Protein AF-0000000076343524 (afdb_homodimer)

InterPro domains:
  IPR003439 ABC transporter-like, ATP-binding domain [PF00005] (35-185)
  IPR003439 ABC transporter-like, ATP-binding domain [PS50893] (20-258)
  IPR003593 AAA+ ATPase domain [SM00382] (44-235)
  IPR013525 ABC-2 type transporter, transmembrane domain [PF01061] (328-534)
  IPR017871 ABC transporter-like, conserved site [PS00211] (157-171)
  IPR027417 P-loop containing nucleoside triphosphate hydrolase [G3DSA:3.40.50.300] (12-257)
  IPR027417 P-loop containing nucleoside triphosphate hydrolase [SSF52540] (27-249)
  IPR052215 Plant ABC transporter G [PTHR48042] (18-558)

Nearest PDB structures (foldseek):
  8wto-assembly1_B  TM=8.620E-01  e=3.057E-39  Arabidopsis thaliana
  8wtm-assembly1_A  TM=8.155E-01  e=1.289E-37  Arabidopsis thaliana
  7r8a-assembly1_A  TM=8.467E-01  e=9.120E-34  Homo sapiens
  9iul-assembly1_A  TM=8.133E-01  e=5.882E-27  Candida albicans SC5314
  9ium-assembly1_A  TM=8.158E-01  e=1.958E-26  Candida albicans SC5314

Radius of gyration: 35.49 Å; Cα contacts (8 Å, |Δi|>4): 2046; chains: 2; bounding box: 85×112×75 Å

Sequence (1210 aa):
MSDLASPRLGGGSVADFSHLSYDIKTKKDGSLRLLDNVSVRVRQGEMLAILGPSGAGKSTLLDVMSCRKKPLDGGEVRLNGRVLDAAGMADVASVVEQEDDHLGVLTVRETISYAARLSTSGFTGAQIANRVDEIITALGLQSCAGVKIGTPIQRGVSGGQKRRVTVGTGLVTYPRILFLDEPTSGLDSFSACEVMASIQRIARKEGIIVVATIHAPSIETLQLFDEMMVLAKGKVAFQGSLDAAAARCAEVGHPIPEYTNPSDHLLKLVSTDFGDDKSAVLDALYVEHARQGALAAQFEGKGAAEALEYEHHVADRKSFAHHIKVVGVLCERNTVNYSRNLLAYGVRMGMYLGMGFLLATIWIRLGQSDSKINDRLSVHFFSVAFLAFMSVAGMPAFLEERSVFLRERKNGLYGPLPFVVANTLVTIPFLFACALLFSVMVYWSIGLHPGAGKFFQFLAYLFLALLAAETQSALIAALVPIFIAALALAAFMNGFWMCVQGYFIRGRSLPRFWYYSFHFMDYQTYAFELLAKNDLKGLLFNCNSATLPTGECMCTYPASAATIAQHGQCVVSGQDVLDYLGFGGIPMGGYAGILIGIIVLYRVVMSDLASPRLGGGSVADFSHLSYDIKTKKDGSLRLLDNVSVRVRQGEMLAILGPSGAGKSTLLDVMSCRKKPLDGGEVRLNGRVLDAAGMADVASVVEQEDDHLGVLTVRETISYAARLSTSGFTGAQIANRVDEIITALGLQSCAGVKIGTPIQRGVSGGQKRRVTVGTGLVTYPRILFLDEPTSGLDSFSACEVMASIQRIARKEGIIVVATIHAPSIETLQLFDEMMVLAKGKVAFQGSLDAAAARCAEVGHPIPEYTNPSDHLLKLVSTDFGDDKSAVLDALYVEHARQGALAAQFEGKGAAEALEYEHHVADRKSFAHHIKVVGVLCERNTVNYSRNLLAYGVRMGMYLGMGFLLATIWIRLGQSDSKINDRLSVHFFSVAFLAFMSVAGMPAFLEERSVFLRERKNGLYGPLPFVVANTLVTIPFLFACALLFSVMVYWSIGLHPGAGKFFQFLAYLFLALLAAETQSALIAALVPIFIAALALAAFMNGFWMCVQGYFIRGRSLPRFWYYSFHFMDYQTYAFELLAKNDLKGLLFNCNSATLPTGECMCTYPASAATIAQHGQCVVSGQDVLDYLGFGGIPMGGYAGILIGIIVLYRVV

Organism: Vanrija humicola (NCBI:txid5417)

Solvent-accessible surface area (backbone atoms only — not comparable to full-atom values): 62856 Å² total; per-residue (Å²): 135,81,76,77,67,71,79,75,74,73,84,68,53,36,39,39,34,38,40,34,21,35,69,44,80,46,91,79,91,40,72,46,73,44,30,50,59,42,62,53,73,49,40,40,34,34,33,37,38,41,32,41,41,88,84,14,33,67,70,58,48,51,31,38,71,55,38,76,35,80,48,38,92,82,31,47,42,23,51,47,77,37,76,50,49,46,71,54,32,16,69,37,28,23,70,29,61,75,69,82,70,68,68,27,71,37,24,46,46,54,52,33,42,51,39,28,57,46,56,42,75,84,60,50,72,65,57,48,53,51,49,42,49,51,48,33,54,49,55,49,36,63,93,46,30,82,36,32,48,26,48,99,87,42,88,40,52,50,72,42,55,46,42,43,47,47,48,36,38,34,58,56,50,68,38,48,30,39,38,30,40,43,70,48,60,79,35,24,54,49,58,32,31,47,41,52,49,35,50,45,54,50,19,50,74,69,39,18,23,37,40,32,37,46,60,59,73,48,61,73,43,53,66,70,36,63,30,37,33,32,30,39,78,17,27,57,40,40,73,39,36,75,69,52,47,46,54,49,31,40,73,74,72,50,58,72,58,88,83,51,52,54,67,52,51,51,38,50,52,56,46,64,71,79,79,54,85,39,61,66,58,43,50,50,30,34,51,53,36,54,57,51,48,69,62,57,64,71,78,66,78,78,54,62,72,87,64,68,72,62,56,56,66,55,57,53,66,71,32,69,69,34,47,54,50,39,26,51,52,46,28,52,51,47,47,53,46,53,74,61,30,48,76,51,44,43,49,50,47,49,49,42,46,52,49,20,49,47,51,19,62,54,46,45,57,54,69,56,40,39,85,38,49,59,42,54,51,37,51,40,45,46,56,52,54,49,53,32,55,53,30,55,57,47,37,62,54,48,53,55,51,46,52,37,46,51,56,40,35,63,35,51,48,53,60,70,65,46,51,51,52,20,51,48,63,51,43,48,61,55,50,45,52,46,36,46,55,25,41,65,45,28,44,66,41,23,49,52,49,81,56,68,68,48,46,55,50,44,41,50,44,51,33,52,39,44,52,36,29,38,35,48,33,50,43,41,35,70,74,36,81,44,68,67,62,23,51,49,49,47,52,47,50,54,53,51,40,54,59,46,37,25,82,54,41,46,55,87,70,38,45,68,69,52,39,76,48,54,23,75,67,29,58,60,25,48,34,34,53,47,45,45,48,60,40,30,51,87,40,66,22,38,22,76,76,47,64,41,94,83,69,47,46,48,51,87,55,73,53,46,70,65,43,33,71,72,69,31,77,43,33,32,42,24,53,34,51,30,46,72,66,68,57,50,80,63,56,64,68,58,44,52,50,49,47,51,49,50,36,53,51,41,65,72,101,137,82,79,78,67,70,81,76,73,75,85,69,53,35,40,38,36,37,40,34,22,36,69,45,79,45,91,80,91,36,73,46,72,44,30,51,59,40,63,51,74,49,40,40,34,34,31,38,36,39,33,41,42,87,85,14,32,67,69,57,49,53,31,37,73,56,38,75,34,80,48,38,94,80,29,48,41,24,51,47,78,38,77,50,51,47,70,53,31,15,69,37,28,23,70,31,60,76,69,79,71,69,68,27,71,37,23,46,46,53,53,33,43,51,38,29,56,45,57,42,74,84,60,49,72,66,56,48,53,50,49,43,50,51,47,34,54,49,54,51,35,64,92,46,31,83,37,33,47,26,46,100,86,42,87,40,53,52,72,43,55,46,42,44,48,47,48,37,38,33,58,56,49,67,39,49,31,38,38,30,40,45,71,47,60,80,34,24,54,49,58,32,32,46,41,52,47,36,48,44,52,50,18,51,73,68,40,18,24,36,40,32,38,47,60,59,73,50,63,72,41,53,65,70,36,63,31,36,33,33,30,37,80,17,27,59,40,39,73,39,37,76,69,52,47,46,52,48,32,40,72,75,72,52,59,73,58,88,82,51,50,56,66,53,50,52,37,49,52,56,46,65,70,79,78,56,85,40,62,67,57,42,50,51,31,35,52,52,37,53,57,51,49,69,63,56,64,72,78,68,78,78,52,63,73,88,62,68,72,62,56,55,65,55,55,52,66,71,33,68,69,35,48,54,50,41,26,52,51,45,30,52,52,47,47,52,46,54,75,63,30,48,76,50,45,44,50,50,48,49,49,44,45,50,51,19,50,46,52,19,60,54,44,45,57,57,69,53,40,39,86,36,50,60,43,53,50,36,51,40,44,46,56,52,54,50,53,32,55,54,29,55,57,45,36,63,53,48,50,55,51,46,53,37,47,52,56,39,33,62,34,50,48,52,60,68,65,47,52,51,52,21,52,49,63,50,44,49,62,55,51,44,51,46,37,46,55,23,40,66,45,28,46,66,40,22,48,54,46,80,56,69,69,46,46,53,48,46,41,51,45,51,34,51,40,44,50,35,29,38,35,47,32,50,42,42,35,69,75,35,83,44,68,68,62,24,50,48,50,48,52,48,50,52,54,51,41,53,59,45,38,24,82,54,40,47,54,87,70,38,45,67,69,52,40,76,48,52,24,74,68,27,60,60,24,45,35,35,52,47,44,44,48,60,40,31,52,89,40,67,22,38,18,77,75,45,63,42,93,84,69,49,44,49,52,88,53,73,52,45,71,66,42,32,72,71,68,30,77,45,33,33,40,24,52,34,50,30,47,72,66,69,57,50,82,63,56,65,67,60,45,52,48,50,47,52,50,51,35,51,51,41,66,72,101

Foldseek 3Di:
DDPPPQPPVVQKKKKWKFQFWDWDDDPPRDIQTLAGTDIDMFIFLAEEEEEADPSLCQVVVLCCQLQVDPGDPPIFIDILRHTDHLLRSLLFEAEQDPDQQDLQLDFLLLRLLLLLLLQDPPDDPVRSSVLSVLLCVQLVNVVRRRWGNHDPVGDTDDPLSSLSSSQSSRVSNLHQEYEEEASCPPHDQVSLQSNLLSVSVSRNSSRHTYYYYHYDHDLSSLQSGQKYFYGASNATLDIGHQVVLQVLCVVLPHHDDPPDRSSVSVNVLRDDPPDDDSVSSSVSSRVVVVVVVVVPPVVDDDSNPDPPPSVPSSVVCPDPSSLVSSLVSLLVVVLSSQVRPCQQQVVLLVVLLVVLQVLLVPLFALDFALVCLLVLLVSLLCLLLVLLLSLLSNLVVLLSVVVVVVSSVSSVSDDVVSVLSSVLVNVLVSLLVSLVSSLVSNVPRNPFADDPVLSVLLSLLSSLSNLLSNLLLSLLCVVPVPSVVSSVVSVVVSVVLSVQLQSVHQLVRDDPVSNVPVNLLRLSNLSSLLNLCSGQAPDKHFQPDDCDPVRAGDRPFDADPVCCVVPNRGMHGSLRVSVVSPRSPPDNVVSSVVSVVSSVVSSVD/DDPPPQPPVVLKKKKWKFQFWDWDDDPPRDIQTQAGTDIDMFIFLAEEEEEADPSLCQVVVLCCQLQVDPGDPPIFIDILRHTDHLLRSLLFEAEQDPDQQDLQLDFLLLRLLLLLLLQDDPDDPVRSSVLSVLLCVQLVNVVRRRWGNHDPVGDTDDPLSSLSSSQSSRVSNLHQEYEEEASCPPHDQVSLQSNLLSVSVSRNSSRHTYYYYHYDHDLSSLQSGQKYFYGASNATLDIGHQVVLQVLCVVLPHHDDPPDRSSVVVNVLRDDPPDDDSVSSSVSSRVVVVVVVVVVPVVDDDSNPDPPPSVPSSVVCPDPSSLVSSLVSLLVVVLSSQVRPCQQQVVLLVVLLVVLQVLLVVLFALDFALVCLLVLLVSLLCLLLVLLLSLLSNLVVLLSVVVVVVSCVSSVSDDVVSVLSSVLVNVLVSLLVSLVSSLVSNVPRNPFADDPVLSVLLSLLSSLSNLLSNLLLSLLCVVPVPSVVSSVVSVVVSVVLSVQLQSVHQLVRDPPVSNVPVNLLRLSNLSSLLNLCSGQAPGKHFQPDDCDPVRAGDRPFDADPVCCVVPNRGMHGSLSVSVVSPRSPPDNVVSSVVSVVSSVVSSVD

Secondary structure (DSSP, 8-state):
----------S--EEEEEEEEEEEE-SSS-EEEEEEEEEEEEETT-EEEEE--TTSSHHHHHHHHTTSSPPPTT-EEEETTEEP-HHHHHHHEEEE-SS----TTSBHHHHHHHHHHHH-SS--HHHHHHHHHHHHHHTT-GGGTTSB---SSS--S-HHHHHHHHHHHHHTT--SEEEEESTTTT--HHHHHHHHHHHHHHHHHHT-EEEEE-SS--HHHHTT-SEEEEEETTEEEEEE-HHHHHHHHHHTT-PPPTT--HHHHHHHHH--SSS---HHHHHHHHHHHHHHHHHHTTS-SGGGS--HHHHHHHHHHTSHHHHHHHHHHHHHHHHHHHHH-IIIIIHHHHHHHHHHHHHHHHTTT-TTBGGGHHHHHHHHHHHHHHHHHHGGGGHHHHHHHHHHHHHHHHTTS--HHHHHHHHHHHHHHHHHHHHHHHHHHHHHHHT-S-SHHHHHHHHHHHHHHHHHHHHHHHHHHHH--SHHHHHHHHHHHHHHHHHHSSSSS-GGGS-HHHIIIIIHH-HHHHHHHHHHHHHHTT-EEE--SEE-TTS-EE-SSPPPHHHHHHH-TTEEEHHHHHHHHT-TT--HHHHHHHHHHHHHHHHH-/----------S--EEEEEEEEEEEE-SSS-EEEEEEEEEEEEETT-EEEEE--TTSSHHHHHHHHTTSSPPPTT-EEEETTEE--HHHHHHHEEEE-SS----TTSBHHHHHHHHHHHH-SS--HHHHHHHHHHHHHHTT-GGGTTSB---SSS--S-HHHHHHHHHHHHHTT--SEEEEESTTTT--HHHHHHHHHHHHHHHHHHT-EEEEE-SS--HHHHHT-SEEEEEETTEEEEEE-HHHHHHHHHHTT-PPPTT--HHHHHHHHH--SSS---HHHHHHHHHHHHHHHHHHTTS-S-TTS--HHHHHHHHHHTSHHHHHHHHHHHHHHHHHHHHH-IIIIIHHHHHHHHHHHHHHHHTTT-TTBGGGHHHHHHHHHHHHHHHHHHGGGGHHHHHHHHHHHHHHHHTTS--HHHHHHHHHHHHHHHHHHHHHHHHHHHHHHHT-S-SHHHHHHHHHHHHHHHHHHHHHHHHHHHH--SHHHHHHHHHHHHHHHHHHSSSSS-GGGS-HHHIIIIIHH-HHHHHHHHHHHHHHTT-EEE--SEE-TTS-EE-SSPPPHHHHHHH-TTEEEHHHHHHHHT-TT--HHHHHHHHHHHHHHHHH-

Structure (mmCIF, N/CA/C/O backbone):
data_AF-0000000076343524-model_v1
#
loop_
_entity.id
_entity.type
_entity.pdbx_description
1 polymer 'ABC transporter domain-containing protein'
#
loop_
_atom_site.group_PDB
_atom_site.id
_atom_site.type_symbol
_atom_site.label_atom_id
_atom_site.label_alt_id
_atom_site.label_comp_id
_atom_site.label_asym_id
_atom_site.label_entity_id
_atom_site.label_seq_id
_atom_site.pdbx_PDB_ins_code
_atom_site.Cartn_x
_atom_site.Cartn_y
_atom_site.Cartn_z
_atom_site.occupancy
_atom_site.B_iso_or_equiv
_atom_site.auth_seq_id
_atom_site.auth_comp_id
_atom_site.auth_asym_id
_atom_site.auth_atom_id
_atom_site.pdbx_PDB_model_num
ATOM 1 N N . MET A 1 1 ? -45.719 26.656 -11.016 1 21.78 1 MET A N 1
ATOM 2 C CA . MET A 1 1 ? -44.312 26.688 -10.727 1 21.78 1 MET A CA 1
ATOM 3 C C . MET A 1 1 ? -44.031 26.781 -9.227 1 21.78 1 MET A C 1
ATOM 5 O O . MET A 1 1 ? -44.125 27.859 -8.648 1 21.78 1 MET A O 1
ATOM 9 N N . SER A 1 2 ? -44.5 25.812 -8.391 1 23.7 2 SER A N 1
ATOM 10 C CA . SER A 1 2 ? -44.75 25.688 -6.957 1 23.7 2 SER A CA 1
ATOM 11 C C . SER A 1 2 ? -43.469 25.859 -6.16 1 23.7 2 SER A C 1
ATOM 13 O O . SER A 1 2 ? -42.438 25.281 -6.5 1 23.7 2 SER A O 1
ATOM 15 N N . ASP A 1 3 ? -43.188 27.078 -5.617 1 24.86 3 ASP A N 1
ATOM 16 C CA . ASP A 1 3 ? -42.156 27.578 -4.723 1 24.86 3 ASP A CA 1
ATOM 17 C C . ASP A 1 3 ? -41.844 26.562 -3.617 1 24.86 3 ASP A C 1
ATOM 19 O O . ASP A 1 3 ? -42.719 26.281 -2.775 1 24.86 3 ASP A O 1
ATOM 23 N N . LEU A 1 4 ? -41.344 25.438 -3.924 1 27.41 4 LEU A N 1
ATOM 24 C CA . LEU A 1 4 ? -40.969 24.469 -2.898 1 27.41 4 LEU A CA 1
ATOM 25 C C . LEU A 1 4 ? -40.25 25.141 -1.746 1 27.41 4 LEU A C 1
ATOM 27 O O . LEU A 1 4 ? -39.156 25.688 -1.932 1 27.41 4 LEU A O 1
ATOM 31 N N . ALA A 1 5 ? -41 25.875 -0.949 1 29.14 5 ALA A N 1
ATOM 32 C CA . ALA A 1 5 ? -40.656 26.438 0.355 1 29.14 5 ALA A CA 1
ATOM 33 C C . ALA A 1 5 ? -39.688 25.531 1.114 1 29.14 5 ALA A C 1
ATOM 35 O O . ALA A 1 5 ? -39.938 24.312 1.213 1 29.14 5 ALA A O 1
ATOM 36 N N . SER A 1 6 ? -38.5 25.859 1.066 1 32.62 6 SER A N 1
ATOM 37 C CA . SER A 1 6 ? -37.438 25.234 1.88 1 32.62 6 SER A CA 1
ATOM 38 C C . SER A 1 6 ? -37.969 24.891 3.273 1 32.62 6 SER A C 1
ATOM 40 O O . SER A 1 6 ? -38.594 25.734 3.922 1 32.62 6 SER A O 1
ATOM 42 N N . PRO A 1 7 ? -38.469 23.75 3.604 1 32.38 7 PRO A N 1
ATOM 43 C CA . PRO A 1 7 ? -39 23.438 4.926 1 32.38 7 PRO A CA 1
ATOM 44 C C . PRO A 1 7 ? -38.281 24.172 6.051 1 32.38 7 PRO A C 1
ATOM 46 O O . PRO A 1 7 ? -37.062 24.031 6.184 1 32.38 7 PRO A O 1
ATOM 49 N N . ARG A 1 8 ? -38.594 25.422 6.281 1 33.94 8 ARG A N 1
ATOM 50 C CA . ARG A 1 8 ? -38.188 26.141 7.492 1 33.94 8 ARG A CA 1
ATOM 51 C C . ARG A 1 8 ? -38.406 25.266 8.727 1 33.94 8 ARG A C 1
ATOM 53 O O . ARG A 1 8 ? -39.531 25 9.125 1 33.94 8 ARG A O 1
ATOM 60 N N . LEU A 1 9 ? -37.719 24.188 8.898 1 37 9 LEU A N 1
ATOM 61 C CA . LEU A 1 9 ? -37.75 23.406 10.133 1 37 9 LEU A CA 1
ATOM 62 C C . LEU A 1 9 ? -37.688 24.328 11.352 1 37 9 LEU A C 1
ATOM 64 O O . LEU A 1 9 ? -36.656 24.953 11.617 1 37 9 LEU A O 1
ATOM 68 N N . GLY A 1 10 ? -38.594 25.047 11.656 1 35.91 10 GLY A N 1
ATOM 69 C CA . GLY A 1 10 ? -38.75 25.859 12.852 1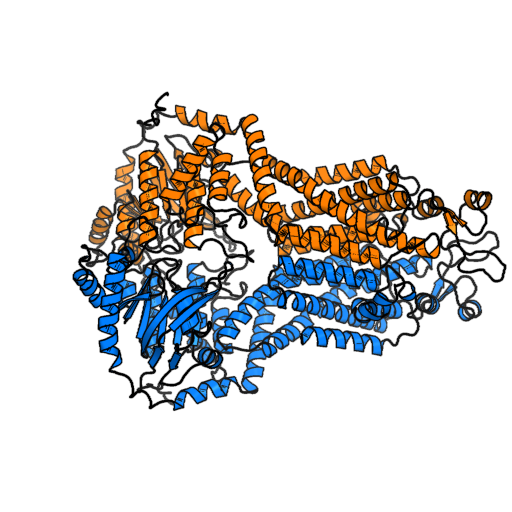 35.91 10 GLY A CA 1
ATOM 70 C C . GLY A 1 10 ? -38.25 25.172 14.109 1 35.91 10 GLY A C 1
ATOM 71 O O . GLY A 1 10 ? -37.844 25.844 15.062 1 35.91 10 GLY A O 1
ATOM 72 N N . GLY A 1 11 ? -38.781 23.953 14.648 1 46.09 11 GLY A N 1
ATOM 73 C CA . GLY A 1 11 ? -38.531 23.375 15.961 1 46.09 11 GLY A CA 1
ATOM 74 C C . GLY A 1 11 ? -37.156 22.734 16.062 1 46.09 11 GLY A C 1
ATOM 75 O O . GLY A 1 11 ? -36.812 21.844 15.281 1 46.09 11 GLY A O 1
ATOM 76 N N . GLY A 1 12 ? -35.906 23.359 16.359 1 65.31 12 GLY A N 1
ATOM 77 C CA . GLY A 1 12 ? -34.469 23.203 16.188 1 65.31 12 GLY A CA 1
ATOM 78 C C . GLY A 1 12 ? -33.969 21.891 16.781 1 65.31 12 GLY A C 1
ATOM 79 O O . GLY A 1 12 ? -34.281 21.547 17.922 1 65.31 12 GLY A O 1
ATOM 80 N N . SER A 1 13 ? -33.531 20.828 15.953 1 83.38 13 SER A N 1
ATOM 81 C CA . SER A 1 13 ? -32.969 19.547 16.375 1 83.38 13 SER A CA 1
ATOM 82 C C . SER A 1 13 ? -31.812 19.766 17.359 1 83.38 13 SER A C 1
ATOM 84 O O . SER A 1 13 ? -31.094 20.766 17.281 1 83.38 13 SER A O 1
ATOM 86 N N . VAL A 1 14 ? -31.891 18.891 18.422 1 90.69 14 VAL A N 1
ATOM 87 C CA . VAL A 1 14 ? -30.844 18.969 19.438 1 90.69 14 VAL A CA 1
ATOM 88 C C . VAL A 1 14 ? -30.172 17.594 19.594 1 90.69 14 VAL A C 1
ATOM 90 O O . VAL A 1 14 ? -30.859 16.578 19.734 1 90.69 14 VAL A O 1
ATOM 93 N N . ALA A 1 15 ? -28.938 17.578 19.484 1 93.88 15 ALA A N 1
ATOM 94 C CA . ALA A 1 15 ? -28.156 16.391 19.781 1 93.88 15 ALA A CA 1
ATOM 95 C C . ALA A 1 15 ? -27.578 16.438 21.188 1 93.88 15 ALA A C 1
ATOM 97 O O . ALA A 1 15 ? -26.906 17.391 21.547 1 93.88 15 ALA A O 1
ATOM 98 N N . ASP A 1 16 ? -27.922 15.406 21.922 1 93.38 16 ASP A N 1
ATOM 99 C CA . ASP A 1 16 ? -27.469 15.312 23.312 1 93.38 16 ASP A CA 1
ATOM 100 C C . ASP A 1 16 ? -26.484 14.156 23.484 1 93.38 16 ASP A C 1
ATOM 102 O O . ASP A 1 16 ? -26.812 13 23.219 1 93.38 16 ASP A O 1
ATOM 106 N N . PHE A 1 17 ? -25.312 14.484 23.891 1 94.94 17 PHE A N 1
ATOM 107 C CA . PHE A 1 17 ? -24.297 13.508 24.25 1 94.94 17 PHE A CA 1
ATOM 108 C C . PHE A 1 17 ? -24.062 13.5 25.75 1 94.94 17 PHE A C 1
ATOM 110 O O . PHE A 1 17 ? -23.516 14.461 26.312 1 94.94 17 PHE A O 1
ATOM 117 N N . SER A 1 18 ? -24.453 12.398 26.359 1 92.88 18 SER A N 1
ATOM 118 C CA . SER A 1 18 ? -24.484 12.414 27.828 1 92.88 18 SER A CA 1
ATOM 119 C C . SER A 1 18 ? -23.562 11.352 28.406 1 92.88 18 SER A C 1
ATOM 121 O O . SER A 1 18 ? -23.688 10.172 28.062 1 92.88 18 SER A O 1
ATOM 123 N N . HIS A 1 19 ? -22.625 11.797 29.25 1 92.94 19 HIS A N 1
ATOM 124 C CA . HIS A 1 19 ? -21.766 10.953 30.078 1 92.94 19 HIS A CA 1
ATOM 125 C C . HIS A 1 19 ? -21 9.938 29.234 1 92.94 19 HIS A C 1
ATOM 127 O O . HIS A 1 19 ? -21.047 8.734 29.516 1 92.94 19 HIS A O 1
ATOM 133 N N . LEU A 1 20 ? -20.422 10.43 28.234 1 94.25 20 LEU A N 1
ATOM 134 C CA . LEU A 1 20 ? -19.672 9.555 27.344 1 94.25 20 LEU A CA 1
ATOM 135 C C . LEU A 1 20 ? -18.328 9.172 27.953 1 94.25 20 LEU A C 1
ATOM 137 O O . LEU A 1 20 ? -17.516 10.047 28.25 1 94.25 20 LEU A O 1
ATOM 141 N N . SER A 1 21 ? -18.203 7.922 28.266 1 95 21 SER A N 1
ATOM 142 C CA . SER A 1 21 ? -16.938 7.359 28.734 1 95 21 SER A CA 1
ATOM 143 C C . SER A 1 21 ? -16.516 6.168 27.875 1 95 21 SER A C 1
ATOM 145 O O . SER A 1 21 ? -17.359 5.465 27.312 1 95 21 SER A O 1
ATOM 147 N N . TYR A 1 22 ? -15.234 6.016 27.672 1 93.94 22 TYR A N 1
ATOM 148 C CA . TYR A 1 22 ? -14.734 4.938 26.828 1 93.94 22 TYR A CA 1
ATOM 149 C C . TYR A 1 22 ? -13.391 4.434 27.344 1 93.94 22 TYR A C 1
ATOM 151 O O . TYR A 1 22 ? -12.5 5.227 27.656 1 93.94 22 TYR A O 1
ATOM 159 N N . ASP A 1 23 ? -13.297 3.125 27.438 1 91.12 23 ASP A N 1
ATOM 160 C CA . ASP A 1 23 ? -12.07 2.469 27.891 1 91.12 23 ASP A CA 1
ATOM 161 C C . ASP A 1 23 ? -11.508 1.55 26.812 1 91.12 23 ASP A C 1
ATOM 163 O O . ASP A 1 23 ? -12.25 1.02 25.984 1 91.12 23 ASP A O 1
ATOM 167 N N . ILE A 1 24 ? -10.211 1.511 26.703 1 82.5 24 ILE A N 1
ATOM 168 C CA . ILE A 1 24 ? -9.57 0.515 25.859 1 82.5 24 ILE A CA 1
ATOM 169 C C . ILE A 1 24 ? -8.859 -0.522 26.719 1 82.5 24 ILE A C 1
ATOM 171 O O . ILE A 1 24 ? -8.336 -0.194 27.781 1 82.5 24 ILE A O 1
ATOM 175 N N . LYS A 1 25 ? -8.898 -1.769 26.281 1 76.25 25 LYS A N 1
ATOM 176 C CA . LYS A 1 25 ? -8.211 -2.846 26.984 1 76.25 25 LYS A CA 1
ATOM 177 C C . LYS A 1 25 ? -6.73 -2.885 26.609 1 76.25 25 LYS A C 1
ATOM 179 O O . LYS A 1 25 ? -6.383 -2.783 25.438 1 76.25 25 LYS A O 1
ATOM 184 N N . THR A 1 26 ? -5.914 -2.588 27.391 1 70.81 26 THR A N 1
ATOM 185 C CA . THR A 1 26 ? -4.48 -2.699 27.141 1 70.81 26 THR A CA 1
ATOM 186 C C . THR A 1 26 ? -3.988 -4.113 27.438 1 70.81 26 THR A C 1
ATOM 188 O O . THR A 1 26 ? -4.664 -4.879 28.125 1 70.81 26 THR A O 1
ATOM 191 N N . LYS A 1 27 ? -2.988 -4.664 26.672 1 57.44 27 LYS A N 1
ATOM 192 C CA . LYS A 1 27 ? -2.42 -6 26.828 1 57.44 27 LYS A CA 1
ATOM 193 C C . LYS A 1 27 ? -2.117 -6.305 28.281 1 57.44 27 LYS A C 1
ATOM 195 O O . LYS A 1 27 ? -2.143 -7.465 28.703 1 57.44 27 LYS A O 1
ATOM 200 N N . LYS A 1 28 ? -1.466 -5.441 29.062 1 52.22 28 LYS A N 1
ATOM 201 C CA . LYS A 1 28 ? -1.088 -5.688 30.453 1 52.22 28 LYS A CA 1
ATOM 202 C C . LYS A 1 28 ? -2.273 -5.477 31.391 1 52.22 28 LYS A C 1
ATOM 204 O O . LYS A 1 28 ? -2.4 -4.418 32 1 52.22 28 LYS A O 1
ATOM 209 N N . ASP A 1 29 ? -3.191 -6.449 31.391 1 56.62 29 ASP A N 1
ATOM 210 C CA . ASP A 1 29 ? -4.316 -6.734 32.281 1 56.62 29 ASP A CA 1
ATOM 211 C C . ASP A 1 29 ? -5.012 -5.445 32.719 1 56.62 29 ASP A C 1
ATOM 213 O O . ASP A 1 29 ? -5.902 -5.469 33.562 1 56.62 29 ASP A O 1
ATOM 217 N N . GLY A 1 30 ? -4.734 -4.191 32.062 1 66.5 30 GLY A N 1
ATOM 218 C CA . GLY A 1 30 ? -5.434 -3.039 32.594 1 66.5 30 GLY A CA 1
ATOM 219 C C . GLY A 1 30 ? -6.227 -2.273 31.562 1 66.5 30 GLY A C 1
ATOM 220 O O . GLY A 1 30 ? -6.328 -2.703 30.406 1 66.5 30 GLY A O 1
ATOM 221 N N . SER A 1 31 ? -7.332 -1.658 31.938 1 78.56 31 SER A N 1
ATOM 222 C CA . SER A 1 31 ? -8.148 -0.787 31.094 1 78.56 31 SER A CA 1
ATOM 223 C C . SER A 1 31 ? -7.66 0.656 31.156 1 78.56 31 SER A C 1
ATOM 225 O O . SER A 1 31 ? -7.195 1.117 32.188 1 78.56 31 SER A O 1
ATOM 227 N N . LEU A 1 32 ? -7.336 1.228 30.031 1 82.06 32 LEU A N 1
ATOM 228 C CA . LEU A 1 32 ? -6.988 2.643 29.953 1 82.06 32 LEU A CA 1
ATOM 229 C C . LEU A 1 32 ? -8.203 3.479 29.562 1 82.06 32 LEU A C 1
ATOM 231 O O . LEU A 1 32 ? -8.859 3.205 28.562 1 82.06 32 LEU A O 1
ATOM 235 N N . ARG A 1 33 ? -8.555 4.316 30.547 1 84.94 33 ARG A N 1
ATOM 236 C CA . ARG A 1 33 ? -9.68 5.207 30.297 1 84.94 33 ARG A CA 1
ATOM 237 C C . ARG A 1 33 ? -9.297 6.301 29.297 1 84.94 33 ARG A C 1
ATOM 239 O O . ARG A 1 33 ? -8.453 7.152 29.594 1 84.94 33 ARG A O 1
ATOM 246 N N . LEU A 1 34 ? -9.93 6.422 28.047 1 87.88 34 LEU A N 1
ATOM 247 C CA . LEU A 1 34 ? -9.609 7.406 27.016 1 87.88 34 LEU A CA 1
ATOM 248 C C . LEU A 1 34 ? -10.547 8.602 27.109 1 87.88 34 LEU A C 1
ATOM 250 O O . LEU A 1 34 ? -10.188 9.711 26.719 1 87.88 34 LEU A O 1
ATOM 254 N N . LEU A 1 35 ? -11.758 8.344 27.469 1 93.06 35 LEU A N 1
ATOM 255 C CA . LEU A 1 35 ? -12.758 9.383 27.703 1 93.06 35 LEU A CA 1
ATOM 256 C C . LEU A 1 35 ? -13.414 9.211 29.062 1 93.06 35 LEU A C 1
ATOM 258 O O . LEU A 1 35 ? -13.711 8.094 29.484 1 93.06 35 LEU A O 1
ATOM 262 N N . ASP A 1 36 ? -13.57 10.352 29.703 1 92.94 36 ASP A N 1
ATOM 263 C CA . ASP A 1 36 ? -14.125 10.297 31.062 1 92.94 36 ASP A CA 1
ATOM 264 C C . ASP A 1 36 ? -15.289 11.273 31.219 1 92.94 36 ASP A C 1
ATOM 266 O O . ASP A 1 36 ? -15.078 12.445 31.516 1 92.94 36 ASP A O 1
ATOM 270 N N . ASN A 1 37 ? -16.453 10.766 31.094 1 91.94 37 ASN A N 1
ATOM 271 C CA . ASN A 1 37 ? -17.703 11.438 31.438 1 91.94 37 ASN A CA 1
ATOM 272 C C . ASN A 1 37 ? -17.859 12.758 30.688 1 91.94 37 ASN A C 1
ATOM 274 O O . ASN A 1 37 ? -18.047 13.805 31.297 1 91.94 37 ASN A O 1
ATOM 278 N N . VAL A 1 38 ? -17.812 12.703 29.375 1 92.62 38 VAL A N 1
ATOM 279 C CA . VAL A 1 38 ? -17.953 13.883 28.531 1 92.62 38 VAL A CA 1
ATOM 280 C C . VAL A 1 38 ? -19.422 14.078 28.156 1 92.62 38 VAL A C 1
ATOM 282 O O . VAL A 1 38 ? -20.078 13.141 27.734 1 92.62 38 VAL A O 1
ATOM 285 N N . SER A 1 39 ? -19.953 15.211 28.422 1 92.25 39 SER A N 1
ATOM 286 C CA . SER A 1 39 ? -21.312 15.555 28.047 1 92.25 39 SER A CA 1
ATOM 287 C C . SER A 1 39 ? -21.375 16.891 27.312 1 92.25 39 SER A C 1
ATOM 289 O O . SER A 1 39 ? -20.641 17.828 27.656 1 92.25 39 SER A O 1
ATOM 291 N N . VAL A 1 40 ? -22.156 16.922 26.266 1 91.56 40 VAL A N 1
ATOM 292 C CA . VAL A 1 40 ? -22.312 18.172 25.516 1 91.56 40 VAL A CA 1
ATOM 293 C C . VAL A 1 40 ? -23.609 18.125 24.719 1 91.56 40 VAL A C 1
ATOM 295 O O . VAL A 1 40 ? -24.078 17.047 24.312 1 91.56 40 VAL A O 1
ATOM 298 N N . ARG A 1 41 ? -24.188 19.25 24.609 1 91.69 41 ARG A N 1
ATOM 299 C CA . ARG A 1 41 ? -25.391 19.438 23.812 1 91.69 41 ARG A CA 1
ATOM 300 C C . ARG A 1 41 ? -25.141 20.406 22.672 1 91.69 41 ARG A C 1
ATOM 302 O O . ARG A 1 41 ? -24.5 21.438 22.859 1 91.69 41 ARG A O 1
ATOM 309 N N . VAL A 1 42 ? -25.578 20.062 21.484 1 93.75 42 VAL A N 1
ATOM 310 C CA . VAL A 1 42 ? -25.422 20.906 20.297 1 93.75 42 VAL A CA 1
ATOM 311 C C . VAL A 1 42 ? -26.766 21.047 19.594 1 93.75 42 VAL A C 1
ATOM 313 O O . VAL A 1 42 ? -27.484 20.062 19.391 1 93.75 42 VAL A O 1
ATOM 316 N N . ARG A 1 43 ? -27.078 22.25 19.188 1 92.19 43 ARG A N 1
ATOM 317 C CA . ARG A 1 43 ? -28.375 22.516 18.562 1 92.19 43 ARG A CA 1
ATOM 318 C C . ARG A 1 43 ? -28.234 22.656 17.062 1 92.19 43 ARG A C 1
ATOM 320 O O . ARG A 1 43 ? -27.125 22.766 16.531 1 92.19 43 ARG A O 1
ATOM 327 N N . GLN A 1 44 ? -29.391 22.578 16.5 1 92.69 44 GLN A N 1
ATOM 328 C CA . GLN A 1 44 ? -29.438 22.719 15.047 1 92.69 44 GLN A CA 1
ATOM 329 C C . GLN A 1 44 ? -28.828 24.031 14.594 1 92.69 44 GLN A C 1
ATOM 331 O O . GLN A 1 44 ? -29.078 25.078 15.188 1 92.69 44 GLN A O 1
ATOM 336 N N . GLY A 1 45 ? -27.938 23.906 13.562 1 93.06 45 GLY A N 1
ATOM 337 C CA . GLY A 1 45 ? -27.312 25.094 12.984 1 93.06 45 GLY A CA 1
ATOM 338 C C . GLY A 1 45 ? -26.078 25.547 13.742 1 93.06 45 GLY A C 1
ATOM 339 O O . GLY A 1 45 ? -25.391 26.484 13.32 1 93.06 45 GLY A O 1
ATOM 340 N N . GLU A 1 46 ? -25.797 24.828 14.852 1 94.44 46 GLU A N 1
ATOM 341 C CA . GLU A 1 46 ? -24.641 25.203 15.656 1 94.44 46 GLU A CA 1
ATOM 342 C C . GLU A 1 46 ? -23.422 24.375 15.266 1 94.44 46 GLU A C 1
ATOM 344 O O . GLU A 1 46 ? -23.547 23.266 14.734 1 94.44 46 GLU A O 1
ATOM 349 N N . MET A 1 47 ? -22.297 24.969 15.484 1 96.56 47 MET A N 1
ATOM 350 C CA . MET A 1 47 ? -21.016 24.297 15.25 1 96.56 47 MET A CA 1
ATOM 351 C C . MET A 1 47 ? -20.219 24.203 16.547 1 96.56 47 MET A C 1
ATOM 353 O O . MET A 1 47 ? -20.016 25.188 17.234 1 96.56 47 MET A O 1
ATOM 357 N N . LEU A 1 48 ? -19.844 23 16.859 1 96.31 48 LEU A N 1
ATOM 358 C CA . LEU A 1 48 ? -19.016 22.734 18.031 1 96.31 48 LEU A CA 1
ATOM 359 C C . LEU A 1 48 ? -17.578 22.391 17.609 1 96.31 48 LEU A C 1
ATOM 361 O O . LEU A 1 48 ? -17.375 21.5 16.781 1 96.31 48 LEU A O 1
ATOM 365 N N . ALA A 1 49 ? -16.594 23.094 18.125 1 95.56 49 ALA A N 1
ATOM 366 C CA . ALA A 1 49 ? -15.18 22.781 17.906 1 95.56 49 ALA A CA 1
ATOM 367 C C . ALA A 1 49 ? -14.594 22 19.062 1 95.56 49 ALA A C 1
ATOM 369 O O . ALA A 1 49 ? -14.688 22.422 20.219 1 95.56 49 ALA A O 1
ATOM 370 N N . ILE A 1 50 ? -14.078 20.875 18.797 1 94.88 50 ILE A N 1
ATOM 371 C CA . ILE A 1 50 ? -13.367 20.094 19.797 1 94.88 50 ILE A CA 1
ATOM 372 C C . ILE A 1 50 ? -11.859 20.281 19.641 1 94.88 50 ILE A C 1
ATOM 374 O O . ILE A 1 50 ? -11.289 19.938 18.594 1 94.88 50 ILE A O 1
ATOM 378 N N . LEU A 1 51 ? -11.242 20.828 20.656 1 91.44 51 LEU A N 1
ATOM 379 C CA . LEU A 1 51 ? -9.812 21.094 20.656 1 91.44 51 LEU A CA 1
ATOM 380 C C . LEU A 1 51 ? -9.102 20.297 21.75 1 91.44 51 LEU A C 1
ATOM 382 O O . LEU A 1 51 ? -9.758 19.75 22.641 1 91.44 51 LEU A O 1
ATOM 386 N N . GLY A 1 52 ? -7.832 20.203 21.656 1 88.38 52 GLY A N 1
ATOM 387 C CA . GLY A 1 52 ? -7.008 19.484 22.625 1 88.38 52 GLY A CA 1
ATOM 388 C C . GLY A 1 52 ? -5.656 19.078 22.062 1 88.38 52 GLY A C 1
ATOM 389 O O . GLY A 1 52 ? -5.469 19.031 20.844 1 88.38 52 GLY A O 1
ATOM 390 N N . PRO A 1 53 ? -4.793 18.812 22.984 1 82.75 53 PRO A N 1
ATOM 391 C CA . PRO A 1 53 ? -3.484 18.344 22.531 1 82.75 53 PRO A CA 1
ATOM 392 C C . PRO A 1 53 ? -3.551 16.953 21.875 1 82.75 53 PRO A C 1
ATOM 394 O O . PRO A 1 53 ? -4.605 16.312 21.875 1 82.75 53 PRO A O 1
ATOM 397 N N . SER A 1 54 ? -2.416 16.641 21.219 1 77 54 SER A N 1
ATOM 398 C CA . SER A 1 54 ? -2.357 15.312 20.594 1 77 54 SER A CA 1
ATOM 399 C C . SER A 1 54 ? -2.537 14.211 21.625 1 77 54 SER A C 1
ATOM 401 O O . SER A 1 54 ? -1.91 14.242 22.688 1 77 54 SER A O 1
ATOM 403 N N . GLY A 1 55 ? -3.418 13.305 21.438 1 77 55 GLY A N 1
ATOM 404 C CA . GLY A 1 55 ? -3.656 12.195 22.344 1 77 55 GLY A CA 1
ATOM 405 C C . GLY A 1 55 ? -4.695 12.5 23.406 1 77 55 GLY A C 1
ATOM 406 O O . GLY A 1 55 ? -4.934 11.688 24.297 1 77 55 GLY A O 1
ATOM 407 N N . ALA A 1 56 ? -5.352 13.633 23.266 1 84 56 ALA A N 1
ATOM 408 C CA . ALA A 1 56 ? -6.316 14.039 24.281 1 84 56 ALA A CA 1
ATOM 409 C C . ALA A 1 56 ? -7.602 13.219 24.188 1 84 56 ALA A C 1
ATOM 411 O O . ALA A 1 56 ? -8.414 13.211 25.109 1 84 56 ALA A O 1
ATOM 412 N N . GLY A 1 57 ? -7.836 12.531 23.062 1 87.5 57 GLY A N 1
ATOM 413 C CA . GLY A 1 57 ? -9.023 11.711 22.891 1 87.5 57 GLY A CA 1
ATOM 414 C C . GLY A 1 57 ? -10.031 12.32 21.938 1 87.5 57 GLY A C 1
ATOM 415 O O . GLY A 1 57 ? -11.195 11.914 21.922 1 87.5 57 GLY A O 1
ATOM 416 N N . LYS A 1 58 ? -9.648 13.281 21.141 1 90.56 58 LYS A N 1
ATOM 417 C CA . LYS A 1 58 ? -10.562 13.992 20.25 1 90.56 58 LYS A CA 1
ATOM 418 C C . LYS A 1 58 ? -11.227 13.031 19.266 1 90.56 58 L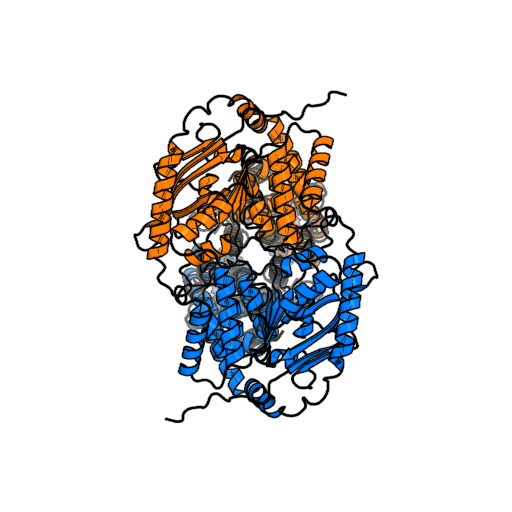YS A C 1
ATOM 420 O O . LYS A 1 58 ? -12.453 13.031 19.125 1 90.56 58 LYS A O 1
ATOM 425 N N . SER A 1 59 ? -10.438 12.219 18.578 1 88.44 59 SER A N 1
ATOM 426 C CA . SER A 1 59 ? -10.969 11.281 17.594 1 88.44 59 SER A CA 1
ATOM 427 C C . SER A 1 59 ? -11.82 10.203 18.266 1 88.44 59 SER A C 1
ATOM 429 O O . SER A 1 59 ? -12.828 9.766 17.688 1 88.44 59 SER A O 1
ATOM 431 N N . THR A 1 60 ? -11.422 9.758 19.469 1 90.5 60 THR A N 1
ATOM 432 C CA . THR A 1 60 ? -12.211 8.789 20.203 1 90.5 60 THR A CA 1
ATOM 433 C C . THR A 1 60 ? -13.57 9.367 20.578 1 90.5 60 THR A C 1
ATOM 435 O O . THR A 1 60 ? -14.586 8.672 20.5 1 90.5 60 THR A O 1
ATOM 438 N N . LEU A 1 61 ? -13.5 10.602 21 1 94.75 61 LEU A N 1
ATOM 439 C CA . LEU A 1 61 ? -14.766 11.25 21.344 1 94.75 61 LEU A CA 1
ATOM 440 C C . LEU A 1 61 ? -15.68 11.328 20.141 1 94.75 61 LEU A C 1
ATOM 442 O O . LEU A 1 61 ? -16.875 11.039 20.234 1 94.75 61 LEU A O 1
ATOM 446 N N . LEU A 1 62 ? -15.148 11.727 19 1 94.69 62 LEU A N 1
ATOM 447 C CA . LEU A 1 62 ? -15.938 11.805 17.781 1 94.69 62 LEU A CA 1
ATOM 448 C C . LEU A 1 62 ? -16.516 10.445 17.422 1 94.69 62 LEU A C 1
ATOM 450 O O . LEU A 1 62 ? -17.656 10.352 16.969 1 94.69 62 LEU A O 1
ATOM 454 N N . ASP A 1 63 ? -15.781 9.398 17.641 1 93.88 63 ASP A N 1
ATOM 455 C CA . ASP A 1 63 ? -16.234 8.047 17.344 1 93.88 63 ASP A CA 1
ATOM 456 C C . ASP A 1 63 ? -17.359 7.625 18.266 1 93.88 63 ASP A C 1
ATOM 458 O O . ASP A 1 63 ? -18.281 6.918 17.859 1 93.88 63 ASP A O 1
ATOM 462 N N . VAL A 1 64 ? -17.234 8.016 19.5 1 95.12 64 VAL A N 1
ATOM 463 C CA . VAL A 1 64 ? -18.266 7.68 20.469 1 95.12 64 VAL A CA 1
ATOM 464 C C . VAL A 1 64 ? -19.531 8.5 20.188 1 95.12 64 VAL A C 1
ATOM 466 O O . VAL A 1 64 ? -20.641 7.973 20.234 1 95.12 64 VAL A O 1
ATOM 469 N N . MET A 1 65 ? -19.297 9.75 19.859 1 96.06 65 MET A N 1
ATOM 470 C CA . MET A 1 65 ? -20.422 10.617 19.531 1 96.06 65 MET A CA 1
ATOM 471 C C . MET A 1 65 ? -21.156 10.125 18.297 1 96.06 65 MET A C 1
ATOM 473 O O . MET A 1 65 ? -22.391 10.234 18.203 1 96.06 65 MET A O 1
ATOM 477 N N . SER A 1 66 ? -20.469 9.578 17.344 1 95.81 66 SER A N 1
ATOM 478 C CA . SER A 1 66 ? -21.047 9.102 16.094 1 95.81 66 SER A CA 1
ATOM 479 C C . SER A 1 66 ? -21.484 7.641 16.203 1 95.81 66 SER A C 1
ATOM 481 O O . SER A 1 66 ? -21.844 7.016 15.211 1 95.81 66 SER A O 1
ATOM 483 N N . CYS A 1 67 ? -21.312 7.043 17.328 1 93.81 67 CYS A N 1
ATOM 484 C CA . CYS A 1 67 ? -21.75 5.688 17.641 1 93.81 67 CYS A CA 1
ATOM 485 C C . CYS A 1 67 ? -20.938 4.66 16.875 1 93.81 67 CYS A C 1
ATOM 487 O O . CYS A 1 67 ? -21.422 3.561 16.594 1 93.81 67 CYS A O 1
ATOM 489 N N . ARG A 1 68 ? -19.812 5.102 16.453 1 92.31 68 ARG A N 1
ATOM 490 C CA . ARG A 1 68 ? -18.891 4.137 15.859 1 92.31 68 ARG A CA 1
ATOM 491 C C . ARG A 1 68 ? -18.219 3.297 16.938 1 92.31 68 ARG A C 1
ATOM 493 O O . ARG A 1 68 ? -17.766 2.178 16.656 1 92.31 68 ARG A O 1
ATOM 500 N N . LYS A 1 69 ? -18.062 3.869 18.078 1 92.12 69 LYS A N 1
ATOM 501 C CA . LYS A 1 69 ? -17.641 3.188 19.297 1 92.12 69 LYS A CA 1
ATOM 502 C C . LYS A 1 69 ? -18.719 3.273 20.375 1 92.12 69 LYS A C 1
ATOM 504 O O . LYS A 1 69 ? -19.375 4.309 20.516 1 92.12 69 LYS A O 1
ATOM 509 N N . LYS A 1 70 ? -18.922 2.18 21.031 1 91.31 70 LYS A N 1
ATOM 510 C CA . LYS A 1 70 ? -19.938 2.16 22.062 1 91.31 70 LYS A CA 1
ATOM 511 C C . LYS A 1 70 ? -19.391 2.693 23.391 1 91.31 70 LYS A C 1
ATOM 513 O O . LYS A 1 70 ? -18.359 2.23 23.875 1 91.31 70 LYS A O 1
ATOM 518 N N . PRO A 1 71 ? -20.078 3.66 23.859 1 91.31 71 PRO A N 1
ATOM 519 C CA . PRO A 1 71 ? -19.656 4.156 25.172 1 91.31 71 PRO A CA 1
ATOM 520 C C . PRO A 1 71 ? -19.922 3.152 26.297 1 91.31 71 PRO A C 1
ATOM 522 O O . PRO A 1 71 ? -20.703 2.215 26.125 1 91.31 71 PRO A O 1
ATOM 525 N N . LEU A 1 72 ? -19.188 3.361 27.391 1 89.44 72 LEU A N 1
ATOM 526 C CA . LEU A 1 72 ? -19.422 2.549 28.578 1 89.44 72 LEU A CA 1
ATOM 527 C C . LEU A 1 72 ? -20.828 2.754 29.109 1 89.44 72 LEU A C 1
ATOM 529 O O . LEU A 1 72 ? -21.531 3.682 28.688 1 89.44 72 LEU A O 1
ATOM 533 N N . ASP A 1 73 ? -21.125 1.882 30.031 1 87.81 73 ASP A N 1
ATOM 534 C CA . ASP A 1 73 ? -22.469 1.93 30.594 1 87.81 73 ASP A CA 1
ATOM 535 C C . ASP A 1 73 ? -22.734 3.283 31.25 1 87.81 73 ASP A C 1
ATOM 537 O O . ASP A 1 73 ? -21.875 3.84 31.922 1 87.81 73 ASP A O 1
ATOM 541 N N . GLY A 1 74 ? -23.922 3.869 30.875 1 88.25 74 GLY A N 1
ATOM 542 C CA . GLY A 1 74 ? -24.297 5.176 31.391 1 88.25 74 GLY A CA 1
ATOM 543 C C . GLY A 1 74 ? -24.234 6.273 30.344 1 88.25 74 GLY A C 1
ATOM 544 O O . GLY A 1 74 ? -24.875 7.316 30.5 1 88.25 74 GLY A O 1
ATOM 545 N N . GLY A 1 75 ? -23.391 6.074 29.344 1 91 75 GLY A N 1
ATOM 546 C CA . GLY A 1 75 ? -23.312 7.031 28.25 1 91 75 GLY A CA 1
ATOM 547 C C . GLY A 1 75 ? -24.375 6.816 27.188 1 91 75 GLY A C 1
ATOM 548 O O . GLY A 1 75 ? -24.734 5.676 26.875 1 91 75 GLY A O 1
ATOM 549 N N . GLU A 1 76 ? -24.938 7.984 26.703 1 92.5 76 GLU A N 1
ATOM 550 C CA . GLU A 1 76 ? -25.969 7.867 25.672 1 92.5 76 GLU A CA 1
ATOM 551 C C . GLU A 1 76 ? -25.906 9.031 24.688 1 92.5 76 GLU A C 1
ATOM 553 O O . GLU A 1 76 ? -25.438 10.117 25.031 1 92.5 76 GLU A O 1
ATOM 558 N N . VAL A 1 77 ? -26.312 8.75 23.547 1 93.75 77 VAL A N 1
ATOM 559 C CA . VAL A 1 77 ? -26.453 9.734 22.469 1 93.75 77 VAL A CA 1
ATOM 560 C C . VAL A 1 77 ? -27.906 9.852 22.062 1 93.75 77 VAL A C 1
ATOM 562 O O . VAL A 1 77 ? -28.562 8.852 21.75 1 93.75 77 VAL A O 1
ATOM 565 N N . ARG A 1 78 ? -28.406 11.086 22.141 1 92.19 78 ARG A N 1
ATOM 566 C CA . ARG A 1 78 ? -29.797 11.312 21.797 1 92.19 78 ARG A CA 1
ATOM 567 C C . ARG A 1 78 ? -29.938 12.406 20.75 1 92.19 78 ARG A C 1
ATOM 569 O O . ARG A 1 78 ? -29.156 13.352 20.719 1 92.19 78 ARG A O 1
ATOM 576 N N . LEU A 1 79 ? -30.859 12.211 19.906 1 91.69 79 LEU A N 1
ATOM 577 C CA . LEU A 1 79 ? -31.297 13.258 18.984 1 91.69 79 LEU A CA 1
ATOM 578 C C . LEU A 1 79 ? -32.781 13.586 19.219 1 91.69 79 LEU A C 1
ATOM 580 O O . LEU A 1 79 ? -33.625 12.719 19.078 1 91.69 79 LEU A O 1
ATOM 584 N N . ASN A 1 80 ? -33 14.75 19.609 1 89.38 80 ASN A N 1
ATOM 585 C CA . ASN A 1 80 ? -34.344 15.164 19.953 1 89.38 80 ASN A CA 1
ATOM 586 C C . ASN A 1 80 ? -34.969 14.227 20.969 1 89.38 80 ASN A C 1
ATOM 588 O O . ASN A 1 80 ? -36.125 13.773 20.797 1 89.38 80 ASN A O 1
ATOM 592 N N . GLY A 1 81 ? -34.188 13.781 21.859 1 85.94 81 GLY A N 1
ATOM 593 C CA . GLY A 1 81 ? -34.688 12.977 22.969 1 85.94 81 GLY A CA 1
ATOM 594 C C . GLY A 1 81 ? -34.656 11.492 22.688 1 85.94 81 GLY A C 1
ATOM 595 O O . GLY A 1 81 ? -34.812 10.68 23.594 1 85.94 81 GLY A O 1
ATOM 596 N N . ARG A 1 82 ? -34.5 11.164 21.484 1 88.44 82 ARG A N 1
ATOM 597 C CA . ARG A 1 82 ? -34.469 9.75 21.125 1 88.44 82 ARG A CA 1
ATOM 598 C C . ARG A 1 82 ? -33.062 9.195 21.156 1 88.44 82 ARG A C 1
ATOM 600 O O . ARG A 1 82 ? -32.125 9.812 20.641 1 88.44 82 ARG A O 1
ATOM 607 N N . VAL A 1 83 ? -33.031 8.047 21.703 1 90.94 83 VAL A N 1
ATOM 608 C CA . VAL A 1 83 ? -31.719 7.391 21.781 1 90.94 83 VAL A CA 1
ATOM 609 C C . VAL A 1 83 ? -31.312 6.855 20.422 1 90.94 83 VAL A C 1
ATOM 611 O O . VAL A 1 83 ? -32.125 6.281 19.703 1 90.94 83 VAL A O 1
ATOM 614 N N . LEU A 1 84 ? -30.125 7.172 20.047 1 91.94 84 LEU A N 1
ATOM 615 C CA . LEU A 1 84 ? -29.609 6.707 18.766 1 91.94 84 LEU A CA 1
ATOM 616 C C . LEU A 1 84 ? -28.625 5.562 18.953 1 91.94 84 LEU A C 1
ATOM 618 O O . LEU A 1 84 ? -27.75 5.633 19.828 1 91.94 84 LEU A O 1
ATOM 622 N N . ASP A 1 85 ? -28.891 4.504 18.25 1 90.56 85 ASP A N 1
ATOM 623 C CA . ASP A 1 85 ? -27.891 3.453 18.141 1 90.56 85 ASP A CA 1
ATOM 624 C C . ASP A 1 85 ? -27.016 3.646 16.891 1 90.56 85 ASP A C 1
ATOM 626 O O . ASP A 1 85 ? -27.141 4.66 16.203 1 90.56 85 ASP A O 1
ATOM 630 N N . ALA A 1 86 ? -26.125 2.748 16.656 1 91 86 ALA A N 1
ATOM 631 C CA . ALA A 1 86 ? -25.203 2.861 15.531 1 91 86 ALA A CA 1
ATOM 632 C C . ALA A 1 86 ? -25.953 2.975 14.211 1 91 86 ALA A C 1
ATOM 634 O O . ALA A 1 86 ? -25.594 3.787 13.352 1 91 86 ALA A O 1
ATOM 635 N N . ALA A 1 87 ? -27 2.16 14.047 1 87.81 87 ALA A N 1
ATOM 636 C CA . ALA A 1 87 ? -27.781 2.174 12.812 1 87.81 87 ALA A CA 1
ATOM 637 C C . ALA A 1 87 ? -28.531 3.488 12.656 1 87.81 87 ALA A C 1
ATOM 639 O O . ALA A 1 87 ? -28.594 4.055 11.562 1 87.81 87 ALA A O 1
ATOM 640 N N . GLY A 1 88 ? -29.062 3.887 13.758 1 88.81 88 GLY A N 1
ATOM 641 C CA . GLY A 1 88 ? -29.781 5.152 13.734 1 88.81 88 GLY A CA 1
ATOM 642 C C . GLY A 1 88 ? -28.891 6.34 13.438 1 88.81 88 GLY A C 1
ATOM 643 O O . GLY A 1 88 ? -29.281 7.262 12.719 1 88.81 88 GLY A O 1
ATOM 644 N N . MET A 1 89 ? -27.766 6.305 14 1 92.5 89 MET A N 1
ATOM 645 C CA . MET A 1 89 ? -26.812 7.383 13.773 1 92.5 89 MET A CA 1
ATOM 646 C C . MET A 1 89 ? -26.359 7.414 12.312 1 92.5 89 MET A C 1
ATOM 648 O O . MET A 1 89 ? -26.25 8.484 11.719 1 92.5 89 MET A O 1
ATOM 652 N N . ALA A 1 90 ? -26.156 6.301 11.797 1 89.62 90 ALA A N 1
ATOM 653 C CA . ALA A 1 90 ? -25.703 6.211 10.414 1 89.62 90 ALA A CA 1
ATOM 654 C C . ALA A 1 90 ? -26.75 6.77 9.453 1 89.62 90 ALA A C 1
ATOM 656 O O . ALA A 1 90 ? -26.422 7.277 8.383 1 89.62 90 ALA A O 1
ATOM 657 N N . ASP A 1 91 ? -27.953 6.773 9.898 1 87.5 91 ASP A N 1
ATOM 658 C CA . ASP A 1 91 ? -29.047 7.23 9.055 1 87.5 91 ASP A CA 1
ATOM 659 C C . ASP A 1 91 ? -29.141 8.758 9.055 1 87.5 91 ASP A C 1
ATOM 661 O O . ASP A 1 91 ? -29.672 9.352 8.109 1 87.5 91 ASP A O 1
ATOM 665 N N . VAL A 1 92 ? -28.594 9.312 10.109 1 90.69 92 VAL A N 1
ATOM 666 C CA . VAL A 1 92 ? -28.875 10.742 10.242 1 90.69 92 VAL A CA 1
ATOM 667 C C . VAL A 1 92 ? -27.578 11.539 10.148 1 90.69 92 VAL A C 1
ATOM 669 O O . VAL A 1 92 ? -27.609 12.75 9.914 1 90.69 92 VAL A O 1
ATOM 672 N N . ALA A 1 93 ? -26.5 10.875 10.266 1 94.5 93 ALA A N 1
ATOM 673 C CA . ALA A 1 93 ? -25.25 11.617 10.375 1 94.5 93 ALA A CA 1
ATOM 674 C C . ALA A 1 93 ? -24.281 11.234 9.258 1 94.5 93 ALA A C 1
ATOM 676 O O . ALA A 1 93 ? -24.453 10.195 8.609 1 94.5 93 ALA A O 1
ATOM 677 N N . SER A 1 94 ? -23.422 12.117 8.914 1 95.25 94 SER A N 1
ATOM 678 C CA . SER A 1 94 ? -22.266 11.875 8.047 1 95.25 94 SER A CA 1
ATOM 679 C C . SER A 1 94 ? -20.953 12.148 8.789 1 95.25 94 SER A C 1
ATOM 681 O O . SER A 1 94 ? -20.828 13.18 9.453 1 95.25 94 SER A O 1
ATOM 683 N N . VAL A 1 95 ? -20.109 11.172 8.75 1 95.69 95 VAL A N 1
ATOM 684 C CA . VAL A 1 95 ? -18.828 11.305 9.43 1 95.69 95 VAL A CA 1
ATOM 685 C C . VAL A 1 95 ? -17.719 11.414 8.398 1 95.69 95 VAL A C 1
ATOM 687 O O . VAL A 1 95 ? -17.547 10.523 7.551 1 95.69 95 VAL A O 1
ATOM 690 N N . VAL A 1 96 ? -17.047 12.508 8.445 1 94.19 96 VAL A N 1
ATOM 691 C CA . VAL A 1 96 ? -15.852 12.695 7.629 1 94.19 96 VAL A CA 1
ATOM 692 C C . VAL A 1 96 ? -14.609 12.312 8.43 1 94.19 96 VAL A C 1
ATOM 694 O O . VAL A 1 96 ? -14.203 13.039 9.344 1 94.19 96 VAL A O 1
ATOM 697 N N . GLU A 1 97 ? -14.039 11.234 8.039 1 90.19 97 GLU A N 1
ATOM 698 C CA . GLU A 1 97 ? -12.883 10.711 8.766 1 90.19 97 GLU A CA 1
ATOM 699 C C . GLU A 1 97 ? -11.602 11.438 8.352 1 90.19 97 GLU A C 1
ATOM 701 O O . GLU A 1 97 ? -11.617 12.273 7.445 1 90.19 97 GLU A O 1
ATOM 706 N N . GLN A 1 98 ? -10.586 11.125 9.055 1 83.19 98 GLN A N 1
ATOM 707 C CA . GLN A 1 98 ? -9.312 11.797 8.844 1 83.19 98 GLN A CA 1
ATOM 708 C C . GLN A 1 98 ? -8.656 11.344 7.547 1 83.19 98 GLN A C 1
ATOM 710 O O . GLN A 1 98 ? -8 12.133 6.863 1 83.19 98 GLN A O 1
ATOM 715 N N . GLU A 1 99 ? -8.883 10.117 7.215 1 83.81 99 GLU A N 1
ATOM 716 C CA . GLU A 1 99 ? -8.297 9.594 5.988 1 83.81 99 GLU A CA 1
ATOM 717 C C . GLU A 1 99 ? -9.188 9.875 4.781 1 83.81 99 GLU A C 1
ATOM 719 O O . GLU A 1 99 ? -10.414 9.828 4.887 1 83.81 99 GLU A O 1
ATOM 724 N N . ASP A 1 100 ? -8.547 10.164 3.676 1 87.88 100 ASP A N 1
ATOM 725 C CA . ASP A 1 100 ? -9.266 10.469 2.443 1 87.88 100 ASP A CA 1
ATOM 726 C C . ASP A 1 100 ? -9.281 9.266 1.502 1 87.88 100 ASP A C 1
ATOM 728 O O . ASP A 1 100 ? -8.43 9.156 0.617 1 87.88 100 ASP A O 1
ATOM 732 N N . ASP A 1 101 ? -10.25 8.445 1.668 1 89.25 101 ASP A N 1
ATOM 733 C CA . ASP A 1 101 ? -10.375 7.262 0.822 1 89.25 101 ASP A CA 1
ATOM 734 C C . ASP A 1 101 ? -11.297 7.527 -0.362 1 89.25 101 ASP A C 1
ATOM 736 O O . ASP A 1 101 ? -12.523 7.566 -0.205 1 89.25 101 ASP A O 1
ATOM 740 N N . HIS A 1 102 ? -10.789 7.828 -1.506 1 94.44 102 HIS A N 1
ATOM 741 C CA . HIS A 1 102 ? -11.555 8.047 -2.73 1 94.44 102 HIS A CA 1
ATOM 742 C C . HIS A 1 102 ? -11.039 7.164 -3.863 1 94.44 102 HIS A C 1
ATOM 744 O O . HIS A 1 102 ? -9.922 6.637 -3.789 1 94.44 102 HIS A O 1
ATOM 750 N N . LEU A 1 103 ? -11.898 6.945 -4.797 1 94.69 103 LEU A N 1
ATOM 751 C CA . LEU A 1 103 ? -11.438 6.336 -6.035 1 94.69 103 LEU A CA 1
ATOM 752 C C . LEU A 1 103 ? -10.656 7.344 -6.879 1 94.69 103 LEU A C 1
ATOM 754 O O . LEU A 1 103 ? -11.234 8.281 -7.426 1 94.69 103 LEU A O 1
ATOM 758 N N . GLY A 1 104 ? -9.422 7.156 -7.051 1 93.44 104 GLY A N 1
ATOM 759 C CA . GLY A 1 104 ? -8.484 8.125 -7.598 1 93.44 104 GLY A CA 1
ATOM 760 C C . GLY A 1 104 ? -8.789 8.5 -9.039 1 93.44 104 GLY A C 1
ATOM 761 O O . GLY A 1 104 ? -8.438 9.594 -9.484 1 93.44 104 GLY A O 1
ATOM 762 N N . VAL A 1 105 ? -9.492 7.703 -9.758 1 94.5 105 VAL A N 1
ATOM 763 C CA . VAL A 1 105 ? -9.688 7.91 -11.188 1 94.5 105 VAL A CA 1
ATOM 764 C C . VAL A 1 105 ? -10.906 8.797 -11.422 1 94.5 105 VAL A C 1
ATOM 766 O O . VAL A 1 105 ? -11.117 9.305 -12.523 1 94.5 105 VAL A O 1
ATOM 769 N N . LEU A 1 106 ? -11.711 8.977 -10.398 1 96.62 106 LEU A N 1
ATOM 770 C CA . LEU A 1 106 ? -12.891 9.828 -10.523 1 96.62 106 LEU A CA 1
ATOM 771 C C . LEU A 1 106 ? -12.523 11.297 -10.383 1 96.62 106 LEU A C 1
ATOM 773 O O . LEU A 1 106 ? -11.539 11.633 -9.719 1 96.62 106 LEU A O 1
ATOM 777 N N . THR A 1 107 ? -13.273 12.078 -10.984 1 97.56 107 THR A N 1
ATOM 778 C CA . THR A 1 107 ? -13.102 13.516 -10.82 1 97.56 107 THR A CA 1
ATOM 779 C C . THR A 1 107 ? -13.734 13.992 -9.523 1 97.56 107 THR A C 1
ATOM 781 O O . THR A 1 107 ? -14.492 13.258 -8.891 1 97.56 107 THR A O 1
ATOM 784 N N . VAL A 1 108 ? -13.398 15.203 -9.164 1 97.75 108 VAL A N 1
ATOM 785 C CA . VAL A 1 108 ? -13.969 15.836 -7.984 1 97.75 108 VAL A CA 1
ATOM 786 C C . VAL A 1 108 ? -15.492 15.859 -8.102 1 97.75 108 VAL A C 1
ATOM 788 O O . VAL A 1 108 ? -16.203 15.438 -7.18 1 97.75 108 VAL A O 1
ATOM 791 N N . ARG A 1 109 ? -15.977 16.266 -9.227 1 98.06 109 ARG A N 1
ATOM 792 C CA . ARG A 1 109 ? -17.406 16.359 -9.453 1 98.06 109 ARG A CA 1
ATOM 793 C C . ARG A 1 109 ? -18.078 14.992 -9.398 1 98.06 109 ARG A C 1
ATOM 795 O O . ARG A 1 109 ? -19.125 14.828 -8.781 1 98.06 109 ARG A O 1
ATOM 802 N N . GLU A 1 110 ? -17.484 14.055 -10.047 1 97.69 110 GLU A N 1
ATOM 803 C CA . GLU A 1 110 ? -18.031 12.703 -10.047 1 97.69 110 GLU A CA 1
ATOM 804 C C . GLU A 1 110 ? -18.094 12.133 -8.633 1 97.69 110 GLU A C 1
ATOM 806 O O . GLU A 1 110 ? -19.078 11.5 -8.25 1 97.69 110 GLU A O 1
ATOM 811 N N . THR A 1 111 ? -17 12.305 -7.887 1 97.75 111 THR A N 1
ATOM 812 C CA . THR A 1 111 ? -16.922 11.773 -6.535 1 97.75 111 THR A CA 1
ATOM 813 C C . THR A 1 111 ? -18.047 12.32 -5.66 1 97.75 111 THR A C 1
ATOM 815 O O . THR A 1 111 ? -18.734 11.562 -4.977 1 97.75 111 THR A O 1
ATOM 818 N N . ILE A 1 112 ? -18.281 13.609 -5.715 1 97.62 112 ILE A N 1
ATOM 819 C CA . ILE A 1 112 ? -19.328 14.25 -4.914 1 97.62 112 ILE A CA 1
ATOM 820 C C . ILE A 1 112 ? -20.703 13.867 -5.457 1 97.62 112 ILE A C 1
ATOM 822 O O . ILE A 1 112 ? -21.641 13.633 -4.688 1 97.62 112 ILE A O 1
ATOM 826 N N . SER A 1 113 ? -20.828 13.766 -6.766 1 97.12 113 SER A N 1
ATOM 827 C CA . SER A 1 113 ? -22.078 13.406 -7.402 1 97.12 113 SER A CA 1
ATOM 828 C C . SER A 1 113 ? -22.516 12 -7.023 1 97.12 113 SER A C 1
ATOM 830 O O . SER A 1 113 ? -23.688 11.766 -6.727 1 97.12 113 SER A O 1
ATOM 832 N N . TYR A 1 114 ? -21.594 11.055 -7.07 1 96.56 114 TYR A N 1
ATOM 833 C CA . TYR A 1 114 ? -21.953 9.688 -6.699 1 96.56 114 TYR A CA 1
ATOM 834 C C . TYR A 1 114 ? -22.359 9.609 -5.238 1 96.56 114 TYR A C 1
ATOM 836 O O . TYR A 1 114 ? -23.281 8.852 -4.887 1 96.56 114 TYR A O 1
ATOM 844 N N . ALA A 1 115 ? -21.672 10.359 -4.395 1 95.19 115 ALA A N 1
ATOM 845 C CA . ALA A 1 115 ? -22.062 10.383 -2.988 1 95.19 115 ALA A CA 1
ATOM 846 C C . ALA A 1 115 ? -23.5 10.898 -2.83 1 95.19 115 ALA A C 1
ATOM 848 O O . ALA A 1 115 ? -24.281 10.344 -2.053 1 95.19 115 ALA A O 1
ATOM 849 N N . ALA A 1 116 ? -23.828 11.906 -3.574 1 94.69 116 ALA A N 1
ATOM 850 C CA . ALA A 1 116 ? -25.172 12.469 -3.537 1 94.69 116 ALA A CA 1
ATOM 851 C C . ALA A 1 116 ? -26.203 11.469 -4.039 1 94.69 116 ALA A C 1
ATOM 853 O O . ALA A 1 116 ? -27.266 11.305 -3.436 1 94.69 116 ALA A O 1
ATOM 854 N N . ARG A 1 117 ? -25.906 10.812 -5.098 1 93.62 117 ARG A N 1
ATOM 855 C CA . ARG A 1 117 ? -26.844 9.891 -5.734 1 93.62 117 ARG A CA 1
ATOM 856 C C . ARG A 1 117 ? -27.047 8.648 -4.879 1 93.62 117 ARG A C 1
ATOM 858 O O . ARG A 1 117 ? -28.109 8.023 -4.934 1 93.62 117 ARG A O 1
ATOM 865 N N . LEU A 1 118 ? -26.078 8.281 -4.105 1 93 118 LEU A N 1
ATOM 866 C CA . LEU A 1 118 ? -26.172 7.109 -3.246 1 93 118 LEU A CA 1
ATOM 867 C C . LEU A 1 118 ? -27.031 7.41 -2.016 1 93 118 LEU A C 1
ATOM 869 O O . LEU A 1 118 ? -27.562 6.496 -1.391 1 93 118 LEU A O 1
ATOM 873 N N . SER A 1 119 ? -27.141 8.672 -1.688 1 87.69 119 SER A N 1
ATOM 874 C CA . SER A 1 119 ? -27.844 9.039 -0.46 1 87.69 119 SER A CA 1
ATOM 875 C C . SER A 1 119 ? -29.281 9.43 -0.741 1 87.69 119 SER A C 1
ATOM 877 O O . SER A 1 119 ? -30.141 9.359 0.146 1 87.69 119 SER A O 1
ATOM 879 N N . THR A 1 120 ? -29.547 9.977 -1.93 1 78.19 120 THR A N 1
ATOM 880 C CA . THR A 1 120 ? -30.844 10.586 -2.17 1 78.19 120 THR A CA 1
ATOM 881 C C . THR A 1 120 ? -31.625 9.789 -3.217 1 78.19 120 THR A C 1
ATOM 883 O O . THR A 1 120 ? -31.156 9.594 -4.336 1 78.19 120 THR A O 1
ATOM 886 N N . SER A 1 121 ? -32.594 9.125 -2.844 1 68.31 121 SER A N 1
ATOM 887 C CA . SER A 1 121 ? -33.375 8.367 -3.824 1 68.31 121 SER A CA 1
ATOM 888 C C . SER A 1 121 ? -34.469 9.219 -4.414 1 68.31 121 SER A C 1
ATOM 890 O O . SER A 1 121 ? -34.906 8.992 -5.547 1 68.31 121 SER A O 1
ATOM 892 N N . GLY A 1 122 ? -34.844 10.227 -3.814 1 71.62 122 GLY A N 1
ATOM 893 C CA . GLY A 1 122 ? -36.031 10.93 -4.301 1 71.62 122 GLY A CA 1
ATOM 894 C C . GLY A 1 122 ? -35.688 12.172 -5.109 1 71.62 122 GLY A C 1
ATOM 895 O O . GLY A 1 122 ? -36.562 12.789 -5.707 1 71.62 122 GLY A O 1
ATOM 896 N N . PHE A 1 123 ? -34.438 12.375 -5.27 1 81.19 123 PHE A N 1
ATOM 897 C CA . PHE A 1 123 ? -34.062 13.594 -5.969 1 81.19 123 PHE A CA 1
ATOM 898 C C . PHE A 1 123 ? -33.906 13.336 -7.461 1 81.19 123 PHE A C 1
ATOM 900 O O . PHE A 1 123 ? -33.5 12.242 -7.875 1 81.19 123 PHE A O 1
ATOM 907 N N . THR A 1 124 ? -34.344 14.289 -8.234 1 86.75 124 THR A N 1
ATOM 908 C CA . THR A 1 124 ? -34.125 14.234 -9.68 1 86.75 124 THR A CA 1
ATOM 909 C C . THR A 1 124 ? -32.688 14.508 -10.031 1 86.75 124 THR A C 1
ATOM 911 O O . THR A 1 124 ? -31.906 15.008 -9.203 1 86.75 124 THR A O 1
ATOM 914 N N . GLY A 1 125 ? -32.375 14.188 -11.211 1 89.69 125 GLY A N 1
ATOM 915 C CA . GLY A 1 125 ? -31.031 14.438 -11.695 1 89.69 125 GLY A CA 1
ATOM 916 C C . GLY A 1 125 ? -30.641 15.898 -11.633 1 89.69 125 GLY A C 1
ATOM 917 O O . GLY A 1 125 ? -29.5 16.234 -11.281 1 89.69 125 GLY A O 1
ATOM 918 N N . ALA A 1 126 ? -31.562 16.688 -11.891 1 92.69 126 ALA A N 1
ATOM 919 C CA . ALA A 1 126 ? -31.312 18.125 -11.883 1 92.69 126 ALA A CA 1
ATOM 920 C C . ALA A 1 126 ? -31.078 18.641 -10.461 1 92.69 126 ALA A C 1
ATOM 922 O O . ALA A 1 126 ? -30.219 19.5 -10.227 1 92.69 126 ALA A O 1
ATOM 923 N N . GLN A 1 127 ? -31.844 18.141 -9.562 1 91.88 127 GLN A N 1
ATOM 924 C CA . GLN A 1 127 ? -31.703 18.531 -8.164 1 91.88 127 GLN A CA 1
ATOM 925 C C . GLN A 1 127 ? -30.328 18.109 -7.621 1 91.88 127 GLN A C 1
ATOM 927 O O . GLN A 1 127 ? -29.688 18.859 -6.891 1 91.88 127 GLN A O 1
ATOM 932 N N . ILE A 1 128 ? -29.969 16.969 -7.988 1 93.19 128 ILE A N 1
ATOM 933 C CA . ILE A 1 128 ? -28.672 16.469 -7.562 1 93.19 128 ILE A CA 1
ATOM 934 C C . ILE A 1 128 ? -27.562 17.328 -8.148 1 93.19 128 ILE A C 1
ATOM 936 O O . ILE A 1 128 ? -26.625 17.719 -7.449 1 93.19 128 ILE A O 1
ATOM 940 N N . ALA A 1 129 ? -27.672 17.656 -9.422 1 95.12 129 ALA A N 1
ATOM 941 C CA . ALA A 1 129 ? -26.672 18.469 -10.094 1 95.12 129 ALA A CA 1
ATOM 942 C C . ALA A 1 129 ? -26.547 19.828 -9.43 1 95.12 129 ALA A C 1
ATOM 944 O O . ALA A 1 129 ? -25.438 20.344 -9.266 1 95.12 129 ALA A O 1
ATOM 945 N N . ASN A 1 130 ? -27.609 20.344 -9.055 1 94.94 130 ASN A N 1
ATOM 946 C CA . ASN A 1 130 ? -27.594 21.641 -8.383 1 94.94 130 ASN A CA 1
ATOM 947 C C . ASN A 1 130 ? -26.938 21.562 -7.008 1 94.94 130 ASN A C 1
ATOM 949 O O . ASN A 1 130 ? -26.203 22.469 -6.617 1 94.94 130 ASN A O 1
ATOM 953 N N . ARG A 1 131 ? -27.25 20.547 -6.316 1 94.12 131 ARG A N 1
ATOM 954 C CA . ARG A 1 131 ? -26.672 20.344 -4.996 1 94.12 131 ARG A CA 1
ATOM 955 C C . ARG A 1 131 ? -25.156 20.156 -5.094 1 94.12 131 ARG A C 1
ATOM 957 O O . ARG A 1 131 ? -24.406 20.719 -4.289 1 94.12 131 ARG A O 1
ATOM 964 N N . VAL A 1 132 ? -24.781 19.438 -6.055 1 96.81 132 VAL A N 1
ATOM 965 C CA . VAL A 1 132 ? -23.359 19.188 -6.262 1 96.81 132 VAL A CA 1
ATOM 966 C C . VAL A 1 132 ? -22.641 20.5 -6.602 1 96.81 132 VAL A C 1
ATOM 968 O O . VAL A 1 132 ? -21.578 20.781 -6.066 1 96.81 132 VAL A O 1
ATOM 971 N N . ASP A 1 133 ? -23.266 21.297 -7.406 1 96.62 133 ASP A N 1
ATOM 972 C CA . ASP A 1 133 ? -22.688 22.578 -7.781 1 96.62 133 ASP A CA 1
ATOM 973 C C . ASP A 1 133 ? -22.594 23.516 -6.578 1 96.62 133 ASP A C 1
ATOM 975 O O . ASP A 1 133 ? -21.609 24.234 -6.43 1 96.62 133 ASP A O 1
ATOM 979 N N . GLU A 1 134 ? -23.562 23.453 -5.801 1 94.62 134 GLU A N 1
ATOM 980 C CA . GLU A 1 134 ? -23.578 24.281 -4.594 1 94.62 134 GLU A CA 1
ATOM 981 C C . GLU A 1 134 ? -22.422 23.906 -3.664 1 94.62 134 GLU A C 1
ATOM 983 O O . GLU A 1 134 ? -21.719 24.781 -3.152 1 94.62 134 GLU A O 1
ATOM 988 N N . ILE A 1 135 ? -22.234 22.625 -3.469 1 95.56 135 ILE A N 1
ATOM 989 C CA . ILE A 1 135 ? -21.203 22.156 -2.557 1 95.56 135 ILE A CA 1
ATOM 990 C C . ILE A 1 135 ? -19.812 22.453 -3.145 1 95.56 135 ILE A C 1
ATOM 992 O O . ILE A 1 135 ? -18.906 22.875 -2.43 1 95.56 135 ILE A O 1
ATOM 996 N N . ILE A 1 136 ? -19.656 22.219 -4.438 1 96.62 136 ILE A N 1
ATOM 997 C CA . ILE A 1 136 ? -18.391 22.469 -5.109 1 96.62 136 ILE A CA 1
ATOM 998 C C . ILE A 1 136 ? -18.016 23.953 -4.988 1 96.62 136 ILE A C 1
ATOM 1000 O O . ILE A 1 136 ? -16.859 24.297 -4.699 1 96.62 136 ILE A O 1
ATOM 1004 N N . THR A 1 137 ? -18.969 24.781 -5.117 1 93.25 137 THR A N 1
ATOM 1005 C CA . THR A 1 137 ? -18.75 26.219 -5.02 1 93.25 137 THR A CA 1
ATOM 1006 C C . THR A 1 137 ? -18.438 26.625 -3.58 1 93.25 137 THR A C 1
ATOM 1008 O O . THR A 1 137 ? -17.5 27.391 -3.33 1 93.25 137 THR A O 1
ATOM 1011 N N . ALA A 1 138 ? -19.188 26.078 -2.689 1 90.94 138 ALA A N 1
ATOM 1012 C CA . ALA A 1 138 ? -19.016 26.406 -1.277 1 90.94 138 ALA A CA 1
ATOM 1013 C C . ALA A 1 138 ? -17.625 26.031 -0.782 1 90.94 138 ALA A C 1
ATOM 1015 O O . ALA A 1 138 ? -17.031 26.734 0.041 1 90.94 138 ALA A O 1
ATOM 1016 N N . LEU A 1 139 ? -17.125 24.938 -1.315 1 92.81 139 LEU A N 1
ATOM 1017 C CA . LEU A 1 139 ? -15.852 24.438 -0.82 1 92.81 139 LEU A CA 1
ATOM 1018 C C . LEU A 1 139 ? -14.703 24.906 -1.704 1 92.81 139 LEU A C 1
ATOM 1020 O O . LEU A 1 139 ? -13.562 24.453 -1.544 1 92.81 139 LEU A O 1
ATOM 1024 N N . GLY A 1 140 ? -14.977 25.766 -2.674 1 88.62 140 GLY A N 1
ATOM 1025 C CA . GLY A 1 140 ? -13.938 26.344 -3.516 1 88.62 140 GLY A CA 1
ATOM 1026 C C . GLY A 1 140 ? -13.281 25.344 -4.441 1 88.62 140 GLY A C 1
ATOM 1027 O O . GLY A 1 140 ? -12.07 25.375 -4.645 1 88.62 140 GLY A O 1
ATOM 1028 N N . LEU A 1 141 ? -14.031 24.406 -4.93 1 92.38 141 LEU A N 1
ATOM 1029 C CA . LEU A 1 141 ? -13.492 23.328 -5.754 1 92.38 141 LEU A CA 1
ATOM 1030 C C . LEU A 1 141 ? -13.844 23.531 -7.223 1 92.38 141 LEU A C 1
ATOM 1032 O O . LEU A 1 141 ? -13.664 22.625 -8.039 1 92.38 141 LEU A O 1
ATOM 1036 N N . GLN A 1 142 ? -14.32 24.688 -7.594 1 92.25 142 GLN A N 1
ATOM 1037 C CA . GLN A 1 142 ? -14.789 24.938 -8.953 1 92.25 142 GLN A CA 1
ATOM 1038 C C . GLN A 1 142 ? -13.664 24.797 -9.969 1 92.25 142 GLN A C 1
ATOM 1040 O O . GLN A 1 142 ? -13.852 24.203 -11.031 1 92.25 142 GLN A O 1
ATOM 1045 N N . SER A 1 143 ? -12.508 25.25 -9.68 1 85.88 143 SER A N 1
ATOM 1046 C CA . SER A 1 143 ? -11.383 25.266 -10.609 1 85.88 143 SER A CA 1
ATOM 1047 C C . SER A 1 143 ? -10.883 23.844 -10.875 1 85.88 143 SER A C 1
ATOM 1049 O O . SER A 1 143 ? -10.258 23.578 -11.906 1 85.88 143 SER A O 1
ATOM 1051 N N . CYS A 1 144 ? -11.203 22.922 -9.922 1 90 144 CYS A N 1
ATOM 1052 C CA . CYS A 1 144 ? -10.68 21.578 -10.086 1 90 144 CYS A CA 1
ATOM 1053 C C . CYS A 1 144 ? -11.805 20.547 -10.141 1 90 144 CYS A C 1
ATOM 1055 O O . CYS A 1 144 ? -11.586 19.359 -9.875 1 90 144 CYS A O 1
ATOM 1057 N N . ALA A 1 145 ? -12.969 20.984 -10.461 1 95.56 145 ALA A N 1
ATOM 1058 C CA . ALA A 1 145 ? -14.141 20.109 -10.469 1 95.56 145 ALA A CA 1
ATOM 1059 C C . ALA A 1 145 ? -13.961 18.953 -11.461 1 95.56 145 ALA A C 1
ATOM 1061 O O . ALA A 1 145 ? -14.453 17.844 -11.234 1 95.56 145 ALA A O 1
ATOM 1062 N N . GLY A 1 146 ? -13.281 19.203 -12.539 1 95.62 146 GLY A N 1
ATOM 1063 C CA . GLY A 1 146 ? -13.102 18.203 -13.57 1 95.62 146 GLY A CA 1
ATOM 1064 C C . GLY A 1 146 ? -11.781 17.453 -13.453 1 95.62 146 GLY A C 1
ATOM 1065 O O . GLY A 1 146 ? -11.484 16.578 -14.266 1 95.62 146 GLY A O 1
ATOM 1066 N N . VAL A 1 147 ? -11.086 17.719 -12.453 1 94.12 147 VAL A N 1
ATOM 1067 C CA . VAL A 1 147 ? -9.781 17.094 -12.25 1 94.12 147 VAL A CA 1
ATOM 1068 C C . VAL A 1 147 ? -9.953 15.789 -11.469 1 94.12 147 VAL A C 1
ATOM 1070 O O . VAL A 1 147 ? -10.789 15.711 -10.57 1 94.12 147 VAL A O 1
ATOM 1073 N N . LYS A 1 148 ? -9.227 14.805 -11.844 1 95.44 148 LYS A N 1
ATOM 1074 C CA . LYS A 1 148 ? -9.258 13.531 -11.133 1 95.44 148 LYS A CA 1
ATOM 1075 C C . LYS A 1 148 ? -8.664 13.672 -9.734 1 95.44 148 LYS A C 1
ATOM 1077 O O . LYS A 1 148 ? -7.816 14.539 -9.5 1 95.44 148 LYS A O 1
ATOM 1082 N N . ILE A 1 149 ? -9.086 12.836 -8.805 1 94.94 149 ILE A N 1
ATOM 1083 C CA . ILE A 1 149 ? -8.57 12.852 -7.445 1 94.94 149 ILE A CA 1
ATOM 1084 C C . ILE A 1 149 ? -7.082 12.492 -7.453 1 94.94 149 ILE A C 1
ATOM 1086 O O . ILE A 1 149 ? -6.27 13.156 -6.812 1 94.94 149 ILE A O 1
ATOM 1090 N N . GLY A 1 150 ? -6.77 11.484 -8.195 1 90.81 150 GLY A N 1
ATOM 1091 C CA . GLY A 1 150 ? -5.367 11.125 -8.336 1 90.81 150 GLY A CA 1
ATOM 1092 C C . GLY A 1 150 ? -5.098 9.656 -8.078 1 90.81 150 GLY A C 1
ATOM 1093 O O . GLY A 1 150 ? -5.797 9.023 -7.289 1 90.81 150 GLY A O 1
ATOM 1094 N N . THR A 1 151 ? -4.168 9.141 -8.789 1 85.88 151 THR A N 1
ATOM 1095 C CA . THR A 1 151 ? -3.662 7.781 -8.641 1 85.88 151 THR A CA 1
ATOM 1096 C C . THR A 1 151 ? -2.148 7.781 -8.445 1 85.88 151 THR A C 1
ATOM 1098 O O . THR A 1 151 ? -1.503 8.828 -8.562 1 85.88 151 THR A O 1
ATOM 1101 N N . PRO A 1 152 ? -1.531 6.715 -8.062 1 77.31 152 PRO A N 1
ATOM 1102 C CA . PRO A 1 152 ? -0.076 6.668 -7.898 1 77.31 152 PRO A CA 1
ATOM 1103 C C . PRO A 1 152 ? 0.675 7.004 -9.188 1 77.31 152 PRO A C 1
ATOM 1105 O O . PRO A 1 152 ? 1.829 7.434 -9.141 1 77.31 152 PRO A O 1
ATOM 1108 N N . ILE A 1 153 ? 0.057 6.887 -10.281 1 78.25 153 ILE A N 1
ATOM 1109 C CA . ILE A 1 153 ? 0.743 7.109 -11.547 1 78.25 153 ILE A CA 1
ATOM 1110 C C . ILE A 1 153 ? 0.402 8.5 -12.078 1 78.25 153 ILE A C 1
ATOM 1112 O O . ILE A 1 153 ? 1.175 9.086 -12.844 1 78.25 153 ILE A O 1
ATOM 1116 N N . GLN A 1 154 ? -0.728 8.984 -11.68 1 82.38 154 GLN A N 1
ATOM 1117 C CA . GLN A 1 154 ? -1.184 10.273 -12.18 1 82.38 154 GLN A CA 1
ATOM 1118 C C . GLN A 1 154 ? -1.575 11.203 -11.031 1 82.38 154 GLN A C 1
ATOM 1120 O O . GLN A 1 154 ? -2.52 10.914 -10.289 1 82.38 154 GLN A O 1
ATOM 1125 N N . ARG A 1 155 ? -0.889 12.297 -10.969 1 81.75 155 ARG A N 1
ATOM 1126 C CA . ARG A 1 155 ? -1.194 13.281 -9.93 1 81.75 155 ARG A CA 1
ATOM 1127 C C . ARG A 1 155 ? -2.559 13.922 -10.172 1 81.75 155 ARG A C 1
ATOM 1129 O O . ARG A 1 155 ? -2.934 14.188 -11.312 1 81.75 155 ARG A O 1
ATOM 1136 N N . GLY A 1 156 ? -3.312 14.016 -9.148 1 87.38 156 GLY A N 1
ATOM 1137 C CA . GLY A 1 156 ? -4.602 14.68 -9.195 1 87.38 156 GLY A CA 1
ATOM 1138 C C . GLY A 1 156 ? -4.652 15.953 -8.367 1 87.38 156 GLY A C 1
ATOM 1139 O O 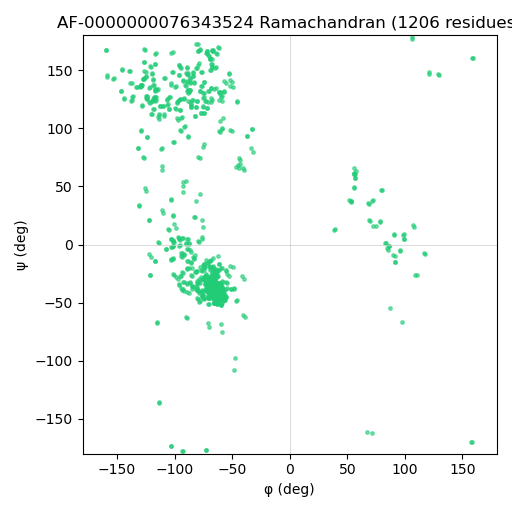. GLY A 1 156 ? -3.74 16.781 -8.43 1 87.38 156 GLY A O 1
ATOM 1140 N N . VAL A 1 157 ? -5.672 16.109 -7.684 1 87.25 157 VAL A N 1
ATOM 1141 C CA . VAL A 1 157 ? -5.887 17.297 -6.875 1 87.25 157 VAL A CA 1
ATOM 1142 C C . VAL A 1 157 ? -4.887 17.328 -5.723 1 87.25 157 VAL A C 1
ATOM 1144 O O . VAL A 1 157 ? -4.293 16.297 -5.379 1 87.25 157 VAL A O 1
ATOM 1147 N N . SER A 1 158 ? -4.625 18.5 -5.238 1 79.19 158 SER A N 1
ATOM 1148 C CA . SER A 1 158 ? -3.717 18.672 -4.109 1 79.19 158 SER A CA 1
ATOM 1149 C C . SER A 1 158 ? -4.305 18.078 -2.832 1 79.19 158 SER A C 1
ATOM 1151 O O . SER A 1 158 ? -5.488 17.734 -2.789 1 79.19 158 SER A O 1
ATOM 1153 N N . GLY A 1 159 ? -3.48 17.922 -1.798 1 80.75 159 GLY A N 1
ATOM 1154 C CA . GLY A 1 159 ? -3.93 17.391 -0.52 1 80.75 159 GLY A CA 1
ATOM 1155 C C . GLY A 1 159 ? -5.051 18.203 0.101 1 80.75 159 GLY A C 1
ATOM 1156 O O . GLY A 1 159 ? -6.016 17.641 0.621 1 80.75 159 GLY A O 1
ATOM 1157 N N . GLY A 1 160 ? -4.855 19.484 0.034 1 82.19 160 GLY A N 1
ATOM 1158 C CA . GLY A 1 160 ? -5.895 20.359 0.563 1 82.19 160 GLY A CA 1
ATOM 1159 C C . GLY A 1 160 ? -7.203 20.25 -0.196 1 82.19 160 GLY A C 1
ATOM 1160 O O . GLY A 1 160 ? -8.281 20.281 0.404 1 82.19 160 GLY A O 1
ATOM 1161 N N . GLN A 1 161 ? -7.102 20.141 -1.497 1 85.19 161 GLN A N 1
ATOM 1162 C CA . GLN A 1 161 ? -8.297 19.969 -2.316 1 85.19 161 GLN A CA 1
ATOM 1163 C C . GLN A 1 161 ? -8.961 18.625 -2.035 1 85.19 161 GLN A C 1
ATOM 1165 O O . GLN A 1 161 ? -10.188 18.531 -1.968 1 85.19 161 GLN A O 1
ATOM 1170 N N . LYS A 1 162 ? -8.117 17.672 -1.897 1 91.62 162 LYS A N 1
ATOM 1171 C CA . LYS A 1 162 ? -8.625 16.328 -1.595 1 91.62 162 LYS A CA 1
ATOM 1172 C C . LYS A 1 162 ? -9.391 16.328 -0.276 1 91.62 162 LYS A C 1
ATOM 1174 O O . LYS A 1 162 ? -10.438 15.672 -0.163 1 91.62 162 LYS A O 1
ATOM 1179 N N . ARG A 1 163 ? -8.891 17 0.665 1 89.69 163 ARG A N 1
ATOM 1180 C CA . ARG A 1 163 ? -9.562 17.125 1.957 1 89.69 163 ARG A CA 1
ATOM 1181 C C . ARG A 1 163 ? -10.93 17.781 1.811 1 89.69 163 ARG A C 1
ATOM 1183 O O . ARG A 1 163 ? -11.906 17.344 2.418 1 89.69 163 ARG A O 1
ATOM 1190 N N . ARG A 1 164 ? -10.992 18.812 1.048 1 92.19 164 ARG A N 1
ATOM 1191 C CA . ARG A 1 164 ? -12.25 19.516 0.825 1 92.19 164 ARG A CA 1
ATOM 1192 C C . ARG A 1 164 ? -13.25 18.641 0.08 1 92.19 164 ARG A C 1
ATOM 1194 O O . ARG A 1 164 ? -14.461 18.734 0.307 1 92.19 164 ARG A O 1
ATOM 1201 N N . VAL A 1 165 ? -12.727 17.781 -0.785 1 95.5 165 VAL A N 1
ATOM 1202 C CA . VAL A 1 165 ? -13.586 16.828 -1.476 1 95.5 165 VAL A CA 1
ATOM 1203 C C . VAL A 1 165 ? -14.203 15.875 -0.466 1 95.5 165 VAL A C 1
ATOM 1205 O O . VAL A 1 165 ? -15.398 15.562 -0.544 1 95.5 165 VAL A O 1
ATOM 1208 N N . THR A 1 166 ? -13.398 15.391 0.465 1 95.38 166 THR A N 1
ATOM 1209 C CA . THR A 1 166 ? -13.891 14.477 1.491 1 95.38 166 THR A CA 1
ATOM 1210 C C . THR A 1 166 ? -15 15.133 2.309 1 95.38 166 THR A C 1
ATOM 1212 O O . THR A 1 166 ? -16.016 14.5 2.598 1 95.38 166 THR A O 1
ATOM 1215 N N . VAL A 1 167 ? -14.828 16.359 2.629 1 95.12 167 VAL A N 1
ATOM 1216 C CA . VAL A 1 167 ? -15.852 17.109 3.35 1 95.12 167 VAL A CA 1
ATOM 1217 C C . VAL A 1 167 ? -17.109 17.234 2.486 1 95.12 167 VAL A C 1
ATOM 1219 O O . VAL A 1 167 ? -18.234 17.094 2.982 1 95.12 167 VAL A O 1
ATOM 1222 N N . GLY A 1 168 ? -16.875 17.5 1.232 1 96.12 168 GLY A N 1
ATOM 1223 C CA . GLY A 1 168 ? -17.984 17.641 0.299 1 96.12 168 GLY A CA 1
ATOM 1224 C C . GLY A 1 168 ? -18.828 16.375 0.178 1 96.12 168 GLY A C 1
ATOM 1225 O O . GLY A 1 168 ? -20.047 16.469 0.042 1 96.12 168 GLY A O 1
ATOM 1226 N N . THR A 1 169 ? -18.188 15.219 0.22 1 95.94 169 THR A N 1
ATOM 1227 C CA . THR A 1 169 ? -18.922 13.969 0.112 1 95.94 169 THR A CA 1
ATOM 1228 C C . THR A 1 169 ? -19.828 13.758 1.325 1 95.94 169 THR A C 1
ATOM 1230 O O . THR A 1 169 ? -20.859 13.109 1.228 1 95.94 169 THR A O 1
ATOM 1233 N N . GLY A 1 170 ? -19.438 14.352 2.416 1 93.94 170 GLY A N 1
ATOM 1234 C CA . GLY A 1 170 ? -20.281 14.281 3.598 1 93.94 170 GLY A CA 1
ATOM 1235 C C . GLY A 1 170 ? -21.422 15.281 3.574 1 93.94 170 GLY A C 1
ATOM 1236 O O . GLY A 1 170 ? -22.562 14.945 3.922 1 93.94 170 GLY A O 1
ATOM 1237 N N . LEU A 1 171 ? -21.156 16.422 3.117 1 93.75 171 LEU A N 1
ATOM 1238 C CA . LEU A 1 171 ? -22.109 17.531 3.154 1 93.75 171 LEU A CA 1
ATOM 1239 C C . LEU A 1 171 ? -23.203 17.359 2.111 1 93.75 171 LEU A C 1
ATOM 1241 O O . LEU A 1 171 ? -24.344 17.781 2.32 1 93.75 171 LEU A O 1
ATOM 1245 N N . VAL A 1 172 ? -22.859 16.719 1.074 1 94.06 172 VAL A N 1
ATOM 1246 C CA . VAL A 1 172 ? -23.766 16.656 -0.064 1 94.06 172 VAL A CA 1
ATOM 1247 C C . VAL A 1 172 ? -24.938 15.742 0.272 1 94.06 172 VAL A C 1
ATOM 1249 O O . VAL A 1 172 ? -26 15.82 -0.364 1 94.06 172 VAL A O 1
ATOM 1252 N N . THR A 1 173 ? -24.844 14.914 1.326 1 90.94 173 THR A N 1
ATOM 1253 C CA . THR A 1 173 ? -25.844 13.898 1.648 1 90.94 173 THR A CA 1
ATOM 1254 C C . THR A 1 173 ? -26.938 14.477 2.551 1 90.94 173 THR A C 1
ATOM 1256 O O . THR A 1 173 ? -27.797 13.742 3.049 1 90.94 173 THR A O 1
ATOM 1259 N N . TYR A 1 174 ? -26.969 15.703 2.854 1 88.31 174 TYR A N 1
ATOM 1260 C CA . TYR A 1 174 ? -27.953 16.375 3.701 1 88.31 174 TYR A CA 1
ATOM 1261 C C . TYR A 1 174 ? -28.031 15.719 5.074 1 88.31 174 TYR A C 1
ATOM 1263 O O . TYR A 1 174 ? -29.109 15.336 5.535 1 88.31 174 TYR A O 1
ATOM 1271 N N . PRO A 1 175 ? -26.969 15.719 5.785 1 92.12 175 PRO A N 1
ATOM 1272 C CA . PRO A 1 175 ? -27.016 15.109 7.113 1 92.12 175 PRO A CA 1
ATOM 1273 C C . PRO A 1 175 ? -27.656 16.016 8.164 1 92.12 175 PRO A C 1
ATOM 1275 O O . PRO A 1 175 ? -27.688 17.234 7.992 1 92.12 175 PRO A O 1
ATOM 1278 N N . ARG A 1 176 ? -28.156 15.375 9.172 1 92.94 176 ARG A N 1
ATOM 1279 C CA . ARG A 1 176 ? -28.625 16.141 10.32 1 92.94 176 ARG A CA 1
ATOM 1280 C C . ARG A 1 176 ? -27.469 16.516 11.234 1 92.94 176 ARG A C 1
ATOM 1282 O O . ARG A 1 176 ? -27.484 17.578 11.875 1 92.94 176 ARG A O 1
ATOM 1289 N N . ILE A 1 177 ? -26.594 15.609 11.297 1 95.94 177 ILE A N 1
ATOM 1290 C CA . ILE A 1 177 ? -25.375 15.836 12.062 1 95.94 177 ILE A CA 1
ATOM 1291 C C . ILE A 1 177 ? -24.156 15.594 11.18 1 95.94 177 ILE A C 1
ATOM 1293 O O . ILE A 1 177 ? -24.078 14.57 10.492 1 95.94 177 ILE A O 1
ATOM 1297 N N . LEU A 1 178 ? -23.312 16.5 11.141 1 96.94 178 LEU A N 1
ATOM 1298 C CA . LEU A 1 178 ? -22.062 16.375 10.391 1 96.94 178 LEU A CA 1
ATOM 1299 C C . LEU A 1 178 ? -20.859 16.344 11.336 1 96.94 178 LEU A C 1
ATOM 1301 O O . LEU A 1 178 ? -20.594 17.312 12.055 1 96.94 178 LEU A O 1
ATOM 1305 N N . PHE A 1 179 ? -20.203 15.18 11.398 1 97.69 179 PHE A N 1
ATOM 1306 C CA . PHE A 1 179 ? -18.969 15.047 12.164 1 97.69 179 PHE A CA 1
ATOM 1307 C C . PHE A 1 179 ? -17.766 15.234 11.266 1 97.69 179 PHE A C 1
ATOM 1309 O O . PHE A 1 179 ? -17.625 14.57 10.234 1 97.69 179 PHE A O 1
ATOM 1316 N N . LEU A 1 180 ? -16.891 16.125 11.602 1 96.69 180 LEU A N 1
ATOM 1317 C CA . LEU A 1 180 ? -15.695 16.406 10.82 1 96.69 180 LEU A CA 1
ATOM 1318 C C . LEU A 1 180 ? -14.43 16.156 11.641 1 96.69 180 LEU A C 1
ATOM 1320 O O . LEU A 1 180 ? -14.164 16.859 12.609 1 96.69 180 LEU A O 1
ATOM 1324 N N . ASP A 1 181 ? -13.711 15.164 11.242 1 93.62 181 ASP A N 1
ATOM 1325 C CA . ASP A 1 181 ? -12.445 14.898 11.914 1 93.62 181 ASP A CA 1
ATOM 1326 C C . ASP A 1 181 ? -11.289 15.617 11.211 1 93.62 181 ASP A C 1
ATOM 1328 O O . ASP A 1 181 ? -10.797 15.148 10.18 1 93.62 181 ASP A O 1
ATOM 1332 N N . GLU A 1 182 ? -10.852 16.688 11.727 1 89.31 182 GLU A N 1
ATOM 1333 C CA . GLU A 1 182 ? -9.758 17.516 11.258 1 89.31 182 GLU A CA 1
ATOM 1334 C C . GLU A 1 182 ? -9.984 17.969 9.82 1 89.31 182 GLU A C 1
ATOM 1336 O O . GLU A 1 182 ? -9.133 17.766 8.953 1 89.31 182 GLU A O 1
ATOM 1341 N N . PRO A 1 183 ? -11.039 18.688 9.586 1 91.56 183 PRO A N 1
ATOM 1342 C CA . PRO A 1 183 ? -11.383 19.125 8.227 1 91.56 183 PRO A CA 1
ATOM 1343 C C . PRO A 1 183 ? -10.406 20.156 7.676 1 91.56 183 PRO A C 1
ATOM 1345 O O . PRO A 1 183 ? -10.359 20.375 6.461 1 91.56 183 PRO A O 1
ATOM 1348 N N . THR A 1 184 ? -9.641 20.828 8.547 1 87.56 184 THR A N 1
ATOM 1349 C CA . THR A 1 184 ? -8.781 21.906 8.094 1 87.56 184 THR A CA 1
ATOM 1350 C C . THR A 1 184 ? -7.328 21.453 8.023 1 87.56 184 THR A C 1
ATOM 1352 O O . THR A 1 184 ? -6.426 22.25 7.777 1 87.56 184 THR A O 1
ATOM 1355 N N . SER A 1 185 ? -7.141 20.203 8.281 1 80.12 185 SER A N 1
ATOM 1356 C CA . SER A 1 185 ? -5.781 19.688 8.227 1 80.12 185 SER A CA 1
ATOM 1357 C C . SER A 1 185 ? -5.184 19.828 6.828 1 80.12 185 SER A C 1
ATOM 1359 O O . SER A 1 185 ? -5.855 19.547 5.828 1 80.12 185 SER A O 1
ATOM 1361 N N . GLY A 1 186 ? -3.979 20.359 6.77 1 74.69 186 GLY A N 1
ATOM 1362 C CA . GLY A 1 186 ? -3.293 20.5 5.496 1 74.69 186 GLY A CA 1
ATOM 1363 C C . GLY A 1 186 ? -3.705 21.75 4.734 1 74.69 186 GLY A C 1
ATOM 1364 O O . GLY A 1 186 ? -3.279 21.953 3.594 1 74.69 186 GLY A O 1
ATOM 1365 N N . LEU A 1 187 ? -4.578 22.531 5.316 1 79.69 187 LEU A N 1
ATOM 1366 C CA . LEU A 1 187 ? -5.02 23.766 4.684 1 79.69 187 LEU A CA 1
ATOM 1367 C C . LEU A 1 187 ? -4.328 24.969 5.312 1 79.69 187 LEU A C 1
ATOM 1369 O O . LEU A 1 187 ? -3.975 24.953 6.492 1 79.69 187 LEU A O 1
ATOM 1373 N N . ASP A 1 188 ? -4.125 25.969 4.477 1 79.19 188 ASP A N 1
ATOM 1374 C CA . ASP A 1 188 ? -3.658 27.234 5.031 1 79.19 188 ASP A CA 1
ATOM 1375 C C . ASP A 1 188 ? -4.773 27.938 5.805 1 79.19 188 ASP A C 1
ATOM 1377 O O . ASP A 1 188 ? -5.941 27.547 5.711 1 79.19 188 ASP A O 1
ATOM 1381 N N . SER A 1 189 ? -4.418 28.922 6.566 1 79.62 189 SER A N 1
ATOM 1382 C CA . SER A 1 189 ? -5.344 29.562 7.492 1 79.62 189 SER A CA 1
ATOM 1383 C C . SER A 1 189 ? -6.516 30.203 6.746 1 79.62 189 SER A C 1
ATOM 1385 O O . SER A 1 189 ? -7.652 30.172 7.227 1 79.62 189 SER A O 1
ATOM 1387 N N . PHE A 1 190 ? -6.238 30.734 5.582 1 81.56 190 PHE A N 1
ATOM 1388 C CA . PHE A 1 190 ? -7.312 31.375 4.836 1 81.56 190 PHE A CA 1
ATOM 1389 C C . PHE A 1 190 ? -8.289 30.344 4.285 1 81.56 190 PHE A C 1
ATOM 1391 O O . PHE A 1 190 ? -9.5 30.484 4.426 1 81.56 190 PHE A O 1
ATOM 1398 N N . SER A 1 191 ? -7.727 29.375 3.629 1 83.62 191 SER A N 1
ATOM 1399 C CA . SER A 1 191 ? -8.562 28.312 3.082 1 83.62 191 SER A CA 1
ATOM 1400 C C . SER A 1 191 ? -9.367 27.625 4.18 1 83.62 191 SER A C 1
ATOM 1402 O O . SER A 1 191 ? -10.539 27.281 3.98 1 83.62 191 SER A O 1
ATOM 1404 N N . ALA A 1 192 ? -8.695 27.406 5.281 1 87.88 192 ALA A N 1
ATOM 1405 C CA . ALA A 1 192 ? -9.367 26.781 6.418 1 87.88 192 ALA A CA 1
ATOM 1406 C C . ALA A 1 192 ? -10.555 27.625 6.871 1 87.88 192 ALA A C 1
ATOM 1408 O O . ALA A 1 192 ? -11.641 27.094 7.125 1 87.88 192 ALA A O 1
ATOM 1409 N N . CYS A 1 193 ? -10.359 28.922 6.965 1 88.94 193 CYS A N 1
ATOM 1410 C CA . CYS A 1 193 ? -11.414 29.828 7.395 1 88.94 193 CYS A CA 1
ATOM 1411 C C . CYS A 1 193 ? -12.555 29.859 6.387 1 88.94 193 CYS A C 1
ATOM 1413 O O . CYS A 1 193 ? -13.727 29.812 6.77 1 88.94 193 CYS A O 1
ATOM 1415 N N . GLU A 1 194 ? -12.211 29.875 5.164 1 87.62 194 GLU A N 1
ATOM 1416 C CA . GLU A 1 194 ? -13.227 29.922 4.117 1 87.62 194 GLU A CA 1
ATOM 1417 C C . GLU A 1 194 ? -14.062 28.656 4.086 1 87.62 194 GLU A C 1
ATOM 1419 O O . GLU A 1 194 ? -15.281 28.703 3.91 1 87.62 194 GLU A O 1
ATOM 1424 N N . VAL A 1 195 ? -13.406 27.578 4.18 1 90.94 195 VAL A N 1
ATOM 1425 C CA . VAL A 1 195 ? -14.094 26.297 4.168 1 90.94 195 VAL A CA 1
ATOM 1426 C C . VAL A 1 195 ? -15.047 26.203 5.363 1 90.94 195 VAL A C 1
ATOM 1428 O O . VAL A 1 195 ? -16.219 25.844 5.207 1 90.94 195 VAL A O 1
ATOM 1431 N N . MET A 1 196 ? -14.609 26.562 6.531 1 94 196 MET A N 1
ATOM 1432 C CA . MET A 1 196 ? -15.445 26.484 7.727 1 94 196 MET A CA 1
ATOM 1433 C C . MET A 1 196 ? -16.578 27.5 7.66 1 94 196 MET A C 1
ATOM 1435 O O . MET A 1 196 ? -17.672 27.25 8.156 1 94 196 MET A O 1
ATOM 1439 N N . ALA A 1 197 ? -16.281 28.641 7.055 1 93.94 197 ALA A N 1
ATOM 1440 C CA . ALA A 1 197 ? -17.328 29.641 6.871 1 93.94 197 ALA A CA 1
ATOM 1441 C C . ALA A 1 197 ? -18.438 29.109 5.961 1 93.94 197 ALA A C 1
ATOM 1443 O O . ALA A 1 197 ? -19.625 29.344 6.211 1 93.94 197 ALA A O 1
ATOM 1444 N N . SER A 1 198 ? -17.953 28.5 4.961 1 93.75 198 SER A N 1
ATOM 1445 C CA . SER A 1 198 ? -18.922 27.906 4.047 1 93.75 198 SER A CA 1
ATOM 1446 C C . SER A 1 198 ? -19.75 26.828 4.738 1 93.75 198 SER A C 1
ATOM 1448 O O . SER A 1 198 ? -20.969 26.75 4.547 1 93.75 198 SER A O 1
ATOM 1450 N N . ILE A 1 199 ? -19.156 26.031 5.473 1 95.19 199 ILE A N 1
ATOM 1451 C CA . ILE A 1 199 ? -19.844 24.984 6.207 1 95.19 199 ILE A CA 1
ATOM 1452 C C . ILE A 1 199 ? -20.844 25.609 7.184 1 95.19 199 ILE A C 1
ATOM 1454 O O . ILE A 1 199 ? -21.969 25.125 7.332 1 95.19 199 ILE A O 1
ATOM 1458 N N . GLN A 1 200 ? -20.422 26.672 7.828 1 96.31 200 GLN A N 1
ATOM 1459 C CA . GLN A 1 200 ? -21.297 27.359 8.75 1 96.31 200 GLN A CA 1
ATOM 1460 C C . GLN A 1 200 ? -22.547 27.875 8.039 1 96.31 200 GLN A C 1
ATOM 1462 O O . GLN A 1 200 ? -23.672 27.734 8.555 1 96.31 200 GLN A O 1
ATOM 1467 N N . ARG A 1 201 ? -22.359 28.469 6.902 1 94.5 201 ARG A N 1
ATOM 1468 C CA . ARG A 1 201 ? -23.469 29 6.129 1 94.5 201 ARG A CA 1
ATOM 1469 C C . ARG A 1 201 ? -24.453 27.891 5.766 1 94.5 201 ARG A C 1
ATOM 1471 O O . ARG A 1 201 ? -25.672 28.078 5.902 1 94.5 201 ARG A O 1
ATOM 1478 N N . ILE A 1 202 ? -23.938 26.828 5.352 1 93.44 202 ILE A N 1
ATOM 1479 C CA . ILE A 1 202 ? -24.781 25.703 4.961 1 93.44 202 ILE A CA 1
ATOM 1480 C C . ILE A 1 202 ? -25.469 25.109 6.191 1 93.44 202 ILE A C 1
ATOM 1482 O O . ILE A 1 202 ? -26.656 24.766 6.141 1 93.44 202 ILE A O 1
ATOM 1486 N N . ALA A 1 203 ? -24.734 25.016 7.246 1 94.25 203 ALA A N 1
ATOM 1487 C CA . ALA A 1 203 ? -25.281 24.469 8.484 1 94.25 203 ALA A CA 1
ATOM 1488 C C . ALA A 1 203 ? -26.438 25.312 8.992 1 94.25 203 ALA A C 1
ATOM 1490 O O . ALA A 1 203 ? -27.469 24.781 9.414 1 94.25 203 ALA A O 1
ATOM 1491 N N . ARG A 1 204 ? -26.312 26.578 8.969 1 94 204 ARG A N 1
ATOM 1492 C CA . ARG A 1 204 ? -27.344 27.484 9.438 1 94 204 ARG A CA 1
ATOM 1493 C C . ARG A 1 204 ? -28.547 27.484 8.508 1 94 204 ARG A C 1
ATOM 1495 O O . ARG A 1 204 ? -29.703 27.484 8.961 1 94 204 ARG A O 1
ATOM 1502 N N . LYS A 1 205 ? -28.219 27.438 7.25 1 92.19 205 LYS A N 1
ATOM 1503 C CA . LYS A 1 205 ? -29.297 27.438 6.25 1 92.19 205 LYS A CA 1
ATOM 1504 C C . LYS A 1 205 ? -30.109 26.156 6.316 1 92.19 205 LYS A C 1
ATOM 1506 O O . LYS A 1 205 ? -31.344 26.203 6.215 1 92.19 205 LYS A O 1
ATOM 1511 N N . GLU A 1 206 ? -29.438 25.078 6.555 1 91.62 206 GLU A N 1
ATOM 1512 C CA . GLU A 1 206 ? -30.094 23.781 6.457 1 91.62 206 GLU A CA 1
ATOM 1513 C C . GLU A 1 206 ? -30.328 23.172 7.836 1 91.62 206 GLU A C 1
ATOM 1515 O O . GLU A 1 206 ? -30.953 22.109 7.957 1 91.62 206 GLU A O 1
ATOM 1520 N N . GLY A 1 207 ? -29.891 23.766 8.812 1 92.25 207 GLY A N 1
ATOM 1521 C CA . GLY A 1 207 ? -30.078 23.297 10.18 1 92.25 207 GLY A CA 1
ATOM 1522 C C . GLY A 1 207 ? -29.25 22.078 10.5 1 92.25 207 GLY A C 1
ATOM 1523 O O . GLY A 1 207 ? -29.734 21.125 11.125 1 92.25 207 GLY A O 1
ATOM 1524 N N . ILE A 1 208 ? -28.094 22.016 10.031 1 94.69 208 ILE A N 1
ATOM 1525 C CA . ILE A 1 208 ? -27.203 20.875 10.266 1 94.69 208 ILE A CA 1
ATOM 1526 C C . ILE A 1 208 ? -26.406 21.094 11.555 1 94.69 208 ILE A C 1
ATOM 1528 O O . ILE A 1 208 ? -25.922 22.203 11.812 1 94.69 208 ILE A O 1
ATOM 1532 N N . ILE A 1 209 ? -26.344 20.078 12.414 1 96.12 209 ILE A N 1
ATOM 1533 C CA . ILE A 1 209 ? -25.469 20.094 13.578 1 96.12 209 ILE A CA 1
ATOM 1534 C C . ILE A 1 209 ? -24.047 19.719 13.164 1 96.12 209 ILE A C 1
ATOM 1536 O O . ILE A 1 209 ? -23.828 18.656 12.562 1 96.12 209 ILE A O 1
ATOM 1540 N N . VAL A 1 210 ? -23.109 20.578 13.445 1 97.25 210 VAL A N 1
ATOM 1541 C CA . VAL A 1 210 ? -21.734 20.312 13.008 1 97.25 210 VAL A CA 1
ATOM 1542 C C . VAL A 1 210 ? -20.828 20.156 14.219 1 97.25 210 VAL A C 1
ATOM 1544 O O . VAL A 1 210 ? -20.828 21 15.117 1 97.25 210 VAL A O 1
ATOM 1547 N N . VAL A 1 211 ? -20.109 19.094 14.281 1 97.44 211 VAL A N 1
ATOM 1548 C CA . VAL A 1 211 ? -19.078 18.844 15.281 1 97.44 211 VAL A CA 1
ATOM 1549 C C . VAL A 1 211 ? -17.75 18.594 14.594 1 97.44 211 VAL A C 1
ATOM 1551 O O . VAL A 1 211 ? -17.609 17.672 13.781 1 97.44 211 VAL A O 1
ATOM 1554 N N . ALA A 1 212 ? -16.734 19.375 14.898 1 96.38 212 ALA A N 1
ATOM 1555 C CA . ALA A 1 212 ? -15.461 19.281 14.195 1 96.38 212 ALA A CA 1
ATOM 1556 C C . ALA A 1 212 ? -14.297 19.266 15.188 1 96.38 212 ALA A C 1
ATOM 1558 O O . ALA A 1 212 ? -14.312 19.984 16.188 1 96.38 212 ALA A O 1
ATOM 1559 N N . THR A 1 213 ? -13.352 18.391 14.961 1 93.94 213 THR A N 1
ATOM 1560 C CA . THR A 1 213 ? -12.086 18.453 15.68 1 93.94 213 THR A CA 1
ATOM 1561 C C . THR A 1 213 ? -11.102 19.359 14.945 1 93.94 213 THR A C 1
ATOM 1563 O O . THR A 1 213 ? -10.961 19.281 13.727 1 93.94 213 THR A O 1
ATOM 1566 N N . ILE A 1 214 ? -10.492 20.281 15.656 1 88.5 214 ILE A N 1
ATOM 1567 C CA . ILE A 1 214 ? -9.555 21.219 15.055 1 88.5 214 ILE A CA 1
ATOM 1568 C C . ILE A 1 214 ? -8.25 21.219 15.852 1 88.5 214 ILE A C 1
ATOM 1570 O O . ILE A 1 214 ? -8.266 21.25 17.078 1 88.5 214 ILE A O 1
ATOM 1574 N N . HIS A 1 215 ? -7.184 21.234 15.219 1 77.88 215 HIS A N 1
ATOM 1575 C CA . HIS A 1 215 ? -5.895 21.203 15.906 1 77.88 215 HIS A CA 1
ATOM 1576 C C . HIS A 1 215 ? -5.402 22.609 16.203 1 77.88 215 HIS A C 1
ATOM 1578 O O . HIS A 1 215 ? -5.055 22.922 17.344 1 77.88 215 HIS A O 1
ATOM 1584 N N . ALA A 1 216 ? -5.18 23.375 15.156 1 74.44 216 ALA A N 1
ATOM 1585 C CA . ALA A 1 216 ? -4.59 24.703 15.297 1 74.44 216 ALA A CA 1
ATOM 1586 C C . ALA A 1 216 ? -5.383 25.734 14.508 1 74.44 216 ALA A C 1
ATOM 1588 O O . ALA A 1 216 ? -4.93 26.203 13.453 1 74.44 216 ALA A O 1
ATOM 1589 N N . PRO A 1 217 ? -6.422 26.188 15.133 1 75.81 217 PRO A N 1
ATOM 1590 C CA . PRO A 1 217 ? -7.227 27.125 14.359 1 75.81 217 PRO A CA 1
ATOM 1591 C C . PRO A 1 217 ? -6.77 28.578 14.547 1 75.81 217 PRO A C 1
ATOM 1593 O O . PRO A 1 217 ? -6.227 28.938 15.594 1 75.81 217 PRO A O 1
ATOM 1596 N N . SER A 1 218 ? -6.949 29.312 13.453 1 79.44 218 SER A N 1
ATOM 1597 C CA . SER A 1 218 ? -6.828 30.766 13.594 1 79.44 218 SER A CA 1
ATOM 1598 C C . SER A 1 218 ? -7.98 31.328 14.406 1 79.44 218 SER A C 1
ATOM 1600 O O . SER A 1 218 ? -9.016 30.688 14.57 1 79.44 218 SER A O 1
ATOM 1602 N N . ILE A 1 219 ? -7.828 32.438 14.93 1 80.56 219 ILE A N 1
ATOM 1603 C CA . ILE A 1 219 ? -8.875 33.062 15.711 1 80.56 219 ILE A CA 1
ATOM 1604 C C . ILE A 1 219 ? -10.102 33.312 14.836 1 80.56 219 ILE A C 1
ATOM 1606 O O . ILE A 1 219 ? -11.242 33.188 15.297 1 80.56 219 ILE A O 1
ATOM 1610 N N . GLU A 1 220 ? -9.844 33.656 13.57 1 83.5 220 GLU A N 1
ATOM 1611 C CA . GLU A 1 220 ? -10.945 33.906 12.648 1 83.5 220 GLU A CA 1
ATOM 1612 C C . GLU A 1 220 ? -11.766 32.625 12.438 1 83.5 220 GLU A C 1
ATOM 1614 O O . GLU A 1 220 ? -12.992 32.688 12.367 1 83.5 220 GLU A O 1
ATOM 1619 N N . THR A 1 221 ? -11.102 31.609 12.328 1 87.75 221 THR A N 1
ATOM 1620 C CA . THR A 1 221 ? -11.773 30.328 12.141 1 87.75 221 THR A CA 1
ATOM 1621 C C . THR A 1 221 ? -12.539 29.938 13.406 1 87.75 221 THR A C 1
ATOM 1623 O O . THR A 1 221 ? -13.664 29.422 13.32 1 87.75 221 THR A O 1
ATOM 1626 N N . LEU A 1 222 ? -11.969 30.203 14.531 1 87.62 222 LEU A N 1
ATOM 1627 C CA . LEU A 1 222 ? -12.578 29.812 15.797 1 87.62 222 LEU A CA 1
ATOM 1628 C C . LEU A 1 222 ? -13.852 30.625 16.047 1 87.62 222 LEU A C 1
ATOM 1630 O O . LEU A 1 222 ? -14.781 30.141 16.688 1 87.62 222 LEU A O 1
ATOM 1634 N N . GLN A 1 223 ? -13.867 31.828 15.555 1 88.56 223 GLN A N 1
ATOM 1635 C CA . GLN A 1 223 ? -15.023 32.719 15.742 1 88.56 223 GLN A CA 1
ATOM 1636 C C . GLN A 1 223 ? -16.25 32.188 14.992 1 88.56 223 GLN A C 1
ATOM 1638 O O . GLN A 1 223 ? -17.375 32.562 15.305 1 88.56 223 GLN A O 1
ATOM 1643 N N . LEU A 1 224 ? -15.969 31.344 14.07 1 93 224 LEU A N 1
ATOM 1644 C CA . LEU A 1 224 ? -17.062 30.781 13.297 1 93 224 LEU A CA 1
ATOM 1645 C C . LEU A 1 224 ? -17.844 29.75 14.117 1 93 224 LEU A C 1
ATOM 1647 O O . LEU A 1 224 ? -18.969 29.406 13.773 1 93 224 LEU A O 1
ATOM 1651 N N . PHE A 1 225 ? -17.266 29.25 15.148 1 94.19 225 PHE A N 1
ATOM 1652 C CA . PHE A 1 225 ? -17.891 28.234 15.969 1 94.19 225 PHE A CA 1
ATOM 1653 C C . PHE A 1 225 ? -18.734 28.859 17.078 1 94.19 225 PHE A C 1
ATOM 1655 O O . PHE A 1 225 ? -18.391 29.922 17.594 1 94.19 225 PHE A O 1
ATOM 1662 N N . ASP A 1 226 ? -19.812 28.203 17.406 1 93 226 ASP A N 1
ATOM 1663 C CA . ASP A 1 226 ? -20.688 28.672 18.469 1 93 226 ASP A CA 1
ATOM 1664 C C . ASP A 1 226 ? -20.156 28.281 19.844 1 93 226 ASP A C 1
ATOM 1666 O O . ASP A 1 226 ? -20.297 29.031 20.812 1 93 226 ASP A O 1
ATOM 1670 N N . GLU A 1 227 ? -19.641 27.141 19.859 1 92.06 227 GLU A N 1
ATOM 1671 C CA . GLU A 1 227 ? -19.094 26.609 21.094 1 92.06 227 GLU A CA 1
ATOM 1672 C C . GLU A 1 227 ? -17.781 25.875 20.859 1 92.06 227 GLU A C 1
ATOM 1674 O O . GLU A 1 227 ? -17.562 25.312 19.781 1 92.06 227 GLU A O 1
ATOM 1679 N N . MET A 1 228 ? -16.953 25.938 21.875 1 92.75 228 MET A N 1
ATOM 1680 C CA . MET A 1 228 ? -15.688 25.188 21.828 1 92.75 228 MET A CA 1
ATOM 1681 C C . MET A 1 228 ? -15.531 24.312 23.062 1 92.75 228 MET A C 1
ATOM 1683 O O . MET A 1 228 ? -15.992 24.656 24.156 1 92.75 228 MET A O 1
ATOM 1687 N N . MET A 1 229 ? -15.008 23.188 22.844 1 93.44 229 MET A N 1
ATOM 1688 C CA . MET A 1 229 ? -14.695 22.234 23.891 1 93.44 229 MET A CA 1
ATOM 1689 C C . MET A 1 229 ? -13.219 21.844 23.859 1 93.44 229 MET A C 1
ATOM 1691 O O . MET A 1 229 ? -12.688 21.484 22.812 1 93.44 229 MET A O 1
ATOM 1695 N N . VAL A 1 230 ? -12.555 22.016 24.969 1 92.25 230 VAL A N 1
ATOM 1696 C CA . VAL A 1 230 ? -11.148 21.641 25.062 1 92.25 230 VAL A CA 1
ATOM 1697 C C . VAL A 1 230 ? -11.008 20.375 25.891 1 92.25 230 VAL A C 1
ATOM 1699 O O . VAL A 1 230 ? -11.406 20.344 27.062 1 92.25 230 VAL A O 1
ATOM 1702 N N . LEU A 1 231 ? -10.453 19.391 25.234 1 91.75 231 LEU A N 1
ATOM 1703 C CA . LEU A 1 231 ? -10.234 18.109 25.891 1 91.75 231 LEU A CA 1
ATOM 1704 C C . LEU A 1 231 ? -8.789 17.969 26.359 1 91.75 231 LEU A C 1
ATOM 1706 O O . LEU A 1 231 ? -7.867 18.375 25.656 1 91.75 231 LEU A O 1
ATOM 1710 N N . ALA A 1 232 ? -8.656 17.5 27.547 1 89.56 232 ALA A N 1
ATOM 1711 C CA . ALA A 1 232 ? -7.336 17.156 28.062 1 89.56 232 ALA A CA 1
ATOM 1712 C C . ALA A 1 232 ? -7.371 15.828 28.812 1 89.56 232 ALA A C 1
ATOM 1714 O O . ALA A 1 232 ? -8.125 15.664 29.781 1 89.56 232 ALA A O 1
ATOM 1715 N N . LYS A 1 233 ? -6.594 14.906 28.453 1 87.25 233 LYS A N 1
ATOM 1716 C CA . LYS A 1 233 ? -6.496 13.578 29.047 1 87.25 233 LYS A CA 1
ATOM 1717 C C . LYS A 1 233 ? -7.867 12.914 29.141 1 87.25 233 LYS A C 1
ATOM 1719 O O . LYS A 1 233 ? -8.227 12.375 30.188 1 87.25 233 LYS A O 1
ATOM 1724 N N . GLY A 1 234 ? -8.648 13.148 28.125 1 89.5 234 GLY A N 1
ATOM 1725 C CA . GLY A 1 234 ? -9.93 12.461 28.031 1 89.5 234 GLY A CA 1
ATOM 1726 C C . GLY A 1 234 ? -11.047 13.164 28.781 1 89.5 234 GLY A C 1
ATOM 1727 O O . GLY A 1 234 ? -12.188 12.695 28.781 1 89.5 234 GLY A O 1
ATOM 1728 N N . LYS A 1 235 ? -10.766 14.258 29.438 1 91.75 235 LYS A N 1
ATOM 1729 C CA . LYS A 1 235 ? -11.75 15.023 30.203 1 91.75 235 LYS A CA 1
ATOM 1730 C C . LYS A 1 235 ? -11.93 16.422 29.625 1 91.75 235 LYS A C 1
ATOM 1732 O O . LYS A 1 235 ? -11.023 16.953 28.984 1 91.75 235 LYS A O 1
ATOM 1737 N N . VAL A 1 236 ? -13.07 16.969 29.875 1 93 236 VAL A N 1
ATOM 1738 C CA . VAL A 1 236 ? -13.336 18.312 29.375 1 93 236 VAL A CA 1
ATOM 1739 C C . VAL A 1 236 ? -12.703 19.344 30.297 1 93 236 VAL A C 1
ATOM 1741 O O . VAL A 1 236 ? -13.062 19.438 31.484 1 93 236 VAL A O 1
ATOM 1744 N N . ALA A 1 237 ? -11.828 20.078 29.812 1 91.25 237 ALA A N 1
ATOM 1745 C CA . ALA A 1 237 ? -11.172 21.125 30.578 1 91.25 237 ALA A CA 1
ATOM 1746 C C . ALA A 1 237 ? -11.938 22.438 30.484 1 91.25 237 ALA A C 1
ATOM 1748 O O . ALA A 1 237 ? -11.891 23.266 31.391 1 91.25 237 ALA A O 1
ATOM 1749 N N . PHE A 1 238 ? -12.508 22.625 29.359 1 90.69 238 PHE A N 1
ATOM 1750 C CA . PHE A 1 238 ? -13.258 23.844 29.125 1 90.69 238 PHE A CA 1
ATOM 1751 C C . PHE A 1 238 ? -14.359 23.625 28.094 1 90.69 238 PHE A C 1
ATOM 1753 O O . PHE A 1 238 ? -14.18 22.859 27.141 1 90.69 238 PHE A O 1
ATOM 1760 N N . GLN A 1 239 ? -15.438 24.234 28.281 1 92 239 GLN A N 1
ATOM 1761 C CA . GLN A 1 239 ? -16.547 24.281 27.328 1 92 239 GLN A CA 1
ATOM 1762 C C . GLN A 1 239 ? -17.234 25.641 27.344 1 92 239 GLN A C 1
ATOM 1764 O O . GLN A 1 239 ? -17.609 26.141 28.391 1 92 239 GLN A O 1
ATOM 1769 N N . GLY A 1 240 ? -17.312 26.203 26.203 1 89.44 240 GLY A N 1
ATOM 1770 C CA . GLY A 1 240 ? -17.953 27.5 26.109 1 89.44 240 GLY A CA 1
ATOM 1771 C C . GLY A 1 240 ? -17.547 28.297 24.891 1 89.44 240 GLY A C 1
ATOM 1772 O O . GLY A 1 240 ? -16.969 27.75 23.953 1 89.44 240 GLY A O 1
ATOM 1773 N N . SER A 1 241 ? -17.922 29.5 24.859 1 88.19 241 SER A N 1
ATOM 1774 C CA . SER A 1 241 ? -17.594 30.391 23.75 1 88.19 241 SER A CA 1
ATOM 1775 C C . SER A 1 241 ? -16.141 30.891 23.859 1 88.19 241 SER A C 1
ATOM 1777 O O . SER A 1 241 ? -15.492 30.688 24.875 1 88.19 241 SER A O 1
ATOM 1779 N N . LEU A 1 242 ? -15.688 31.469 22.812 1 85.31 242 LEU A N 1
ATOM 1780 C CA . LEU A 1 242 ? -14.336 32 22.781 1 85.31 242 LEU A CA 1
ATOM 1781 C C . LEU A 1 242 ? -14.156 33.062 23.859 1 85.31 242 LEU A C 1
ATOM 1783 O O . LEU A 1 242 ? -13.109 33.125 24.516 1 85.31 242 LEU A O 1
ATOM 1787 N N . ASP A 1 243 ? -15.18 33.844 24.078 1 82.88 243 ASP A N 1
ATOM 1788 C CA . ASP A 1 243 ? -15.141 34.875 25.094 1 82.88 243 ASP A CA 1
ATOM 1789 C C . ASP A 1 243 ? -15.086 34.281 26.5 1 82.88 243 ASP A C 1
ATOM 1791 O O . ASP A 1 243 ? -14.383 34.812 27.375 1 82.88 243 ASP A O 1
ATOM 1795 N N . ALA A 1 244 ? -15.812 33.25 26.625 1 86.62 244 ALA A N 1
ATOM 1796 C CA . ALA A 1 244 ? -15.836 32.562 27.922 1 86.62 244 ALA A CA 1
ATOM 1797 C C . ALA A 1 244 ? -14.477 31.953 28.234 1 86.62 244 ALA A C 1
ATOM 1799 O O . ALA A 1 244 ? -14.094 31.828 29.406 1 86.62 244 ALA A O 1
ATOM 1800 N N . ALA A 1 245 ? -13.805 31.594 27.219 1 86.94 245 ALA A N 1
ATOM 1801 C CA . ALA A 1 245 ? -12.484 31 27.391 1 86.94 245 ALA A CA 1
ATOM 1802 C C . ALA A 1 245 ? -11.5 32 27.984 1 86.94 245 ALA A C 1
ATOM 1804 O O . ALA A 1 245 ? -10.695 31.656 28.844 1 86.94 245 ALA A O 1
ATOM 1805 N N . ALA A 1 246 ? -11.547 33.156 27.516 1 83.12 246 ALA A N 1
ATOM 1806 C CA . ALA A 1 246 ? -10.68 34.219 28.016 1 83.12 246 ALA A CA 1
ATOM 1807 C C . ALA A 1 246 ? -10.938 34.469 29.5 1 83.12 246 ALA A C 1
ATOM 1809 O O . ALA A 1 246 ? -10 34.656 30.281 1 83.12 246 ALA A O 1
ATOM 1810 N N . ALA A 1 247 ? -12.195 34.469 29.828 1 85.25 247 ALA A N 1
ATOM 1811 C CA . ALA A 1 247 ? -12.586 34.719 31.219 1 85.25 247 ALA A CA 1
ATOM 1812 C C . ALA A 1 247 ? -12.117 33.562 32.125 1 85.25 247 ALA A C 1
ATOM 1814 O O . ALA A 1 247 ? -11.641 33.812 33.219 1 85.25 247 ALA A O 1
ATOM 1815 N N . ARG A 1 248 ? -12.234 32.406 31.609 1 86.88 248 ARG A N 1
ATOM 1816 C CA . ARG A 1 248 ? -11.852 31.234 32.375 1 86.88 248 ARG A CA 1
ATOM 1817 C C . ARG A 1 248 ? -10.352 31.219 32.656 1 86.88 248 ARG A C 1
ATOM 1819 O O . ARG A 1 248 ? -9.906 30.844 33.75 1 86.88 248 ARG A O 1
ATOM 1826 N N . CYS A 1 249 ? -9.578 31.547 31.656 1 87.5 249 CYS A N 1
ATOM 1827 C CA . CYS A 1 249 ? -8.125 31.578 31.812 1 87.5 249 CYS A CA 1
ATOM 1828 C C . CYS A 1 249 ? -7.719 32.594 32.875 1 87.5 249 CYS A C 1
ATOM 1830 O O . CYS A 1 249 ? -6.805 32.312 33.656 1 87.5 249 CYS A O 1
ATOM 1832 N N . ALA A 1 250 ? -8.398 33.656 32.906 1 85.25 250 ALA A N 1
ATOM 1833 C CA . ALA A 1 250 ? -8.133 34.656 33.938 1 85.25 250 ALA A CA 1
ATOM 1834 C C . ALA A 1 250 ? -8.508 34.156 35.312 1 85.25 250 ALA A C 1
ATOM 1836 O O . ALA A 1 250 ? -7.801 34.406 36.281 1 85.25 250 ALA A O 1
ATOM 1837 N N . GLU A 1 251 ? -9.594 33.469 35.438 1 84.5 251 GLU A N 1
ATOM 1838 C CA . GLU A 1 251 ? -10.109 32.969 36.688 1 84.5 251 GLU A CA 1
ATOM 1839 C C . GLU A 1 251 ? -9.164 31.938 37.281 1 84.5 251 GLU A C 1
ATOM 1841 O O . GLU A 1 251 ? -9.039 31.828 38.5 1 84.5 251 GLU A O 1
ATOM 1846 N N . VAL A 1 252 ? -8.555 31.188 36.438 1 84.94 252 VAL A N 1
ATOM 1847 C CA . VAL A 1 252 ? -7.672 30.141 36.938 1 84.94 252 VAL A CA 1
ATOM 1848 C C . VAL A 1 252 ? -6.273 30.703 37.156 1 84.94 252 VAL A C 1
ATOM 1850 O O . VAL A 1 252 ? -5.355 29.969 37.531 1 84.94 252 VAL A O 1
ATOM 1853 N N . GLY A 1 253 ? -5.996 31.938 36.938 1 83.38 253 GLY A N 1
ATOM 1854 C CA . GLY A 1 253 ? -4.754 32.594 37.281 1 83.38 253 GLY A CA 1
ATOM 1855 C C . GLY A 1 253 ? -3.779 32.719 36.125 1 83.38 253 GLY A C 1
ATOM 1856 O O . GLY A 1 253 ? -2.598 33 36.312 1 83.38 253 GLY A O 1
ATOM 1857 N N . HIS A 1 254 ? -4.289 32.375 34.969 1 87.25 254 HIS A N 1
ATOM 1858 C CA . HIS A 1 254 ? -3.424 32.438 33.781 1 87.25 254 HIS A CA 1
ATOM 1859 C C . HIS A 1 254 ? -4.066 33.25 32.688 1 87.25 254 HIS A C 1
ATOM 1861 O O . HIS A 1 254 ? -4.457 32.688 31.641 1 87.25 254 HIS A O 1
ATOM 1867 N N . PRO A 1 255 ? -4.047 34.5 32.875 1 86.06 255 PRO A N 1
ATOM 1868 C CA . PRO A 1 255 ? -4.695 35.344 31.875 1 86.06 255 PRO A CA 1
ATOM 1869 C C . PRO A 1 255 ? -4.004 35.281 30.516 1 86.06 255 PRO A C 1
ATOM 1871 O O . PRO A 1 255 ? -2.807 35 30.453 1 86.06 255 PRO A O 1
ATOM 1874 N N . ILE A 1 256 ? -4.75 35.5 29.469 1 83.12 256 ILE A N 1
ATOM 1875 C CA . ILE A 1 256 ? -4.266 35.406 28.094 1 83.12 256 ILE A CA 1
ATOM 1876 C C . ILE A 1 256 ? -3.354 36.594 27.781 1 83.12 256 ILE A C 1
ATOM 1878 O O . ILE A 1 256 ? -3.746 37.75 27.953 1 83.12 256 ILE A O 1
ATOM 1882 N N . PRO A 1 257 ? -2.156 36.312 27.375 1 75.88 257 PRO A N 1
ATOM 1883 C CA . PRO A 1 257 ? -1.279 37.406 26.969 1 75.88 257 PRO A CA 1
ATOM 1884 C C . PRO A 1 257 ? -1.811 38.156 25.766 1 75.88 257 PRO A C 1
ATOM 1886 O O . PRO A 1 257 ? -2.666 37.656 25.031 1 75.88 257 PRO A O 1
ATOM 1889 N N . GLU A 1 258 ? -1.28 39.312 25.531 1 66.81 258 GLU A N 1
ATOM 1890 C CA . GLU A 1 258 ? -1.694 40.156 24.406 1 66.81 258 GLU A CA 1
ATOM 1891 C C . GLU A 1 258 ? -1.375 39.469 23.078 1 66.81 258 GLU A C 1
ATOM 1893 O O . GLU A 1 258 ? -0.321 38.844 22.922 1 66.81 258 GLU A O 1
ATOM 1898 N N . TYR A 1 259 ? -2.361 39.469 22.047 1 63.84 259 TYR A N 1
ATOM 1899 C CA . TYR A 1 259 ? -2.211 39 20.672 1 63.84 259 TYR A CA 1
ATOM 1900 C C . TYR A 1 259 ? -2.143 37.5 20.625 1 63.84 259 TYR A C 1
ATOM 1902 O O . TYR A 1 259 ? -1.546 36.906 19.703 1 63.84 259 TYR A O 1
ATOM 1910 N N . THR A 1 260 ? -2.574 36.969 21.781 1 73.12 260 THR A N 1
ATOM 1911 C CA . THR A 1 260 ? -2.57 35.5 21.797 1 73.12 260 THR A CA 1
ATOM 1912 C C . THR A 1 260 ? -3.984 34.969 21.609 1 73.12 260 THR A C 1
ATOM 1914 O O . THR A 1 260 ? -4.941 35.5 22.172 1 73.12 260 THR A O 1
ATOM 1917 N N . ASN A 1 261 ? -3.998 33.969 20.828 1 76.69 261 ASN A N 1
ATOM 1918 C CA . ASN A 1 261 ? -5.258 33.281 20.625 1 76.69 261 ASN A CA 1
ATOM 1919 C C . ASN A 1 261 ? -5.66 32.5 21.875 1 76.69 261 ASN A C 1
ATOM 1921 O O . ASN A 1 261 ? -4.867 31.719 22.422 1 76.69 261 ASN A O 1
ATOM 1925 N N . PRO A 1 262 ? -6.852 32.781 22.422 1 77.94 262 PRO A N 1
ATOM 1926 C CA . PRO A 1 262 ? -7.285 32.094 23.625 1 77.94 262 PRO A CA 1
ATOM 1927 C C . PRO A 1 262 ? -7.176 30.578 23.5 1 77.94 262 PRO A C 1
ATOM 1929 O O . PRO A 1 262 ? -6.824 29.891 24.469 1 77.94 262 PRO A O 1
ATOM 1932 N N . SER A 1 263 ? -7.488 30.109 22.359 1 81.38 263 SER A N 1
ATOM 1933 C CA . SER A 1 263 ? -7.414 28.656 22.172 1 81.38 263 SER A CA 1
ATOM 1934 C C . SER A 1 263 ? -5.98 28.156 22.312 1 81.38 263 SER A C 1
ATOM 1936 O O . SER A 1 263 ? -5.746 27.094 22.891 1 81.38 263 SER A O 1
ATOM 1938 N N . ASP A 1 264 ? -5.043 28.906 21.797 1 80.62 264 ASP A N 1
ATOM 1939 C CA . ASP A 1 264 ? -3.637 28.516 21.906 1 80.62 264 ASP A CA 1
ATOM 1940 C C . ASP A 1 264 ? -3.182 28.531 23.359 1 80.62 264 ASP A C 1
ATOM 1942 O O . ASP A 1 264 ? -2.406 27.672 23.781 1 80.62 264 ASP A O 1
ATOM 1946 N N . HIS A 1 265 ? -3.662 29.516 24.016 1 83.31 265 HIS A N 1
ATOM 1947 C CA . HIS A 1 265 ? -3.312 29.641 25.422 1 83.31 265 HIS A CA 1
ATOM 1948 C C . HIS A 1 265 ? -3.873 28.484 26.234 1 83.31 265 HIS A C 1
ATOM 1950 O O . HIS A 1 265 ? -3.184 27.922 27.094 1 83.31 265 HIS A O 1
ATOM 1956 N N . LEU A 1 266 ? -5.086 28.188 26 1 84.31 266 LEU A N 1
ATOM 1957 C CA . LEU A 1 266 ? -5.719 27.062 26.688 1 84.31 266 LEU A CA 1
ATOM 1958 C C . LEU A 1 266 ? -4.988 25.75 26.391 1 84.31 266 LEU A C 1
ATOM 1960 O O . LEU A 1 266 ? -4.809 24.922 27.281 1 84.31 266 LEU A O 1
ATOM 1964 N N . LEU A 1 267 ? -4.617 25.578 25.172 1 83.06 267 LEU A N 1
ATOM 1965 C CA . LEU A 1 267 ? -3.902 24.359 24.781 1 83.06 267 LEU A CA 1
ATOM 1966 C C . LEU A 1 267 ? -2.549 24.281 25.469 1 83.06 267 LEU A C 1
ATOM 1968 O O . LEU A 1 267 ? -2.092 23.188 25.828 1 83.06 267 LEU A O 1
ATOM 1972 N N . LYS A 1 268 ? -1.922 25.391 25.594 1 82.12 268 LYS A N 1
ATOM 1973 C CA . LYS A 1 268 ? -0.661 25.453 26.312 1 82.12 268 LYS A CA 1
ATOM 1974 C C . LYS A 1 268 ? -0.848 25.016 27.766 1 82.12 268 LYS A C 1
ATOM 1976 O O . LYS A 1 268 ? 0.011 24.328 28.328 1 82.12 268 LYS A O 1
ATOM 1981 N N . LEU A 1 269 ? -1.965 25.406 28.266 1 84.19 269 LEU A N 1
ATOM 1982 C CA . LEU A 1 269 ? -2.242 25.109 29.672 1 84.19 269 LEU A CA 1
ATOM 1983 C C . LEU A 1 269 ? -2.553 23.625 29.859 1 84.19 269 LEU A C 1
ATOM 1985 O O . LEU A 1 269 ? -2.291 23.078 30.938 1 84.19 269 LEU A O 1
ATOM 1989 N N . VAL A 1 270 ? -3.031 22.984 28.844 1 85 270 VAL A N 1
ATOM 1990 C CA . VAL A 1 270 ? -3.523 21.625 29.031 1 85 270 VAL A CA 1
ATOM 1991 C C . VAL A 1 270 ? -2.5 20.625 28.484 1 85 270 VAL A C 1
ATOM 1993 O O . VAL A 1 270 ? -2.568 19.422 28.797 1 85 270 VAL A O 1
ATOM 1996 N N . SER A 1 271 ? -1.494 21.031 27.734 1 79.38 271 SER A N 1
ATOM 1997 C CA . SER A 1 271 ? -0.513 20.141 27.125 1 79.38 271 SER A CA 1
ATOM 1998 C C . SER A 1 271 ? 0.52 19.672 28.141 1 79.38 271 SER A C 1
ATOM 2000 O O . SER A 1 271 ? 1.037 20.469 28.922 1 79.38 271 SER A O 1
ATOM 2002 N N . THR A 1 272 ? 0.835 18.297 28.219 1 72.25 272 THR A N 1
ATOM 2003 C CA . THR A 1 272 ? 1.743 17.75 29.219 1 72.25 272 THR A CA 1
ATOM 2004 C C . THR A 1 272 ? 3.004 17.203 28.562 1 72.25 272 THR A C 1
ATOM 2006 O O . THR A 1 272 ? 3.895 16.688 29.25 1 72.25 272 THR A O 1
ATOM 2009 N N . ASP A 1 273 ? 3.184 17.266 27.297 1 68.88 273 ASP A N 1
ATOM 2010 C CA . ASP A 1 273 ? 4.277 16.594 26.609 1 68.88 273 ASP A CA 1
ATOM 2011 C C . ASP A 1 273 ? 5.602 17.312 26.844 1 68.88 273 ASP A C 1
ATOM 2013 O O . ASP A 1 273 ? 6.672 16.703 26.734 1 68.88 273 ASP A O 1
ATOM 2017 N N . PHE A 1 274 ? 5.637 18.547 27.062 1 65.94 274 PHE A N 1
ATOM 2018 C CA . PHE A 1 274 ? 6.867 19.328 27.141 1 65.94 274 PHE A CA 1
ATOM 2019 C C . PHE A 1 274 ? 7.117 19.812 28.562 1 65.94 274 PHE A C 1
ATOM 2021 O O . PHE A 1 274 ? 6.734 20.922 28.922 1 65.94 274 PHE A O 1
ATOM 2028 N N . GLY A 1 275 ? 7.426 18.859 29.609 1 62.62 275 GLY A N 1
ATOM 2029 C CA . GLY A 1 275 ? 8.102 19.031 30.875 1 62.62 275 GLY A CA 1
ATOM 2030 C C . GLY A 1 275 ? 7.164 19.453 32 1 62.62 275 GLY A C 1
ATOM 2031 O O . GLY A 1 275 ? 7.305 18.984 33.125 1 62.62 275 GLY A O 1
ATOM 2032 N N . ASP A 1 276 ? 6.309 20.531 32.031 1 61.91 276 ASP A N 1
ATOM 2033 C CA . ASP A 1 276 ? 5.875 21.156 33.281 1 61.91 276 ASP A CA 1
ATOM 2034 C C . ASP A 1 276 ? 4.656 20.438 33.844 1 61.91 276 ASP A C 1
ATOM 2036 O O . ASP A 1 276 ? 3.801 19.953 33.094 1 61.91 276 ASP A O 1
ATOM 2040 N N . ASP A 1 277 ? 4.957 20.016 34.969 1 67.56 277 ASP A N 1
ATOM 2041 C CA . ASP A 1 277 ? 3.83 19.438 35.688 1 67.56 277 ASP A CA 1
ATOM 2042 C C . ASP A 1 277 ? 2.641 20.391 35.719 1 67.56 277 ASP A C 1
ATOM 2044 O O . ASP A 1 277 ? 2.691 21.438 36.375 1 67.56 277 ASP A O 1
ATOM 2048 N N . LYS A 1 278 ? 1.713 20.219 34.875 1 79.5 278 LYS A N 1
ATOM 2049 C CA . LYS A 1 278 ? 0.549 21.078 34.75 1 79.5 278 LYS A CA 1
ATOM 2050 C C . LYS A 1 278 ? -0.674 20.453 35.406 1 79.5 278 LYS A C 1
ATOM 2052 O O . LYS A 1 278 ? -1.811 20.781 35.062 1 79.5 278 LYS A O 1
ATOM 2057 N N . SER A 1 279 ? -0.398 19.594 36.344 1 79.88 279 SER A N 1
ATOM 2058 C CA . SER A 1 279 ? -1.495 18.875 36.969 1 79.88 279 SER A CA 1
ATOM 2059 C C . SER A 1 279 ? -2.408 19.812 37.75 1 79.88 279 SER A C 1
ATOM 2061 O O . SER A 1 279 ? -3.629 19.656 37.719 1 79.88 279 SER A O 1
ATOM 2063 N N . ALA A 1 280 ? -1.791 20.797 38.375 1 80.19 280 ALA A N 1
ATOM 2064 C CA . ALA A 1 280 ? -2.574 21.719 39.188 1 80.19 280 ALA A CA 1
ATOM 2065 C C . ALA A 1 280 ? -3.52 22.547 38.312 1 80.19 280 ALA A C 1
ATOM 2067 O O . ALA A 1 280 ? -4.68 22.75 38.688 1 80.19 280 ALA A O 1
ATOM 2068 N N . VAL A 1 281 ? -3.006 22.969 37.25 1 84.25 281 VAL A N 1
ATOM 2069 C CA . VAL A 1 281 ? -3.809 23.797 36.375 1 84.25 281 VAL A CA 1
ATOM 2070 C C . VAL A 1 281 ? -4.914 22.953 35.719 1 84.25 281 VAL A C 1
ATOM 2072 O O . VAL A 1 281 ? -6.055 23.406 35.594 1 84.25 281 VAL A O 1
ATOM 2075 N N . LEU A 1 282 ? -4.66 21.812 35.406 1 86.62 282 LEU A N 1
ATOM 2076 C CA . LEU A 1 282 ? -5.645 20.906 34.812 1 86.62 282 LEU A CA 1
ATOM 2077 C C . LEU A 1 282 ? -6.777 20.625 35.781 1 86.62 282 LEU A C 1
ATOM 2079 O O . LEU A 1 282 ? -7.953 20.656 35.406 1 86.62 282 LEU A O 1
ATOM 2083 N N . ASP A 1 283 ? -6.336 20.344 37 1 85.31 283 ASP A N 1
ATOM 2084 C CA . ASP A 1 283 ? -7.336 20.062 38.031 1 85.31 283 ASP A CA 1
ATOM 2085 C C . ASP A 1 283 ? -8.25 21.266 38.25 1 85.31 283 ASP A C 1
ATOM 2087 O O . ASP A 1 283 ? -9.461 21.109 38.438 1 85.31 283 ASP A O 1
ATOM 2091 N N . ALA A 1 284 ? -7.652 22.391 38.219 1 84.81 284 ALA A N 1
ATOM 2092 C CA . ALA A 1 284 ? -8.438 23.609 38.375 1 84.81 284 ALA A CA 1
ATOM 2093 C C . ALA A 1 284 ? -9.445 23.781 37.25 1 84.81 284 ALA A C 1
ATOM 2095 O O . ALA A 1 284 ? -10.578 24.188 37.469 1 84.81 284 ALA A O 1
ATOM 2096 N N . LEU A 1 285 ? -9.055 23.484 36.125 1 86.69 285 LEU A N 1
ATOM 2097 C CA . LEU A 1 285 ? -9.93 23.609 34.969 1 86.69 285 LEU A CA 1
ATOM 2098 C C . LEU A 1 285 ? -11.055 22.578 35.031 1 86.69 285 LEU A C 1
ATOM 2100 O O . LEU A 1 285 ? -12.203 22.906 34.688 1 86.69 285 LEU A O 1
ATOM 2104 N N . TYR A 1 286 ? -10.734 21.422 35.5 1 87 286 TYR A N 1
ATOM 2105 C CA . TYR A 1 286 ? -11.75 20.375 35.594 1 87 286 TYR A CA 1
ATOM 2106 C C . TYR A 1 286 ? -12.82 20.766 36.625 1 87 286 TYR A C 1
ATOM 2108 O O . TYR A 1 286 ? -14.008 20.562 36.375 1 87 286 TYR A O 1
ATOM 2116 N N . VAL A 1 287 ? -12.375 21.234 37.688 1 82.62 287 VAL A N 1
ATOM 2117 C CA . VAL A 1 287 ? -13.273 21.594 38.781 1 82.62 287 VAL A CA 1
ATOM 2118 C C . VAL A 1 287 ? -14.188 22.734 38.344 1 82.62 287 VAL A C 1
ATOM 2120 O O . VAL A 1 287 ? -15.391 22.719 38.625 1 82.62 287 VAL A O 1
ATOM 2123 N N . GLU A 1 288 ? -13.633 23.641 37.719 1 80.25 288 GLU A N 1
ATOM 2124 C CA . GLU A 1 288 ? -14.422 24.781 37.25 1 80.25 288 GLU A CA 1
ATOM 2125 C C . GLU A 1 288 ? -15.469 24.344 36.219 1 80.25 288 GLU A C 1
ATOM 2127 O O . GLU A 1 288 ? -16.594 24.859 36.219 1 80.25 288 GLU A O 1
ATOM 2132 N N . HIS A 1 289 ? -15.117 23.469 35.344 1 83.38 289 HIS A N 1
ATOM 2133 C CA . HIS A 1 289 ? -16.062 22.938 34.375 1 83.38 289 HIS A CA 1
ATOM 2134 C C . HIS A 1 289 ? -17.188 22.172 35.062 1 83.38 289 HIS A C 1
ATOM 2136 O O . HIS A 1 289 ? -18.359 22.281 34.688 1 83.38 289 HIS A O 1
ATOM 2142 N N . ALA A 1 290 ? -16.797 21.375 35.969 1 77.31 290 ALA A N 1
ATOM 2143 C CA . ALA A 1 290 ? -17.781 20.609 36.719 1 77.31 290 ALA A CA 1
ATOM 2144 C C . ALA A 1 290 ? -18.766 21.531 37.438 1 77.31 290 ALA A C 1
ATOM 2146 O O . ALA A 1 290 ? -19.953 21.219 37.531 1 77.31 290 ALA A O 1
ATOM 2147 N N . ARG A 1 291 ? -18.25 22.547 37.875 1 75.25 291 ARG A N 1
ATOM 2148 C CA . ARG A 1 291 ? -19.062 23.516 38.594 1 75.25 291 ARG A CA 1
ATOM 2149 C C . ARG A 1 291 ? -20.062 24.188 37.688 1 75.25 291 ARG A C 1
ATOM 2151 O O . ARG A 1 291 ? -21.234 24.359 38.031 1 75.25 291 ARG A O 1
ATOM 2158 N N . GLN A 1 292 ? -19.656 24.484 36.5 1 71.19 292 GLN A N 1
ATOM 2159 C CA . GLN A 1 292 ? -20.531 25.156 35.531 1 71.19 292 GLN A CA 1
ATOM 2160 C C . GLN A 1 292 ? -21.547 24.172 34.938 1 71.19 292 GLN A C 1
ATOM 2162 O O . GLN A 1 292 ? -22.672 24.562 34.594 1 71.19 292 GLN A O 1
ATOM 2167 N N . GLY A 1 293 ? -21.125 22.938 34.562 1 62.34 293 GLY A N 1
ATOM 2168 C CA . GLY A 1 293 ? -22.016 21.922 34.062 1 62.34 293 GLY A CA 1
ATOM 2169 C C . GLY A 1 293 ? -23.156 21.594 35 1 62.34 293 GLY A C 1
ATOM 2170 O O . GLY A 1 293 ? -24.281 21.344 34.531 1 62.34 293 GLY A O 1
ATOM 2171 N N . ALA A 1 294 ? -22.906 21.469 36.25 1 49.66 294 ALA A N 1
ATOM 2172 C CA . ALA A 1 294 ? -23.953 21.266 37.25 1 49.66 294 ALA A CA 1
ATOM 2173 C C . ALA A 1 294 ? -25 22.375 37.188 1 49.66 294 ALA A C 1
ATOM 2175 O O . ALA A 1 294 ? -26.188 22.125 37.406 1 49.66 294 ALA A O 1
ATOM 2176 N N . LEU A 1 295 ? -24.594 23.484 36.656 1 42.34 295 LEU A N 1
ATOM 2177 C CA . LEU A 1 295 ? -25.531 24.609 36.531 1 42.34 295 LEU A CA 1
ATOM 2178 C C . LEU A 1 295 ? -26.375 24.484 35.281 1 42.34 295 LEU A C 1
ATOM 2180 O O . LEU A 1 295 ? -27.562 24.844 35.281 1 42.34 295 LEU A O 1
ATOM 2184 N N . ALA A 1 296 ? -25.875 23.984 34.094 1 48.53 296 ALA A N 1
ATOM 2185 C CA . ALA A 1 296 ? -26.562 23.875 32.812 1 48.53 296 ALA A CA 1
ATOM 2186 C C . ALA A 1 296 ? -27.469 22.641 32.781 1 48.53 296 ALA A C 1
ATOM 2188 O O . ALA A 1 296 ? -28.406 22.578 31.969 1 48.53 296 ALA A O 1
ATOM 2189 N N . ALA A 1 297 ? -27.219 21.578 33.406 1 44.56 297 ALA A N 1
ATOM 2190 C CA . ALA A 1 297 ? -28.078 20.406 33.406 1 44.56 297 ALA A CA 1
ATOM 2191 C C . ALA A 1 297 ? -29.531 20.797 33.719 1 44.56 297 ALA A C 1
ATOM 2193 O O . ALA A 1 297 ? -30.438 19.953 33.625 1 44.56 297 ALA A O 1
ATOM 2194 N N . GLN A 1 298 ? -29.781 21.891 34.281 1 36.69 298 GLN A N 1
ATOM 2195 C CA . GLN A 1 298 ? -31.172 22.203 34.594 1 36.69 298 GLN A CA 1
ATOM 2196 C C . GLN A 1 298 ? -32 22.406 33.344 1 36.69 298 GLN A C 1
ATOM 2198 O O . GLN A 1 298 ? -33.219 22.562 33.406 1 36.69 298 GLN A O 1
ATOM 2203 N N . PHE A 1 299 ? -31.547 22.75 32.219 1 36.62 299 PHE A N 1
ATOM 2204 C CA . PHE A 1 299 ? -32.375 23 31.047 1 36.62 299 PHE A CA 1
ATOM 2205 C C . PHE A 1 299 ? -32.75 21.703 30.344 1 36.62 299 PHE A C 1
ATOM 2207 O O . PHE A 1 299 ? -32.156 21.359 29.312 1 36.62 299 PHE A O 1
ATOM 2214 N N . GLU A 1 300 ? -33.031 20.609 30.859 1 40.91 300 GLU A N 1
ATOM 2215 C CA . GLU A 1 300 ? -33.375 19.266 30.375 1 40.91 300 GLU A CA 1
ATOM 2216 C C . GLU A 1 300 ? -34.438 19.328 29.297 1 40.91 300 GLU A C 1
ATOM 2218 O O . GLU A 1 300 ? -34.312 18.734 28.234 1 40.91 300 GLU A O 1
ATOM 2223 N N . GLY A 1 301 ? -35.875 19.094 29.688 1 38.88 301 GLY A N 1
ATOM 2224 C CA . GLY A 1 301 ? -36.875 18.141 29.25 1 38.88 301 GLY A CA 1
ATOM 2225 C C . GLY A 1 301 ? -37.625 18.578 28.016 1 38.88 301 GLY A C 1
ATOM 2226 O O . GLY A 1 301 ? -38.625 17.953 27.641 1 38.88 301 GLY A O 1
ATOM 2227 N N . LYS A 1 302 ? -37.688 19.781 27.641 1 36.34 302 LYS A N 1
ATOM 2228 C CA . LYS A 1 302 ? -38.875 19.984 26.812 1 36.34 302 LYS A CA 1
ATOM 2229 C C . LYS A 1 302 ? -38.656 19.422 25.406 1 36.34 302 LYS A C 1
ATOM 2231 O O . LYS A 1 302 ? -39.406 19.75 24.484 1 36.34 302 LYS A O 1
ATOM 2236 N N . GLY A 1 303 ? -37.625 18.781 25.062 1 40.72 303 GLY A N 1
ATOM 2237 C CA . GLY A 1 303 ? -37.375 18.625 23.641 1 40.72 303 GLY A CA 1
ATOM 2238 C C . GLY A 1 303 ? -38.281 17.594 22.984 1 40.72 303 GLY A C 1
ATOM 2239 O O . GLY A 1 303 ? -37.875 16.906 22.047 1 40.72 303 GLY A O 1
ATOM 2240 N N . ALA A 1 304 ? -39.344 17.172 23.594 1 36.41 304 ALA A N 1
ATOM 2241 C CA . ALA A 1 304 ? -40 16.016 23.016 1 36.41 304 ALA A CA 1
ATOM 2242 C C . ALA A 1 304 ? -40.562 16.344 21.625 1 36.41 304 ALA A C 1
ATOM 2244 O O . ALA A 1 304 ? -41.25 15.531 21.031 1 36.41 304 ALA A O 1
ATOM 2245 N N . ALA A 1 305 ? -40.906 17.562 21.328 1 35 305 ALA A N 1
ATOM 2246 C CA . ALA A 1 305 ? -42 17.547 20.375 1 35 305 ALA A CA 1
ATOM 2247 C C . ALA A 1 305 ? -41.594 16.812 19.094 1 35 305 ALA A C 1
ATOM 2249 O O . ALA A 1 305 ? -42.344 15.992 18.578 1 35 305 ALA A O 1
ATOM 2250 N N . GLU A 1 306 ? -40.75 17.328 18.094 1 38.88 306 GLU A N 1
ATOM 2251 C CA . GLU A 1 306 ? -40.938 17.172 16.656 1 38.88 306 GLU A CA 1
ATOM 2252 C C . GLU A 1 306 ? -40.25 15.914 16.141 1 38.88 306 GLU A C 1
ATOM 2254 O O . GLU A 1 306 ? -39.094 15.961 15.758 1 38.88 306 GLU A O 1
ATOM 2259 N N . ALA A 1 307 ? -40.438 14.75 16.594 1 39.41 307 ALA A N 1
ATOM 2260 C CA . ALA A 1 307 ? -40.031 13.406 16.188 1 39.41 307 ALA A CA 1
ATOM 2261 C C . ALA A 1 307 ? -40.406 13.148 14.727 1 39.41 307 ALA A C 1
ATOM 2263 O O . ALA A 1 307 ? -39.938 12.195 14.117 1 39.41 307 ALA A O 1
ATOM 2264 N N . LEU A 1 308 ? -41.406 13.766 14.18 1 40.03 308 LEU A N 1
ATOM 2265 C CA . LEU A 1 308 ? -42.156 13.188 13.07 1 40.03 308 LEU A CA 1
ATOM 2266 C C . LEU A 1 308 ? -41.312 13.172 11.797 1 40.03 308 LEU A C 1
ATOM 2268 O O . LEU A 1 308 ? -41.438 12.25 10.984 1 40.03 308 LEU A O 1
ATOM 2272 N N . GLU A 1 309 ? -40.531 14.148 11.523 1 41.94 309 GLU A N 1
ATOM 2273 C CA . GLU A 1 309 ? -40.031 14.25 10.164 1 41.94 309 GLU A CA 1
ATOM 2274 C C . GLU A 1 309 ? -38.875 13.25 9.93 1 41.94 309 GLU A C 1
ATOM 2276 O O . GLU A 1 309 ? -38.531 12.953 8.789 1 41.94 309 GLU A O 1
ATOM 2281 N N . TYR A 1 310 ? -38.219 12.734 10.961 1 45.72 310 TYR A N 1
ATOM 2282 C CA . TYR A 1 310 ? -37.062 11.836 10.891 1 45.72 310 TYR A CA 1
ATOM 2283 C C . TYR A 1 310 ? -37.438 10.523 10.219 1 45.72 310 TYR A C 1
ATOM 2285 O O . TYR A 1 310 ? -36.625 9.945 9.477 1 45.72 310 TYR A O 1
ATOM 2293 N N . GLU A 1 311 ? -38.688 10.047 10.57 1 46.59 311 GLU A N 1
ATOM 2294 C CA . GLU A 1 311 ? -39.094 8.719 10.133 1 46.59 311 GLU A CA 1
ATOM 2295 C C . GLU A 1 311 ? -39.219 8.648 8.617 1 46.59 311 GLU A C 1
ATOM 2297 O O . GLU A 1 311 ? -38.969 7.598 8.016 1 46.59 311 GLU A O 1
ATOM 2302 N N . HIS A 1 312 ? -39.469 9.781 8.008 1 46.81 312 HIS A N 1
ATOM 2303 C CA . HIS A 1 312 ? -39.781 9.672 6.586 1 46.81 312 HIS A CA 1
ATOM 2304 C C . HIS A 1 312 ? -38.5 9.484 5.77 1 46.81 312 HIS A C 1
ATOM 2306 O O . HIS A 1 312 ? -38.469 8.711 4.812 1 46.81 312 HIS A O 1
ATOM 2312 N N . HIS A 1 313 ? -37.438 10.203 6.09 1 51.56 313 HIS A N 1
ATOM 2313 C CA . HIS A 1 313 ? -36.25 10.125 5.23 1 51.56 313 HIS A CA 1
ATOM 2314 C C . HIS A 1 313 ? -35.531 8.781 5.391 1 51.56 313 HIS A C 1
ATOM 2316 O O . HIS A 1 313 ? -35 8.242 4.418 1 51.56 313 HIS A O 1
ATOM 2322 N N . VAL A 1 314 ? -35.656 8.156 6.598 1 54.88 314 VAL A N 1
ATOM 2323 C CA . VAL A 1 314 ? -35.031 6.867 6.859 1 54.88 314 VAL A CA 1
ATOM 2324 C C . VAL A 1 314 ? -35.812 5.766 6.129 1 54.88 314 VAL A C 1
ATOM 2326 O O . VAL A 1 314 ? -35.188 4.84 5.586 1 54.88 314 VAL A O 1
ATOM 2329 N N . ALA A 1 315 ? -37.25 5.848 6.117 1 50.59 315 ALA A N 1
ATOM 2330 C CA . ALA A 1 315 ? -38.125 4.84 5.492 1 50.59 315 ALA A CA 1
ATOM 2331 C C . ALA A 1 315 ? -37.844 4.742 3.992 1 50.59 315 ALA A C 1
ATOM 2333 O O . ALA A 1 315 ? -37.875 3.652 3.418 1 50.59 315 ALA A O 1
ATOM 2334 N N . ASP A 1 316 ? -37.25 5.805 3.398 1 62.06 316 ASP A N 1
ATOM 2335 C CA . ASP A 1 316 ? -37.062 5.84 1.95 1 62.06 316 ASP A CA 1
ATOM 2336 C C . ASP A 1 316 ? -35.781 5.137 1.539 1 62.06 316 ASP A C 1
ATOM 2338 O O . ASP A 1 316 ? -35.719 4.512 0.479 1 62.06 316 ASP A O 1
ATOM 2342 N N . ARG A 1 317 ? -34.906 4.91 2.527 1 68.69 317 ARG A N 1
ATOM 2343 C CA . ARG A 1 317 ? -33.656 4.266 2.186 1 68.69 317 ARG A CA 1
ATOM 2344 C C . ARG A 1 317 ? -33.75 2.752 2.34 1 68.69 317 ARG A C 1
ATOM 2346 O O . ARG A 1 317 ? -32.906 2.016 1.819 1 68.69 317 ARG A O 1
ATOM 2353 N N . LYS A 1 318 ? -34.875 2.314 2.914 1 68.75 318 LYS A N 1
ATOM 2354 C CA . LYS A 1 318 ? -35.031 0.879 3.121 1 68.75 318 LYS A CA 1
ATOM 2355 C C . LYS A 1 318 ? -35.938 0.267 2.049 1 68.75 318 LYS A C 1
ATOM 2357 O O . LYS A 1 318 ? -36.094 -0.954 1.989 1 68.75 318 LYS A O 1
ATOM 2362 N N . SER A 1 319 ? -36.312 1.145 1.149 1 77.69 319 SER A N 1
ATOM 2363 C CA . SER A 1 319 ? -37.188 0.656 0.097 1 77.69 319 SER A CA 1
ATOM 2364 C C . SER A 1 319 ? -36.406 -0.155 -0.94 1 77.69 319 SER A C 1
ATOM 2366 O O . SER A 1 319 ? -35.219 0.063 -1.143 1 77.69 319 SER A O 1
ATOM 2368 N N . PHE A 1 320 ? -37.094 -1.114 -1.482 1 80.62 320 PHE A N 1
ATOM 2369 C CA . PHE A 1 320 ? -36.531 -1.951 -2.527 1 80.62 320 PHE A CA 1
ATOM 2370 C C . PHE A 1 320 ? -36.094 -1.106 -3.723 1 80.62 320 PHE A C 1
ATOM 2372 O O . PHE A 1 320 ? -35.062 -1.366 -4.332 1 80.62 320 PHE A O 1
ATOM 2379 N N . ALA A 1 321 ? -36.875 -0.116 -4.039 1 81.5 321 ALA A N 1
ATOM 2380 C CA . ALA A 1 321 ? -36.562 0.779 -5.152 1 81.5 321 ALA A CA 1
ATOM 2381 C C . ALA A 1 321 ? -35.25 1.513 -4.918 1 81.5 321 ALA A C 1
ATOM 2383 O O . ALA A 1 321 ? -34.469 1.713 -5.855 1 81.5 321 ALA A O 1
ATOM 2384 N N . HIS A 1 322 ? -35 1.854 -3.748 1 85.19 322 HIS A N 1
ATOM 2385 C CA . HIS A 1 322 ? -33.75 2.535 -3.414 1 85.19 322 HIS A CA 1
ATOM 2386 C C . HIS A 1 322 ? -32.562 1.608 -3.588 1 85.19 322 HIS A C 1
ATOM 2388 O O . HIS A 1 322 ? -31.516 2.025 -4.098 1 85.19 322 HIS A O 1
ATOM 2394 N N . HIS A 1 323 ? -32.781 0.369 -3.26 1 87.88 323 HIS A N 1
ATOM 2395 C CA . HIS A 1 323 ? -31.672 -0.587 -3.375 1 87.88 323 HIS A CA 1
ATOM 2396 C C . HIS A 1 323 ? -31.297 -0.82 -4.836 1 87.88 323 HIS A C 1
ATOM 2398 O O . HIS A 1 323 ? -30.109 -0.914 -5.164 1 87.88 323 HIS A O 1
ATOM 2404 N N . ILE A 1 324 ? -32.25 -0.923 -5.66 1 91 324 ILE A N 1
ATOM 2405 C CA . ILE A 1 324 ? -31.984 -1.138 -7.082 1 91 324 ILE A CA 1
ATOM 2406 C C . ILE A 1 324 ? -31.297 0.084 -7.672 1 91 324 ILE A C 1
ATOM 2408 O O . ILE A 1 324 ? -30.391 -0.05 -8.508 1 91 324 ILE A O 1
ATOM 2412 N N . LYS A 1 325 ? -31.75 1.21 -7.227 1 91.38 325 LYS A N 1
ATOM 2413 C CA . LYS A 1 325 ? -31.125 2.441 -7.699 1 91.38 325 LYS A CA 1
ATOM 2414 C C . LYS A 1 325 ? -29.672 2.52 -7.258 1 91.38 325 LYS A C 1
ATOM 2416 O O . LYS A 1 325 ? -28.797 2.928 -8.031 1 91.38 325 LYS A O 1
ATOM 2421 N N . VAL A 1 326 ? -29.484 2.121 -6.027 1 93.94 326 VAL A N 1
ATOM 2422 C CA . VAL A 1 326 ? -28.141 2.143 -5.477 1 93.94 326 VAL A CA 1
ATOM 2423 C C . VAL A 1 326 ? -27.25 1.186 -6.266 1 93.94 326 VAL A C 1
ATOM 2425 O O . VAL A 1 326 ? -26.109 1.52 -6.594 1 93.94 326 VAL A O 1
ATOM 2428 N N . VAL A 1 327 ? -27.781 0.038 -6.598 1 95.62 327 VAL A N 1
ATOM 2429 C CA . VAL A 1 327 ? -27.016 -0.93 -7.387 1 95.62 327 VAL A CA 1
ATOM 2430 C C . VAL A 1 327 ? -26.672 -0.334 -8.75 1 95.62 327 VAL A C 1
ATOM 2432 O O . VAL A 1 327 ? -25.562 -0.497 -9.242 1 95.62 327 VAL A O 1
ATOM 2435 N N . GLY A 1 328 ? -27.656 0.327 -9.32 1 95.81 328 GLY A N 1
ATOM 2436 C CA . GLY A 1 328 ? -27.422 0.973 -10.602 1 95.81 328 GLY A CA 1
ATOM 2437 C C . GLY A 1 328 ? -26.328 2.033 -10.539 1 95.81 328 GLY A C 1
ATOM 2438 O O . GLY A 1 328 ? -25.469 2.104 -11.43 1 95.81 328 GLY A O 1
ATOM 2439 N N . VAL A 1 329 ? -26.312 2.852 -9.492 1 95.81 329 VAL A N 1
ATOM 2440 C CA . VAL A 1 329 ? -25.328 3.908 -9.312 1 95.81 329 VAL A CA 1
ATOM 2441 C C . VAL A 1 329 ? -23.953 3.291 -9.094 1 95.81 329 VAL A C 1
ATOM 2443 O O . VAL A 1 329 ? -22.953 3.752 -9.664 1 95.81 329 VAL A O 1
ATOM 2446 N N . LEU A 1 330 ? -23.938 2.264 -8.297 1 97.25 330 LEU A N 1
ATOM 2447 C CA . LEU A 1 330 ? -22.672 1.583 -8.023 1 97.25 330 LEU A CA 1
ATOM 2448 C C . LEU A 1 330 ? -22.109 0.938 -9.289 1 97.25 330 LEU A C 1
ATOM 2450 O O . LEU A 1 330 ? -20.906 0.956 -9.523 1 97.25 330 LEU A O 1
ATOM 2454 N N . CYS A 1 331 ? -22.984 0.322 -10.102 1 97.38 331 CYS A N 1
ATOM 2455 C CA . CYS A 1 331 ? -22.547 -0.274 -11.359 1 97.38 331 CYS A CA 1
ATOM 2456 C C . CYS A 1 331 ? -21.938 0.777 -12.281 1 97.38 331 CYS A C 1
ATOM 2458 O O . CYS A 1 331 ? -20.906 0.537 -12.906 1 97.38 331 CYS A O 1
ATOM 2460 N N . GLU A 1 332 ? -22.625 1.876 -12.336 1 97.12 332 GLU A N 1
ATOM 2461 C CA . GLU A 1 332 ? -22.109 2.963 -13.164 1 97.12 332 GLU A CA 1
ATOM 2462 C C . GLU A 1 332 ? -20.75 3.439 -12.664 1 97.12 332 GLU A C 1
ATOM 2464 O O . GLU A 1 332 ? -19.812 3.588 -13.453 1 97.12 332 GLU A O 1
ATOM 2469 N N . ARG A 1 333 ? -20.641 3.664 -11.391 1 96.69 333 ARG A N 1
ATOM 2470 C CA . ARG A 1 333 ? -19.391 4.129 -10.781 1 96.69 333 ARG A CA 1
ATOM 2471 C C . ARG A 1 333 ? -18.266 3.115 -10.992 1 96.69 333 ARG A C 1
ATOM 2473 O O . ARG A 1 333 ? -17.156 3.488 -11.336 1 96.69 333 ARG A O 1
ATOM 2480 N N . ASN A 1 334 ? -18.609 1.858 -10.797 1 95.62 334 ASN A N 1
ATOM 2481 C CA . ASN A 1 334 ? -17.625 0.803 -10.969 1 95.62 334 ASN A CA 1
ATOM 2482 C C . ASN A 1 334 ? -17.172 0.69 -12.422 1 95.62 334 ASN A C 1
ATOM 2484 O O . ASN A 1 334 ? -15.992 0.435 -12.695 1 95.62 334 ASN A O 1
ATOM 2488 N N . THR A 1 335 ? -18.109 0.812 -13.328 1 95.56 335 THR A N 1
ATOM 2489 C CA . THR A 1 335 ? -17.766 0.753 -14.742 1 95.56 335 THR A CA 1
ATOM 2490 C C . THR A 1 335 ? -16.781 1.869 -15.102 1 95.56 335 THR A C 1
ATOM 2492 O O . THR A 1 335 ? -15.805 1.638 -15.82 1 95.56 335 THR A O 1
ATOM 2495 N N . VAL A 1 336 ? -17.016 3.07 -14.539 1 95.12 336 VAL A N 1
ATOM 2496 C CA . VAL A 1 336 ? -16.125 4.195 -14.789 1 95.12 336 VAL A CA 1
ATOM 2497 C C . VAL A 1 336 ? -14.766 3.936 -14.133 1 95.12 336 VAL A C 1
ATOM 2499 O O . VAL A 1 336 ? -13.719 4.172 -14.742 1 95.12 336 VAL A O 1
ATOM 2502 N N . ASN A 1 337 ? -14.773 3.455 -12.953 1 93.62 337 ASN A N 1
ATOM 2503 C CA . ASN A 1 337 ? -13.547 3.148 -12.227 1 93.62 337 ASN A CA 1
ATOM 2504 C C . ASN A 1 337 ? -12.711 2.1 -12.953 1 93.62 337 ASN A C 1
ATOM 2506 O O . ASN A 1 337 ? -11.5 2.27 -13.117 1 93.62 337 ASN A O 1
ATOM 2510 N N . TYR A 1 338 ? -13.414 1.016 -13.43 1 91.31 338 TYR A N 1
ATOM 2511 C CA . TYR A 1 338 ? -12.695 -0.081 -14.078 1 91.31 338 TYR A CA 1
ATOM 2512 C C . TYR A 1 338 ? -12.164 0.34 -15.438 1 91.31 338 TYR A C 1
ATOM 2514 O O . TYR A 1 338 ? -11.078 -0.071 -15.844 1 91.31 338 TYR A O 1
ATOM 2522 N N . SER A 1 339 ? -12.859 1.143 -16.172 1 91.81 339 SER A N 1
ATOM 2523 C CA . SER A 1 339 ? -12.477 1.551 -17.516 1 91.81 339 SER A CA 1
ATOM 2524 C C . SER A 1 339 ? -11.328 2.551 -17.484 1 91.81 339 SER A C 1
ATOM 2526 O O . SER A 1 339 ? -10.523 2.607 -18.422 1 91.81 339 SER A O 1
ATOM 2528 N N . ARG A 1 340 ? -11.219 3.344 -16.359 1 91.38 340 ARG A N 1
ATOM 2529 C CA . ARG A 1 340 ? -10.227 4.41 -16.312 1 91.38 340 ARG A CA 1
ATOM 2530 C C . ARG A 1 340 ? -9.008 3.986 -15.492 1 91.38 340 ARG A C 1
ATOM 2532 O O . ARG A 1 340 ? -7.957 4.629 -15.555 1 91.38 340 ARG A O 1
ATOM 2539 N N . ASN A 1 341 ? -9.133 2.922 -14.82 1 87.44 341 ASN A N 1
ATOM 2540 C CA . ASN A 1 341 ? -8.047 2.482 -13.953 1 87.44 341 ASN A CA 1
ATOM 2541 C C . ASN A 1 341 ? -7.051 1.6 -14.703 1 87.44 341 ASN A C 1
ATOM 2543 O O . ASN A 1 341 ? -7.195 0.376 -14.727 1 87.44 341 ASN A O 1
ATOM 2547 N N . LEU A 1 342 ? -6.066 2.08 -15.227 1 79.12 342 LEU A N 1
ATOM 2548 C CA . LEU A 1 342 ? -5.066 1.392 -16.031 1 79.12 342 LEU A CA 1
ATOM 2549 C C . LEU A 1 342 ? -4.281 0.393 -15.188 1 79.12 342 LEU A C 1
ATOM 2551 O O . LEU A 1 342 ? -4.051 -0.741 -15.617 1 79.12 342 LEU A O 1
ATOM 2555 N N . LEU A 1 343 ? -3.975 0.793 -13.992 1 74.81 343 LEU A N 1
ATOM 2556 C CA . LEU A 1 343 ? -3.123 -0.043 -13.148 1 74.81 343 LEU A CA 1
ATOM 2557 C C . LEU A 1 343 ? -3.867 -1.294 -12.695 1 74.81 343 LEU A C 1
ATOM 2559 O O . LEU A 1 343 ? -3.285 -2.379 -12.633 1 74.81 343 LEU A O 1
ATOM 2563 N N . ALA A 1 344 ? -5.098 -1.075 -12.438 1 74.44 344 ALA A N 1
ATOM 2564 C CA . ALA A 1 344 ? -5.84 -2.197 -11.867 1 74.44 344 ALA A CA 1
ATOM 2565 C C . ALA A 1 344 ? -6.359 -3.123 -12.961 1 74.44 344 ALA A C 1
ATOM 2567 O O . ALA A 1 344 ? -6.281 -4.348 -12.836 1 74.44 344 ALA A O 1
ATOM 2568 N N . TYR A 1 345 ? -6.766 -2.59 -14.109 1 80.69 345 TYR A N 1
ATOM 2569 C CA . TYR A 1 345 ? -7.453 -3.443 -15.078 1 80.69 345 TYR A CA 1
ATOM 2570 C C . TYR A 1 345 ? -6.711 -3.475 -16.406 1 80.69 345 TYR A C 1
ATOM 2572 O O . TYR A 1 345 ? -6.742 -4.48 -17.109 1 80.69 345 TYR A O 1
ATOM 2580 N N . GLY A 1 346 ? -5.996 -2.445 -16.672 1 81.5 346 GLY A N 1
ATOM 2581 C CA . GLY A 1 346 ? -5.184 -2.451 -17.875 1 81.5 346 GLY A CA 1
ATOM 2582 C C . GLY A 1 346 ? -4.004 -3.404 -17.797 1 81.5 346 GLY A C 1
ATOM 2583 O O . GLY A 1 346 ? -3.764 -4.18 -18.719 1 81.5 346 GLY A O 1
ATOM 2584 N N . VAL A 1 347 ? -3.402 -3.307 -16.75 1 81.19 347 VAL A N 1
ATOM 2585 C CA . VAL A 1 347 ? -2.244 -4.172 -16.547 1 81.19 347 VAL A CA 1
ATOM 2586 C C . VAL A 1 347 ? -2.682 -5.633 -16.547 1 81.19 347 VAL A C 1
ATOM 2588 O O . VAL A 1 347 ? -1.984 -6.496 -17.078 1 81.19 347 VAL A O 1
ATOM 2591 N N . ARG A 1 348 ? -3.793 -5.93 -16.031 1 83.38 348 ARG A N 1
ATOM 2592 C CA . ARG A 1 348 ? -4.316 -7.293 -16.016 1 83.38 348 ARG A CA 1
ATOM 2593 C C . ARG A 1 348 ? -4.617 -7.793 -17.422 1 83.38 348 ARG A C 1
ATOM 2595 O O . ARG A 1 348 ? -4.32 -8.938 -17.75 1 83.38 348 ARG A O 1
ATOM 2602 N N . MET A 1 349 ? -5.223 -6.945 -18.156 1 85.38 349 MET A N 1
ATOM 2603 C CA . MET A 1 349 ? -5.484 -7.309 -19.547 1 85.38 349 MET A CA 1
ATOM 2604 C C . MET A 1 349 ? -4.184 -7.605 -20.281 1 85.38 349 MET A C 1
ATOM 2606 O O . MET A 1 349 ? -4.105 -8.562 -21.047 1 85.38 349 MET A O 1
ATOM 2610 N N . GLY A 1 350 ? -3.234 -6.773 -20.016 1 85.75 350 GLY A N 1
ATOM 2611 C CA . GLY A 1 350 ? -1.931 -7.008 -20.609 1 85.75 350 GLY A CA 1
ATOM 2612 C C . GLY A 1 350 ? -1.302 -8.32 -20.188 1 85.75 350 GLY A C 1
ATOM 2613 O O . GLY A 1 350 ? -0.677 -9.008 -20.984 1 85.75 350 GLY A O 1
ATOM 2614 N N . MET A 1 351 ? -1.496 -8.656 -18.984 1 84.12 351 MET A N 1
ATOM 2615 C CA . MET A 1 351 ? -0.949 -9.898 -18.453 1 84.12 351 MET A CA 1
ATOM 2616 C C . MET A 1 351 ? -1.603 -11.109 -19.109 1 84.12 351 MET A C 1
ATOM 2618 O O . MET A 1 351 ? -0.916 -12.055 -19.484 1 84.12 351 MET A O 1
ATOM 2622 N N . TYR A 1 352 ? -2.924 -11.086 -19.297 1 84.81 352 TYR A N 1
ATOM 2623 C CA . TYR A 1 352 ? -3.627 -12.203 -19.906 1 84.81 352 TYR A CA 1
ATOM 2624 C C . TYR A 1 352 ? -3.264 -12.328 -21.391 1 84.81 352 TYR A C 1
ATOM 2626 O O . TYR A 1 352 ? -3.082 -13.438 -21.891 1 84.81 352 TYR A O 1
ATOM 2634 N N . LEU A 1 353 ? -3.121 -11.172 -21.984 1 88.44 353 LEU A N 1
ATOM 2635 C CA . LEU A 1 353 ? -2.715 -11.172 -23.391 1 88.44 353 LEU A CA 1
ATOM 2636 C C . LEU A 1 353 ? -1.285 -11.68 -23.531 1 88.44 353 LEU A C 1
ATOM 2638 O O . LEU A 1 353 ? -0.983 -12.43 -24.469 1 88.44 353 LEU A O 1
ATOM 2642 N N . GLY A 1 354 ? -0.496 -11.195 -22.641 1 87.88 354 GLY A N 1
ATOM 2643 C CA . GLY A 1 354 ? 0.884 -11.648 -22.688 1 87.88 354 GLY A CA 1
ATOM 2644 C C . GLY A 1 354 ? 1.024 -13.148 -22.469 1 87.88 354 GLY A C 1
ATOM 2645 O O . GLY A 1 354 ? 1.799 -13.805 -23.156 1 87.88 354 GLY A O 1
ATOM 2646 N N . MET A 1 355 ? 0.307 -13.664 -21.562 1 87.19 355 MET A N 1
ATOM 2647 C CA . MET A 1 355 ? 0.335 -15.102 -21.312 1 87.19 355 MET A CA 1
ATOM 2648 C C . MET A 1 355 ? -0.244 -15.867 -22.484 1 87.19 355 MET A C 1
ATOM 2650 O O . MET A 1 355 ? 0.264 -16.938 -22.844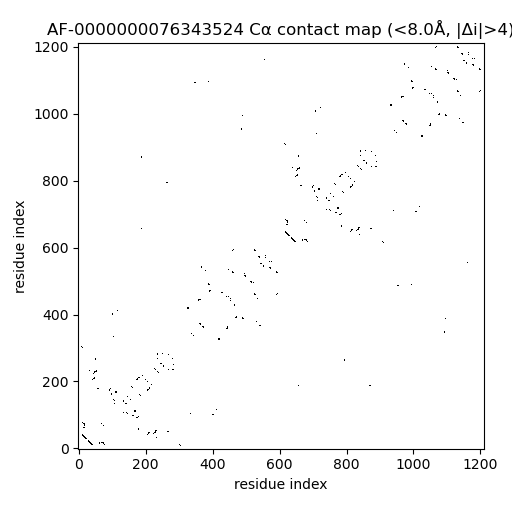 1 87.19 355 MET A O 1
ATOM 2654 N N . GLY A 1 356 ? -1.365 -15.328 -23.031 1 90.38 356 GLY A N 1
ATOM 2655 C CA . GLY A 1 356 ? -1.919 -15.945 -24.219 1 90.38 356 GLY A CA 1
ATOM 2656 C C . GLY A 1 356 ? -0.935 -16 -25.375 1 90.38 356 GLY A C 1
ATOM 2657 O O . GLY A 1 356 ? -0.827 -17.016 -26.062 1 90.38 356 GLY A O 1
ATOM 2658 N N . PHE A 1 357 ? -0.232 -14.969 -25.484 1 92 357 PHE A N 1
ATOM 2659 C CA . PHE A 1 357 ? 0.776 -14.906 -26.547 1 92 357 PHE A CA 1
ATOM 2660 C C . PHE A 1 357 ? 1.876 -15.938 -26.297 1 92 357 PHE A C 1
ATOM 2662 O O . PHE A 1 357 ? 2.318 -16.609 -27.219 1 92 357 PHE A O 1
ATOM 2669 N N . LEU A 1 358 ? 2.211 -16.047 -25.125 1 89.12 358 LEU A N 1
ATOM 2670 C CA . LEU A 1 358 ? 3.256 -17 -24.766 1 89.12 358 LEU A CA 1
ATOM 2671 C C . LEU A 1 358 ? 2.816 -18.422 -25.047 1 89.12 358 LEU A C 1
ATOM 2673 O O . LEU A 1 358 ? 3.547 -19.188 -25.672 1 89.12 358 LEU A O 1
ATOM 2677 N N . LEU A 1 359 ? 1.679 -18.812 -24.625 1 91.62 359 LEU A N 1
ATOM 2678 C CA . LEU A 1 359 ? 1.186 -20.156 -24.844 1 91.62 359 LEU A CA 1
ATOM 2679 C C . LEU A 1 359 ? 1 -20.438 -26.344 1 91.62 359 LEU A C 1
ATOM 2681 O O . LEU A 1 359 ? 1.339 -21.516 -26.812 1 91.62 359 LEU A O 1
ATOM 2685 N N . ALA A 1 360 ? 0.532 -19.406 -27.016 1 93 360 ALA A N 1
ATOM 2686 C CA . ALA A 1 360 ? 0.266 -19.547 -28.453 1 93 360 ALA A CA 1
ATOM 2687 C C . ALA A 1 360 ? 1.558 -19.781 -29.219 1 93 360 ALA A C 1
ATOM 2689 O O . ALA A 1 360 ? 1.556 -20.484 -30.234 1 93 360 ALA A O 1
ATOM 2690 N N . THR A 1 361 ? 2.627 -19.266 -28.719 1 91.62 361 THR A N 1
ATOM 2691 C CA . THR A 1 361 ? 3.877 -19.359 -29.453 1 91.62 361 THR A CA 1
ATOM 2692 C C . THR A 1 361 ? 4.695 -20.562 -29 1 91.62 361 THR A C 1
ATOM 2694 O O . THR A 1 361 ? 5.469 -21.125 -29.766 1 91.62 361 THR A O 1
ATOM 2697 N N . ILE A 1 362 ? 4.516 -20.953 -27.812 1 89.88 362 ILE A N 1
ATOM 2698 C CA . ILE A 1 362 ? 5.297 -22.062 -27.281 1 89.88 362 ILE A CA 1
ATOM 2699 C C . ILE A 1 362 ? 4.695 -23.391 -27.75 1 89.88 362 ILE A C 1
ATOM 2701 O O . ILE A 1 362 ? 5.422 -24.297 -28.172 1 89.88 362 ILE A O 1
ATOM 2705 N N . TRP A 1 363 ? 3.41 -23.547 -27.672 1 92.62 363 TRP A N 1
ATOM 2706 C CA . TRP A 1 363 ? 2.736 -24.781 -28.062 1 92.62 363 TRP A CA 1
ATOM 2707 C C . TRP A 1 363 ? 2.055 -24.625 -29.422 1 92.62 363 TRP A C 1
ATOM 2709 O O . TRP A 1 363 ? 0.945 -25.125 -29.625 1 92.62 363 TRP A O 1
ATOM 2719 N N . ILE A 1 364 ? 2.711 -23.938 -30.281 1 90.25 364 ILE A N 1
ATOM 2720 C CA . ILE A 1 364 ? 2.117 -23.625 -31.578 1 90.25 364 ILE A CA 1
ATOM 2721 C C . ILE A 1 364 ? 1.957 -24.906 -32.406 1 90.25 364 ILE A C 1
ATOM 2723 O O . ILE A 1 364 ? 2.891 -25.703 -32.5 1 90.25 364 ILE A O 1
ATOM 2727 N N . ARG A 1 365 ? 0.83 -25.203 -32.844 1 87.94 365 ARG A N 1
ATOM 2728 C CA . ARG A 1 365 ? 0.483 -26.281 -33.781 1 87.94 365 ARG A CA 1
ATOM 2729 C C . ARG A 1 365 ? 0.93 -27.641 -33.25 1 87.94 365 ARG A C 1
ATOM 2731 O O . ARG A 1 365 ? 1.745 -28.328 -33.844 1 87.94 365 ARG A O 1
ATOM 2738 N N . LEU A 1 366 ? 0.444 -28.188 -32.125 1 85.44 366 LEU A N 1
ATOM 2739 C CA . LEU A 1 366 ? 0.827 -29.422 -31.469 1 85.44 366 LEU A CA 1
ATOM 2740 C C . LEU A 1 366 ? 0.474 -30.641 -32.312 1 85.44 366 LEU A C 1
ATOM 2742 O O . LEU A 1 366 ? 1.171 -31.656 -32.281 1 85.44 366 LEU A O 1
ATOM 2746 N N . GLY A 1 367 ? -0.413 -30.609 -33.25 1 83.5 367 GLY A N 1
ATOM 2747 C CA . GLY A 1 367 ? -0.776 -31.719 -34.125 1 83.5 367 GLY A CA 1
ATOM 2748 C C . GLY A 1 367 ? -1.454 -32.844 -33.375 1 83.5 367 GLY A C 1
ATOM 2749 O O . GLY A 1 367 ? -1.925 -32.656 -32.25 1 83.5 367 GLY A O 1
ATOM 2750 N N . GLN A 1 368 ? -1.51 -34.188 -34 1 87.75 368 GLN A N 1
ATOM 2751 C CA . GLN A 1 368 ? -2.23 -35.312 -33.406 1 87.75 368 GLN A CA 1
ATOM 2752 C C . GLN A 1 368 ? -1.315 -36.5 -33.25 1 87.75 368 GLN A C 1
ATOM 2754 O O . GLN A 1 368 ? -1.685 -37.625 -33.594 1 87.75 368 GLN A O 1
ATOM 2759 N N . SER A 1 369 ? -0.174 -36.188 -32.688 1 87.75 369 SER A N 1
ATOM 2760 C CA . SER A 1 369 ? 0.741 -37.25 -32.281 1 87.75 369 SER A CA 1
ATOM 2761 C C . SER A 1 369 ? 0.58 -37.594 -30.797 1 87.75 369 SER A C 1
ATOM 2763 O O . SER A 1 369 ? 0.263 -36.719 -29.984 1 87.75 369 SER A O 1
ATOM 2765 N N . ASP A 1 370 ? 0.766 -38.844 -30.5 1 87 370 ASP A N 1
ATOM 2766 C CA . ASP A 1 370 ? 0.574 -39.281 -29.109 1 87 370 ASP A CA 1
ATOM 2767 C C . ASP A 1 370 ? 1.577 -38.625 -28.172 1 87 370 ASP A C 1
ATOM 2769 O O . ASP A 1 370 ? 1.274 -38.375 -27 1 87 370 ASP A O 1
ATOM 2773 N N . SER A 1 371 ? 2.74 -38.188 -28.719 1 80.25 371 SER A N 1
ATOM 2774 C CA . SER A 1 371 ? 3.777 -37.562 -27.906 1 80.25 371 SER A CA 1
ATOM 2775 C C . SER A 1 371 ? 3.365 -36.156 -27.469 1 80.25 371 SER A C 1
ATOM 2777 O O . SER A 1 371 ? 3.934 -35.625 -26.516 1 80.25 371 SER A O 1
ATOM 2779 N N . LYS A 1 372 ? 2.32 -35.594 -28.078 1 87.81 372 LYS A N 1
ATOM 2780 C CA . LYS A 1 372 ? 1.918 -34.219 -27.797 1 87.81 372 LYS A CA 1
ATOM 2781 C C . LYS A 1 372 ? 0.709 -34.188 -26.859 1 87.81 372 LYS A C 1
ATOM 2783 O O . LYS A 1 372 ? 0.237 -33.125 -26.5 1 87.81 372 LYS A O 1
ATOM 2788 N N . ILE A 1 373 ? 0.229 -35.344 -26.484 1 89.44 373 ILE A N 1
ATOM 2789 C CA . ILE A 1 373 ? -0.947 -35.406 -25.625 1 89.44 373 ILE A CA 1
ATOM 2790 C C . ILE A 1 373 ? -0.644 -34.75 -24.281 1 89.44 373 ILE A C 1
ATOM 2792 O O . ILE A 1 373 ? -1.451 -33.969 -23.781 1 89.44 373 ILE A O 1
ATOM 2796 N N . ASN A 1 374 ? 0.549 -35 -23.781 1 87.44 374 ASN A N 1
ATOM 2797 C CA . ASN A 1 374 ? 0.924 -34.375 -22.516 1 87.44 374 ASN A CA 1
ATOM 2798 C C . ASN A 1 374 ? 1.081 -32.875 -22.656 1 87.44 374 ASN A C 1
ATOM 2800 O O . ASN A 1 374 ? 0.795 -32.125 -21.719 1 87.44 374 ASN A O 1
ATOM 2804 N N . ASP A 1 375 ? 1.509 -32.438 -23.797 1 89.62 375 ASP A N 1
ATOM 2805 C CA . ASP A 1 375 ? 1.61 -30.984 -24.047 1 89.62 375 ASP A CA 1
ATOM 2806 C C . ASP A 1 375 ? 0.233 -30.328 -24.031 1 89.62 375 ASP A C 1
ATOM 2808 O O . ASP A 1 375 ? 0.072 -29.234 -23.5 1 89.62 375 ASP A O 1
ATOM 2812 N N . ARG A 1 376 ? -0.718 -31.062 -24.609 1 92.38 376 ARG A N 1
ATOM 2813 C CA . ARG A 1 376 ? -2.088 -30.562 -24.609 1 92.38 376 ARG A CA 1
ATOM 2814 C C . ARG A 1 376 ? -2.637 -30.453 -23.188 1 92.38 376 ARG A C 1
ATOM 2816 O O . ARG A 1 376 ? -3.289 -29.469 -22.844 1 92.38 376 ARG A O 1
ATOM 2823 N N . LEU A 1 377 ? -2.316 -31.469 -22.422 1 92.69 377 LEU A N 1
ATOM 2824 C CA . LEU A 1 377 ? -2.762 -31.438 -21.031 1 92.69 377 LEU A CA 1
ATOM 2825 C C . LEU A 1 377 ? -2.1 -30.297 -20.266 1 92.69 377 LEU A C 1
ATOM 2827 O O . LEU A 1 377 ? -2.73 -29.672 -19.406 1 92.69 377 LEU A O 1
ATOM 2831 N N . SER A 1 378 ? -0.828 -30.047 -20.578 1 92.12 378 SER A N 1
ATOM 2832 C CA . SER A 1 378 ? -0.1 -28.938 -19.953 1 92.12 378 SER A CA 1
ATOM 2833 C C . SER A 1 378 ? -0.737 -27.594 -20.266 1 92.12 378 SER A C 1
ATOM 2835 O O . SER A 1 378 ? -0.804 -26.719 -19.422 1 92.12 378 SER A O 1
ATOM 2837 N N . VAL A 1 379 ? -1.166 -27.453 -21.484 1 93.38 379 VAL A N 1
ATOM 2838 C CA . VAL A 1 379 ? -1.797 -26.203 -21.922 1 93.38 379 VAL A CA 1
ATOM 2839 C C . VAL A 1 379 ? -3.062 -25.953 -21.094 1 93.38 379 VAL A C 1
ATOM 2841 O O . VAL A 1 379 ? -3.301 -24.844 -20.625 1 93.38 379 VAL A O 1
ATOM 2844 N N . HIS A 1 380 ? -3.881 -27.016 -20.922 1 95.31 380 HIS A N 1
ATOM 2845 C CA . HIS A 1 380 ? -5.129 -26.875 -20.172 1 95.31 380 HIS A CA 1
ATOM 2846 C C . HIS A 1 380 ? -4.863 -26.594 -18.703 1 95.31 380 HIS A C 1
ATOM 2848 O O . HIS A 1 380 ? -5.562 -25.797 -18.078 1 95.31 380 HIS A O 1
ATOM 2854 N N . PHE A 1 381 ? -3.867 -27.25 -18.141 1 93.69 381 PHE A N 1
ATOM 2855 C CA . PHE A 1 381 ? -3.49 -26.984 -16.766 1 93.69 381 PHE A CA 1
ATOM 2856 C C . PHE A 1 381 ? -3.002 -25.562 -16.594 1 93.69 381 PHE A C 1
ATOM 2858 O O . PHE A 1 381 ? -3.449 -24.844 -15.688 1 93.69 381 PHE A O 1
ATOM 2865 N N . PHE A 1 382 ? -2.105 -25.203 -17.422 1 90.81 382 PHE A N 1
ATOM 2866 C CA . PHE A 1 382 ? -1.47 -23.906 -17.328 1 90.81 382 PHE A CA 1
ATOM 2867 C C . PHE A 1 382 ? -2.488 -22.781 -17.516 1 90.81 382 PHE A C 1
ATOM 2869 O O . PHE A 1 382 ? -2.432 -21.75 -16.844 1 90.81 382 PHE A O 1
ATOM 2876 N N . SER A 1 383 ? -3.389 -22.938 -18.484 1 92.62 383 SER A N 1
ATOM 2877 C CA . SER A 1 383 ? -4.391 -21.922 -18.75 1 92.62 383 SER A CA 1
ATOM 2878 C C . SER A 1 383 ? -5.238 -21.641 -17.516 1 92.62 383 SER A C 1
ATOM 2880 O O . SER A 1 383 ? -5.496 -20.469 -17.188 1 92.62 383 SER A O 1
ATOM 2882 N N . VAL A 1 384 ? -5.605 -22.672 -16.797 1 93.5 384 VAL A N 1
ATOM 2883 C CA . VAL A 1 384 ? -6.453 -22.5 -15.625 1 93.5 384 VAL A CA 1
ATOM 2884 C C . VAL A 1 384 ? -5.613 -22.016 -14.453 1 93.5 384 VAL A C 1
ATOM 2886 O O . VAL A 1 384 ? -5.965 -21.031 -13.797 1 93.5 384 VAL A O 1
ATOM 2889 N N . ALA A 1 385 ? -4.52 -22.688 -14.219 1 89.5 385 ALA A N 1
ATOM 2890 C CA . ALA A 1 385 ? -3.719 -22.438 -13.023 1 89.5 385 ALA A CA 1
ATOM 2891 C C . ALA A 1 385 ? -3.053 -21.062 -13.086 1 89.5 385 ALA A C 1
ATOM 2893 O O . ALA A 1 385 ? -3.045 -20.328 -12.094 1 89.5 385 ALA A O 1
ATOM 2894 N N . PHE A 1 386 ? -2.521 -20.75 -14.148 1 83.88 386 PHE A N 1
ATOM 2895 C CA . PHE A 1 386 ? -1.771 -19.5 -14.219 1 83.88 386 PHE A CA 1
ATOM 2896 C C . PHE A 1 386 ? -2.715 -18.312 -14.273 1 83.88 386 PHE A C 1
ATOM 2898 O O . PHE A 1 386 ? -2.43 -17.266 -13.68 1 83.88 386 PHE A O 1
ATOM 2905 N N . LEU A 1 387 ? -3.773 -18.406 -15.07 1 85.25 387 LEU A N 1
ATOM 2906 C CA . LEU A 1 387 ? -4.734 -17.312 -15.078 1 85.25 387 LEU A CA 1
ATOM 2907 C C . LEU A 1 387 ? -5.34 -17.109 -13.695 1 85.25 387 LEU A C 1
ATOM 2909 O O . LEU A 1 387 ? -5.617 -15.984 -13.289 1 85.25 387 LEU A O 1
ATOM 2913 N N . ALA A 1 388 ? -5.531 -18.234 -13.023 1 87 388 ALA A N 1
ATOM 2914 C CA . ALA A 1 388 ? -6.023 -18.141 -11.648 1 87 388 ALA A CA 1
ATOM 2915 C C . ALA A 1 388 ? -5.027 -17.406 -10.758 1 87 388 ALA A C 1
ATOM 2917 O O . ALA A 1 388 ? -5.418 -16.609 -9.906 1 87 388 ALA A O 1
ATOM 2918 N N . PHE A 1 389 ? -3.82 -17.672 -10.984 1 82.38 389 PHE A N 1
ATOM 2919 C CA . PHE A 1 389 ? -2.789 -17 -10.195 1 82.38 389 PHE A CA 1
ATOM 2920 C C . PHE A 1 389 ? -2.768 -15.508 -10.469 1 82.38 389 PHE A C 1
ATOM 2922 O O . PHE A 1 389 ? -2.51 -14.711 -9.57 1 82.38 389 PHE A O 1
ATOM 2929 N N . MET A 1 390 ? -3.006 -15.164 -11.641 1 82.94 390 MET A N 1
ATOM 2930 C CA . MET A 1 390 ? -2.975 -13.758 -12.039 1 82.94 390 MET A CA 1
ATOM 2931 C C . MET A 1 390 ? -4.137 -12.992 -11.422 1 82.94 390 MET A C 1
ATOM 2933 O O . MET A 1 390 ? -4.102 -11.758 -11.336 1 82.94 390 MET A O 1
ATOM 2937 N N . SER A 1 391 ? -5.137 -13.68 -11 1 83.81 391 SER A N 1
ATOM 2938 C CA . SER A 1 391 ? -6.281 -13.031 -10.375 1 83.81 391 SER A CA 1
ATOM 2939 C C . SER A 1 391 ? -5.875 -12.281 -9.109 1 83.81 391 SER A C 1
ATOM 2941 O O . SER A 1 391 ? -6.586 -11.383 -8.656 1 83.81 391 SER A O 1
ATOM 2943 N N . VAL A 1 392 ? -4.648 -12.602 -8.57 1 83.31 392 VAL A N 1
ATOM 2944 C CA . VAL A 1 392 ? -4.164 -11.945 -7.367 1 83.31 392 VAL A CA 1
ATOM 2945 C C . VAL A 1 392 ? -3.912 -10.461 -7.652 1 83.31 392 VAL A C 1
ATOM 2947 O O . VAL A 1 392 ? -4.008 -9.625 -6.75 1 83.31 392 VAL A O 1
ATOM 2950 N N . ALA A 1 393 ? -3.721 -10.133 -8.906 1 81 393 ALA A N 1
ATOM 2951 C CA . ALA A 1 393 ? -3.459 -8.75 -9.312 1 81 393 ALA A CA 1
ATOM 2952 C C . ALA A 1 393 ? -4.695 -7.879 -9.117 1 81 393 ALA A C 1
ATOM 2954 O O . ALA A 1 393 ? -4.602 -6.652 -9.102 1 81 393 ALA A O 1
ATOM 2955 N N . GLY A 1 394 ? -5.836 -8.492 -8.891 1 83.5 394 GLY A N 1
ATOM 2956 C CA . GLY A 1 394 ? -7.059 -7.738 -8.688 1 83.5 394 GLY A CA 1
ATOM 2957 C C . GLY A 1 394 ? -7.301 -7.383 -7.23 1 83.5 394 GLY A C 1
ATOM 2958 O O . GLY A 1 394 ? -8.164 -6.555 -6.922 1 83.5 394 GLY A O 1
ATOM 2959 N N . MET A 1 395 ? -6.484 -7.832 -6.352 1 88.81 395 MET A N 1
ATOM 2960 C CA . MET A 1 395 ? -6.73 -7.676 -4.922 1 88.81 395 MET A CA 1
ATOM 2961 C C . MET A 1 395 ? -6.562 -6.223 -4.496 1 88.81 395 MET A C 1
ATOM 2963 O O . MET A 1 395 ? -7.371 -5.699 -3.727 1 88.81 395 MET A O 1
ATOM 2967 N N . PRO A 1 396 ? -5.535 -5.504 -5.02 1 85.5 396 PRO A N 1
ATOM 2968 C CA . PRO A 1 396 ? -5.402 -4.109 -4.598 1 85.5 396 PRO A CA 1
ATOM 2969 C C . PRO A 1 396 ? -6.598 -3.252 -5.008 1 85.5 396 PRO A C 1
ATOM 2971 O O . PRO A 1 396 ? -7.039 -2.396 -4.238 1 85.5 396 PRO A O 1
ATOM 2974 N N . ALA A 1 397 ? -7.035 -3.451 -6.191 1 86.5 397 ALA A N 1
ATOM 2975 C CA . ALA A 1 397 ? -8.211 -2.715 -6.645 1 86.5 397 ALA A CA 1
ATOM 2976 C C . ALA A 1 397 ? -9.422 -3.016 -5.77 1 86.5 397 ALA A C 1
ATOM 2978 O O . ALA A 1 397 ? -10.203 -2.117 -5.453 1 86.5 397 ALA A O 1
ATOM 2979 N N . PHE A 1 398 ? -9.547 -4.234 -5.383 1 90.5 398 PHE A N 1
ATOM 2980 C CA . PHE A 1 398 ? -10.648 -4.613 -4.508 1 90.5 398 PHE A CA 1
ATOM 2981 C C . PHE A 1 398 ? -10.5 -3.967 -3.135 1 90.5 398 PHE A C 1
ATOM 2983 O O . PHE A 1 398 ? -11.484 -3.521 -2.541 1 90.5 398 PHE A O 1
ATOM 2990 N N . LEU A 1 399 ? -9.32 -3.975 -2.631 1 90.56 399 LEU A N 1
ATOM 2991 C CA . LEU A 1 399 ? -9.086 -3.395 -1.312 1 90.56 399 LEU A CA 1
ATOM 2992 C C . LEU A 1 399 ? -9.359 -1.893 -1.323 1 90.56 399 LEU A C 1
ATOM 2994 O O . LEU A 1 399 ? -9.844 -1.339 -0.333 1 90.56 399 LEU A O 1
ATOM 2998 N N . GLU A 1 400 ? -9 -1.221 -2.387 1 89.88 400 GLU A N 1
ATOM 2999 C CA . GLU A 1 400 ? -9.328 0.195 -2.527 1 89.88 400 GLU A CA 1
ATOM 3000 C C . GLU A 1 400 ? -10.836 0.415 -2.525 1 89.88 400 GLU A C 1
ATOM 3002 O O . GLU A 1 400 ? -11.336 1.307 -1.837 1 89.88 400 GLU A O 1
ATOM 3007 N N . GLU A 1 401 ? -11.508 -0.404 -3.287 1 93.12 401 GLU A N 1
ATOM 3008 C CA . GLU A 1 401 ? -12.969 -0.312 -3.33 1 93.12 401 GLU A CA 1
ATOM 3009 C C . GLU A 1 401 ? -13.578 -0.634 -1.972 1 93.12 401 GLU A C 1
ATOM 3011 O O . GLU A 1 401 ? -14.578 -0.028 -1.576 1 93.12 401 GLU A O 1
ATOM 3016 N N . ARG A 1 402 ? -12.977 -1.584 -1.358 1 93.62 402 ARG A N 1
ATOM 3017 C CA . ARG A 1 402 ? -13.469 -1.986 -0.043 1 93.62 402 ARG A CA 1
ATOM 3018 C C . ARG A 1 402 ? -13.328 -0.85 0.964 1 93.62 402 ARG A C 1
ATOM 3020 O O . ARG A 1 402 ? -14.211 -0.642 1.799 1 93.62 402 ARG A O 1
ATOM 3027 N N . SER A 1 403 ? -12.242 -0.159 0.898 1 93.25 403 SER A N 1
ATOM 3028 C CA . SER A 1 403 ? -12.047 0.957 1.818 1 93.25 403 SER A CA 1
ATOM 3029 C C . SER A 1 403 ? -13.102 2.037 1.617 1 93.25 403 SER A C 1
ATOM 3031 O O . SER A 1 403 ? -13.633 2.582 2.588 1 93.25 403 SER A O 1
ATOM 3033 N N . VAL A 1 404 ? -13.391 2.348 0.402 1 94.69 404 VAL A N 1
ATOM 3034 C CA . VAL A 1 404 ? -14.43 3.322 0.088 1 94.69 404 VAL A CA 1
ATOM 3035 C C . VAL A 1 404 ? -15.789 2.799 0.547 1 94.69 404 VAL A C 1
ATOM 3037 O O . VAL A 1 404 ? -16.578 3.541 1.123 1 94.69 404 VAL A O 1
ATOM 3040 N N . PHE A 1 405 ? -16.031 1.475 0.36 1 95.69 405 PHE A N 1
ATOM 3041 C CA . PHE A 1 405 ? -17.281 0.832 0.753 1 95.69 405 PHE A CA 1
ATOM 3042 C C . PHE A 1 405 ? -17.484 0.92 2.26 1 95.69 405 PHE A C 1
ATOM 3044 O O . PHE A 1 405 ? -18.578 1.255 2.727 1 95.69 405 PHE A O 1
ATOM 3051 N N . LEU A 1 406 ? -16.469 0.685 2.98 1 93.5 406 LEU A N 1
ATOM 3052 C CA . LEU A 1 406 ? -16.594 0.671 4.434 1 93.5 406 LEU A CA 1
ATOM 3053 C C . LEU A 1 406 ? -16.922 2.062 4.965 1 93.5 406 LEU A C 1
ATOM 3055 O O . LEU A 1 406 ? -17.719 2.203 5.895 1 93.5 406 LEU A O 1
ATOM 3059 N N . ARG A 1 407 ? -16.297 3.029 4.379 1 91.62 407 ARG A N 1
ATOM 3060 C CA . ARG A 1 407 ? -16.594 4.402 4.766 1 91.62 407 ARG A CA 1
ATOM 3061 C C . ARG A 1 407 ? -18.047 4.758 4.438 1 91.62 407 ARG A C 1
ATOM 3063 O O . ARG A 1 407 ? -18.75 5.324 5.273 1 91.62 407 ARG A O 1
ATOM 3070 N N . GLU A 1 408 ? -18.453 4.395 3.273 1 93.69 408 GLU A N 1
ATOM 3071 C CA . GLU A 1 408 ? -19.812 4.715 2.832 1 93.69 408 GLU A CA 1
ATOM 3072 C C . GLU A 1 408 ? -20.844 3.912 3.615 1 93.69 408 GLU A C 1
ATOM 3074 O O . GLU A 1 408 ? -21.938 4.414 3.904 1 93.69 408 GLU A O 1
ATOM 3079 N N . ARG A 1 409 ? -20.469 2.707 3.957 1 92.69 409 ARG A N 1
ATOM 3080 C CA . ARG A 1 409 ? -21.359 1.874 4.758 1 92.69 409 ARG A CA 1
ATOM 3081 C C . ARG A 1 409 ? -21.531 2.439 6.164 1 92.69 409 ARG A C 1
ATOM 3083 O O . ARG A 1 409 ? -22.641 2.467 6.703 1 92.69 409 ARG A O 1
ATOM 3090 N N . LYS A 1 410 ? -20.453 2.891 6.707 1 91.06 410 LYS A N 1
ATOM 3091 C CA . LYS A 1 410 ? -20.5 3.482 8.039 1 91.06 410 LYS A CA 1
ATOM 3092 C C . LYS A 1 410 ? -21.359 4.734 8.07 1 91.06 410 LYS A C 1
ATOM 3094 O O . LYS A 1 410 ? -21.953 5.07 9.102 1 91.06 410 LYS A O 1
ATOM 3099 N N . ASN A 1 411 ? -21.438 5.34 6.91 1 92.31 411 ASN A N 1
ATOM 3100 C CA . ASN A 1 411 ? -22.266 6.531 6.809 1 92.31 411 ASN A CA 1
ATOM 3101 C C . ASN A 1 411 ? -23.688 6.188 6.344 1 92.31 411 ASN A C 1
ATOM 3103 O O . ASN A 1 411 ? -24.453 7.078 5.98 1 92.31 411 ASN A O 1
ATOM 3107 N N . GLY A 1 412 ? -24.016 4.875 6.219 1 88.69 412 GLY A N 1
ATOM 3108 C CA . GLY A 1 412 ? -25.359 4.402 5.988 1 88.69 412 GLY A CA 1
ATOM 3109 C C . GLY A 1 412 ? -25.812 4.543 4.543 1 88.69 412 GLY A C 1
ATOM 3110 O O . GLY A 1 412 ? -27.016 4.535 4.254 1 88.69 412 GLY A O 1
ATOM 3111 N N . LEU A 1 413 ? -24.953 4.672 3.645 1 90 413 LEU A N 1
ATOM 3112 C CA . LEU A 1 413 ? -25.328 4.895 2.254 1 90 413 LEU A CA 1
ATOM 3113 C C . LEU A 1 413 ? -25.859 3.607 1.62 1 90 413 LEU A C 1
ATOM 3115 O O . LEU A 1 413 ? -26.828 3.633 0.863 1 90 413 LEU A O 1
ATOM 3119 N N . TYR A 1 414 ? -25.172 2.49 1.811 1 92.06 414 TYR A N 1
ATOM 3120 C CA . TYR A 1 414 ? -25.625 1.196 1.306 1 92.06 414 TYR A CA 1
ATOM 3121 C C . TYR A 1 414 ? -24.953 0.054 2.066 1 92.06 414 TYR A C 1
ATOM 3123 O O . TYR A 1 414 ? -24.031 0.276 2.852 1 92.06 414 TYR A O 1
ATOM 3131 N N . GLY A 1 415 ? -25.5 -1.11 1.849 1 91.44 415 GLY A N 1
ATOM 3132 C CA . GLY A 1 415 ? -25 -2.285 2.547 1 91.44 415 GLY A CA 1
ATOM 3133 C C . GLY A 1 415 ? -24.125 -3.168 1.68 1 91.44 415 GLY A C 1
ATOM 3134 O O . GLY A 1 415 ? -23.797 -2.805 0.548 1 91.44 415 GLY A O 1
ATOM 3135 N N . PRO A 1 416 ? -23.734 -4.34 2.199 1 92.62 416 PRO A N 1
ATOM 3136 C CA . PRO A 1 416 ? -22.828 -5.242 1.486 1 92.62 416 PRO A CA 1
ATOM 3137 C C . PRO A 1 416 ? -23.484 -5.887 0.263 1 92.62 416 PRO A C 1
ATOM 3139 O O . PRO A 1 416 ? -22.797 -6.156 -0.729 1 92.62 416 PRO A O 1
ATOM 3142 N N . LEU A 1 417 ? -24.75 -6.121 0.24 1 92.88 417 LEU A N 1
ATOM 3143 C CA . LEU A 1 417 ? -25.406 -6.812 -0.86 1 92.88 417 LEU A CA 1
ATOM 3144 C C . LEU A 1 417 ? -25.344 -5.988 -2.141 1 92.88 417 LEU A C 1
ATOM 3146 O O . LEU A 1 417 ? -24.891 -6.48 -3.18 1 92.88 417 LEU A O 1
ATOM 3150 N N . PRO A 1 418 ? -25.75 -4.684 -2.037 1 94.38 418 PRO A N 1
ATOM 3151 C CA . PRO A 1 418 ? -25.609 -3.895 -3.264 1 94.38 418 PRO A CA 1
ATOM 3152 C C . PRO A 1 418 ? -24.156 -3.787 -3.734 1 94.38 418 PRO A C 1
ATOM 3154 O O . PRO A 1 418 ? -23.906 -3.748 -4.941 1 94.38 418 PRO A O 1
ATOM 3157 N N . PHE A 1 419 ? -23.297 -3.752 -2.801 1 95.38 419 PHE A N 1
ATOM 3158 C CA . PHE A 1 419 ? -21.875 -3.662 -3.131 1 95.38 419 PHE A CA 1
ATOM 3159 C C . PHE A 1 419 ? -21.422 -4.887 -3.914 1 95.38 419 PHE A C 1
ATOM 3161 O O . PHE A 1 419 ? -20.797 -4.762 -4.973 1 95.38 419 PHE A O 1
ATOM 3168 N N . VAL A 1 420 ? -21.766 -6.098 -3.451 1 94.62 420 VAL A N 1
ATOM 3169 C CA . VAL A 1 420 ? -21.312 -7.348 -4.047 1 94.62 420 VAL A CA 1
ATOM 3170 C C . VAL A 1 420 ? -22 -7.562 -5.395 1 94.62 420 VAL A C 1
ATOM 3172 O O . VAL A 1 420 ? -21.375 -8.016 -6.352 1 94.62 420 VAL A O 1
ATOM 3175 N N . VAL A 1 421 ? -23.25 -7.234 -5.445 1 94.75 421 VAL A N 1
ATOM 3176 C CA . VAL A 1 421 ? -24 -7.41 -6.684 1 94.75 421 VAL A CA 1
ATOM 3177 C C . VAL A 1 421 ? -23.422 -6.496 -7.77 1 94.75 421 VAL A C 1
ATOM 3179 O O . VAL A 1 421 ? -23.203 -6.934 -8.898 1 94.75 421 VAL A O 1
ATOM 3182 N N . ALA A 1 422 ? -23.203 -5.23 -7.402 1 96.12 422 ALA A N 1
ATOM 3183 C CA . ALA A 1 422 ? -22.641 -4.289 -8.375 1 96.12 422 ALA A CA 1
ATOM 3184 C C . ALA A 1 422 ? -21.25 -4.715 -8.812 1 96.12 422 ALA A C 1
ATOM 3186 O O . ALA A 1 422 ? -20.922 -4.672 -10 1 96.12 422 ALA A O 1
ATOM 3187 N N . ASN A 1 423 ? -20.438 -5.129 -7.867 1 94.38 423 ASN A N 1
ATOM 3188 C CA . ASN A 1 423 ? -19.094 -5.598 -8.18 1 94.38 423 ASN A CA 1
ATOM 3189 C C . ASN A 1 423 ? -19.125 -6.801 -9.117 1 94.38 423 ASN A C 1
ATOM 3191 O O . ASN A 1 423 ? -18.312 -6.883 -10.055 1 94.38 423 ASN A O 1
ATOM 3195 N N . THR A 1 424 ? -20.031 -7.723 -8.891 1 94.5 424 THR A N 1
ATOM 3196 C CA . THR A 1 424 ? -20.156 -8.93 -9.703 1 94.5 424 THR A CA 1
ATOM 3197 C C . THR A 1 424 ? -20.609 -8.586 -11.117 1 94.5 424 THR A C 1
ATOM 3199 O O . THR A 1 424 ? -20.016 -9.047 -12.094 1 94.5 424 THR A O 1
ATOM 3202 N N . LEU A 1 425 ? -21.562 -7.742 -11.203 1 95.44 425 LEU A N 1
ATOM 3203 C CA . LEU A 1 425 ? -22.156 -7.422 -12.492 1 95.44 425 LEU A CA 1
ATOM 3204 C C . LEU A 1 425 ? -21.156 -6.699 -13.391 1 95.44 425 LEU A C 1
ATOM 3206 O O . LEU A 1 425 ? -21.172 -6.875 -14.609 1 95.44 425 LEU A O 1
ATOM 3210 N N . VAL A 1 426 ? -20.375 -5.898 -12.805 1 94.88 426 VAL A N 1
ATOM 3211 C CA . VAL A 1 426 ? -19.438 -5.125 -13.617 1 94.88 426 VAL A CA 1
ATOM 3212 C C . VAL A 1 426 ? -18.172 -5.945 -13.875 1 94.88 426 VAL A C 1
ATOM 3214 O O . VAL A 1 426 ? -17.516 -5.785 -14.914 1 94.88 426 VAL A O 1
ATOM 3217 N N . THR A 1 427 ? -17.812 -6.871 -13.016 1 91.81 427 THR A N 1
ATOM 3218 C CA . THR A 1 427 ? -16.641 -7.715 -13.172 1 91.81 427 THR A CA 1
ATOM 3219 C C . THR A 1 427 ? -16.859 -8.758 -14.266 1 91.81 427 THR A C 1
ATOM 3221 O O . THR A 1 427 ? -15.922 -9.102 -14.992 1 91.81 427 THR A O 1
ATOM 3224 N N . ILE A 1 428 ? -18.047 -9.234 -14.422 1 94.75 428 ILE A N 1
ATOM 3225 C CA . ILE A 1 428 ? -18.375 -10.32 -15.336 1 94.75 428 ILE A CA 1
ATOM 3226 C C . ILE A 1 428 ? -18 -9.93 -16.766 1 94.75 428 ILE A C 1
ATOM 3228 O O . ILE A 1 428 ? -17.234 -10.625 -17.422 1 94.75 428 ILE A O 1
ATOM 3232 N N . PRO A 1 429 ? -18.453 -8.766 -17.25 1 93.94 429 PRO A N 1
ATOM 3233 C CA . PRO A 1 429 ? -18.094 -8.414 -18.625 1 93.94 429 PRO A CA 1
ATOM 3234 C C . PRO A 1 429 ? -16.594 -8.188 -18.797 1 93.94 429 PRO A C 1
ATOM 3236 O O . PRO A 1 429 ? -16.031 -8.5 -19.844 1 93.94 429 PRO A O 1
ATOM 3239 N N . PHE A 1 430 ? -15.969 -7.664 -17.859 1 89.75 430 PHE A N 1
ATOM 3240 C CA . PHE A 1 430 ? -14.531 -7.426 -17.938 1 89.75 430 PHE A CA 1
ATOM 3241 C C . PHE A 1 430 ? -13.766 -8.742 -18 1 89.75 430 PHE A C 1
ATOM 3243 O O . PHE A 1 430 ? -12.883 -8.922 -18.844 1 89.75 430 PHE A O 1
ATOM 3250 N N . LEU A 1 431 ? -14.055 -9.633 -17.109 1 92.31 431 LEU A N 1
ATOM 3251 C CA . LEU A 1 431 ? -13.375 -10.922 -17.078 1 92.31 431 LEU A CA 1
ATOM 3252 C C . LEU A 1 431 ? -13.672 -11.734 -18.328 1 92.31 431 LEU A C 1
ATOM 3254 O O . LEU A 1 431 ? -12.812 -12.484 -18.812 1 92.31 431 LEU A O 1
ATOM 3258 N N . PHE A 1 432 ? -14.898 -11.602 -18.797 1 95.38 432 PHE A N 1
ATOM 3259 C CA . PHE A 1 432 ? -15.258 -12.297 -20.031 1 95.38 432 PHE A CA 1
ATOM 3260 C C . PHE A 1 432 ? -14.406 -11.797 -21.188 1 95.38 432 PHE A C 1
ATOM 3262 O O . PHE A 1 432 ? -13.953 -12.594 -22.016 1 95.38 432 PHE A O 1
ATOM 3269 N N . ALA A 1 433 ? -14.227 -10.531 -21.25 1 93.5 433 ALA A N 1
ATOM 3270 C CA . ALA A 1 433 ? -13.383 -9.969 -22.297 1 93.5 433 ALA A CA 1
ATOM 3271 C C . ALA A 1 433 ? -11.953 -10.5 -22.203 1 93.5 433 ALA A C 1
ATOM 3273 O O . ALA A 1 433 ? -11.328 -10.805 -23.219 1 93.5 433 ALA A O 1
ATOM 3274 N N . CYS A 1 434 ? -11.406 -10.617 -21.031 1 91.19 434 CYS A N 1
ATOM 3275 C CA . CYS A 1 434 ? -10.062 -11.156 -20.828 1 91.19 434 CYS A CA 1
ATOM 3276 C C . CYS A 1 434 ? -9.992 -12.609 -21.266 1 91.19 434 CYS A C 1
ATOM 3278 O O . CYS A 1 434 ? -9.039 -13.008 -21.938 1 91.19 434 CYS A O 1
ATOM 3280 N N . ALA A 1 435 ? -11 -13.375 -20.844 1 94.06 435 ALA A N 1
ATOM 3281 C CA . ALA A 1 435 ? -11.047 -14.789 -21.219 1 94.06 435 ALA A CA 1
ATOM 3282 C C . ALA A 1 435 ? -11.156 -14.938 -22.734 1 94.06 435 ALA A C 1
ATOM 3284 O O . ALA A 1 435 ? -10.539 -15.836 -23.328 1 94.06 435 ALA A O 1
ATOM 3285 N N . LEU A 1 436 ? -11.969 -14.086 -23.312 1 95.75 436 LEU A N 1
ATOM 3286 C CA . LEU A 1 436 ? -12.164 -14.125 -24.766 1 95.75 436 LEU A CA 1
ATOM 3287 C C . LEU A 1 436 ? -10.859 -13.82 -25.5 1 95.75 436 LEU A C 1
ATOM 3289 O O . LEU A 1 436 ? -10.492 -14.523 -26.422 1 95.75 436 LEU A O 1
ATOM 3293 N N . LEU A 1 437 ? -10.227 -12.805 -25.109 1 93.38 437 LEU A N 1
ATOM 3294 C CA . LEU A 1 437 ? -8.977 -12.414 -25.75 1 93.38 437 LEU A CA 1
ATOM 3295 C C . LEU A 1 437 ? -7.93 -13.516 -25.609 1 93.38 437 LEU A C 1
ATOM 3297 O O . LEU A 1 437 ? -7.23 -13.844 -26.578 1 93.38 437 LEU A O 1
ATOM 3301 N N . PHE A 1 438 ? -7.844 -14.055 -24.453 1 94.31 438 PHE A N 1
ATOM 3302 C CA . PHE A 1 438 ? -6.926 -15.156 -24.219 1 94.31 438 PHE A CA 1
ATOM 3303 C C . PHE A 1 438 ? -7.277 -16.359 -25.078 1 94.31 438 PHE A C 1
ATOM 3305 O O . PHE A 1 438 ? -6.41 -16.938 -25.734 1 94.31 438 PHE A O 1
ATOM 3312 N N . SER A 1 439 ? -8.57 -16.719 -25.141 1 95.88 439 SER A N 1
ATOM 3313 C CA . SER A 1 439 ? -9.023 -17.906 -25.844 1 95.88 439 SER A CA 1
ATOM 3314 C C . SER A 1 439 ? -8.828 -17.781 -27.344 1 95.88 439 SER A C 1
ATOM 3316 O O . SER A 1 439 ? -8.445 -18.75 -28.016 1 95.88 439 SER A O 1
ATOM 3318 N N . VAL A 1 440 ? -9.117 -16.641 -27.859 1 94.94 440 VAL A N 1
ATOM 3319 C CA . VAL A 1 440 ? -8.977 -16.438 -29.297 1 94.94 440 VAL A CA 1
ATOM 3320 C C . VAL A 1 440 ? -7.504 -16.562 -29.688 1 94.94 440 VAL A C 1
ATOM 3322 O O . VAL A 1 440 ? -7.191 -17.109 -30.75 1 94.94 440 VAL A O 1
ATOM 3325 N N . MET A 1 441 ? -6.664 -16.188 -28.875 1 94 441 MET A N 1
ATOM 3326 C CA . MET A 1 441 ? -5.23 -16.219 -29.156 1 94 441 MET A CA 1
ATOM 3327 C C . MET A 1 441 ? -4.691 -17.641 -29.047 1 94 441 MET A C 1
ATOM 3329 O O . MET A 1 441 ? -3.861 -18.062 -29.844 1 94 441 MET A O 1
ATOM 3333 N N . VAL A 1 442 ? -5.121 -18.375 -28.109 1 95.25 442 VAL A N 1
ATOM 3334 C CA . VAL A 1 442 ? -4.484 -19.641 -27.734 1 95.25 442 VAL A CA 1
ATOM 3335 C C . VAL A 1 442 ? -5.16 -20.797 -28.453 1 95.25 442 VAL A C 1
ATOM 3337 O O . VAL A 1 442 ? -4.488 -21.719 -28.938 1 95.25 442 VAL A O 1
ATOM 3340 N N . TYR A 1 443 ? -6.477 -20.812 -28.656 1 95.75 443 TYR A N 1
ATOM 3341 C CA . TYR A 1 443 ? -7.238 -21.969 -29.078 1 95.75 443 TYR A CA 1
ATOM 3342 C C . TYR A 1 443 ? -6.848 -22.391 -30.5 1 95.75 443 TYR A C 1
ATOM 3344 O O . TYR A 1 443 ? -6.492 -23.547 -30.734 1 95.75 443 TYR A O 1
ATOM 3352 N N . TRP A 1 444 ? -6.773 -21.484 -31.391 1 93.69 444 TRP A N 1
ATOM 3353 C CA . TRP A 1 444 ? -6.527 -21.812 -32.781 1 93.69 444 TRP A CA 1
ATOM 3354 C C . TRP A 1 444 ? -5.031 -21.906 -33.062 1 93.69 444 TRP A C 1
ATOM 3356 O O . TRP A 1 444 ? -4.602 -22.703 -33.906 1 93.69 444 TRP A O 1
ATOM 3366 N N . SER A 1 445 ? -4.27 -21.141 -32.375 1 94.12 445 SER A N 1
ATOM 3367 C CA . SER A 1 445 ? -2.822 -21.172 -32.594 1 94.12 445 SER A CA 1
ATOM 3368 C C . SER A 1 445 ? -2.242 -22.516 -32.125 1 94.12 445 SER A C 1
ATOM 3370 O O . SER A 1 445 ? -1.329 -23.047 -32.781 1 94.12 445 SER A O 1
ATOM 3372 N N . ILE A 1 446 ? -2.748 -23.078 -31.094 1 94.44 446 ILE A N 1
ATOM 3373 C CA . ILE A 1 446 ? -2.23 -24.328 -30.531 1 94.44 446 ILE A CA 1
ATOM 3374 C C . ILE A 1 446 ? -2.789 -25.5 -31.312 1 94.44 446 ILE A C 1
ATOM 3376 O O . ILE A 1 446 ? -2.148 -26.562 -31.406 1 94.44 446 ILE A O 1
ATOM 3380 N N . GLY A 1 447 ? -3.891 -25.312 -31.953 1 94.56 447 GLY A N 1
ATOM 3381 C CA . GLY A 1 447 ? -4.52 -26.375 -32.719 1 94.56 447 GLY A CA 1
ATOM 3382 C C . GLY A 1 447 ? -5.309 -27.344 -31.859 1 94.56 447 GLY A C 1
ATOM 3383 O O . GLY A 1 447 ? -5.148 -28.562 -31.984 1 94.56 447 GLY A O 1
ATOM 3384 N N . LEU A 1 448 ? -6.105 -26.812 -30.969 1 95.06 448 LEU A N 1
ATOM 3385 C CA . LEU A 1 448 ? -6.945 -27.641 -30.109 1 95.06 448 LEU A CA 1
ATOM 3386 C C . LEU A 1 448 ? -8.109 -28.234 -30.906 1 95.06 448 LEU A C 1
ATOM 3388 O O . LEU A 1 448 ? -8.117 -28.172 -32.125 1 95.06 448 LEU A O 1
ATOM 3392 N N . HIS A 1 449 ? -8.969 -28.953 -30.219 1 94.81 449 HIS A N 1
ATOM 3393 C CA . HIS A 1 449 ? -10.078 -29.641 -30.891 1 94.81 449 HIS A CA 1
ATOM 3394 C C . HIS A 1 449 ? -10.758 -28.703 -31.891 1 94.81 449 HIS A C 1
ATOM 3396 O O . HIS A 1 449 ? -11.203 -27.609 -31.531 1 94.81 449 HIS A O 1
ATOM 3402 N N . PRO A 1 450 ? -10.812 -29.141 -33.156 1 93.06 450 PRO A N 1
ATOM 3403 C CA . PRO A 1 450 ? -11.406 -28.266 -34.156 1 93.06 450 PRO A CA 1
ATOM 3404 C C . PRO A 1 450 ? -12.914 -28.094 -33.969 1 93.06 450 PRO A C 1
ATOM 3406 O O . PRO A 1 450 ? -13.57 -28.969 -33.406 1 93.06 450 PRO A O 1
ATOM 3409 N N . GLY A 1 451 ? -13.477 -26.906 -34.375 1 93.81 451 GLY A N 1
ATOM 3410 C CA . GLY A 1 451 ? -14.906 -26.641 -34.344 1 93.81 451 GLY A CA 1
ATOM 3411 C C . GLY A 1 451 ? -15.266 -25.438 -33.469 1 93.81 451 GLY A C 1
ATOM 3412 O O . GLY A 1 451 ? -14.625 -25.188 -32.469 1 93.81 451 GLY A O 1
ATOM 3413 N N . ALA A 1 452 ? -16.281 -24.766 -33.844 1 94.12 452 ALA A N 1
ATOM 3414 C CA . ALA A 1 452 ? -16.734 -23.562 -33.156 1 94.12 452 ALA A CA 1
ATOM 3415 C C . ALA A 1 452 ? -17.391 -23.906 -31.812 1 94.12 452 ALA A C 1
ATOM 3417 O O . ALA A 1 452 ? -17.234 -23.188 -30.828 1 94.12 452 ALA A O 1
ATOM 3418 N N . GLY A 1 453 ? -18.125 -25 -31.812 1 95.62 453 GLY A N 1
ATOM 3419 C CA . GLY A 1 453 ? -18.781 -25.422 -30.578 1 95.62 453 GLY A CA 1
ATOM 3420 C C . GLY A 1 453 ? -17.797 -25.719 -29.453 1 95.62 453 GLY A C 1
ATOM 3421 O O . GLY A 1 453 ? -18 -25.328 -28.312 1 95.62 453 GLY A O 1
ATOM 3422 N N . LYS A 1 454 ? -16.719 -26.438 -29.828 1 96.56 454 LYS A N 1
ATOM 3423 C CA . LYS A 1 454 ? -15.703 -26.766 -28.844 1 96.56 454 LYS A CA 1
ATOM 3424 C C . LYS A 1 454 ? -14.938 -25.531 -28.391 1 96.56 454 LYS A C 1
ATOM 3426 O O . LYS A 1 454 ? -14.516 -25.453 -27.234 1 96.56 454 LYS A O 1
ATOM 3431 N N . PHE A 1 455 ? -14.844 -24.594 -29.312 1 97.5 455 PHE A N 1
ATOM 3432 C CA . PHE A 1 455 ? -14.195 -23.328 -28.953 1 97.5 455 PHE A CA 1
ATOM 3433 C C . PHE A 1 455 ? -15 -22.594 -27.891 1 97.5 455 PHE A C 1
ATOM 3435 O O . PHE A 1 455 ? -14.453 -22.125 -26.891 1 97.5 455 PHE A O 1
ATOM 3442 N N . PHE A 1 456 ? -16.297 -22.438 -28.109 1 97.38 456 PHE A N 1
ATOM 3443 C CA . PHE A 1 456 ? -17.125 -21.688 -27.188 1 97.38 456 PHE A CA 1
ATOM 3444 C C . PHE A 1 456 ? -17.266 -22.422 -25.859 1 97.38 456 PHE A C 1
ATOM 3446 O O . PHE A 1 456 ? -17.406 -21.781 -24.812 1 97.38 456 PHE A O 1
ATOM 3453 N N . GLN A 1 457 ? -17.188 -23.781 -25.891 1 97.06 457 GLN A N 1
ATOM 3454 C CA . GLN A 1 457 ? -17.156 -24.531 -24.641 1 97.06 457 GLN A CA 1
ATOM 3455 C C . GLN A 1 457 ? -15.859 -24.266 -23.875 1 97.06 457 GLN A C 1
ATOM 3457 O O . GLN A 1 457 ? -15.883 -24.094 -22.656 1 97.06 457 GLN A O 1
ATOM 3462 N N . PHE A 1 458 ? -14.781 -24.25 -24.656 1 97.88 458 PHE A N 1
ATOM 3463 C CA . PHE A 1 458 ? -13.5 -23.922 -24.047 1 97.88 458 PHE A CA 1
ATOM 3464 C C . PHE A 1 458 ? -13.562 -22.547 -23.375 1 97.88 458 PHE A C 1
ATOM 3466 O O . PHE A 1 458 ? -13.148 -22.391 -22.219 1 97.88 458 PHE A O 1
ATOM 3473 N N . LEU A 1 459 ? -14.086 -21.594 -24.094 1 97.69 459 LEU A N 1
ATOM 3474 C CA . LEU A 1 459 ? -14.211 -20.219 -23.594 1 97.69 459 LEU A CA 1
ATOM 3475 C C . LEU A 1 459 ? -15.078 -20.188 -22.344 1 97.69 459 LEU A C 1
ATOM 3477 O O . LEU A 1 459 ? -14.727 -19.531 -21.359 1 97.69 459 LEU A O 1
ATOM 3481 N N . ALA A 1 460 ? -16.172 -20.891 -22.359 1 97.56 460 ALA A N 1
ATOM 3482 C CA . ALA A 1 460 ? -17.094 -20.891 -21.234 1 97.56 460 ALA A CA 1
ATOM 3483 C C . ALA A 1 460 ? -16.453 -21.484 -19.984 1 97.56 460 ALA A C 1
ATOM 3485 O O . ALA A 1 460 ? -16.578 -20.922 -18.891 1 97.56 460 ALA A O 1
ATOM 3486 N N . TYR A 1 461 ? -15.773 -22.641 -20.156 1 97.62 461 TYR A N 1
ATOM 3487 C CA . TYR A 1 461 ? -15.164 -23.297 -19 1 97.62 461 TYR A CA 1
ATOM 3488 C C . TYR A 1 461 ? -14.016 -22.469 -18.438 1 97.62 461 TYR A C 1
ATOM 3490 O O . TYR A 1 461 ? -13.844 -22.375 -17.219 1 97.62 461 TYR A O 1
ATOM 3498 N N . LEU A 1 462 ? -13.25 -21.906 -19.344 1 97.06 462 LEU A N 1
ATOM 3499 C CA . LEU A 1 462 ? -12.156 -21.047 -18.891 1 97.06 462 LEU A CA 1
ATOM 3500 C C . LEU A 1 462 ? -12.688 -19.828 -18.156 1 97.06 462 LEU A C 1
ATOM 3502 O O . LEU A 1 462 ? -12.117 -19.406 -17.156 1 97.06 462 LEU A O 1
ATOM 3506 N N . PHE A 1 463 ? -13.719 -19.25 -18.703 1 96.94 463 PHE A N 1
ATOM 3507 C CA . PHE A 1 463 ? -14.344 -18.078 -18.078 1 96.94 463 PHE A CA 1
ATOM 3508 C C . PHE A 1 463 ? -14.844 -18.406 -16.672 1 96.94 463 PHE A C 1
ATOM 3510 O O . PHE A 1 463 ? -14.641 -17.625 -15.75 1 96.94 463 PHE A O 1
ATOM 3517 N N . LEU A 1 464 ? -15.477 -19.562 -16.531 1 97.19 464 LEU A N 1
ATOM 3518 C CA . LEU A 1 464 ? -15.969 -19.969 -15.219 1 97.19 464 LEU A CA 1
ATOM 3519 C C . LEU A 1 464 ? -14.812 -20.141 -14.234 1 97.19 464 LEU A C 1
ATOM 3521 O O . LEU A 1 464 ? -14.93 -19.781 -13.062 1 97.19 464 LEU A O 1
ATOM 3525 N N . ALA A 1 465 ? -13.75 -20.672 -14.734 1 96.62 465 ALA A N 1
ATOM 3526 C CA . ALA A 1 465 ? -12.57 -20.844 -13.883 1 96.62 465 ALA A CA 1
ATOM 3527 C C . ALA A 1 465 ? -12.008 -19.5 -13.445 1 96.62 465 ALA A C 1
ATOM 3529 O O . ALA A 1 465 ? -11.625 -19.328 -12.289 1 96.62 465 ALA A O 1
ATOM 3530 N N . LEU A 1 466 ? -11.969 -18.578 -14.359 1 95.12 466 LEU A N 1
ATOM 3531 C CA . LEU A 1 466 ? -11.453 -17.25 -14.055 1 95.12 466 LEU A CA 1
ATOM 3532 C C . LEU A 1 466 ? -12.352 -16.531 -13.055 1 95.12 466 LEU A C 1
ATOM 3534 O O . LEU A 1 466 ? -11.859 -15.828 -12.164 1 95.12 466 LEU A O 1
ATOM 3538 N N . LEU A 1 467 ? -13.602 -16.688 -13.25 1 96 467 LEU A N 1
ATOM 3539 C CA . LEU A 1 467 ? -14.555 -16.078 -12.328 1 96 467 LEU A CA 1
ATOM 3540 C C . LEU A 1 467 ? -14.398 -16.656 -10.93 1 96 467 LEU A C 1
ATOM 3542 O O . LEU A 1 467 ? -14.5 -15.938 -9.938 1 96 467 LEU A O 1
ATOM 3546 N N . ALA A 1 468 ? -14.195 -17.953 -10.859 1 96.56 468 ALA A N 1
ATOM 3547 C CA . ALA A 1 468 ? -13.969 -18.609 -9.57 1 96.56 468 ALA A CA 1
ATOM 3548 C C . ALA A 1 468 ? -12.703 -18.078 -8.906 1 96.56 468 ALA A C 1
ATOM 3550 O O . ALA A 1 468 ? -12.688 -17.797 -7.707 1 96.56 468 ALA A O 1
ATOM 3551 N N . ALA A 1 469 ? -11.672 -17.984 -9.68 1 95.06 469 ALA A N 1
ATOM 3552 C CA . ALA A 1 469 ? -10.398 -17.5 -9.164 1 95.06 469 ALA A CA 1
ATOM 3553 C C . ALA A 1 469 ? -10.516 -16.062 -8.664 1 95.06 469 ALA A C 1
ATOM 3555 O O . ALA A 1 469 ? -9.992 -15.719 -7.602 1 95.06 469 ALA A O 1
ATOM 3556 N N . GLU A 1 470 ? -11.172 -15.242 -9.43 1 92.88 470 GLU A N 1
ATOM 3557 C CA . GLU A 1 470 ? -11.375 -13.844 -9.055 1 92.88 470 GLU A CA 1
ATOM 3558 C C . GLU A 1 470 ? -12.188 -13.734 -7.77 1 92.88 470 GLU A C 1
ATOM 3560 O O . GLU A 1 470 ? -11.891 -12.898 -6.914 1 92.88 470 GLU A O 1
ATOM 3565 N N . THR A 1 471 ? -13.172 -14.516 -7.703 1 95.12 471 THR A N 1
ATOM 3566 C CA . THR A 1 471 ? -14.023 -14.492 -6.52 1 95.12 471 THR A CA 1
ATOM 3567 C C . THR A 1 471 ? -13.258 -14.977 -5.293 1 95.12 471 THR A C 1
ATOM 3569 O O . THR A 1 471 ? -13.445 -14.461 -4.188 1 95.12 471 THR A O 1
ATOM 3572 N N . GLN A 1 472 ? -12.453 -15.969 -5.457 1 95.12 472 GLN A N 1
ATOM 3573 C CA . GLN A 1 472 ? -11.609 -16.438 -4.359 1 95.12 472 GLN A CA 1
ATOM 3574 C C . GLN A 1 472 ? -10.68 -15.336 -3.869 1 95.12 472 GLN A C 1
ATOM 3576 O O . GLN A 1 472 ? -10.508 -15.156 -2.662 1 95.12 472 GLN A O 1
ATOM 3581 N N . SER A 1 473 ? -10.07 -14.672 -4.816 1 92.88 473 SER A N 1
ATOM 3582 C CA . SER A 1 473 ? -9.172 -13.578 -4.461 1 92.88 473 SER A CA 1
ATOM 3583 C C . SER A 1 473 ? -9.914 -12.477 -3.699 1 92.88 473 SER A C 1
ATOM 3585 O O . SER A 1 473 ? -9.391 -11.938 -2.723 1 92.88 473 SER A O 1
ATOM 3587 N N . ALA A 1 474 ? -11.07 -12.141 -4.141 1 93.19 474 ALA A N 1
ATOM 3588 C CA . ALA A 1 474 ? -11.883 -11.141 -3.459 1 93.19 474 ALA A CA 1
ATOM 3589 C C . ALA A 1 474 ? -12.266 -11.602 -2.059 1 93.19 474 ALA A C 1
ATOM 3591 O O . ALA A 1 474 ? -12.289 -10.812 -1.115 1 93.19 474 ALA A O 1
ATOM 3592 N N . LEU A 1 475 ? -12.586 -12.898 -1.945 1 95.44 475 LEU A N 1
ATOM 3593 C CA . LEU A 1 475 ? -12.953 -13.469 -0.653 1 95.44 475 LEU A CA 1
ATOM 3594 C C . LEU A 1 475 ? -11.797 -13.375 0.331 1 95.44 475 LEU A C 1
ATOM 3596 O O . LEU A 1 475 ? -11.977 -12.969 1.48 1 95.44 475 LEU A O 1
ATOM 3600 N N . ILE A 1 476 ? -10.648 -13.727 -0.127 1 94.25 476 ILE A N 1
ATOM 3601 C CA . ILE A 1 476 ? -9.461 -13.688 0.72 1 94.25 476 ILE A CA 1
ATOM 3602 C C . ILE A 1 476 ? -9.172 -12.25 1.141 1 94.25 476 ILE A C 1
ATOM 3604 O O . ILE A 1 476 ? -8.898 -11.977 2.312 1 94.25 476 ILE A O 1
ATOM 3608 N N . ALA A 1 477 ? -9.242 -11.328 0.222 1 93.12 477 ALA A N 1
ATOM 3609 C CA . ALA A 1 477 ? -8.992 -9.922 0.508 1 93.12 477 ALA A CA 1
ATOM 3610 C C . ALA A 1 477 ? -10.031 -9.359 1.473 1 93.12 477 ALA A C 1
ATOM 3612 O O . ALA A 1 477 ? -9.734 -8.461 2.26 1 93.12 477 ALA A O 1
ATOM 3613 N N . ALA A 1 478 ? -11.25 -9.844 1.402 1 93.81 478 ALA A N 1
ATOM 3614 C CA . ALA A 1 478 ? -12.312 -9.414 2.316 1 93.81 478 ALA A CA 1
ATOM 3615 C C . ALA A 1 478 ? -12.047 -9.914 3.734 1 93.81 478 ALA A C 1
ATOM 3617 O O . ALA A 1 478 ? -12.312 -9.203 4.707 1 93.81 478 ALA A O 1
ATOM 3618 N N . LEU A 1 479 ? -11.453 -11.102 3.848 1 92.94 479 LEU A N 1
ATOM 3619 C CA . LEU A 1 479 ? -11.203 -11.719 5.145 1 92.94 479 LEU A CA 1
ATOM 3620 C C . LEU A 1 479 ? -9.953 -11.133 5.789 1 92.94 479 LEU A C 1
ATOM 3622 O O . LEU A 1 479 ? -9.898 -10.953 7.012 1 92.94 479 LEU A O 1
ATOM 3626 N N . VAL A 1 480 ? -8.977 -10.898 4.941 1 90.31 480 VAL A N 1
ATOM 3627 C CA . VAL A 1 480 ? -7.707 -10.359 5.406 1 90.31 480 VAL A CA 1
ATOM 3628 C C . VAL A 1 480 ? -7.387 -9.07 4.648 1 90.31 480 VAL A C 1
ATOM 3630 O O . VAL A 1 480 ? -6.637 -9.094 3.672 1 90.31 480 VAL A O 1
ATOM 3633 N N . PRO A 1 481 ? -7.801 -7.906 5.238 1 88.38 481 PRO A N 1
ATOM 3634 C CA . PRO A 1 481 ? -7.695 -6.656 4.48 1 88.38 481 PRO A CA 1
ATOM 3635 C C . PRO A 1 481 ? -6.301 -6.039 4.555 1 88.38 481 PRO A C 1
ATOM 3637 O O . PRO A 1 481 ? -6.168 -4.816 4.672 1 88.38 481 PRO A O 1
ATOM 3640 N N . ILE A 1 482 ? -5.312 -6.805 4.812 1 85.69 482 ILE A N 1
ATOM 3641 C CA . ILE A 1 482 ? -3.91 -6.43 4.664 1 85.69 482 ILE A CA 1
ATOM 3642 C C . ILE A 1 482 ? -3.33 -7.082 3.414 1 85.69 482 ILE A C 1
ATOM 3644 O O . ILE A 1 482 ? -3.24 -8.312 3.33 1 85.69 482 ILE A O 1
ATOM 3648 N N . PHE A 1 483 ? -2.936 -6.273 2.49 1 81.44 483 PHE A N 1
ATOM 3649 C CA . PHE A 1 483 ? -2.621 -6.73 1.142 1 81.44 483 PHE A CA 1
ATOM 3650 C C . PHE A 1 483 ? -1.567 -7.832 1.177 1 81.44 483 PHE A C 1
ATOM 3652 O O . PHE A 1 483 ? -1.729 -8.875 0.538 1 81.44 483 PHE A O 1
ATOM 3659 N N . ILE A 1 484 ? -0.503 -7.688 1.947 1 79.94 484 ILE A N 1
ATOM 3660 C CA . ILE A 1 484 ? 0.62 -8.617 1.955 1 79.94 484 ILE A CA 1
ATOM 3661 C C . ILE A 1 484 ? 0.165 -9.969 2.496 1 79.94 484 ILE A C 1
ATOM 3663 O O . ILE A 1 484 ? 0.538 -11.016 1.961 1 79.94 484 ILE A O 1
ATOM 3667 N N . ALA A 1 485 ? -0.605 -9.875 3.486 1 84.31 485 ALA A N 1
ATOM 3668 C CA . ALA A 1 485 ? -1.118 -11.109 4.07 1 84.31 485 ALA A CA 1
ATOM 3669 C C . ALA A 1 485 ? -2.111 -11.797 3.135 1 84.31 485 ALA A C 1
ATOM 3671 O O . ALA A 1 485 ? -2.125 -13.023 3.02 1 84.31 485 ALA A O 1
ATOM 3672 N N . ALA A 1 486 ? -2.918 -10.992 2.518 1 88.25 486 ALA A N 1
ATOM 3673 C CA . ALA A 1 486 ? -3.887 -11.547 1.575 1 88.25 486 ALA A CA 1
ATOM 3674 C C . ALA A 1 486 ? -3.184 -12.195 0.389 1 88.25 486 ALA A C 1
ATOM 3676 O O . ALA A 1 486 ? -3.604 -13.258 -0.081 1 88.25 486 ALA A O 1
ATOM 3677 N N . LEU A 1 487 ? -2.15 -11.57 -0.115 1 85.5 487 LEU A N 1
ATOM 3678 C CA . LEU A 1 487 ? -1.376 -12.102 -1.23 1 85.5 487 LEU A CA 1
ATOM 3679 C C . LEU A 1 487 ? -0.748 -13.438 -0.866 1 85.5 487 LEU A C 1
ATOM 3681 O O . LEU A 1 487 ? -0.776 -14.383 -1.663 1 85.5 487 LEU A O 1
ATOM 3685 N N . ALA A 1 488 ? -0.204 -13.492 0.315 1 82.75 488 ALA A N 1
ATOM 3686 C CA . ALA A 1 488 ? 0.427 -14.727 0.777 1 82.75 488 ALA A CA 1
ATOM 3687 C C . ALA A 1 488 ? -0.589 -15.867 0.865 1 82.75 488 ALA A C 1
ATOM 3689 O O . ALA A 1 488 ? -0.313 -16.984 0.437 1 82.75 488 ALA A O 1
ATOM 3690 N N . LEU A 1 489 ? -1.702 -15.539 1.364 1 85.88 489 LEU A N 1
ATOM 3691 C CA . LEU A 1 489 ? -2.74 -16.547 1.516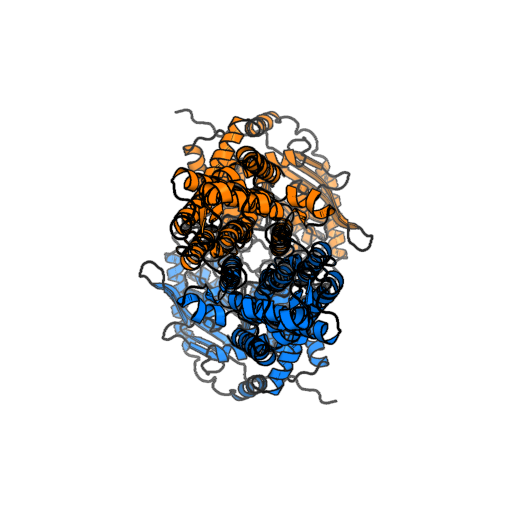 1 85.88 489 LEU A CA 1
ATOM 3692 C C . LEU A 1 489 ? -3.271 -17 0.156 1 85.88 489 LEU A C 1
ATOM 3694 O O . LEU A 1 489 ? -3.537 -18.172 -0.057 1 85.88 489 LEU A O 1
ATOM 3698 N N . ALA A 1 490 ? -3.43 -16.016 -0.682 1 88.56 490 ALA A N 1
ATOM 3699 C CA . ALA A 1 490 ? -3.922 -16.344 -2.02 1 88.56 490 ALA A CA 1
ATOM 3700 C C . ALA A 1 490 ? -2.916 -17.203 -2.777 1 88.56 490 ALA A C 1
ATOM 3702 O O . ALA A 1 490 ? -3.301 -18.125 -3.484 1 88.56 490 ALA A O 1
ATOM 3703 N N . ALA A 1 491 ? -1.675 -16.859 -2.686 1 83.31 491 ALA A N 1
ATOM 3704 C CA . ALA A 1 491 ? -0.63 -17.641 -3.334 1 83.31 491 ALA A CA 1
ATOM 3705 C C . ALA A 1 491 ? -0.597 -19.062 -2.789 1 83.31 491 ALA A C 1
ATOM 3707 O O . ALA A 1 491 ? -0.461 -20.031 -3.551 1 83.31 491 ALA A O 1
ATOM 3708 N N . PHE A 1 492 ? -0.768 -19.156 -1.539 1 82.62 492 PHE A N 1
ATOM 3709 C CA . PHE A 1 492 ? -0.799 -20.469 -0.91 1 82.62 492 PHE A CA 1
ATOM 3710 C C . PHE A 1 492 ? -1.987 -21.281 -1.41 1 82.62 492 PHE A C 1
ATOM 3712 O O . PHE A 1 492 ? -1.846 -22.469 -1.742 1 82.62 492 PHE A O 1
ATOM 3719 N N . MET A 1 493 ? -3.094 -20.672 -1.415 1 88.25 493 MET A N 1
ATOM 3720 C CA . MET A 1 493 ? -4.301 -21.375 -1.829 1 88.25 493 MET A CA 1
ATOM 3721 C C . MET A 1 493 ? -4.195 -21.844 -3.281 1 88.25 493 MET A C 1
ATOM 3723 O O . MET A 1 493 ? -4.629 -22.938 -3.625 1 88.25 493 MET A O 1
ATOM 3727 N N . ASN A 1 494 ? -3.686 -20.984 -4.109 1 88.94 494 ASN A N 1
ATOM 3728 C CA . ASN A 1 494 ? -3.525 -21.359 -5.512 1 88.94 494 ASN A CA 1
ATOM 3729 C C . ASN A 1 494 ? -2.559 -22.531 -5.676 1 88.94 494 ASN A C 1
ATOM 3731 O O . ASN A 1 494 ? -2.801 -23.438 -6.48 1 88.94 494 ASN A O 1
ATOM 3735 N N . GLY A 1 495 ? -1.432 -22.438 -4.957 1 85.75 495 GLY A N 1
ATOM 3736 C CA . GLY A 1 495 ? -0.524 -23.578 -4.98 1 85.75 495 GLY A CA 1
ATOM 3737 C C . GLY A 1 495 ? -1.147 -24.844 -4.445 1 85.75 495 GLY A C 1
ATOM 3738 O O . GLY A 1 495 ? -0.93 -25.938 -4.992 1 85.75 495 GLY A O 1
ATOM 3739 N N . PHE A 1 496 ? -1.933 -24.672 -3.424 1 88 496 PHE A N 1
ATOM 3740 C CA . PHE A 1 496 ? -2.635 -25.781 -2.811 1 88 496 PHE A CA 1
ATOM 3741 C C . PHE A 1 496 ? -3.59 -26.438 -3.807 1 88 496 PHE A C 1
ATOM 3743 O O . PHE A 1 496 ? -3.604 -27.656 -3.953 1 88 496 PHE A O 1
ATOM 3750 N N . TRP A 1 497 ? -4.324 -25.641 -4.555 1 92.38 497 TRP A N 1
ATOM 3751 C CA . TRP A 1 497 ? -5.258 -26.156 -5.551 1 92.38 497 TRP A CA 1
ATOM 3752 C C . TRP A 1 497 ? -4.52 -26.875 -6.672 1 92.38 497 TRP A C 1
ATOM 3754 O O . TRP A 1 497 ? -4.973 -27.906 -7.16 1 92.38 497 TRP A O 1
ATOM 3764 N N . MET A 1 498 ? -3.361 -26.344 -7.031 1 89.81 498 MET A N 1
ATOM 3765 C CA . MET A 1 498 ? -2.578 -26.969 -8.102 1 89.81 498 MET A CA 1
ATOM 3766 C C . MET A 1 498 ? -2.102 -28.359 -7.699 1 89.81 498 MET A C 1
ATOM 3768 O O . MET A 1 498 ? -2.025 -29.25 -8.539 1 89.81 498 MET A O 1
ATOM 3772 N N . CYS A 1 499 ? -1.891 -28.5 -6.441 1 87.69 499 CYS A N 1
ATOM 3773 C CA . CYS A 1 499 ? -1.335 -29.75 -5.961 1 87.69 499 CYS A CA 1
ATOM 3774 C C . CYS A 1 499 ? -2.408 -30.844 -5.898 1 87.69 499 CYS A C 1
ATOM 3776 O O . CYS A 1 499 ? -2.135 -32 -6.172 1 87.69 499 CYS A O 1
ATOM 3778 N N . VAL A 1 500 ? -3.557 -30.453 -5.617 1 89.62 500 VAL A N 1
ATOM 3779 C CA . VAL A 1 500 ? -4.57 -31.469 -5.379 1 89.62 500 VAL A CA 1
ATOM 3780 C C . VAL A 1 500 ? -5.469 -31.609 -6.609 1 89.62 500 VAL A C 1
ATOM 3782 O O . VAL A 1 500 ? -6.418 -32.375 -6.609 1 89.62 500 VAL A O 1
ATOM 3785 N N . GLN A 1 501 ? -5.254 -30.828 -7.609 1 89.25 501 GLN A N 1
ATOM 3786 C CA . GLN A 1 501 ? -6.117 -30.766 -8.781 1 89.25 501 GLN A CA 1
ATOM 3787 C C . GLN A 1 501 ? -6.055 -32.062 -9.578 1 89.25 501 GLN A C 1
ATOM 3789 O O . GLN A 1 501 ? -7.031 -32.469 -10.219 1 89.25 501 GLN A O 1
ATOM 3794 N N . GLY A 1 502 ? -4.906 -32.75 -9.625 1 84.12 502 GLY A N 1
ATOM 3795 C CA . GLY A 1 502 ? -4.84 -34.031 -10.32 1 84.12 502 GLY A CA 1
ATOM 3796 C C . GLY A 1 502 ? -3.885 -34.031 -11.492 1 84.12 502 GLY A C 1
ATOM 3797 O O . GLY A 1 502 ? -3.646 -35.062 -12.117 1 84.12 502 GLY A O 1
ATOM 3798 N N . TYR A 1 503 ? -3.352 -32.875 -11.867 1 87.75 503 TYR A N 1
ATOM 3799 C CA . TYR A 1 503 ? -2.395 -32.812 -12.961 1 87.75 503 TYR A CA 1
ATOM 3800 C C . TYR A 1 503 ? -1.029 -33.344 -12.523 1 87.75 503 TYR A C 1
ATOM 3802 O O . TYR A 1 503 ? -0.409 -34.125 -13.227 1 87.75 503 TYR A O 1
ATOM 3810 N N . PHE A 1 504 ? -0.546 -32.938 -11.383 1 84.81 504 PHE A N 1
ATOM 3811 C CA . PHE A 1 504 ? 0.784 -33.281 -10.914 1 84.81 504 PHE A CA 1
ATOM 3812 C C . PHE A 1 504 ? 0.779 -34.688 -10.328 1 84.81 504 PHE A C 1
ATOM 3814 O O . PHE A 1 504 ? 1.794 -35.406 -10.367 1 84.81 504 PHE A O 1
ATOM 3821 N N . ILE A 1 505 ? -0.308 -35 -9.766 1 78.5 505 ILE A N 1
ATOM 3822 C CA . ILE A 1 505 ? -0.562 -36.344 -9.242 1 78.5 505 ILE A CA 1
ATOM 3823 C C . ILE A 1 505 ? -1.98 -36.781 -9.609 1 78.5 505 ILE A C 1
ATOM 3825 O O . ILE A 1 505 ? -2.939 -36.031 -9.398 1 78.5 505 ILE A O 1
ATOM 3829 N N . ARG A 1 506 ? -2.021 -37.938 -10.219 1 78.56 506 ARG A N 1
ATOM 3830 C CA . ARG A 1 506 ? -3.34 -38.438 -10.617 1 78.56 506 ARG A CA 1
ATOM 3831 C C . ARG A 1 506 ? -4.285 -38.5 -9.422 1 78.56 506 ARG A C 1
ATOM 3833 O O . ARG A 1 506 ? -3.867 -38.844 -8.312 1 78.56 506 ARG A O 1
ATOM 3840 N N . GLY A 1 507 ? -5.469 -38.125 -9.664 1 75.81 507 GLY A N 1
ATOM 3841 C CA . GLY A 1 507 ? -6.473 -38.125 -8.617 1 75.81 507 GLY A CA 1
ATOM 3842 C C . GLY A 1 507 ? -6.508 -39.438 -7.82 1 75.81 507 GLY A C 1
ATOM 3843 O O . GLY A 1 507 ? -6.52 -39.406 -6.59 1 75.81 507 GLY A O 1
ATOM 3844 N N . ARG A 1 508 ? -6.328 -40.5 -8.492 1 73.44 508 ARG A N 1
ATOM 3845 C CA . ARG A 1 508 ? -6.438 -41.812 -7.848 1 73.44 508 ARG A CA 1
ATOM 3846 C C . ARG A 1 508 ? -5.215 -42.094 -6.98 1 73.44 508 ARG A C 1
ATOM 3848 O O . ARG A 1 508 ? -5.27 -42.938 -6.078 1 73.44 508 ARG A O 1
ATOM 3855 N N . SER A 1 509 ? -4.18 -41.375 -7.246 1 78.12 509 SER A N 1
ATOM 3856 C CA . SER A 1 509 ? -2.941 -41.594 -6.504 1 78.12 509 SER A CA 1
ATOM 3857 C C . SER A 1 509 ? -2.822 -40.625 -5.328 1 78.12 509 SER A C 1
ATOM 3859 O O . SER A 1 509 ? -1.877 -40.719 -4.539 1 78.12 509 SER A O 1
ATOM 3861 N N . LEU A 1 510 ? -3.793 -39.781 -5.18 1 84.5 510 LEU A N 1
ATOM 3862 C CA . LEU A 1 510 ? -3.805 -38.875 -4.043 1 84.5 510 LEU A CA 1
ATOM 3863 C C . LEU A 1 510 ? -4.184 -39.594 -2.76 1 84.5 510 LEU A C 1
ATOM 3865 O O . LEU A 1 510 ? -5.047 -40.469 -2.773 1 84.5 510 LEU A O 1
ATOM 3869 N N . PRO A 1 511 ? -3.463 -39.219 -1.652 1 86.19 511 PRO A N 1
ATOM 3870 C CA . PRO A 1 511 ? -3.922 -39.781 -0.38 1 86.19 511 PRO A CA 1
ATOM 3871 C C . PRO A 1 511 ? -5.41 -39.531 -0.13 1 86.19 511 PRO A C 1
ATOM 3873 O O . PRO A 1 511 ? -5.945 -38.5 -0.533 1 86.19 511 PRO A O 1
ATOM 3876 N N . ARG A 1 512 ? -6.066 -40.469 0.548 1 86.31 512 ARG A N 1
ATOM 3877 C CA . ARG A 1 512 ? -7.516 -40.531 0.722 1 86.31 512 ARG A CA 1
ATOM 3878 C C . ARG A 1 512 ? -8.031 -39.219 1.327 1 86.31 512 ARG A C 1
ATOM 3880 O O . ARG A 1 512 ? -9.07 -38.719 0.91 1 86.31 512 ARG A O 1
ATOM 3887 N N . PHE A 1 513 ? -7.309 -38.688 2.203 1 87.38 513 PHE A N 1
ATOM 3888 C CA . PHE A 1 513 ? -7.758 -37.469 2.869 1 87.38 513 PHE A CA 1
ATOM 3889 C C . PHE A 1 513 ? -7.84 -36.312 1.882 1 87.38 513 PHE A C 1
ATOM 3891 O O . PHE A 1 513 ? -8.844 -35.594 1.832 1 87.38 513 PHE A O 1
ATOM 3898 N N . TRP A 1 514 ? -6.828 -36.125 1.081 1 87.38 514 TRP A N 1
ATOM 3899 C CA . TRP A 1 514 ? -6.758 -35.031 0.149 1 87.38 514 TRP A CA 1
ATOM 3900 C C . TRP A 1 514 ? -7.715 -35.219 -1.021 1 87.38 514 TRP A C 1
ATOM 3902 O O . TRP A 1 514 ? -8.289 -34.25 -1.538 1 87.38 514 TRP A O 1
ATOM 3912 N N . TYR A 1 515 ? -7.91 -36.531 -1.42 1 88 515 TYR A N 1
ATOM 3913 C CA . TYR A 1 515 ? -8.75 -36.844 -2.566 1 88 515 TYR A CA 1
ATOM 3914 C C . TYR A 1 515 ? -10.219 -36.594 -2.254 1 88 515 TYR A C 1
ATOM 3916 O O . TYR A 1 515 ? -10.922 -35.938 -3.021 1 88 515 TYR A O 1
ATOM 3924 N N . TYR A 1 516 ? -10.688 -37.031 -1.119 1 88.38 516 TYR A N 1
ATOM 3925 C CA . TYR A 1 516 ? -12.117 -36.969 -0.822 1 88.38 516 TYR A CA 1
ATOM 3926 C C . TYR A 1 516 ? -12.492 -35.625 -0.229 1 88.38 516 TYR A C 1
ATOM 3928 O O . TYR A 1 516 ? -13.672 -35.281 -0.107 1 88.38 516 TYR A O 1
ATOM 3936 N N . SER A 1 517 ? -11.57 -34.781 0.021 1 89.75 517 SER A N 1
ATOM 3937 C CA . SER A 1 517 ? -11.891 -33.469 0.612 1 89.75 517 SER A CA 1
ATOM 3938 C C . SER A 1 517 ? -11.555 -32.344 -0.343 1 89.75 517 SER A C 1
ATOM 3940 O O . SER A 1 517 ? -12.43 -31.844 -1.068 1 89.75 517 SER A O 1
ATOM 3942 N N . PHE A 1 518 ? -10.312 -32.094 -0.639 1 90.5 518 PHE A N 1
ATOM 3943 C CA . PHE A 1 518 ? -9.883 -30.859 -1.268 1 90.5 518 PHE A CA 1
ATOM 3944 C C . PHE A 1 518 ? -9.852 -31 -2.785 1 90.5 518 PHE A C 1
ATOM 3946 O O . PHE A 1 518 ? -10 -30.016 -3.51 1 90.5 518 PHE A O 1
ATOM 3953 N N . HIS A 1 519 ? -9.711 -32.219 -3.285 1 90.81 519 HIS A N 1
ATOM 3954 C CA . HIS A 1 519 ? -9.758 -32.438 -4.727 1 90.81 519 HIS A CA 1
ATOM 3955 C C . HIS A 1 519 ? -11.125 -32.062 -5.289 1 90.81 519 HIS A C 1
ATOM 3957 O O . HIS A 1 519 ? -11.203 -31.391 -6.328 1 90.81 519 HIS A O 1
ATOM 3963 N N . PHE A 1 520 ? -12.148 -32.312 -4.5 1 89.69 520 PHE A N 1
ATOM 3964 C CA . PHE A 1 520 ? -13.5 -32.094 -5 1 89.69 520 PHE A CA 1
ATOM 3965 C C . PHE A 1 520 ? -13.984 -30.703 -4.609 1 89.69 520 PHE A C 1
ATOM 3967 O O . PHE A 1 520 ? -15.008 -30.234 -5.113 1 89.69 520 PHE A O 1
ATOM 3974 N N . MET A 1 521 ? -13.25 -30.031 -3.82 1 92.44 521 MET A N 1
ATOM 3975 C CA . MET A 1 521 ? -13.594 -28.656 -3.459 1 92.44 521 MET A CA 1
ATOM 3976 C C . MET A 1 521 ? -12.883 -27.656 -4.375 1 92.44 521 MET A C 1
ATOM 3978 O O . MET A 1 521 ? -13.242 -26.484 -4.41 1 92.44 521 MET A O 1
ATOM 3982 N N . ASP A 1 522 ? -12 -28.156 -5.125 1 94.94 522 ASP A N 1
ATOM 3983 C CA . ASP A 1 522 ? -11.102 -27.328 -5.938 1 94.94 522 ASP A CA 1
ATOM 3984 C C . ASP A 1 522 ? -11.75 -26.969 -7.273 1 94.94 522 ASP A C 1
ATOM 3986 O O . ASP A 1 522 ? -12.023 -27.844 -8.094 1 94.94 522 ASP A O 1
ATOM 3990 N N . TYR A 1 523 ? -11.961 -25.688 -7.539 1 96.44 523 TYR A N 1
ATOM 3991 C CA . TYR A 1 523 ? -12.539 -25.25 -8.805 1 96.44 523 TYR A CA 1
ATOM 3992 C C . TYR A 1 523 ? -11.609 -25.562 -9.969 1 96.44 523 TYR A C 1
ATOM 3994 O O . TYR A 1 523 ? -12.055 -25.766 -11.102 1 96.44 523 TYR A O 1
ATOM 4002 N N . GLN A 1 524 ? -10.312 -25.688 -9.703 1 95.81 524 GLN A N 1
ATOM 4003 C CA . GLN A 1 524 ? -9.344 -25.953 -10.758 1 95.81 524 GLN A CA 1
ATOM 4004 C C . GLN A 1 524 ? -9.477 -27.391 -11.273 1 95.81 524 GLN A C 1
ATOM 4006 O O . GLN A 1 524 ? -9.211 -27.656 -12.445 1 95.81 524 GLN A O 1
ATOM 4011 N N . THR A 1 525 ? -9.859 -28.312 -10.32 1 94.88 525 THR A N 1
ATOM 4012 C CA . THR A 1 525 ? -10.07 -29.688 -10.727 1 94.88 525 THR A CA 1
ATOM 4013 C C . THR A 1 525 ? -11.164 -29.781 -11.789 1 94.88 525 THR A C 1
ATOM 4015 O O . THR A 1 525 ? -10.953 -30.375 -12.852 1 94.88 525 THR A O 1
ATOM 4018 N N . TYR A 1 526 ? -12.258 -29.125 -11.539 1 95.81 526 TYR A N 1
ATOM 4019 C CA . TYR A 1 526 ? -13.398 -29.188 -12.445 1 95.81 526 TYR A CA 1
ATOM 4020 C C . TYR A 1 526 ? -13.078 -28.484 -13.766 1 95.81 526 TYR A C 1
ATOM 4022 O O . TYR A 1 526 ? -13.398 -29 -14.836 1 95.81 526 TYR A O 1
ATOM 4030 N N . ALA A 1 527 ? -12.461 -27.344 -13.672 1 96.69 527 ALA A N 1
ATOM 4031 C CA . ALA A 1 527 ? -12.125 -26.594 -14.883 1 96.69 527 ALA A CA 1
ATOM 4032 C C . ALA A 1 527 ? -11.133 -27.375 -15.742 1 96.69 527 ALA A C 1
ATOM 4034 O O . ALA A 1 527 ? -11.305 -27.453 -16.969 1 96.69 527 ALA A O 1
ATOM 4035 N N . PHE A 1 528 ? -10.125 -27.953 -15.156 1 95.94 528 PHE A N 1
ATOM 4036 C CA . PHE A 1 528 ? -9.102 -28.703 -15.883 1 95.94 528 PHE A CA 1
ATOM 4037 C C . PHE A 1 528 ? -9.703 -29.906 -16.594 1 95.94 528 PHE A C 1
ATOM 4039 O O . PHE A 1 528 ? -9.453 -30.125 -17.781 1 95.94 528 PHE A O 1
ATOM 4046 N N . GLU A 1 529 ? -10.469 -30.688 -15.844 1 95.69 529 GLU A N 1
ATOM 4047 C CA . GLU A 1 529 ? -11.062 -31.906 -16.406 1 95.69 529 GLU A CA 1
ATOM 4048 C C . GLU A 1 529 ? -12.047 -31.562 -17.531 1 95.69 529 GLU A C 1
ATOM 4050 O O . GLU A 1 529 ? -12.117 -32.281 -18.531 1 95.69 529 GLU A O 1
ATOM 4055 N N . LEU A 1 530 ? -12.789 -30.453 -17.344 1 96.94 530 LEU A N 1
ATOM 4056 C CA . LEU A 1 530 ? -13.719 -30.016 -18.375 1 96.94 530 LEU A CA 1
ATOM 4057 C C . LEU A 1 530 ? -12.977 -29.609 -19.641 1 96.94 530 LEU A C 1
ATOM 4059 O O . LEU A 1 530 ? -13.367 -29.984 -20.75 1 96.94 530 LEU A O 1
ATOM 4063 N N . LEU A 1 531 ? -11.914 -28.891 -19.516 1 97.19 531 LEU A N 1
ATOM 4064 C CA . LEU A 1 531 ? -11.148 -28.406 -20.672 1 97.19 531 LEU A CA 1
ATOM 4065 C C . LEU A 1 531 ? -10.461 -29.578 -21.375 1 97.19 531 LEU A C 1
ATOM 4067 O O . LEU A 1 531 ? -10.461 -29.641 -22.609 1 97.19 531 LEU A O 1
ATOM 4071 N N . ALA A 1 532 ? -9.891 -30.469 -20.578 1 96.12 532 ALA A N 1
ATOM 4072 C CA . ALA A 1 532 ? -9.219 -31.625 -21.156 1 96.12 532 ALA A CA 1
ATOM 4073 C C . ALA A 1 532 ? -10.203 -32.5 -21.922 1 96.12 532 ALA A C 1
ATOM 4075 O O . ALA A 1 532 ? -9.914 -32.938 -23.047 1 96.12 532 ALA A O 1
ATOM 4076 N N . LYS A 1 533 ? -11.32 -32.812 -21.297 1 96.62 533 LYS A N 1
ATOM 4077 C CA . LYS A 1 533 ? -12.328 -33.625 -21.969 1 96.62 533 LYS A CA 1
ATOM 4078 C C . LYS A 1 533 ? -12.852 -32.938 -23.219 1 96.62 533 LYS A C 1
ATOM 4080 O O . LYS A 1 533 ? -13.07 -33.594 -24.25 1 96.62 533 LYS A O 1
ATOM 4085 N N . ASN A 1 534 ? -13.086 -31.609 -23.141 1 96.44 534 ASN A N 1
ATOM 4086 C CA . ASN A 1 534 ? -13.539 -30.828 -24.281 1 96.44 534 ASN A CA 1
ATOM 4087 C C . ASN A 1 534 ? -12.547 -30.906 -25.438 1 96.44 534 ASN A C 1
ATOM 4089 O O . ASN A 1 534 ? -12.945 -30.906 -26.609 1 96.44 534 ASN A O 1
ATOM 4093 N N . ASP A 1 535 ? -11.32 -31.031 -25.188 1 96.44 535 ASP A N 1
ATOM 4094 C CA . ASP A 1 535 ? -10.273 -31 -26.219 1 96.44 535 ASP A CA 1
ATOM 4095 C C . ASP A 1 535 ? -10.016 -32.406 -26.766 1 96.44 535 ASP A C 1
ATOM 4097 O O . ASP A 1 535 ? -9.922 -32.594 -27.984 1 96.44 535 ASP A O 1
ATOM 4101 N N . LEU A 1 536 ? -9.977 -33.469 -25.938 1 95.56 536 LEU A N 1
ATOM 4102 C CA . LEU A 1 536 ? -9.469 -34.781 -26.328 1 95.56 536 LEU A CA 1
ATOM 4103 C C . LEU A 1 536 ? -10.594 -35.656 -26.844 1 95.56 536 LEU A C 1
ATOM 4105 O O . LEU A 1 536 ? -10.383 -36.5 -27.734 1 95.56 536 LEU A O 1
ATOM 4109 N N . LYS A 1 537 ? -11.734 -35.438 -26.281 1 94.81 537 LYS A N 1
ATOM 4110 C CA . LYS A 1 537 ? -12.828 -36.344 -26.672 1 94.81 537 LYS A CA 1
ATOM 4111 C C . LYS A 1 537 ? -13.109 -36.219 -28.172 1 94.81 537 LYS A C 1
ATOM 4113 O O . LYS A 1 537 ? -13.32 -35.125 -28.688 1 94.81 537 LYS A O 1
ATOM 4118 N N . GLY A 1 538 ? -13.047 -37.344 -28.812 1 92.44 538 GLY A N 1
ATOM 4119 C CA . GLY A 1 538 ? -13.375 -37.406 -30.219 1 92.44 538 GLY A CA 1
ATOM 4120 C C . GLY A 1 538 ? -12.164 -37.312 -31.125 1 92.44 538 GLY A C 1
ATOM 4121 O O . GLY A 1 538 ? -12.258 -37.562 -32.344 1 92.44 538 GLY A O 1
ATOM 4122 N N . LEU A 1 539 ? -10.984 -37.094 -30.594 1 94.25 539 LEU A N 1
ATOM 4123 C CA . LEU A 1 539 ? -9.766 -37.031 -31.375 1 94.25 539 LEU A CA 1
ATOM 4124 C C . LEU A 1 539 ? -9.031 -38.344 -31.391 1 94.25 539 LEU A C 1
ATOM 4126 O O . LEU A 1 539 ? -9.211 -39.188 -30.484 1 94.25 539 LEU A O 1
ATOM 4130 N N . LEU A 1 540 ? -8.266 -38.562 -32.406 1 93.69 540 LEU A N 1
ATOM 4131 C CA . LEU A 1 540 ? -7.398 -39.719 -32.562 1 93.69 540 LEU A CA 1
ATOM 4132 C C . LEU A 1 540 ? -5.934 -39.312 -32.625 1 93.69 540 LEU A C 1
ATOM 4134 O O . LEU A 1 540 ? -5.602 -38.312 -33.281 1 93.69 540 LEU A O 1
ATOM 4138 N N . PHE A 1 541 ? -5.148 -40 -31.875 1 92.94 541 PHE A N 1
ATOM 4139 C CA . PHE A 1 541 ? -3.725 -39.688 -31.828 1 92.94 541 PHE A CA 1
ATOM 4140 C C . PHE A 1 541 ? -2.898 -40.844 -32.375 1 92.94 541 PHE A C 1
ATOM 4142 O O . PHE A 1 541 ? -3.109 -42 -31.969 1 92.94 541 PHE A O 1
ATOM 4149 N N . ASN A 1 542 ? -1.924 -40.562 -33.25 1 90.31 542 ASN A N 1
ATOM 4150 C CA . ASN A 1 542 ? -1.058 -41.594 -33.844 1 90.31 542 ASN A CA 1
ATOM 4151 C C . ASN A 1 542 ? 0.171 -41.844 -32.969 1 90.31 542 ASN A C 1
ATOM 4153 O O . ASN A 1 542 ? 0.769 -40.906 -32.438 1 90.31 542 ASN A O 1
ATOM 4157 N N . CYS A 1 543 ? 0.525 -43.156 -32.688 1 83.5 543 CYS A N 1
ATOM 4158 C CA . CYS A 1 543 ? 1.641 -43.531 -31.828 1 83.5 543 CYS A CA 1
ATOM 4159 C C . CYS A 1 543 ? 2.906 -43.75 -32.656 1 83.5 543 CYS A C 1
ATOM 4161 O O . CYS A 1 543 ? 3.125 -44.844 -33.188 1 83.5 543 CYS A O 1
ATOM 4163 N N . ASN A 1 544 ? 3.383 -42.906 -33.469 1 64.12 544 ASN A N 1
ATOM 4164 C CA . ASN A 1 544 ? 4.543 -43.125 -34.344 1 64.12 544 ASN A CA 1
ATOM 4165 C C . ASN A 1 544 ? 5.82 -43.281 -33.5 1 64.12 544 ASN A C 1
ATOM 4167 O O . ASN A 1 544 ? 6.898 -43.5 -34.062 1 64.12 544 ASN A O 1
ATOM 4171 N N . SER A 1 545 ? 5.93 -43.031 -32.281 1 54.5 545 SER A N 1
ATOM 4172 C CA . SER A 1 545 ? 7.242 -42.781 -31.703 1 54.5 545 SER A CA 1
ATOM 4173 C C . SER A 1 545 ? 8.086 -44.031 -31.656 1 54.5 545 SER A C 1
ATOM 4175 O O . SER A 1 545 ? 9.297 -44 -31.875 1 54.5 545 SER A O 1
ATOM 4177 N N . ALA A 1 546 ? 7.887 -45.219 -30.75 1 54.06 546 ALA A N 1
ATOM 4178 C CA . ALA A 1 546 ? 8.922 -46.219 -30.578 1 54.06 546 ALA A CA 1
ATOM 4179 C C . ALA A 1 546 ? 8.508 -47.531 -31.219 1 54.06 546 ALA A C 1
ATOM 4181 O O . ALA A 1 546 ? 7.516 -48.156 -30.828 1 54.06 546 ALA A O 1
ATOM 4182 N N . THR A 1 547 ? 8.75 -47.594 -32.562 1 50.78 547 THR A N 1
ATOM 4183 C CA . THR A 1 547 ? 8.57 -48.906 -33.188 1 50.78 547 THR A CA 1
ATOM 4184 C C . THR A 1 547 ? 9.5 -49.938 -32.531 1 50.78 547 THR A C 1
ATOM 4186 O O . THR A 1 547 ? 10.711 -49.719 -32.469 1 50.78 547 THR A O 1
ATOM 4189 N N . LEU A 1 548 ? 8.938 -50.719 -31.656 1 51 548 LEU A N 1
ATOM 4190 C CA . LEU A 1 548 ? 9.711 -51.844 -31.141 1 51 548 LEU A CA 1
ATOM 4191 C C . LEU A 1 548 ? 10.289 -52.656 -32.281 1 51 548 LEU A C 1
ATOM 4193 O O . LEU A 1 548 ? 9.781 -52.625 -33.406 1 51 548 LEU A O 1
ATOM 4197 N N . PRO A 1 549 ? 11.484 -53.125 -32.125 1 49.97 549 PRO A N 1
ATOM 4198 C CA . PRO A 1 549 ? 12.023 -54 -33.156 1 49.97 549 PRO A CA 1
ATOM 4199 C C . PRO A 1 549 ? 11 -55.031 -33.688 1 49.97 549 PRO A C 1
ATOM 4201 O O . PRO A 1 549 ? 11.094 -55.469 -34.812 1 49.97 549 PRO A O 1
ATOM 4204 N N . THR A 1 550 ? 10.055 -55.375 -32.875 1 50.03 550 THR A N 1
ATOM 4205 C CA . THR A 1 550 ? 9.094 -56.375 -33.312 1 50.03 550 THR A CA 1
ATOM 4206 C C . THR A 1 550 ? 8.023 -55.75 -34.219 1 50.03 550 THR A C 1
ATOM 4208 O O . THR A 1 550 ? 7.145 -56.469 -34.719 1 50.03 550 THR A O 1
ATOM 4211 N N . GLY A 1 551 ? 8.031 -54.406 -34.625 1 53.31 551 GLY A N 1
ATOM 4212 C CA . GLY A 1 551 ? 7.059 -53.781 -35.5 1 53.31 551 GLY A CA 1
ATOM 4213 C C . GLY A 1 551 ? 5.883 -53.188 -34.75 1 53.31 551 GLY A C 1
ATOM 4214 O O . GLY A 1 551 ? 5.016 -52.531 -35.344 1 53.31 551 GLY A O 1
ATOM 4215 N N . GLU A 1 552 ? 5.836 -53.5 -33.469 1 59.75 552 GLU A N 1
ATOM 4216 C CA . GLU A 1 552 ? 4.66 -53.031 -32.75 1 59.75 552 GLU A CA 1
ATOM 4217 C C . GLU A 1 552 ? 4.84 -51.625 -32.219 1 59.75 552 GLU A C 1
ATOM 4219 O O . GLU A 1 552 ? 5.961 -51.188 -31.938 1 59.75 552 GLU A O 1
ATOM 4224 N N . CYS A 1 553 ? 3.848 -50.781 -32.438 1 69.75 553 CYS A N 1
ATOM 4225 C CA . CYS A 1 553 ? 3.855 -49.406 -32 1 69.75 553 CYS A CA 1
ATOM 4226 C C . CYS A 1 553 ? 3.623 -49.281 -30.5 1 69.75 553 CYS A C 1
ATOM 4228 O O . CYS A 1 553 ? 2.898 -50.094 -29.922 1 69.75 553 CYS A O 1
ATOM 4230 N N . MET A 1 554 ? 4.52 -48.562 -29.781 1 71.31 554 MET A N 1
ATOM 4231 C CA . MET A 1 554 ? 4.312 -48.281 -28.359 1 71.31 554 MET A CA 1
ATOM 4232 C C . MET A 1 554 ? 3.725 -46.906 -28.172 1 71.31 554 MET A C 1
ATOM 4234 O O . MET A 1 554 ? 4.328 -45.906 -28.578 1 71.31 554 MET A O 1
ATOM 4238 N N . CYS A 1 555 ? 2.422 -46.875 -27.781 1 76.31 555 CYS A N 1
ATOM 4239 C CA . CYS A 1 555 ? 1.769 -45.594 -27.5 1 76.31 555 CYS A CA 1
ATOM 4240 C C . CYS A 1 555 ? 2.051 -45.125 -26.078 1 76.31 555 CYS A C 1
ATOM 4242 O O . CYS A 1 555 ? 2.301 -45.969 -25.188 1 76.31 555 CYS A O 1
ATOM 4244 N N . THR A 1 556 ? 2.115 -43.844 -25.828 1 76 556 THR A N 1
ATOM 4245 C CA . THR A 1 556 ? 2.336 -43.25 -24.516 1 76 556 THR A CA 1
ATOM 4246 C C . THR A 1 556 ? 1.218 -43.625 -23.562 1 76 556 THR A C 1
ATOM 4248 O O . THR A 1 556 ? 1.456 -43.812 -22.359 1 76 556 THR A O 1
ATOM 4251 N N . TYR A 1 557 ? -0.001 -43.781 -24.078 1 82.44 557 TYR A N 1
ATOM 4252 C CA . TYR A 1 557 ? -1.162 -44.219 -23.312 1 82.44 557 TYR A CA 1
ATOM 4253 C C . TYR A 1 557 ? -1.727 -45.5 -23.875 1 82.44 557 TYR A C 1
ATOM 4255 O O . TYR A 1 557 ? -1.655 -45.75 -25.078 1 82.44 557 TYR A O 1
ATOM 4263 N N . PRO A 1 558 ? -2.23 -46.281 -23 1 78.94 558 PRO A N 1
ATOM 4264 C CA . PRO A 1 558 ? -2.781 -47.562 -23.469 1 78.94 558 PRO A CA 1
ATOM 4265 C C . PRO A 1 558 ? -4.062 -47.375 -24.281 1 78.94 558 PRO A C 1
ATOM 4267 O O . PRO A 1 558 ? -4.934 -46.594 -23.906 1 78.94 558 PRO A O 1
ATOM 4270 N N . ALA A 1 559 ? -4.09 -48.031 -25.406 1 85.31 559 ALA A N 1
ATOM 4271 C CA . ALA A 1 559 ? -5.297 -48.031 -26.219 1 85.31 559 ALA A CA 1
ATOM 4272 C C . ALA A 1 559 ? -6.266 -49.125 -25.797 1 85.31 559 ALA A C 1
ATOM 4274 O O . ALA A 1 559 ? -5.848 -50.219 -25.422 1 85.31 559 ALA A O 1
ATOM 4275 N N . SER A 1 560 ? -7.512 -48.812 -25.781 1 86.5 560 SER A N 1
ATOM 4276 C CA . SER A 1 560 ? -8.531 -49.812 -25.453 1 86.5 560 SER A CA 1
ATOM 4277 C C . SER A 1 560 ? -8.68 -50.844 -26.578 1 86.5 560 SER A C 1
ATOM 4279 O O . SER A 1 560 ? -8.273 -50.562 -27.719 1 86.5 560 SER A O 1
ATOM 4281 N N . ALA A 1 561 ? -9.297 -51.938 -26.234 1 83.19 561 ALA A N 1
ATOM 4282 C CA . ALA A 1 561 ? -9.539 -52.969 -27.234 1 83.19 561 ALA A CA 1
ATOM 4283 C C . ALA A 1 561 ? -10.438 -52.469 -28.359 1 83.19 561 ALA A C 1
ATOM 4285 O O . ALA A 1 561 ? -10.242 -52.844 -29.516 1 83.19 561 ALA A O 1
ATOM 4286 N N . ALA A 1 562 ? -11.258 -51.656 -27.969 1 87.62 562 ALA A N 1
ATOM 4287 C CA . ALA A 1 562 ? -12.188 -51.125 -28.953 1 87.62 562 ALA A CA 1
ATOM 4288 C C . ALA A 1 562 ? -11.461 -50.219 -29.953 1 87.62 562 ALA A C 1
ATOM 4290 O O . ALA A 1 562 ? -11.75 -50.25 -31.141 1 87.62 562 ALA A O 1
ATOM 4291 N N . THR A 1 563 ? -10.562 -49.438 -29.5 1 88.62 563 THR A N 1
ATOM 4292 C CA . THR A 1 563 ? -9.797 -48.531 -30.359 1 88.62 563 THR A CA 1
ATOM 4293 C C . THR A 1 563 ? -8.859 -49.344 -31.266 1 88.62 563 THR A C 1
ATOM 4295 O O . THR A 1 563 ? -8.719 -49 -32.438 1 88.62 563 THR A O 1
ATOM 4298 N N . ILE A 1 564 ? -8.289 -50.344 -30.719 1 83.62 564 ILE A N 1
ATOM 4299 C CA . ILE A 1 564 ? -7.383 -51.188 -31.5 1 83.62 564 ILE A CA 1
ATOM 4300 C C . ILE A 1 564 ? -8.156 -51.875 -32.625 1 83.62 564 ILE A C 1
ATOM 4302 O O . ILE A 1 564 ? -7.68 -51.969 -33.75 1 83.62 564 ILE A O 1
ATOM 4306 N N . ALA A 1 565 ? -9.32 -52.312 -32.219 1 86.56 565 ALA A N 1
ATOM 4307 C CA . ALA A 1 565 ? -10.141 -53.031 -33.188 1 86.56 565 ALA A CA 1
ATOM 4308 C C . ALA A 1 565 ? -10.602 -52.125 -34.312 1 86.56 565 ALA A C 1
ATOM 4310 O O . ALA A 1 565 ? -10.664 -52.5 -35.469 1 86.56 565 ALA A O 1
ATOM 4311 N N . GLN A 1 566 ? -10.805 -50.969 -33.969 1 89.38 566 GLN A N 1
ATOM 4312 C CA . GLN A 1 566 ? -11.414 -50.062 -34.906 1 89.38 566 GLN A CA 1
ATOM 4313 C C . GLN A 1 566 ? -10.344 -49.281 -35.719 1 89.38 566 GLN A C 1
ATOM 4315 O O . GLN A 1 566 ? -10.531 -49 -36.875 1 89.38 566 GLN A O 1
ATOM 4320 N N . HIS A 1 567 ? -9.242 -48.875 -35.094 1 87.62 567 HIS A N 1
ATOM 4321 C CA . HIS A 1 567 ? -8.32 -47.969 -35.75 1 87.62 567 HIS A CA 1
ATOM 4322 C C . HIS A 1 567 ? -6.926 -48.562 -35.844 1 87.62 567 HIS A C 1
ATOM 4324 O O . HIS A 1 567 ? -6.035 -47.969 -36.469 1 87.62 567 HIS A O 1
ATOM 4330 N N . GLY A 1 568 ? -6.664 -49.688 -35.219 1 81.25 568 GLY A N 1
ATOM 4331 C CA . GLY A 1 568 ? -5.371 -50.344 -35.312 1 81.25 568 GLY A CA 1
ATOM 4332 C C . GLY A 1 568 ? -4.539 -50.188 -34.031 1 81.25 568 GLY A C 1
ATOM 4333 O O . GLY A 1 568 ? -4.938 -49.469 -33.125 1 81.25 568 GLY A O 1
ATOM 4334 N N . GLN A 1 569 ? -3.383 -50.781 -34.062 1 76.69 569 GLN A N 1
ATOM 4335 C CA . GLN A 1 569 ? -2.559 -50.875 -32.875 1 76.69 569 GLN A CA 1
ATOM 4336 C C . GLN A 1 569 ? -1.728 -49.594 -32.688 1 76.69 569 GLN A C 1
ATOM 4338 O O . GLN A 1 569 ? -1.223 -49.344 -31.594 1 76.69 569 GLN A O 1
ATOM 4343 N N . CYS A 1 570 ? -1.71 -48.719 -33.719 1 83.94 570 CYS A N 1
ATOM 4344 C CA . CYS A 1 570 ? -0.82 -47.594 -33.625 1 83.94 570 CYS A CA 1
ATOM 4345 C C . CYS A 1 570 ? -1.614 -46.281 -33.438 1 83.94 570 CYS A C 1
ATOM 4347 O O . CYS A 1 570 ? -1.214 -45.25 -33.969 1 83.94 570 CYS A O 1
ATOM 4349 N N . VAL A 1 571 ? -2.795 -46.438 -32.844 1 89.62 571 VAL A N 1
ATOM 4350 C CA . VAL A 1 571 ? -3.635 -45.25 -32.625 1 89.62 571 VAL A CA 1
ATOM 4351 C C . VAL A 1 571 ? -4.254 -45.281 -31.234 1 89.62 571 VAL A C 1
ATOM 4353 O O . VAL A 1 571 ? -4.629 -46.375 -30.75 1 89.62 571 VAL A O 1
ATOM 4356 N N . VAL A 1 572 ? -4.301 -44.188 -30.578 1 91.69 572 VAL A N 1
ATOM 4357 C CA . VAL A 1 572 ? -4.973 -44.031 -29.297 1 91.69 572 VAL A CA 1
ATOM 4358 C C . VAL A 1 572 ? -6.047 -42.969 -29.391 1 91.69 572 VAL A C 1
ATOM 4360 O O . VAL A 1 572 ? -5.836 -41.906 -30.016 1 91.69 572 VAL A O 1
ATOM 4363 N N . SER A 1 573 ? -7.207 -43.25 -28.844 1 92.88 573 SER A N 1
ATOM 4364 C CA . SER A 1 573 ? -8.297 -42.281 -28.891 1 92.88 573 SER A CA 1
ATOM 4365 C C . SER A 1 573 ? -8.258 -41.344 -27.688 1 92.88 573 SER A C 1
ATOM 4367 O O . SER A 1 573 ? -7.711 -41.688 -26.641 1 92.88 573 SER A O 1
ATOM 4369 N N . GLY A 1 574 ? -8.797 -40.125 -27.922 1 93.94 574 GLY A N 1
ATOM 4370 C CA . GLY A 1 574 ? -8.914 -39.188 -26.812 1 93.94 574 GLY A CA 1
ATOM 4371 C C . GLY A 1 574 ? -9.664 -39.75 -25.625 1 93.94 574 GLY A C 1
ATOM 4372 O O . GLY A 1 574 ? -9.32 -39.469 -24.484 1 93.94 574 GLY A O 1
ATOM 4373 N N . GLN A 1 575 ? -10.641 -40.594 -25.875 1 93.19 575 GLN A N 1
ATOM 4374 C CA . GLN A 1 575 ? -11.406 -41.25 -24.812 1 93.19 575 GLN A CA 1
ATOM 4375 C C . GLN A 1 575 ? -10.539 -42.219 -24.016 1 93.19 575 GLN A C 1
ATOM 4377 O O . GLN A 1 575 ? -10.695 -42.312 -22.797 1 93.19 575 GLN A O 1
ATOM 4382 N N . ASP A 1 576 ? -9.664 -42.875 -24.703 1 92.06 576 ASP A N 1
ATOM 4383 C CA . ASP A 1 576 ? -8.75 -43.781 -24.016 1 92.06 576 ASP A CA 1
ATOM 4384 C C . ASP A 1 576 ? -7.871 -43.031 -23.016 1 92.06 576 ASP A C 1
ATOM 4386 O O . ASP A 1 576 ? -7.645 -43.5 -21.906 1 92.06 576 ASP A O 1
ATOM 4390 N N . VAL A 1 577 ? -7.43 -41.906 -23.469 1 90.75 577 VAL A N 1
ATOM 4391 C CA . VAL A 1 577 ? -6.578 -41.062 -22.625 1 90.75 577 VAL A CA 1
ATOM 4392 C C . VAL A 1 577 ? -7.371 -40.594 -21.422 1 90.75 577 VAL A C 1
ATOM 4394 O O . VAL A 1 577 ? -6.891 -40.656 -20.281 1 90.75 577 VAL A O 1
ATOM 4397 N N . LEU A 1 578 ? -8.562 -40.125 -21.594 1 93.62 578 LEU A N 1
ATOM 4398 C CA . LEU A 1 578 ? -9.398 -39.594 -20.531 1 93.62 578 LEU A CA 1
ATOM 4399 C C . LEU A 1 578 ? -9.758 -40.688 -19.531 1 93.62 578 LEU A C 1
ATOM 4401 O O . LEU A 1 578 ? -9.797 -40.406 -18.312 1 93.62 578 LEU A O 1
ATOM 4405 N N . ASP A 1 579 ? -10 -41.875 -20.031 1 90.38 579 ASP A N 1
ATOM 4406 C CA . ASP A 1 579 ? -10.312 -43 -19.141 1 90.38 579 ASP A CA 1
ATOM 4407 C C . ASP A 1 579 ? -9.094 -43.406 -18.312 1 90.38 579 ASP A C 1
ATOM 4409 O O . ASP A 1 579 ? -9.234 -43.75 -17.125 1 90.38 579 ASP A O 1
ATOM 4413 N N . TYR A 1 580 ? -7.996 -43.344 -19.016 1 85.75 580 TYR A N 1
ATOM 4414 C CA . TYR A 1 580 ? -6.762 -43.656 -18.312 1 85.75 580 TYR A CA 1
ATOM 4415 C C . TYR A 1 580 ? -6.516 -42.656 -17.188 1 85.75 580 TYR A C 1
ATOM 4417 O O . TYR A 1 580 ? -6.023 -43.031 -16.109 1 85.75 580 TYR A O 1
ATOM 4425 N N . LEU A 1 581 ? -6.879 -41.438 -17.422 1 87.31 581 LEU A N 1
ATOM 4426 C CA . LEU A 1 581 ? -6.648 -40.375 -16.438 1 87.31 581 LEU A CA 1
ATOM 4427 C C . LEU A 1 581 ? -7.75 -40.344 -15.383 1 87.31 581 LEU A C 1
ATOM 4429 O O . LEU A 1 581 ? -7.637 -39.656 -14.375 1 87.31 581 LEU A O 1
ATOM 4433 N N . GLY A 1 582 ? -8.836 -41.031 -15.562 1 84.25 582 GLY A N 1
ATOM 4434 C CA . GLY A 1 582 ? -9.844 -41.219 -14.539 1 84.25 582 GLY A CA 1
ATOM 4435 C C . GLY A 1 582 ? -11.031 -40.281 -14.688 1 84.25 582 GLY A C 1
ATOM 4436 O O . GLY A 1 582 ? -11.898 -40.2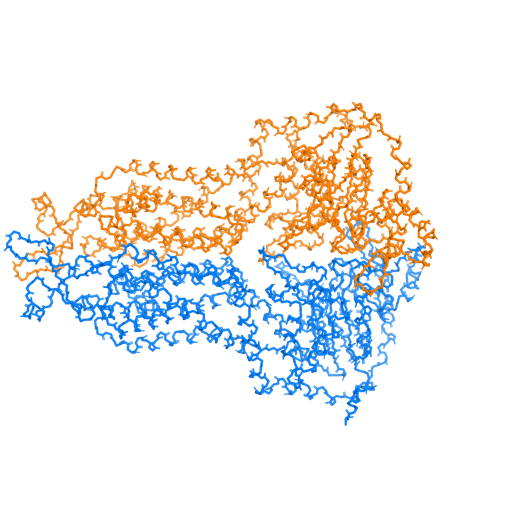5 -13.812 1 84.25 582 GLY A O 1
ATOM 4437 N N . PHE A 1 583 ? -11.016 -39.5 -15.781 1 84.12 583 PHE A N 1
ATOM 4438 C CA . PHE A 1 583 ? -12.156 -38.594 -15.836 1 84.12 583 PHE A CA 1
ATOM 4439 C C . PHE A 1 583 ? -12.836 -38.656 -17.203 1 84.12 583 PHE A C 1
ATOM 4441 O O . PHE A 1 583 ? -13.406 -37.688 -17.656 1 84.12 583 PHE A O 1
ATOM 4448 N N . GLY A 1 584 ? -12.789 -39.844 -17.734 1 85.69 584 GLY A N 1
ATOM 4449 C CA . GLY A 1 584 ? -13.453 -40.062 -19 1 85.69 584 GLY A CA 1
ATOM 4450 C C . GLY A 1 584 ? -14.969 -40.031 -18.906 1 85.69 584 GLY A C 1
ATOM 4451 O O . GLY A 1 584 ? -15.656 -39.656 -19.844 1 85.69 584 GLY A O 1
ATOM 4452 N N . GLY A 1 585 ? -15.484 -40.406 -17.734 1 84.88 585 GLY A N 1
ATOM 4453 C CA . GLY A 1 585 ? -16.922 -40.531 -17.594 1 84.88 585 GLY A CA 1
ATOM 4454 C C . GLY A 1 585 ? -17.562 -39.344 -16.906 1 84.88 585 GLY A C 1
ATOM 4455 O O . GLY A 1 585 ? -18.734 -39.375 -16.531 1 84.88 585 GLY A O 1
ATOM 4456 N N . ILE A 1 586 ? -16.953 -38.281 -16.812 1 87.75 586 ILE A N 1
ATOM 4457 C CA . ILE A 1 586 ? -17.516 -37.156 -16.062 1 87.75 586 ILE A CA 1
ATOM 4458 C C . ILE A 1 586 ? -18.594 -36.469 -16.875 1 87.75 586 ILE A C 1
ATOM 4460 O O . ILE A 1 586 ? -18.453 -36.312 -18.094 1 87.75 586 ILE A O 1
ATOM 4464 N N . PRO A 1 587 ? -19.703 -36.125 -16.25 1 91.56 587 PRO A N 1
ATOM 4465 C CA . PRO A 1 587 ? -20.703 -35.312 -16.938 1 91.56 587 PRO A CA 1
ATOM 4466 C C . PRO A 1 587 ? -20.312 -33.844 -17.062 1 91.56 587 PRO A C 1
ATOM 4468 O O . PRO A 1 587 ? -20.203 -33.156 -16.062 1 91.56 587 PRO A O 1
ATOM 4471 N N . MET A 1 588 ? -20.172 -33.344 -18.281 1 93.44 588 MET A N 1
ATOM 4472 C CA . MET A 1 588 ? -19.656 -32 -18.516 1 93.44 588 MET A CA 1
ATOM 4473 C C . MET A 1 588 ? -20.609 -30.953 -17.953 1 93.44 588 MET A C 1
ATOM 4475 O O . MET A 1 588 ? -20.188 -29.984 -17.328 1 93.44 588 MET A O 1
ATOM 4479 N N . GLY A 1 589 ? -21.922 -31.156 -18.141 1 93.75 589 GLY A N 1
ATOM 4480 C CA . GLY A 1 589 ? -22.891 -30.219 -17.594 1 93.75 589 GLY A CA 1
ATOM 4481 C C . GLY A 1 589 ? -22.906 -30.188 -16.078 1 93.75 589 GLY A C 1
ATOM 4482 O O . GLY A 1 589 ? -23.031 -29.109 -15.484 1 93.75 589 GLY A O 1
ATOM 4483 N N . GLY A 1 590 ? -22.812 -31.344 -15.484 1 94.12 590 GLY A N 1
ATOM 4484 C CA . GLY A 1 590 ? -22.766 -31.406 -14.031 1 94.12 590 GLY A CA 1
ATOM 4485 C C . GLY A 1 590 ? -21.562 -30.703 -13.438 1 94.12 590 GLY A C 1
ATOM 4486 O O . GLY A 1 590 ? -21.688 -29.969 -12.453 1 94.12 590 GLY A O 1
ATOM 4487 N N . TYR A 1 591 ? -20.422 -30.906 -14.062 1 95.69 591 TYR A N 1
ATOM 4488 C CA . TYR A 1 591 ? -19.203 -30.281 -13.578 1 95.69 591 TYR A CA 1
ATOM 4489 C C . TYR A 1 591 ? -19.25 -28.766 -13.75 1 95.69 591 TYR A C 1
ATOM 4491 O O . TYR A 1 591 ? -18.781 -28.016 -12.891 1 95.69 591 TYR A O 1
ATOM 4499 N N . ALA A 1 592 ? -19.812 -28.328 -14.867 1 96.5 592 ALA A N 1
ATOM 4500 C CA . ALA A 1 592 ? -20.016 -26.906 -15.062 1 96.5 592 ALA A CA 1
ATOM 4501 C C . ALA A 1 592 ? -20.938 -26.328 -13.992 1 96.5 592 ALA A C 1
ATOM 4503 O O . ALA A 1 592 ? -20.719 -25.219 -13.5 1 96.5 592 ALA A O 1
ATOM 4504 N N . GLY A 1 593 ? -21.969 -27.125 -13.664 1 96.56 593 GLY A N 1
ATOM 4505 C CA . GLY A 1 593 ? -22.875 -26.703 -12.602 1 96.56 593 GLY A CA 1
ATOM 4506 C C . GLY A 1 593 ? -22.203 -26.594 -11.25 1 96.56 593 GLY A C 1
ATOM 4507 O O . GLY A 1 593 ? -22.484 -25.672 -10.492 1 96.56 593 GLY A O 1
ATOM 4508 N N . ILE A 1 594 ? -21.297 -27.5 -10.953 1 96.38 594 ILE A N 1
ATOM 4509 C CA . ILE A 1 594 ? -20.562 -27.453 -9.695 1 96.38 594 ILE A CA 1
ATOM 4510 C C . ILE A 1 594 ? -19.672 -26.219 -9.664 1 96.38 594 ILE A C 1
ATOM 4512 O O . ILE A 1 594 ? -19.562 -25.547 -8.633 1 96.38 594 ILE A O 1
ATOM 4516 N N . LEU A 1 595 ? -19.062 -25.953 -10.773 1 96.5 595 LEU A N 1
ATOM 4517 C CA . LEU A 1 595 ? -18.219 -24.766 -10.859 1 96.5 595 LEU A CA 1
ATOM 4518 C C . LEU A 1 595 ? -19.016 -23.5 -10.578 1 96.5 595 LEU A C 1
ATOM 4520 O O . LEU A 1 595 ? -18.562 -22.625 -9.836 1 96.5 595 LEU A O 1
ATOM 4524 N N . ILE A 1 596 ? -20.188 -23.406 -11.125 1 96.94 596 ILE A N 1
ATOM 4525 C CA . ILE A 1 596 ? -21.062 -22.266 -10.875 1 96.94 596 ILE A CA 1
ATOM 4526 C C . ILE A 1 596 ? -21.438 -22.219 -9.398 1 96.94 596 ILE A C 1
ATOM 4528 O O . ILE A 1 596 ? -21.484 -21.141 -8.789 1 96.94 596 ILE A O 1
ATOM 4532 N N . GLY A 1 597 ? -21.719 -23.422 -8.867 1 97 597 GLY A N 1
ATOM 4533 C CA . GLY A 1 597 ? -22.031 -23.5 -7.445 1 97 597 GLY A CA 1
ATOM 4534 C C . GLY A 1 597 ? -20.906 -23 -6.559 1 97 597 GLY A C 1
ATOM 4535 O O . GLY A 1 597 ? -21.156 -22.281 -5.578 1 97 597 GLY A O 1
ATOM 4536 N N . ILE A 1 598 ? -19.688 -23.297 -6.891 1 96.56 598 ILE A N 1
ATOM 4537 C CA . ILE A 1 598 ? -18.516 -22.859 -6.133 1 96.56 598 ILE A CA 1
ATOM 4538 C C . ILE A 1 598 ? -18.406 -21.328 -6.215 1 96.56 598 ILE A C 1
ATOM 4540 O O . ILE A 1 598 ? -18.156 -20.672 -5.207 1 96.56 598 ILE A O 1
ATOM 4544 N N . ILE A 1 599 ? -18.641 -20.75 -7.363 1 96.5 599 ILE A N 1
ATOM 4545 C CA . ILE A 1 599 ? -18.562 -19.312 -7.578 1 96.5 599 ILE A CA 1
ATOM 4546 C C . ILE A 1 599 ? -19.609 -18.609 -6.719 1 96.5 599 ILE A C 1
ATOM 4548 O O . ILE A 1 599 ? -19.297 -17.625 -6.043 1 96.5 599 ILE A O 1
ATOM 4552 N N . VAL A 1 600 ? -20.812 -19.125 -6.711 1 95.69 600 VAL A N 1
ATOM 4553 C CA . VAL A 1 600 ? -21.906 -18.531 -5.949 1 95.69 600 VAL A CA 1
ATOM 4554 C C . VAL A 1 600 ? -21.594 -18.609 -4.453 1 95.69 600 VAL A C 1
ATOM 4556 O O . VAL A 1 600 ? -21.812 -17.656 -3.711 1 95.69 600 VAL A O 1
ATOM 4559 N N . LEU A 1 601 ? -21.047 -19.734 -4.074 1 95.19 601 LEU A N 1
ATOM 4560 C CA . LEU A 1 601 ? -20.688 -19.906 -2.67 1 95.19 601 LEU A CA 1
ATOM 4561 C C . LEU A 1 601 ? -19.625 -18.891 -2.254 1 95.19 601 LEU A C 1
ATOM 4563 O O . LEU A 1 601 ? -19.734 -18.281 -1.189 1 95.19 601 LEU A O 1
ATOM 4567 N N . TYR A 1 602 ? -18.594 -18.766 -3.088 1 94.94 602 TYR A N 1
ATOM 4568 C CA . TYR A 1 602 ? -17.531 -17.797 -2.803 1 94.94 602 TYR A CA 1
ATOM 4569 C C . TYR A 1 602 ? -18.094 -16.391 -2.715 1 94.94 602 TYR A C 1
ATOM 4571 O O . TYR A 1 602 ? -17.688 -15.602 -1.851 1 94.94 602 TYR A O 1
ATOM 4579 N N . ARG A 1 603 ? -19 -16.047 -3.553 1 93.25 603 ARG A N 1
ATOM 4580 C CA . ARG A 1 603 ? -19.547 -14.703 -3.617 1 93.25 603 ARG A CA 1
ATOM 4581 C C . ARG A 1 603 ? -20.406 -14.398 -2.402 1 93.25 603 ARG A C 1
ATOM 4583 O O . ARG A 1 603 ? -20.406 -13.273 -1.894 1 93.25 603 ARG A O 1
ATOM 4590 N N . VAL A 1 604 ? -21.141 -15.375 -1.93 1 91.88 604 VAL A N 1
ATOM 4591 C CA . VAL A 1 604 ? -22.031 -15.195 -0.792 1 91.88 604 VAL A CA 1
ATOM 4592 C C . VAL A 1 604 ? -21.219 -15.031 0.488 1 91.88 604 VAL A C 1
ATOM 4594 O O . VAL A 1 604 ? -21.516 -14.164 1.315 1 91.88 604 VAL A O 1
ATOM 4597 N N . VAL A 1 605 ? -20.203 -15.75 0.499 1 90.19 605 VAL A N 1
ATOM 4598 C CA . VAL A 1 605 ? -19.375 -15.672 1.696 1 90.19 605 VAL A CA 1
ATOM 4599 C C . VAL A 1 605 ? -18.609 -14.352 1.709 1 90.19 605 VAL A C 1
ATOM 4601 O O . VAL A 1 605 ? -18.484 -13.711 2.754 1 90.19 605 VAL A O 1
ATOM 4604 N N . MET B 1 1 ? 41.188 14.883 30.594 1 22.05 1 MET B N 1
ATOM 4605 C CA . MET B 1 1 ? 39.719 14.984 30.391 1 22.05 1 MET B CA 1
ATOM 4606 C C . MET B 1 1 ? 39.375 16.188 29.516 1 22.05 1 MET B C 1
ATOM 4608 O O . MET B 1 1 ? 39.281 17.312 30.016 1 22.05 1 MET B O 1
ATOM 4612 N N . SER B 1 2 ? 39.938 16.328 28.297 1 23.88 2 SER B N 1
ATOM 4613 C CA . SER B 1 2 ? 40.125 17.406 27.328 1 23.88 2 SER B CA 1
ATOM 4614 C C . SER B 1 2 ? 38.781 17.953 26.859 1 23.88 2 SER B C 1
ATOM 4616 O O . SER B 1 2 ? 37.875 17.188 26.516 1 23.88 2 SER B O 1
ATOM 4618 N N . ASP B 1 3 ? 38.281 19.078 27.453 1 25.33 3 ASP B N 1
ATOM 4619 C CA . ASP B 1 3 ? 37.125 19.938 27.188 1 25.33 3 ASP B CA 1
ATOM 4620 C C . ASP B 1 3 ? 36.938 20.156 25.688 1 25.33 3 ASP B C 1
ATOM 4622 O O . ASP B 1 3 ? 37.781 20.766 25.031 1 25.33 3 ASP B O 1
ATOM 4626 N N . LEU B 1 4 ? 36.625 19.141 24.938 1 27.75 4 LEU B N 1
ATOM 4627 C CA . LEU B 1 4 ? 36.344 19.328 23.516 1 27.75 4 LEU B CA 1
ATOM 4628 C C . LEU B 1 4 ? 35.438 20.547 23.297 1 27.75 4 LEU B C 1
ATOM 4630 O O . LEU B 1 4 ? 34.281 20.578 23.75 1 27.75 4 LEU B O 1
ATOM 4634 N N . ALA B 1 5 ? 36.031 21.734 23.438 1 29.2 5 ALA B N 1
ATOM 4635 C CA . ALA B 1 5 ? 35.531 23.031 23.062 1 29.2 5 ALA B CA 1
ATOM 4636 C C . ALA B 1 5 ? 34.656 22.938 21.812 1 29.2 5 ALA B C 1
ATOM 4638 O O . ALA B 1 5 ? 35.031 22.297 20.828 1 29.2 5 ALA B O 1
ATOM 4639 N N . SER B 1 6 ? 33.406 22.922 22.031 1 32.91 6 SER B N 1
ATOM 4640 C CA . SER B 1 6 ? 32.406 23.031 20.969 1 32.91 6 SER B CA 1
ATOM 4641 C C . SER B 1 6 ? 32.875 24 19.875 1 32.91 6 SER B C 1
ATOM 4643 O O . SER B 1 6 ? 33.375 25.094 20.188 1 32.91 6 SER B O 1
ATOM 4645 N N . PRO B 1 7 ? 33.5 23.641 18.812 1 32.31 7 PRO B N 1
ATOM 4646 C CA . PRO B 1 7 ? 34 24.562 17.797 1 32.31 7 PRO B CA 1
ATOM 4647 C C . PRO B 1 7 ? 33.094 25.781 17.625 1 32.31 7 PRO B C 1
ATOM 4649 O O . PRO B 1 7 ? 31.906 25.641 17.359 1 32.31 7 PRO B O 1
ATOM 4652 N N . ARG B 1 8 ? 33.25 26.781 18.469 1 34.12 8 ARG B N 1
ATOM 4653 C CA . ARG B 1 8 ? 32.656 28.109 18.25 1 34.12 8 ARG B CA 1
ATOM 4654 C C . ARG B 1 8 ? 32.906 28.562 16.812 1 34.12 8 ARG B C 1
ATOM 4656 O O . ARG B 1 8 ? 34.031 28.875 16.438 1 34.12 8 ARG B O 1
ATOM 4663 N N . LEU B 1 9 ? 32.375 27.969 15.812 1 37.38 9 LEU B N 1
ATOM 4664 C CA . LEU B 1 9 ? 32.438 28.453 14.438 1 37.38 9 LEU B CA 1
ATOM 4665 C C . LEU B 1 9 ? 32.156 29.953 14.391 1 37.38 9 LEU B C 1
ATOM 4667 O O . LEU B 1 9 ? 31.016 30.375 14.594 1 37.38 9 LEU B O 1
ATOM 4671 N N . GLY B 1 10 ? 32.906 30.781 14.836 1 36 10 GLY B N 1
ATOM 4672 C CA . GLY B 1 10 ? 32.812 32.219 14.727 1 36 10 GLY B CA 1
ATOM 4673 C C . GLY B 1 10 ? 32.375 32.688 13.352 1 36 10 GLY B C 1
ATOM 4674 O O . GLY B 1 10 ? 31.875 33.812 13.203 1 36 10 GLY B O 1
ATOM 4675 N N . GLY B 1 11 ? 33.125 32.406 12.133 1 46.53 11 GLY B N 1
ATOM 4676 C CA . GLY B 1 11 ? 32.906 33.031 10.836 1 46.53 11 GLY B CA 1
ATOM 4677 C C . GLY B 1 11 ? 31.641 32.5 10.141 1 46.53 11 GLY B C 1
ATOM 4678 O O . GLY B 1 11 ? 31.516 31.312 9.906 1 46.53 11 GLY B O 1
ATOM 4679 N N . GLY B 1 12 ? 30.312 32.969 10.289 1 65.56 12 GLY B N 1
ATOM 4680 C CA . GLY B 1 12 ? 28.938 32.531 10.148 1 65.56 12 GLY B CA 1
ATOM 4681 C C . GLY B 1 12 ? 28.594 32.094 8.734 1 65.56 12 GLY B C 1
ATOM 4682 O O . GLY B 1 12 ? 28.859 32.812 7.773 1 65.56 12 GLY B O 1
ATOM 4683 N N . SER B 1 13 ? 28.422 30.719 8.383 1 83.44 13 SER B N 1
ATOM 4684 C CA . SER B 1 13 ? 28.031 30.172 7.09 1 83.44 13 SER B CA 1
ATOM 4685 C C . SER B 1 13 ? 26.797 30.875 6.539 1 83.44 13 SER B C 1
ATOM 4687 O O . SER B 1 13 ? 25.938 31.312 7.305 1 83.44 13 SER B O 1
ATOM 4689 N N . VAL B 1 14 ? 26.922 31.172 5.199 1 90.69 14 VAL B N 1
ATOM 4690 C CA . VAL B 1 14 ? 25.797 31.828 4.543 1 90.69 14 VAL B CA 1
ATOM 4691 C C . VAL B 1 14 ? 25.359 31.016 3.332 1 90.69 14 VAL B C 1
ATOM 4693 O O . VAL B 1 14 ? 26.188 30.609 2.514 1 90.69 14 VAL B O 1
ATOM 4696 N N . ALA B 1 15 ? 24.141 30.703 3.301 1 93.88 15 ALA B N 1
ATOM 4697 C CA . ALA B 1 15 ? 23.547 30.078 2.129 1 93.88 15 ALA B CA 1
ATOM 4698 C C . ALA B 1 15 ? 22.859 31.109 1.235 1 93.88 15 ALA B C 1
ATOM 4700 O O . ALA B 1 15 ? 22.016 31.859 1.696 1 93.88 15 ALA B O 1
ATOM 4701 N N . ASP B 1 16 ? 23.312 31.094 -0.001 1 93.38 16 ASP B N 1
ATOM 4702 C CA . ASP B 1 16 ? 22.766 32.031 -0.98 1 93.38 16 ASP B CA 1
ATOM 4703 C C . ASP B 1 16 ? 21.969 31.297 -2.057 1 93.38 16 ASP B C 1
ATOM 4705 O O . ASP B 1 16 ? 22.516 30.438 -2.756 1 93.38 16 ASP B O 1
ATOM 4709 N N . PHE B 1 17 ? 20.734 31.625 -2.141 1 95 17 PHE B N 1
ATOM 4710 C CA . PHE B 1 17 ? 19.859 31.141 -3.203 1 95 17 PHE B CA 1
ATOM 4711 C C . PHE B 1 17 ? 19.5 32.25 -4.172 1 95 17 PHE B C 1
ATOM 4713 O O . PHE B 1 17 ? 18.766 33.188 -3.82 1 95 17 PHE B O 1
ATOM 4720 N N . SER B 1 18 ? 20.031 32.125 -5.379 1 92.94 18 SER B N 1
ATOM 4721 C CA . SER B 1 18 ? 19.938 33.25 -6.281 1 92.94 18 SER B CA 1
ATOM 4722 C C . SER B 1 18 ? 19.172 32.906 -7.547 1 92.94 18 SER B C 1
ATOM 4724 O O . SER B 1 18 ? 19.516 31.953 -8.242 1 92.94 18 SER B O 1
ATOM 4726 N N . HIS B 1 19 ? 18.094 33.688 -7.805 1 93 19 HIS B N 1
ATOM 4727 C CA . HIS B 1 19 ? 17.328 33.688 -9.047 1 93 19 HIS B CA 1
ATOM 4728 C C . HIS B 1 19 ? 16.812 32.281 -9.359 1 93 19 HIS B C 1
ATOM 4730 O O . HIS B 1 19 ? 17.016 31.766 -10.461 1 93 19 HIS B O 1
ATOM 4736 N N . LEU B 1 20 ? 16.234 31.703 -8.391 1 94.31 20 LEU B N 1
ATOM 4737 C CA . LEU B 1 20 ? 15.719 30.359 -8.57 1 94.31 20 LEU B CA 1
ATOM 4738 C C . LEU B 1 20 ? 14.406 30.375 -9.344 1 94.31 20 LEU B C 1
ATOM 4740 O O . LEU B 1 20 ? 13.438 31 -8.922 1 94.31 20 LEU B O 1
ATOM 4744 N N . SER B 1 21 ? 14.461 29.828 -10.523 1 95.06 21 SER B N 1
ATOM 4745 C CA . SER B 1 21 ? 13.273 29.641 -11.352 1 95.06 21 SER B CA 1
ATOM 4746 C C . SER B 1 21 ? 13.109 28.188 -11.773 1 95.06 21 SER B C 1
ATOM 4748 O O . SER B 1 21 ? 14.102 27.469 -11.898 1 95.06 21 SER B O 1
ATOM 4750 N N . TYR B 1 22 ? 11.891 27.734 -11.852 1 94 22 TYR B N 1
ATOM 4751 C CA . TYR B 1 22 ? 11.633 26.328 -12.195 1 94 22 TYR B CA 1
ATOM 4752 C C . TYR B 1 22 ? 10.352 26.203 -13.008 1 94 22 TYR B C 1
ATOM 4754 O O . TYR B 1 22 ? 9.328 26.781 -12.664 1 94 22 TYR B O 1
ATOM 4762 N N . ASP B 1 23 ? 10.469 25.453 -14.094 1 91.19 23 ASP B N 1
ATOM 4763 C CA . ASP B 1 23 ? 9.336 25.203 -14.977 1 91.19 23 ASP B CA 1
ATOM 4764 C C . ASP B 1 23 ? 9.016 23.719 -15.047 1 91.19 23 ASP B C 1
ATOM 4766 O O . ASP B 1 23 ? 9.898 22.875 -14.867 1 91.19 23 ASP B O 1
ATOM 4770 N N . ILE B 1 24 ? 7.746 23.406 -15.094 1 82.62 24 ILE B N 1
ATOM 4771 C CA . ILE B 1 24 ? 7.344 22.031 -15.375 1 82.62 24 ILE B CA 1
ATOM 4772 C C . ILE B 1 24 ? 6.738 21.953 -16.781 1 82.62 24 ILE B C 1
ATOM 4774 O O . ILE B 1 24 ? 6.09 22.891 -17.234 1 82.62 24 ILE B O 1
ATOM 4778 N N . LYS B 1 25 ? 7.004 20.859 -17.469 1 75.62 25 LYS B N 1
ATOM 4779 C CA . LYS B 1 25 ? 6.445 20.625 -18.797 1 75.62 25 LYS B CA 1
ATOM 4780 C C . LYS B 1 25 ? 5.027 20.062 -18.703 1 75.62 25 LYS B C 1
ATOM 4782 O O . LYS B 1 25 ? 4.754 19.156 -17.906 1 75.62 25 LYS B O 1
ATOM 4787 N N . THR B 1 26 ? 4.102 20.703 -19.031 1 71.06 26 THR B N 1
ATOM 4788 C CA . THR B 1 26 ? 2.725 20.219 -19.078 1 71.06 26 THR B CA 1
ATOM 4789 C C . THR B 1 26 ? 2.441 19.5 -20.391 1 71.06 26 THR B C 1
ATOM 4791 O O . THR B 1 26 ? 3.174 19.688 -21.375 1 71.06 26 THR B O 1
ATOM 4794 N N . LYS B 1 27 ? 1.612 18.422 -20.422 1 57.5 27 LYS B N 1
ATOM 4795 C CA . LYS B 1 27 ? 1.253 17.641 -21.594 1 57.5 27 LYS B CA 1
ATOM 4796 C C . LYS B 1 27 ? 0.881 18.547 -22.766 1 57.5 27 LYS B C 1
ATOM 4798 O O . LYS B 1 27 ? 1.058 18.172 -23.938 1 57.5 27 LYS B O 1
ATOM 4803 N N . LYS B 1 28 ? 0.028 19.562 -22.656 1 52.53 28 LYS B N 1
ATOM 4804 C CA . LYS B 1 28 ? -0.419 20.422 -23.734 1 52.53 28 LYS B CA 1
ATOM 4805 C C . LYS B 1 28 ? 0.643 21.469 -24.078 1 52.53 28 LYS B C 1
ATOM 4807 O O . LYS B 1 28 ? 0.566 22.609 -23.625 1 52.53 28 LYS B O 1
ATOM 4812 N N . ASP B 1 29 ? 1.699 21.016 -24.75 1 56.62 29 ASP B N 1
ATOM 4813 C CA . ASP B 1 29 ? 2.781 21.703 -25.453 1 56.62 29 ASP B CA 1
ATOM 4814 C C . ASP B 1 29 ? 3.238 22.938 -24.688 1 56.62 29 ASP B C 1
ATOM 4816 O O . ASP B 1 29 ? 4.027 23.75 -25.203 1 56.62 29 ASP B O 1
ATOM 4820 N N . GLY B 1 30 ? 2.83 23.141 -23.312 1 66.44 30 GLY B N 1
ATOM 4821 C CA . GLY B 1 30 ? 3.311 24.391 -22.719 1 66.44 30 GLY B CA 1
ATOM 4822 C C . GLY B 1 30 ? 4.055 24.172 -21.406 1 66.44 30 GLY B C 1
ATOM 4823 O O . GLY B 1 30 ? 4.32 23.031 -21.016 1 66.44 30 GLY B O 1
ATOM 4824 N N . SER B 1 31 ? 5.012 25.016 -21.094 1 78.62 31 SER B N 1
ATOM 4825 C CA . SER B 1 31 ? 5.742 25.047 -19.828 1 78.62 31 SER B CA 1
ATOM 4826 C C . SER B 1 31 ? 5.027 25.891 -18.781 1 78.62 31 SER B C 1
ATOM 4828 O O . SER B 1 31 ? 4.414 26.906 -19.125 1 78.62 31 SER B O 1
ATOM 4830 N N . LEU B 1 32 ? 4.707 25.328 -17.656 1 82.38 32 LEU B N 1
ATOM 4831 C CA . LEU B 1 32 ? 4.145 26.078 -16.531 1 82.38 32 LEU B CA 1
ATOM 4832 C C . LEU B 1 32 ? 5.238 26.484 -15.555 1 82.38 32 LEU B C 1
ATOM 4834 O O . LEU B 1 32 ? 6.004 25.641 -15.078 1 82.38 32 LEU B O 1
ATOM 4838 N N . ARG B 1 33 ? 5.371 27.828 -15.492 1 85.19 33 ARG B N 1
ATOM 4839 C CA . ARG B 1 33 ? 6.352 28.359 -14.555 1 85.19 33 ARG B CA 1
ATOM 4840 C C . ARG B 1 33 ? 5.879 28.188 -13.109 1 85.19 33 ARG B C 1
ATOM 4842 O O . ARG B 1 33 ? 4.891 28.812 -12.703 1 85.19 33 ARG B O 1
ATOM 4849 N N . LEU B 1 34 ? 6.57 27.406 -12.188 1 88.06 34 LEU B N 1
ATOM 4850 C CA . LEU B 1 34 ? 6.18 27.156 -10.805 1 88.06 34 LEU B CA 1
ATOM 4851 C C . LEU B 1 34 ? 6.898 28.109 -9.859 1 88.06 34 LEU B C 1
ATOM 4853 O O . LEU B 1 34 ? 6.391 28.438 -8.781 1 88.06 34 LEU B O 1
ATOM 4857 N N . LEU B 1 35 ? 8.102 28.438 -10.195 1 93.12 35 LEU B N 1
ATOM 4858 C CA . LEU B 1 35 ? 8.906 29.406 -9.453 1 93.12 35 LEU B CA 1
ATOM 4859 C C . LEU B 1 35 ? 9.477 30.469 -10.391 1 93.12 35 LEU B C 1
ATOM 4861 O O . LEU B 1 35 ? 9.906 30.141 -11.5 1 93.12 35 LEU B O 1
ATOM 4865 N N . ASP B 1 36 ? 9.398 31.688 -9.914 1 93 36 ASP B N 1
ATOM 4866 C CA . ASP B 1 36 ? 9.844 32.781 -10.766 1 93 36 ASP B CA 1
ATOM 4867 C C . ASP B 1 36 ? 10.82 33.688 -10.016 1 93 36 ASP B C 1
ATOM 4869 O O . ASP B 1 36 ? 10.406 34.625 -9.312 1 93 36 ASP B O 1
ATOM 4873 N N . ASN B 1 37 ? 12.062 33.469 -10.242 1 92 37 ASN B N 1
ATOM 4874 C CA . ASN B 1 37 ? 13.148 34.344 -9.844 1 92 37 ASN B CA 1
ATOM 4875 C C . ASN B 1 37 ? 13.141 34.594 -8.336 1 92 37 ASN B C 1
ATOM 4877 O O . ASN B 1 37 ? 13.109 35.75 -7.898 1 92 37 ASN B O 1
ATOM 4881 N N . VAL B 1 38 ? 13.203 33.562 -7.562 1 92.56 38 VAL B N 1
ATOM 4882 C CA . VAL B 1 38 ? 13.219 33.656 -6.109 1 92.56 38 VAL B CA 1
ATOM 4883 C C . VAL B 1 38 ? 14.664 33.719 -5.605 1 92.56 38 VAL B C 1
ATOM 4885 O O . VAL B 1 38 ? 15.5 32.906 -6.012 1 92.56 38 VAL B O 1
ATOM 4888 N N . SER B 1 39 ? 14.977 34.688 -4.852 1 92.25 39 SER B N 1
ATOM 4889 C CA . SER B 1 39 ? 16.297 34.844 -4.25 1 92.25 39 SER B CA 1
ATOM 4890 C C . SER B 1 39 ? 16.203 35.094 -2.75 1 92.25 39 SER B C 1
ATOM 4892 O O . SER B 1 39 ? 15.305 35.812 -2.297 1 92.25 39 SER B O 1
ATOM 4894 N N . VAL B 1 40 ? 17.047 34.438 -2.008 1 91.56 40 VAL B N 1
ATOM 4895 C CA . VAL B 1 40 ? 17.062 34.625 -0.564 1 91.56 40 VAL B CA 1
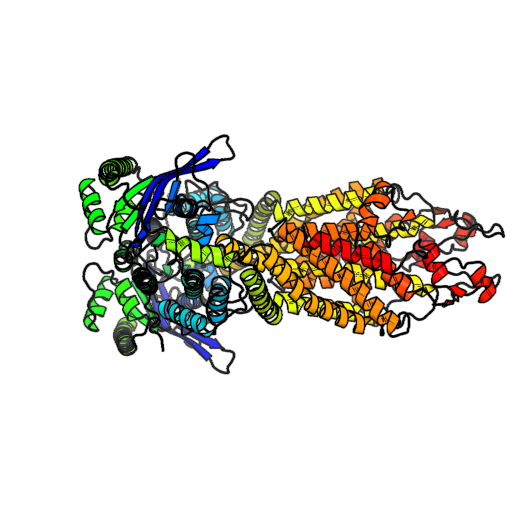ATOM 4896 C C . VAL B 1 40 ? 18.406 34.188 0.014 1 91.56 40 VAL B C 1
ATOM 4898 O O . VAL B 1 40 ? 19.062 33.312 -0.532 1 91.56 40 VAL B O 1
ATOM 4901 N N . ARG B 1 41 ? 18.797 34.906 0.993 1 91.69 41 ARG B N 1
ATOM 4902 C CA . ARG B 1 41 ? 20.016 34.594 1.73 1 91.69 41 ARG B CA 1
ATOM 4903 C C . ARG B 1 41 ? 19.703 34.25 3.188 1 91.69 41 ARG B C 1
ATOM 4905 O O . ARG B 1 41 ? 18.891 34.938 3.82 1 91.69 41 ARG B O 1
ATOM 4912 N N . VAL B 1 42 ? 20.281 33.188 3.689 1 93.75 42 VAL B N 1
ATOM 4913 C CA . VAL B 1 42 ? 20.078 32.781 5.074 1 93.75 42 VAL B CA 1
ATOM 4914 C C . VAL B 1 42 ? 21.438 32.531 5.738 1 93.75 42 VAL B C 1
ATOM 4916 O O . VAL B 1 42 ? 22.312 31.906 5.156 1 93.75 42 VAL B O 1
ATOM 4919 N N . ARG B 1 43 ? 21.594 33.031 6.941 1 92.19 43 ARG B N 1
ATOM 4920 C CA . ARG B 1 43 ? 22.859 32.906 7.645 1 92.19 43 ARG B CA 1
ATOM 4921 C C . ARG B 1 43 ? 22.828 31.797 8.688 1 92.19 43 ARG B C 1
ATOM 4923 O O . ARG B 1 43 ? 21.75 31.297 9.023 1 92.19 43 ARG B O 1
ATOM 4930 N N . GLN B 1 44 ? 24 31.516 9.07 1 92.69 44 GLN B N 1
ATOM 4931 C CA . GLN B 1 44 ? 24.156 30.484 10.094 1 92.69 44 GLN B CA 1
ATOM 4932 C C . GLN B 1 44 ? 23.375 30.844 11.352 1 92.69 44 GLN B C 1
ATOM 4934 O O . GLN B 1 44 ? 23.391 31.984 11.805 1 92.69 44 GLN B O 1
ATOM 4939 N N . GLY B 1 45 ? 22.594 29.812 11.828 1 93.19 45 GLY B N 1
ATOM 4940 C CA . GLY B 1 45 ? 21.844 30 13.062 1 93.19 45 GLY B CA 1
ATOM 4941 C C . GLY B 1 45 ? 20.5 30.656 12.844 1 93.19 45 GLY B C 1
ATOM 4942 O O . GLY B 1 45 ? 19.703 30.797 13.781 1 93.19 45 GLY B O 1
ATOM 4943 N N . GLU B 1 46 ? 20.25 31.047 11.578 1 94.44 46 GLU B N 1
ATOM 4944 C CA . GLU B 1 46 ? 18.984 31.703 11.266 1 94.44 46 GLU B CA 1
ATOM 4945 C C . GLU B 1 46 ? 17.953 30.703 10.773 1 94.44 46 GLU B C 1
ATOM 4947 O O . GLU B 1 46 ? 18.297 29.641 10.258 1 94.44 46 GLU B O 1
ATOM 4952 N N . MET B 1 47 ? 16.734 31.047 11.016 1 96.56 47 MET B N 1
ATOM 4953 C CA . MET B 1 47 ? 15.602 30.25 10.547 1 96.56 47 MET B CA 1
ATOM 4954 C C . MET B 1 47 ? 14.727 31.047 9.594 1 96.56 47 MET B C 1
ATOM 4956 O O . MET B 1 47 ? 14.312 32.156 9.914 1 96.56 47 MET B O 1
ATOM 4960 N N . LEU B 1 48 ? 14.523 30.5 8.438 1 96.38 48 LEU B N 1
ATOM 4961 C CA . LEU B 1 48 ? 13.656 31.094 7.426 1 96.38 48 LEU B CA 1
ATOM 4962 C C . LEU B 1 48 ? 12.344 30.328 7.312 1 96.38 48 LEU B C 1
ATOM 4964 O O . LEU B 1 48 ? 12.352 29.109 7.137 1 96.38 48 LEU B O 1
ATOM 4968 N N . ALA B 1 49 ? 11.211 31 7.457 1 95.62 49 ALA B N 1
ATOM 4969 C CA . ALA B 1 49 ? 9.891 30.422 7.258 1 95.62 49 ALA B CA 1
ATOM 4970 C C . ALA B 1 49 ? 9.344 30.734 5.871 1 95.62 49 ALA B C 1
ATOM 4972 O O . ALA B 1 49 ? 9.273 31.906 5.484 1 95.62 49 ALA B O 1
ATOM 4973 N N . ILE B 1 50 ? 9.047 29.766 5.133 1 94.94 50 ILE B N 1
ATOM 4974 C CA . ILE B 1 50 ? 8.398 29.938 3.836 1 94.94 50 ILE B CA 1
ATOM 4975 C C . ILE B 1 50 ? 6.898 29.688 3.971 1 94.94 50 ILE B C 1
ATOM 4977 O O . ILE B 1 50 ? 6.469 28.594 4.312 1 94.94 50 ILE B O 1
ATOM 4981 N N . LEU B 1 51 ? 6.121 30.719 3.707 1 91.5 51 LEU B N 1
ATOM 4982 C CA . LEU B 1 51 ? 4.668 30.656 3.807 1 91.5 51 LEU B CA 1
ATOM 4983 C C . LEU B 1 51 ? 4.02 30.875 2.443 1 91.5 51 LEU B C 1
ATOM 4985 O O . LEU B 1 51 ? 4.676 31.344 1.508 1 91.5 51 LEU B O 1
ATOM 4989 N N . GLY B 1 52 ? 2.781 30.547 2.324 1 88.5 52 GLY B N 1
ATOM 4990 C CA . GLY B 1 52 ? 2.012 30.719 1.102 1 88.5 52 GLY B CA 1
ATOM 4991 C C . GLY B 1 52 ? 0.793 29.828 1.03 1 88.5 52 GLY B C 1
ATOM 4992 O O . GLY B 1 52 ? 0.708 28.828 1.75 1 88.5 52 GLY B O 1
ATOM 4993 N N . PRO B 1 53 ? -0.084 30.234 0.189 1 82.75 53 PRO B N 1
ATOM 4994 C CA . PRO B 1 53 ? -1.261 29.391 0.002 1 82.75 53 PRO B CA 1
ATOM 4995 C C . PRO B 1 53 ? -0.922 28.047 -0.651 1 82.75 53 PRO B C 1
ATOM 4997 O O . PRO B 1 53 ? 0.216 27.828 -1.076 1 82.75 53 PRO B O 1
ATOM 5000 N N . SER B 1 54 ? -1.944 27.141 -0.583 1 77 54 SER B N 1
ATOM 5001 C CA . SER B 1 54 ? -1.742 25.844 -1.22 1 77 54 SER B CA 1
ATOM 5002 C C . SER B 1 54 ? -1.467 26 -2.713 1 77 54 SER B C 1
ATOM 5004 O O . SER B 1 54 ? -2.168 26.75 -3.404 1 77 54 SER B O 1
ATOM 5006 N N . GLY B 1 55 ? -0.429 25.453 -3.223 1 77 55 GLY B N 1
ATOM 5007 C CA . GLY B 1 55 ? -0.084 25.5 -4.633 1 77 55 GLY B CA 1
ATOM 5008 C C . GLY B 1 55 ? 0.803 26.688 -4.984 1 77 55 GLY B C 1
ATOM 5009 O O . GLY B 1 55 ? 1.096 26.922 -6.16 1 77 55 GLY B O 1
ATOM 5010 N N . ALA B 1 56 ? 1.281 27.375 -3.961 1 84.25 56 ALA B N 1
ATOM 5011 C CA . ALA B 1 56 ? 2.082 28.562 -4.207 1 84.25 56 ALA B CA 1
ATOM 5012 C C . ALA B 1 56 ? 3.484 28.203 -4.688 1 84.25 56 ALA B C 1
ATOM 5014 O O . ALA B 1 56 ? 4.211 29.047 -5.211 1 84.25 56 ALA B O 1
ATOM 5015 N N . GLY B 1 57 ? 3.922 26.953 -4.496 1 87.56 57 GLY B N 1
ATOM 5016 C CA . GLY B 1 57 ? 5.238 26.516 -4.93 1 87.56 57 GLY B CA 1
ATOM 5017 C C . GLY B 1 57 ? 6.203 26.297 -3.779 1 87.56 57 GLY B C 1
ATOM 5018 O O . GLY B 1 57 ? 7.418 26.234 -3.986 1 87.56 57 GLY B O 1
ATOM 5019 N N . LYS B 1 58 ? 5.742 26.219 -2.562 1 90.56 58 LYS B N 1
ATOM 5020 C CA . LYS B 1 58 ? 6.59 26.109 -1.379 1 90.56 58 LYS B CA 1
ATOM 5021 C C . LYS B 1 58 ? 7.473 24.859 -1.452 1 90.56 58 LYS B C 1
ATOM 5023 O O . LYS B 1 58 ? 8.688 24.953 -1.266 1 90.56 58 LYS B O 1
ATOM 5028 N N . SER B 1 59 ? 6.879 23.719 -1.719 1 88.44 59 SER B N 1
ATOM 5029 C CA . SER B 1 59 ? 7.633 22.469 -1.78 1 88.44 59 SER B CA 1
ATOM 5030 C C . SER B 1 59 ? 8.594 22.453 -2.965 1 88.44 59 SER B C 1
ATOM 5032 O O . SER B 1 59 ? 9.695 21.906 -2.875 1 88.44 59 SER B O 1
ATOM 5034 N N . THR B 1 60 ? 8.18 23.047 -4.094 1 90.69 60 THR B N 1
ATOM 5035 C CA . THR B 1 60 ? 9.055 23.156 -5.254 1 90.69 60 THR B CA 1
ATOM 5036 C C . THR B 1 60 ? 10.273 24.016 -4.934 1 90.69 60 THR B C 1
ATOM 5038 O O . THR B 1 60 ? 11.391 23.703 -5.34 1 90.69 60 THR B O 1
ATOM 5041 N N . LEU B 1 61 ? 9.977 25.094 -4.254 1 94.88 61 LEU B N 1
ATOM 5042 C CA . LEU B 1 61 ? 11.078 25.969 -3.867 1 94.88 61 LEU B CA 1
ATOM 5043 C C . LEU B 1 61 ? 12.07 25.219 -2.975 1 94.88 61 LEU B C 1
ATOM 5045 O O . LEU B 1 61 ? 13.281 25.312 -3.17 1 94.88 61 LEU B O 1
ATOM 5049 N N . LEU B 1 62 ? 11.562 24.5 -1.994 1 94.81 62 LEU B N 1
ATOM 5050 C CA . LEU B 1 62 ? 12.422 23.734 -1.104 1 94.81 62 LEU B CA 1
ATOM 5051 C C . LEU B 1 62 ? 13.242 22.719 -1.888 1 94.81 62 LEU B C 1
ATOM 5053 O O . LEU B 1 62 ? 14.422 22.484 -1.587 1 94.81 62 LEU B O 1
ATOM 5057 N N . ASP B 1 63 ? 12.68 22.125 -2.891 1 94 63 ASP B N 1
ATOM 5058 C CA . ASP B 1 63 ? 13.359 21.141 -3.717 1 94 63 ASP B CA 1
ATOM 5059 C C . ASP B 1 63 ? 14.477 21.781 -4.539 1 94 63 ASP B C 1
ATOM 5061 O O . ASP B 1 63 ? 15.531 21.188 -4.75 1 94 63 ASP B O 1
ATOM 5065 N N . VAL B 1 64 ? 14.188 22.953 -5.016 1 95.19 64 VAL B N 1
ATOM 5066 C CA . VAL B 1 64 ? 15.18 23.672 -5.809 1 95.19 64 VAL B CA 1
ATOM 5067 C C . VAL B 1 64 ? 16.312 24.156 -4.902 1 95.19 64 VAL B C 1
ATOM 5069 O O . VAL B 1 64 ? 17.484 24.047 -5.254 1 95.19 64 VAL B O 1
ATOM 5072 N N . MET B 1 65 ? 15.906 24.625 -3.744 1 96.19 65 MET B N 1
ATOM 5073 C CA . MET B 1 65 ? 16.906 25.094 -2.781 1 96.19 65 MET B CA 1
ATOM 5074 C C . MET B 1 65 ? 17.797 23.953 -2.322 1 96.19 65 MET B C 1
ATOM 5076 O O . MET B 1 65 ? 19 24.156 -2.094 1 96.19 65 MET B O 1
ATOM 5080 N N . SER B 1 66 ? 17.281 22.781 -2.199 1 95.88 66 SER B N 1
ATOM 5081 C CA . SER B 1 66 ? 18.031 21.609 -1.741 1 95.88 66 SER B CA 1
ATOM 5082 C C . SER B 1 66 ? 18.672 20.875 -2.908 1 95.88 66 SER B C 1
ATOM 5084 O O . SER B 1 66 ? 19.219 19.781 -2.736 1 95.88 66 SER B O 1
ATOM 5086 N N . CYS B 1 67 ? 18.531 21.344 -4.09 1 93.88 67 CYS B N 1
ATOM 5087 C CA . CYS B 1 67 ? 19.156 20.844 -5.305 1 93.88 67 CYS B CA 1
ATOM 5088 C C . CYS B 1 67 ? 18.578 19.469 -5.676 1 93.88 67 CYS B C 1
ATOM 5090 O O . CYS B 1 67 ? 19.266 18.672 -6.312 1 93.88 67 CYS B O 1
ATOM 5092 N N . ARG B 1 68 ? 17.422 19.234 -5.152 1 92.5 68 ARG B N 1
ATOM 5093 C CA . ARG B 1 68 ? 16.734 18.031 -5.598 1 92.5 68 ARG B CA 1
ATOM 5094 C C . ARG B 1 68 ? 16.109 18.234 -6.977 1 92.5 68 ARG B C 1
ATOM 5096 O O . ARG B 1 68 ? 15.883 17.266 -7.711 1 92.5 68 ARG B O 1
ATOM 5103 N N . LYS B 1 69 ? 15.789 19.438 -7.27 1 92.25 69 LYS B N 1
ATOM 5104 C CA . LYS B 1 69 ? 15.391 19.906 -8.594 1 92.25 69 LYS B CA 1
ATOM 5105 C C . LYS B 1 69 ? 16.344 20.969 -9.125 1 92.25 69 LYS B C 1
ATOM 5107 O O . LYS B 1 69 ? 16.812 21.812 -8.359 1 92.25 69 LYS B O 1
ATOM 5112 N N . LYS B 1 70 ? 16.656 20.844 -10.367 1 91.44 70 LYS B N 1
ATOM 5113 C CA . LYS B 1 70 ? 17.594 21.797 -10.953 1 91.44 70 LYS B CA 1
ATOM 5114 C C . LYS B 1 70 ? 16.859 23.062 -11.414 1 91.44 70 LYS B C 1
ATOM 5116 O O . LYS B 1 70 ? 15.875 22.984 -12.156 1 91.44 70 LYS B O 1
ATOM 5121 N N . PRO B 1 71 ? 17.328 24.125 -10.906 1 91.69 71 PRO B N 1
ATOM 5122 C CA . PRO B 1 71 ? 16.734 25.375 -11.383 1 91.69 71 PRO B CA 1
ATOM 5123 C C . PRO B 1 71 ? 17.062 25.672 -12.844 1 91.69 71 PRO B C 1
ATOM 5125 O O . PRO B 1 71 ? 18 25.078 -13.398 1 91.69 71 PRO B O 1
ATOM 5128 N N . LEU B 1 72 ? 16.234 26.516 -13.422 1 89.75 72 LEU B N 1
ATOM 5129 C CA . LEU B 1 72 ? 16.484 26.984 -14.781 1 89.75 72 LEU B CA 1
ATOM 5130 C C . LEU B 1 72 ? 17.812 27.75 -14.844 1 89.75 72 LEU B C 1
ATOM 5132 O O . LEU B 1 72 ? 18.375 28.109 -13.812 1 89.75 72 LEU B O 1
ATOM 5136 N N . ASP B 1 73 ? 18.172 27.984 -16.078 1 87.81 73 ASP B N 1
ATOM 5137 C CA . ASP B 1 73 ? 19.438 28.656 -16.297 1 87.81 73 ASP B CA 1
ATOM 5138 C C . ASP B 1 73 ? 19.438 30.047 -15.641 1 87.81 73 ASP B C 1
ATOM 5140 O O . ASP B 1 73 ? 18.438 30.766 -15.703 1 87.81 73 ASP B O 1
ATOM 5144 N N . GLY B 1 74 ? 20.516 30.297 -14.852 1 88.44 74 GLY B N 1
ATOM 5145 C CA . GLY B 1 74 ? 20.641 31.562 -14.141 1 88.44 74 GLY B CA 1
ATOM 5146 C C . GLY B 1 74 ? 20.484 31.406 -12.641 1 88.44 74 GLY B C 1
ATOM 5147 O O . GLY B 1 74 ? 20.938 32.281 -11.875 1 88.44 74 GLY B O 1
ATOM 5148 N N . GLY B 1 75 ? 19.766 30.375 -12.227 1 91.06 75 GLY B N 1
ATOM 5149 C CA . GLY B 1 75 ? 19.625 30.109 -10.805 1 91.06 75 GLY B CA 1
ATOM 5150 C C . GLY B 1 75 ? 20.797 29.328 -10.227 1 91.06 75 GLY B C 1
ATOM 5151 O O . GLY B 1 75 ? 21.344 28.438 -10.883 1 91.06 75 GLY B O 1
ATOM 5152 N N . GLU B 1 76 ? 21.203 29.75 -8.977 1 92.62 76 GLU B N 1
ATOM 5153 C CA . GLU B 1 76 ? 22.312 29.062 -8.344 1 92.62 76 GLU B CA 1
ATOM 5154 C C . GLU B 1 76 ? 22.141 29 -6.824 1 92.62 76 GLU B C 1
ATOM 5156 O O . GLU B 1 76 ? 21.469 29.859 -6.238 1 92.62 76 GLU B O 1
ATOM 5161 N N . VAL B 1 77 ? 22.672 28 -6.293 1 93.94 77 VAL B N 1
ATOM 5162 C CA . VAL B 1 77 ? 22.719 27.797 -4.848 1 93.94 77 VAL B CA 1
ATOM 5163 C C . VAL B 1 77 ? 24.188 27.797 -4.387 1 93.94 77 VAL B C 1
ATOM 5165 O O . VAL B 1 77 ? 25 27.047 -4.922 1 93.94 77 VAL B O 1
ATOM 5168 N N . ARG B 1 78 ? 24.453 28.688 -3.447 1 92.31 78 ARG B N 1
ATOM 5169 C CA . ARG B 1 78 ? 25.828 28.797 -2.955 1 92.31 78 ARG B CA 1
ATOM 5170 C C . ARG B 1 78 ? 25.875 28.672 -1.436 1 92.31 78 ARG B C 1
ATOM 5172 O O . ARG B 1 78 ? 24.953 29.109 -0.744 1 92.31 78 ARG B O 1
ATOM 5179 N N . LEU B 1 79 ? 26.859 28.047 -0.976 1 91.75 79 LEU B N 1
ATOM 5180 C CA . LEU B 1 79 ? 27.203 28.047 0.442 1 91.75 79 LEU B CA 1
ATOM 5181 C C . LEU B 1 79 ? 28.578 28.672 0.663 1 91.75 79 LEU B C 1
ATOM 5183 O O . LEU B 1 79 ? 29.578 28.172 0.146 1 91.75 79 LEU B O 1
ATOM 5187 N N . ASN B 1 80 ? 28.578 29.719 1.341 1 89.31 80 ASN B N 1
ATOM 5188 C CA . ASN B 1 80 ? 29.812 30.469 1.551 1 89.31 80 ASN B CA 1
ATOM 5189 C C . ASN B 1 80 ? 30.5 30.781 0.228 1 89.31 80 ASN B C 1
ATOM 5191 O O . ASN B 1 80 ? 31.703 30.547 0.081 1 89.31 80 ASN B O 1
ATOM 5195 N N . GLY B 1 81 ? 29.719 31.062 -0.737 1 85.94 81 GLY B N 1
ATOM 5196 C CA . GLY B 1 81 ? 30.25 31.516 -2.014 1 85.94 81 GLY B CA 1
ATOM 5197 C C . GLY B 1 81 ? 30.5 30.391 -2.992 1 85.94 81 GLY B C 1
ATOM 5198 O O . GLY B 1 81 ? 30.703 30.625 -4.184 1 85.94 81 GLY B O 1
ATOM 5199 N N . ARG B 1 82 ? 30.5 29.234 -2.504 1 88.44 82 ARG B N 1
ATOM 5200 C CA . ARG B 1 82 ? 30.734 28.078 -3.369 1 88.44 82 ARG B CA 1
ATOM 5201 C C . ARG B 1 82 ? 29.438 27.531 -3.934 1 88.44 82 ARG B C 1
ATOM 5203 O O . ARG B 1 82 ? 28.453 27.359 -3.197 1 88.44 82 ARG B O 1
ATOM 5210 N N . VAL B 1 83 ? 29.531 27.25 -5.16 1 90.94 83 VAL B N 1
ATOM 5211 C CA . VAL B 1 83 ? 28.344 26.703 -5.82 1 90.94 83 VAL B CA 1
ATOM 5212 C C . VAL B 1 83 ? 28.141 25.25 -5.406 1 90.94 83 VAL B C 1
ATOM 5214 O O . VAL B 1 83 ? 29.109 24.484 -5.336 1 90.94 83 VAL B O 1
ATOM 5217 N N . LEU B 1 84 ? 26.953 24.969 -5.023 1 92 84 LEU B N 1
ATOM 5218 C CA . LEU B 1 84 ? 26.625 23.609 -4.617 1 92 84 LEU B CA 1
ATOM 5219 C C . LEU B 1 84 ? 25.812 22.891 -5.703 1 92 84 LEU B C 1
ATOM 5221 O O . LEU B 1 84 ? 24.875 23.453 -6.25 1 92 84 LEU B O 1
ATOM 5225 N N . ASP B 1 85 ? 26.312 21.734 -6.059 1 90.62 85 ASP B N 1
ATOM 5226 C CA . ASP B 1 85 ? 25.5 20.844 -6.879 1 90.62 85 ASP B CA 1
ATOM 5227 C C . ASP B 1 85 ? 24.719 19.859 -6.016 1 90.62 85 ASP B C 1
ATOM 5229 O O . ASP B 1 85 ? 24.719 19.969 -4.785 1 90.62 85 ASP B O 1
ATOM 5233 N N . ALA B 1 86 ? 24 18.984 -6.629 1 91.12 86 ALA B N 1
ATOM 5234 C CA . ALA B 1 86 ? 23.156 18.031 -5.906 1 91.12 86 ALA B CA 1
ATOM 5235 C C . ALA B 1 86 ? 23.984 17.203 -4.93 1 91.12 86 ALA B C 1
ATOM 5237 O O . ALA B 1 86 ? 23.578 16.969 -3.789 1 91.12 86 ALA B O 1
ATOM 5238 N N . ALA B 1 87 ? 25.172 16.734 -5.375 1 87.88 87 ALA B N 1
ATOM 5239 C CA . ALA B 1 87 ? 26.031 15.922 -4.527 1 87.88 87 ALA B CA 1
ATOM 5240 C C . ALA B 1 87 ? 26.578 16.734 -3.355 1 87.88 87 ALA B C 1
ATOM 5242 O O . ALA B 1 87 ? 26.625 16.234 -2.227 1 87.88 87 ALA B O 1
ATOM 5243 N N . GLY B 1 88 ? 26.938 17.906 -3.703 1 88.75 88 GLY B N 1
ATOM 5244 C CA . GLY B 1 88 ? 27.453 18.781 -2.656 1 88.75 88 GLY B CA 1
ATOM 5245 C C . GLY B 1 88 ? 26.406 19.141 -1.616 1 88.75 88 GLY B C 1
ATOM 5246 O O . GLY B 1 88 ? 26.703 19.203 -0.423 1 88.75 88 GLY B O 1
ATOM 5247 N N . MET B 1 89 ? 25.25 19.375 -2.082 1 92.56 89 MET B N 1
ATOM 5248 C CA . MET B 1 89 ? 24.156 19.688 -1.176 1 92.56 89 MET B CA 1
ATOM 5249 C C . MET B 1 89 ? 23.828 18.516 -0.269 1 92.56 89 MET B C 1
ATOM 5251 O O . MET B 1 89 ? 23.594 18.688 0.929 1 92.56 89 MET B O 1
ATOM 5255 N N . ALA B 1 90 ? 23.859 17.406 -0.817 1 89.56 90 ALA B N 1
ATOM 5256 C CA . ALA B 1 90 ? 23.531 16.203 -0.052 1 89.56 90 ALA B CA 1
ATOM 5257 C C . ALA B 1 90 ? 24.547 15.969 1.062 1 89.56 90 ALA B C 1
ATOM 5259 O O . ALA B 1 90 ? 24.219 15.398 2.104 1 89.56 90 ALA B O 1
ATOM 5260 N N . ASP B 1 91 ? 25.688 16.516 0.875 1 87.5 91 ASP B N 1
ATOM 5261 C CA . ASP B 1 91 ? 26.766 16.328 1.843 1 87.5 91 ASP B CA 1
ATOM 5262 C C . ASP B 1 91 ? 26.609 17.266 3.031 1 87.5 91 ASP B C 1
ATOM 5264 O O . ASP B 1 91 ? 27.094 16.984 4.125 1 87.5 91 ASP B O 1
ATOM 5268 N N . VAL B 1 92 ? 25.891 18.328 2.76 1 90.69 92 VAL B N 1
ATOM 5269 C CA . VAL B 1 92 ? 25.922 19.344 3.803 1 90.69 92 VAL B CA 1
ATOM 5270 C C . VAL B 1 92 ? 24.531 19.547 4.379 1 90.69 92 VAL B C 1
ATOM 5272 O O . VAL B 1 92 ? 24.375 20.109 5.465 1 90.69 92 VAL B O 1
ATOM 5275 N N . ALA B 1 93 ? 23.562 19.062 3.713 1 94.5 93 ALA B N 1
ATOM 5276 C CA . ALA B 1 93 ? 22.203 19.391 4.113 1 94.5 93 ALA B CA 1
ATOM 5277 C C . ALA B 1 93 ? 21.406 18.141 4.453 1 94.5 93 ALA B C 1
ATOM 5279 O O . ALA B 1 93 ? 21.781 17.031 4.066 1 94.5 93 ALA B O 1
ATOM 5280 N N . SER B 1 94 ? 20.438 18.266 5.289 1 95.25 94 SER B N 1
ATOM 5281 C CA . SER B 1 94 ? 19.406 17.266 5.559 1 95.25 94 SER B CA 1
ATOM 5282 C C . SER B 1 94 ? 18.016 17.797 5.207 1 95.25 94 SER B C 1
ATOM 5284 O O . SER B 1 94 ? 17.672 18.922 5.574 1 95.25 94 SER B O 1
ATOM 5286 N N . VAL B 1 95 ? 17.359 17.031 4.402 1 95.62 95 VAL B N 1
ATOM 5287 C CA . VAL B 1 95 ? 16.016 17.438 3.979 1 95.62 95 VAL B CA 1
ATOM 5288 C C . VAL B 1 95 ? 14.984 16.516 4.625 1 95.62 95 VAL B C 1
ATOM 5290 O O . VAL B 1 95 ? 15.039 15.289 4.461 1 95.62 95 VAL B O 1
ATOM 5293 N N . VAL B 1 96 ? 14.141 17.125 5.395 1 94.12 96 VAL B N 1
ATOM 5294 C CA . VAL B 1 96 ? 13 16.406 5.965 1 94.12 96 VAL B CA 1
ATOM 5295 C C . VAL B 1 96 ? 11.773 16.594 5.074 1 94.12 96 VAL B C 1
ATOM 5297 O O . VAL B 1 96 ? 11.188 17.688 5.027 1 94.12 96 VAL B O 1
ATOM 5300 N N . GLU B 1 97 ? 11.422 15.539 4.422 1 90.19 97 GLU B N 1
ATOM 5301 C CA . GLU B 1 97 ? 10.305 15.586 3.479 1 90.19 97 GLU B CA 1
ATOM 5302 C C . GLU B 1 97 ? 8.961 15.508 4.199 1 90.19 97 GLU B C 1
ATOM 5304 O O . GLU B 1 97 ? 8.922 15.312 5.414 1 90.19 97 GLU B O 1
ATOM 5309 N N . GLN B 1 98 ? 7.961 15.688 3.451 1 83.19 98 GLN B N 1
ATOM 5310 C CA . GLN B 1 98 ? 6.609 15.727 4 1 83.19 98 GLN B CA 1
ATOM 5311 C C . GLN B 1 98 ? 6.145 14.328 4.41 1 83.19 98 GLN B C 1
ATOM 5313 O O . GLN B 1 98 ? 5.426 14.18 5.402 1 83.19 98 GLN B O 1
ATOM 5318 N N . GLU B 1 99 ? 6.594 13.367 3.693 1 83.94 99 GLU B N 1
ATOM 5319 C CA . GLU B 1 99 ? 6.199 12 4.008 1 83.94 99 GLU B CA 1
ATOM 5320 C C . GLU B 1 99 ? 7.129 11.383 5.051 1 83.94 99 GLU B C 1
ATOM 5322 O O . GLU B 1 99 ? 8.336 11.633 5.039 1 83.94 99 GLU B O 1
ATOM 5327 N N . ASP B 1 100 ? 6.535 10.602 5.922 1 87.94 100 ASP B N 1
ATOM 5328 C CA . ASP B 1 100 ? 7.289 9.945 6.984 1 87.94 100 ASP B CA 1
ATOM 5329 C C . ASP B 1 100 ? 7.574 8.484 6.645 1 87.94 100 ASP B C 1
ATOM 5331 O O . ASP B 1 100 ? 6.82 7.594 7.043 1 87.94 100 ASP B O 1
ATOM 5335 N N . ASP B 1 101 ? 8.648 8.273 5.988 1 89.19 101 ASP B N 1
ATOM 5336 C CA . ASP B 1 101 ? 9.023 6.918 5.613 1 89.19 101 ASP B CA 1
ATOM 5337 C C . ASP B 1 101 ? 9.984 6.312 6.633 1 89.19 101 ASP B C 1
ATOM 5339 O O . ASP B 1 101 ? 11.172 6.648 6.656 1 89.19 101 ASP B O 1
ATOM 5343 N N . HIS B 1 102 ? 9.523 5.531 7.535 1 94.5 102 HIS B N 1
ATOM 5344 C CA . HIS B 1 102 ? 10.336 4.84 8.531 1 94.5 102 HIS B CA 1
ATOM 5345 C C . HIS B 1 102 ? 10.062 3.342 8.523 1 94.5 102 HIS B C 1
ATOM 5347 O O . HIS B 1 102 ? 9.047 2.896 7.98 1 94.5 102 HIS B O 1
ATOM 5353 N N . LEU B 1 103 ? 11.016 2.625 9.008 1 94.75 103 LEU B N 1
ATOM 5354 C CA . LEU B 1 103 ? 10.758 1.217 9.281 1 94.75 103 LEU B CA 1
ATOM 5355 C C . LEU B 1 103 ? 9.891 1.056 10.531 1 94.75 103 LEU B C 1
ATOM 5357 O O . LEU B 1 103 ? 10.359 1.299 11.648 1 94.75 103 LEU B O 1
ATOM 5361 N N . GLY B 1 104 ? 8.727 0.603 10.398 1 93.56 104 GLY B N 1
ATOM 5362 C CA . GLY B 1 104 ? 7.691 0.619 11.414 1 93.56 104 GLY B CA 1
ATOM 5363 C C . GLY B 1 104 ? 8.039 -0.219 12.633 1 93.56 104 GLY B C 1
ATOM 5364 O O . GLY B 1 104 ? 7.555 0.044 13.734 1 93.56 104 GLY B O 1
ATOM 5365 N N . VAL B 1 105 ? 8.914 -1.143 12.523 1 94.62 105 VAL B N 1
ATOM 5366 C CA . VAL B 1 105 ? 9.188 -2.092 13.602 1 94.62 105 VAL B CA 1
ATOM 5367 C C . VAL B 1 105 ? 10.266 -1.532 14.523 1 94.62 105 VAL B C 1
ATOM 5369 O O . VAL B 1 105 ? 10.469 -2.043 15.625 1 94.62 105 VAL B O 1
ATOM 5372 N N . LEU B 1 106 ? 10.953 -0.498 14.086 1 96.69 106 LEU B N 1
ATOM 5373 C CA . LEU B 1 106 ? 11.984 0.114 14.914 1 96.69 106 LEU B CA 1
ATOM 5374 C C . LEU B 1 106 ? 11.367 1.068 15.93 1 96.69 106 LEU B C 1
ATOM 5376 O O . LEU B 1 106 ? 10.289 1.627 15.695 1 96.69 106 LEU B O 1
ATOM 5380 N N . THR B 1 107 ? 12.023 1.201 16.969 1 97.62 107 THR B N 1
ATOM 5381 C CA . THR B 1 107 ? 11.609 2.18 17.969 1 97.62 107 THR B CA 1
ATOM 5382 C C . THR B 1 107 ? 12.055 3.582 17.578 1 97.62 107 THR B C 1
ATOM 5384 O O . THR B 1 107 ? 12.867 3.746 16.672 1 97.62 107 THR B O 1
ATOM 5387 N N . VAL B 1 108 ? 11.492 4.543 18.266 1 97.75 108 VAL B N 1
ATOM 5388 C CA . VAL B 1 108 ? 11.867 5.938 18.062 1 97.75 108 VAL B CA 1
ATOM 5389 C C . VAL B 1 108 ? 13.375 6.109 18.266 1 97.75 108 VAL B C 1
ATOM 5391 O O . VAL B 1 108 ? 14.062 6.672 17.422 1 97.75 108 VAL B O 1
ATOM 5394 N N . ARG B 1 109 ? 13.867 5.562 19.328 1 98.06 109 ARG B N 1
ATOM 5395 C CA . ARG B 1 109 ? 15.281 5.68 19.656 1 98.06 109 ARG B CA 1
ATOM 5396 C C . ARG B 1 109 ? 16.156 4.988 18.609 1 98.06 109 ARG B C 1
ATOM 5398 O O . ARG B 1 109 ? 17.172 5.539 18.188 1 98.06 109 ARG B O 1
ATOM 5405 N N . GLU B 1 110 ? 15.773 3.818 18.25 1 97.69 110 GLU B N 1
ATOM 5406 C CA . GLU B 1 110 ? 16.531 3.08 17.234 1 97.69 110 GLU B CA 1
ATOM 5407 C C . GLU B 1 110 ? 16.562 3.838 15.914 1 97.69 110 GLU B C 1
ATOM 5409 O O . GLU B 1 110 ? 17.609 3.908 15.266 1 97.69 110 GLU B O 1
ATOM 5414 N N . THR B 1 111 ? 15.414 4.344 15.5 1 97.75 111 THR B N 1
ATOM 5415 C CA . THR B 1 111 ? 15.305 5.055 14.234 1 97.75 111 THR B CA 1
ATOM 5416 C C . THR B 1 111 ? 16.25 6.246 14.195 1 97.75 111 THR B C 1
ATOM 5418 O O . THR B 1 111 ? 17 6.422 13.227 1 97.75 111 THR B O 1
ATOM 5421 N N . ILE B 1 112 ? 16.297 7.035 15.25 1 97.62 112 ILE B N 1
ATOM 5422 C CA . ILE B 1 112 ? 17.156 8.219 15.32 1 97.62 112 ILE B CA 1
ATOM 5423 C C . ILE B 1 112 ? 18.609 7.785 15.477 1 97.62 112 ILE B C 1
ATOM 5425 O O . ILE B 1 112 ? 19.5 8.383 14.883 1 97.62 112 ILE B O 1
ATOM 5429 N N . SER B 1 113 ? 18.844 6.719 16.219 1 97.12 113 SER B N 1
ATOM 5430 C CA . SER B 1 113 ? 20.203 6.215 16.438 1 97.12 113 SER B CA 1
ATOM 5431 C C . SER B 1 113 ? 20.828 5.719 15.148 1 97.12 113 SER B C 1
ATOM 5433 O O . SER B 1 113 ? 22 5.992 14.875 1 97.12 113 SER B O 1
ATOM 5435 N N . TYR B 1 114 ? 20.078 4.957 14.375 1 96.56 114 TYR B N 1
ATOM 5436 C CA . TYR B 1 114 ? 20.609 4.465 13.109 1 96.56 114 TYR B CA 1
ATOM 5437 C C . TYR B 1 114 ? 20.922 5.617 12.164 1 96.56 114 TYR B C 1
ATOM 5439 O O . TYR B 1 114 ? 21.906 5.578 11.43 1 96.56 114 TYR B O 1
ATOM 5447 N N . ALA B 1 115 ? 20.047 6.617 12.172 1 95.12 115 ALA B N 1
ATOM 5448 C CA . ALA B 1 115 ? 20.328 7.785 11.336 1 95.12 115 ALA B CA 1
ATOM 5449 C C . ALA B 1 115 ? 21.641 8.453 11.742 1 95.12 115 ALA B C 1
ATOM 5451 O O . ALA B 1 115 ? 22.438 8.844 10.891 1 95.12 115 ALA B O 1
ATOM 5452 N N . ALA B 1 116 ? 21.859 8.547 13.016 1 94.69 116 ALA B N 1
ATOM 5453 C CA . ALA B 1 116 ? 23.094 9.141 13.539 1 94.69 116 ALA B CA 1
ATOM 5454 C C . ALA B 1 116 ? 24.312 8.312 13.156 1 94.69 116 ALA B C 1
ATOM 5456 O O . ALA B 1 116 ? 25.328 8.852 12.734 1 94.69 116 ALA B O 1
ATOM 5457 N N . ARG B 1 117 ? 24.188 7.039 13.289 1 93.62 117 ARG B N 1
ATOM 5458 C CA . ARG B 1 117 ? 25.312 6.133 13.047 1 93.62 117 ARG B CA 1
ATOM 5459 C C . ARG B 1 117 ? 25.656 6.07 11.562 1 93.62 117 ARG B C 1
ATOM 5461 O O . ARG B 1 117 ? 26.797 5.828 11.195 1 93.62 117 ARG B O 1
ATOM 5468 N N . LEU B 1 118 ? 24.703 6.293 10.719 1 92.88 118 LEU B N 1
ATOM 5469 C CA . LEU B 1 118 ? 24.922 6.258 9.273 1 92.88 118 LEU B CA 1
ATOM 5470 C C . LEU B 1 118 ? 25.609 7.535 8.805 1 92.88 118 LEU B C 1
ATOM 5472 O O . LEU B 1 118 ? 26.234 7.547 7.742 1 92.88 118 LEU B O 1
ATOM 5476 N N . SER B 1 119 ? 25.5 8.578 9.586 1 87.62 119 SER B N 1
ATOM 5477 C CA . SER B 1 119 ? 26.016 9.867 9.148 1 87.62 119 SER B CA 1
ATOM 5478 C C . SER B 1 119 ? 27.406 10.133 9.75 1 87.62 119 SER B C 1
ATOM 5480 O O . SER B 1 119 ? 28.172 10.93 9.219 1 87.62 119 SER B O 1
ATOM 5482 N N . THR B 1 120 ? 27.672 9.555 10.922 1 78.31 120 THR B N 1
ATOM 5483 C CA . THR B 1 120 ? 28.875 9.953 11.648 1 78.31 120 THR B CA 1
ATOM 5484 C C . THR B 1 120 ? 29.859 8.805 11.734 1 78.31 120 THR B C 1
ATOM 5486 O O . THR B 1 120 ? 29.516 7.711 12.195 1 78.31 120 THR B O 1
ATOM 5489 N N . SER B 1 121 ? 30.891 8.875 11.094 1 68.75 121 SER B N 1
ATOM 5490 C CA . SER B 1 121 ? 31.875 7.793 11.164 1 68.75 121 SER B CA 1
ATOM 5491 C C . SER B 1 121 ? 32.875 8.031 12.297 1 68.75 121 SER B C 1
ATOM 5493 O O . SER B 1 121 ? 33.406 7.078 12.852 1 68.75 121 SER B O 1
ATOM 5495 N N . GLY B 1 122 ? 33.031 9.148 12.742 1 71.44 122 GLY B N 1
ATOM 5496 C CA . GLY B 1 122 ? 34.094 9.398 13.695 1 71.44 122 GLY B CA 1
ATOM 5497 C C . GLY B 1 122 ? 33.594 9.461 15.133 1 71.44 122 GLY B C 1
ATOM 5498 O O . GLY B 1 122 ? 34.406 9.523 16.062 1 71.44 122 GLY B O 1
ATOM 5499 N N . PHE B 1 123 ? 32.375 9.242 15.281 1 81.19 123 PHE B N 1
ATOM 5500 C CA . PHE B 1 123 ? 31.844 9.375 16.625 1 81.19 123 PHE B CA 1
ATOM 5501 C C . PHE B 1 123 ? 31.859 8.039 17.359 1 81.19 123 PHE B C 1
ATOM 5503 O O . PHE B 1 123 ? 31.688 6.988 16.734 1 81.19 123 PHE B O 1
ATOM 5510 N N . THR B 1 124 ? 32.188 8.094 18.609 1 86.81 124 THR B N 1
ATOM 5511 C CA . THR B 1 124 ? 32.094 6.91 19.469 1 86.81 124 THR B CA 1
ATOM 5512 C C . THR B 1 124 ? 30.656 6.562 19.781 1 86.81 124 THR B C 1
ATOM 5514 O O . THR B 1 124 ? 29.75 7.387 19.594 1 86.81 124 THR B O 1
ATOM 5517 N N . GLY B 1 125 ? 30.5 5.414 20.25 1 89.81 125 GLY B N 1
ATOM 5518 C CA . GLY B 1 125 ? 29.172 4.969 20.641 1 89.81 125 GLY B CA 1
ATOM 5519 C C . GLY B 1 125 ? 28.531 5.852 21.703 1 89.81 125 GLY B C 1
ATOM 5520 O O . GLY B 1 125 ? 27.344 6.141 21.656 1 89.81 125 GLY B O 1
ATOM 5521 N N . ALA B 1 126 ? 29.359 6.289 22.547 1 92.69 126 ALA B N 1
ATOM 5522 C CA . ALA B 1 126 ? 28.859 7.133 23.625 1 92.69 126 ALA B CA 1
ATOM 5523 C C . ALA B 1 126 ? 28.453 8.508 23.109 1 92.69 126 ALA B C 1
ATOM 5525 O O . ALA B 1 126 ? 27.453 9.07 23.562 1 92.69 126 ALA B O 1
ATOM 5526 N N . GLN B 1 127 ? 29.219 9.016 22.234 1 91.81 127 GLN B N 1
ATOM 5527 C CA . GLN B 1 127 ? 28.891 10.312 21.641 1 91.81 127 GLN B CA 1
ATOM 5528 C C . GLN B 1 127 ? 27.578 10.25 20.875 1 91.81 127 GLN B C 1
ATOM 5530 O O . GLN B 1 127 ? 26.766 11.18 20.953 1 91.81 127 GLN B O 1
ATOM 5535 N N . ILE B 1 128 ? 27.422 9.219 20.188 1 93.19 128 ILE B N 1
ATOM 5536 C CA . ILE B 1 128 ? 26.203 9.031 19.438 1 93.19 128 ILE B CA 1
ATOM 5537 C C . ILE B 1 128 ? 25.016 8.922 20.375 1 93.19 128 ILE B C 1
ATOM 5539 O O . ILE B 1 128 ? 23.969 9.547 20.156 1 93.19 128 ILE B O 1
ATOM 5543 N N . ALA B 1 129 ? 25.172 8.148 21.438 1 95.12 129 ALA B N 1
ATOM 5544 C CA . ALA B 1 129 ? 24.109 7.965 22.406 1 95.12 129 ALA B CA 1
ATOM 5545 C C . ALA B 1 129 ? 23.703 9.297 23.031 1 95.12 129 ALA B C 1
ATOM 5547 O O . ALA B 1 129 ? 22.516 9.555 23.234 1 95.12 129 ALA B O 1
ATOM 5548 N N . ASN B 1 130 ? 24.625 10.078 23.281 1 95 130 ASN B N 1
ATOM 5549 C CA . ASN B 1 130 ? 24.359 11.391 23.859 1 95 130 ASN B CA 1
ATOM 5550 C C . ASN B 1 130 ? 23.625 12.297 22.891 1 95 130 ASN B C 1
ATOM 5552 O O . ASN B 1 130 ? 22.719 13.031 23.281 1 95 130 ASN B O 1
ATOM 5556 N N . ARG B 1 131 ? 24.047 12.266 21.688 1 94.12 131 ARG B N 1
ATOM 5557 C CA . ARG B 1 131 ? 23.391 13.062 20.656 1 94.12 131 ARG B CA 1
ATOM 5558 C C . ARG B 1 131 ? 21.953 12.633 20.453 1 94.12 131 ARG B C 1
ATOM 5560 O O . ARG B 1 131 ? 21.062 13.477 20.328 1 94.12 131 ARG B O 1
ATOM 5567 N N . VAL B 1 132 ? 21.766 11.383 20.469 1 96.88 132 VAL B N 1
ATOM 5568 C CA . VAL B 1 132 ? 20.422 10.836 20.297 1 96.88 132 VAL B CA 1
ATOM 5569 C C . VAL B 1 132 ? 19.547 11.258 21.469 1 96.88 132 VAL B C 1
ATOM 5571 O O . VAL B 1 132 ? 18.406 11.672 21.266 1 96.88 132 VAL B O 1
ATOM 5574 N N . ASP B 1 133 ? 20.094 11.219 22.641 1 96.69 133 ASP B N 1
ATOM 5575 C CA . ASP B 1 133 ? 19.344 11.625 23.828 1 96.69 133 ASP B CA 1
ATOM 5576 C C . ASP B 1 133 ? 19 13.109 23.781 1 96.69 133 ASP B C 1
ATOM 5578 O O . ASP B 1 133 ? 17.906 13.508 24.172 1 96.69 133 ASP B O 1
ATOM 5582 N N . GLU B 1 134 ? 19.891 13.836 23.328 1 94.69 134 GLU B N 1
ATOM 5583 C CA . GLU B 1 134 ? 19.672 15.281 23.203 1 94.69 134 GLU B CA 1
ATOM 5584 C C . GLU B 1 134 ? 18.531 15.586 22.25 1 94.69 134 GLU B C 1
ATOM 5586 O O . GLU B 1 134 ? 17.656 16.406 22.547 1 94.69 134 GLU B O 1
ATOM 5591 N N . ILE B 1 135 ? 18.547 14.922 21.125 1 95.62 135 ILE B N 1
ATOM 5592 C CA . ILE B 1 135 ? 17.531 15.172 20.094 1 95.62 135 ILE B CA 1
ATOM 5593 C C . ILE B 1 135 ? 16.172 14.672 20.594 1 95.62 135 ILE B C 1
ATOM 5595 O O . ILE B 1 135 ? 15.156 15.336 20.391 1 95.62 135 ILE B O 1
ATOM 5599 N N . ILE B 1 136 ? 16.141 13.516 21.219 1 96.69 136 ILE B N 1
ATOM 5600 C CA . ILE B 1 136 ? 14.906 12.945 21.734 1 96.69 136 ILE B CA 1
ATOM 5601 C C . ILE B 1 136 ? 14.297 13.883 22.766 1 96.69 136 ILE B C 1
ATOM 5603 O O . ILE B 1 136 ? 13.086 14.125 22.766 1 96.69 136 ILE B O 1
ATOM 5607 N N . THR B 1 137 ? 15.109 14.438 23.562 1 93.44 137 THR B N 1
ATOM 5608 C CA . THR B 1 137 ? 14.656 15.359 24.609 1 93.44 137 THR B CA 1
ATOM 5609 C C . THR B 1 137 ? 14.172 16.672 23.984 1 93.44 137 THR B C 1
ATOM 5611 O O . THR B 1 137 ? 13.109 17.188 24.344 1 93.44 137 THR B O 1
ATOM 5614 N N . ALA B 1 138 ? 14.922 17.141 23.062 1 91.06 138 ALA B N 1
ATOM 5615 C CA . ALA B 1 138 ? 14.594 18.422 22.422 1 91.06 138 ALA B CA 1
ATOM 5616 C C . ALA B 1 138 ? 13.25 18.344 21.703 1 91.06 138 ALA B C 1
ATOM 5618 O O . ALA B 1 138 ? 12.492 19.312 21.688 1 91.06 138 ALA B O 1
ATOM 5619 N N . LEU B 1 139 ? 12.969 17.172 21.156 1 92.94 139 LEU B N 1
ATOM 5620 C CA . LEU B 1 139 ? 11.758 17.031 20.359 1 92.94 139 LEU B CA 1
ATOM 5621 C C . LEU B 1 139 ? 10.617 16.453 21.188 1 92.94 139 LEU B C 1
ATOM 5623 O O . LEU B 1 139 ? 9.57 16.109 20.656 1 92.94 139 LEU B O 1
ATOM 5627 N N . GLY B 1 140 ? 10.828 16.281 22.484 1 88.75 140 GLY B N 1
ATOM 5628 C CA . GLY B 1 140 ? 9.781 15.812 23.391 1 88.75 140 GLY B CA 1
ATOM 5629 C C . GLY B 1 140 ? 9.367 14.375 23.141 1 88.75 140 GLY B C 1
ATOM 5630 O O . GLY B 1 140 ? 8.188 14.039 23.203 1 88.75 140 GLY B O 1
ATOM 5631 N N . LEU B 1 141 ? 10.305 13.547 22.781 1 92.62 141 LEU B N 1
ATOM 5632 C CA . LEU B 1 141 ? 10.008 12.164 22.422 1 92.62 141 LEU B CA 1
ATOM 5633 C C . LEU B 1 141 ? 10.438 11.211 23.531 1 92.62 141 LEU B C 1
ATOM 5635 O O . LEU B 1 141 ? 10.461 9.992 23.328 1 92.62 141 LEU B O 1
ATOM 5639 N N . GLN B 1 142 ? 10.742 11.703 24.688 1 92.5 142 GLN B N 1
ATOM 5640 C CA . GLN B 1 142 ? 11.266 10.883 25.781 1 92.5 142 GLN B CA 1
ATOM 5641 C C . GLN B 1 142 ? 10.258 9.828 26.203 1 92.5 142 GLN B C 1
ATOM 5643 O O . GLN B 1 142 ? 10.625 8.664 26.438 1 92.5 142 GLN B O 1
ATOM 5648 N N . SER B 1 143 ? 9.023 10.148 26.297 1 86.06 143 SER B N 1
ATOM 5649 C CA . SER B 1 143 ? 7.988 9.242 26.797 1 86.06 143 SER B CA 1
ATOM 5650 C C . SER B 1 143 ? 7.75 8.094 25.828 1 86.06 143 SER B C 1
ATOM 5652 O O . SER B 1 143 ? 7.258 7.031 26.219 1 86.06 143 SER B O 1
ATOM 5654 N N . CYS B 1 144 ? 8.148 8.312 24.547 1 90.25 144 CYS B N 1
ATOM 5655 C CA . CYS B 1 144 ? 7.855 7.277 23.562 1 90.25 144 CYS B CA 1
ATOM 5656 C C . CYS B 1 144 ? 9.133 6.797 22.891 1 90.25 144 CYS B C 1
ATOM 5658 O O . CYS B 1 144 ? 9.094 6.234 21.797 1 90.25 144 CYS B O 1
ATOM 5660 N N . ALA B 1 145 ? 10.242 7.004 23.516 1 95.62 145 ALA B N 1
ATOM 5661 C CA . ALA B 1 145 ? 11.539 6.652 22.938 1 95.62 145 ALA B CA 1
ATOM 5662 C C . ALA B 1 145 ? 11.625 5.156 22.656 1 95.62 145 ALA B C 1
ATOM 5664 O O . ALA B 1 145 ? 12.273 4.734 21.688 1 95.62 145 ALA B O 1
ATOM 5665 N N . GLY B 1 146 ? 11.008 4.352 23.469 1 95.75 146 GLY B N 1
ATOM 5666 C CA . GLY B 1 146 ? 11.07 2.906 23.328 1 95.75 146 GLY B CA 1
ATOM 5667 C C . GLY B 1 146 ? 9.891 2.326 22.562 1 95.75 146 GLY B C 1
ATOM 5668 O O . GLY B 1 146 ? 9.812 1.111 22.375 1 95.75 146 GLY B O 1
ATOM 5669 N N . VAL B 1 147 ? 9.078 3.154 22.094 1 94.25 147 VAL B N 1
ATOM 5670 C CA . VAL B 1 147 ? 7.887 2.713 21.391 1 94.25 147 VAL B CA 1
ATOM 5671 C C . VAL B 1 147 ? 8.203 2.551 19.906 1 94.25 147 VAL B C 1
ATOM 5673 O O . VAL B 1 147 ? 8.961 3.338 19.328 1 94.25 147 VAL B O 1
ATOM 5676 N N . LYS B 1 148 ? 7.676 1.536 19.312 1 95.56 148 LYS B N 1
ATOM 5677 C CA . LYS B 1 148 ? 7.855 1.317 17.875 1 95.56 148 LYS B CA 1
ATOM 5678 C C . LYS B 1 148 ? 7.133 2.387 17.062 1 95.56 148 LYS B C 1
ATOM 5680 O O . LYS B 1 148 ? 6.145 2.959 17.516 1 95.56 148 LYS B O 1
ATOM 5685 N N . ILE B 1 149 ? 7.613 2.668 15.883 1 95.06 149 ILE B N 1
ATOM 5686 C CA . ILE B 1 149 ? 6.996 3.646 14.992 1 95.06 149 ILE B CA 1
ATOM 5687 C C . ILE B 1 149 ? 5.594 3.174 14.602 1 95.06 149 ILE B C 1
ATOM 5689 O O . ILE B 1 149 ? 4.637 3.947 14.656 1 95.06 149 ILE B O 1
ATOM 5693 N N . GLY B 1 150 ? 5.512 1.937 14.273 1 91 150 GLY B N 1
ATOM 5694 C CA . GLY B 1 150 ? 4.203 1.38 13.977 1 91 150 GLY B CA 1
ATOM 5695 C C . GLY B 1 150 ? 4.156 0.638 12.656 1 91 150 GLY B C 1
ATOM 5696 O O . GLY B 1 150 ? 4.883 0.982 11.719 1 91 150 GLY B O 1
ATOM 5697 N N . THR B 1 151 ? 3.371 -0.374 12.617 1 86.19 151 THR B N 1
ATOM 5698 C CA . THR B 1 151 ? 3.086 -1.176 11.43 1 86.19 151 THR B CA 1
ATOM 5699 C C . THR B 1 151 ? 1.583 -1.271 11.188 1 86.19 151 THR B C 1
ATOM 5701 O O . THR B 1 151 ? 0.787 -0.832 12.023 1 86.19 151 THR B O 1
ATOM 5704 N N . PRO B 1 152 ? 1.126 -1.739 10.078 1 77.5 152 PRO B N 1
ATOM 5705 C CA . PRO B 1 152 ? -0.309 -1.878 9.828 1 77.5 152 PRO B CA 1
ATOM 5706 C C . PRO B 1 152 ? -1 -2.799 10.828 1 77.5 152 PRO B C 1
ATOM 5708 O O . PRO B 1 152 ? -2.211 -2.689 11.039 1 77.5 152 PRO B O 1
ATOM 5711 N N . ILE B 1 153 ? -0.283 -3.621 11.469 1 78.56 153 ILE B N 1
ATOM 5712 C CA . ILE B 1 153 ? -0.891 -4.578 12.391 1 78.56 153 ILE B CA 1
ATOM 5713 C C . ILE B 1 153 ? -0.75 -4.082 13.828 1 78.56 153 ILE B C 1
ATOM 5715 O O . ILE B 1 153 ? -1.559 -4.426 14.688 1 78.56 153 ILE B O 1
ATOM 5719 N N . GLN B 1 154 ? 0.253 -3.297 14.039 1 82.69 154 GLN B N 1
ATOM 5720 C CA . GLN B 1 154 ? 0.522 -2.814 15.391 1 82.69 154 GLN B CA 1
ATOM 5721 C C . GLN B 1 154 ? 0.671 -1.295 15.414 1 82.69 154 GLN B C 1
ATOM 5723 O O . GLN B 1 154 ? 1.593 -0.747 14.805 1 82.69 154 GLN B O 1
ATOM 5728 N N . ARG B 1 155 ? -0.187 -0.669 16.172 1 82.06 155 ARG B N 1
ATOM 5729 C CA . ARG B 1 155 ? -0.124 0.783 16.297 1 82.06 155 ARG B CA 1
ATOM 5730 C C . ARG B 1 155 ? 1.129 1.211 17.047 1 82.06 155 ARG B C 1
ATOM 5732 O O . ARG B 1 155 ? 1.537 0.552 18.016 1 82.06 155 ARG B O 1
ATOM 5739 N N . GLY B 1 156 ? 1.779 2.18 16.547 1 87.5 156 GLY B N 1
ATOM 5740 C CA . GLY B 1 156 ? 2.943 2.756 17.203 1 87.5 156 GLY B CA 1
ATOM 5741 C C . GLY B 1 156 ? 2.719 4.18 17.672 1 87.5 156 GLY B C 1
ATOM 5742 O O . GLY B 1 156 ? 1.695 4.484 18.281 1 87.5 156 GLY B O 1
ATOM 5743 N N . VAL B 1 157 ? 3.645 4.973 17.438 1 87.44 157 VAL B N 1
ATOM 5744 C CA . VAL B 1 157 ? 3.598 6.363 17.875 1 87.44 157 VAL B CA 1
ATOM 5745 C C . VAL B 1 157 ? 2.52 7.113 17.094 1 87.44 157 VAL B C 1
ATOM 5747 O O . VAL B 1 157 ? 2.078 6.66 16.047 1 87.44 157 VAL B O 1
ATOM 5750 N N . SER B 1 158 ? 2.029 8.164 17.688 1 79.25 158 SER B N 1
ATOM 5751 C CA . SER B 1 158 ? 1.021 8.992 17.047 1 79.25 158 SER B CA 1
ATOM 5752 C C . SER B 1 158 ? 1.595 9.711 15.82 1 79.25 158 SER B C 1
ATOM 5754 O O . SER B 1 158 ? 2.811 9.727 15.625 1 79.25 158 SER B O 1
ATOM 5756 N N . GLY B 1 159 ? 0.729 10.289 14.977 1 80.81 159 GLY B N 1
ATOM 5757 C CA . GLY B 1 159 ? 1.157 11.023 13.797 1 80.81 159 GLY B CA 1
ATOM 5758 C C . GLY B 1 159 ? 2.08 12.18 14.125 1 80.81 159 GLY B C 1
ATOM 5759 O O . GLY B 1 159 ? 3.082 12.398 13.438 1 80.81 159 GLY B O 1
ATOM 5760 N N . GLY B 1 160 ? 1.688 12.891 15.148 1 82.25 160 GLY B N 1
ATOM 5761 C CA . GLY B 1 160 ? 2.529 14 15.57 1 82.25 160 GLY B CA 1
ATOM 5762 C C . GLY B 1 160 ? 3.895 13.555 16.062 1 82.25 160 GLY B C 1
ATOM 5763 O O . GLY B 1 160 ? 4.902 14.211 15.789 1 82.25 160 GLY B O 1
ATOM 5764 N N . GLN B 1 161 ? 3.908 12.469 16.797 1 85.31 161 GLN B N 1
ATOM 5765 C CA . GLN B 1 161 ? 5.176 11.922 17.266 1 85.31 161 GLN B CA 1
ATOM 5766 C C . GLN B 1 161 ? 6.027 11.43 16.094 1 85.31 161 GLN B C 1
ATOM 5768 O O . GLN B 1 161 ? 7.242 11.625 16.078 1 85.31 161 GLN B O 1
ATOM 5773 N N . LYS B 1 162 ? 5.34 10.812 15.195 1 91.75 162 LYS B N 1
ATOM 5774 C CA . LYS B 1 162 ? 6.031 10.32 14.016 1 91.75 162 LYS B CA 1
ATOM 5775 C C . LYS B 1 162 ? 6.688 11.453 13.234 1 91.75 162 LYS B C 1
ATOM 5777 O O . LYS B 1 162 ? 7.805 11.312 12.742 1 91.75 162 LYS B O 1
ATOM 5782 N N . ARG B 1 163 ? 6.012 12.523 13.141 1 89.69 163 ARG B N 1
ATOM 5783 C CA . ARG B 1 163 ? 6.547 13.703 12.469 1 89.69 163 ARG B CA 1
ATOM 5784 C C . ARG B 1 163 ? 7.793 14.219 13.172 1 89.69 163 ARG B C 1
ATOM 5786 O O . ARG B 1 163 ? 8.781 14.578 12.523 1 89.69 163 ARG B O 1
ATOM 5793 N N . ARG B 1 164 ? 7.754 14.258 14.453 1 92.25 164 ARG B N 1
ATOM 5794 C CA . ARG B 1 164 ? 8.891 14.727 15.242 1 92.25 164 ARG B CA 1
ATOM 5795 C C . ARG B 1 164 ? 10.078 13.773 15.109 1 92.25 164 ARG B C 1
ATOM 5797 O O . ARG B 1 164 ? 11.227 14.211 15.133 1 92.25 164 ARG B O 1
ATOM 5804 N N . VAL B 1 165 ? 9.766 12.492 14.953 1 95.56 165 VAL B N 1
ATOM 5805 C CA . VAL B 1 165 ? 10.82 11.516 14.719 1 95.56 165 VAL B CA 1
ATOM 5806 C C . VAL B 1 165 ? 11.508 11.812 13.383 1 95.56 165 VAL B C 1
ATOM 5808 O O . VAL B 1 165 ? 12.734 11.758 13.281 1 95.56 165 VAL B O 1
ATOM 5811 N N . THR B 1 166 ? 10.711 12.109 12.367 1 95.31 166 THR B N 1
ATOM 5812 C CA . THR B 1 166 ? 11.266 12.422 11.055 1 95.31 166 THR B CA 1
ATOM 5813 C C . THR B 1 166 ? 12.188 13.641 11.133 1 95.31 166 THR B C 1
ATOM 5815 O O . THR B 1 166 ? 13.266 13.641 10.539 1 95.31 166 THR B O 1
ATOM 5818 N N . VAL B 1 167 ? 11.797 14.617 11.859 1 95.06 167 VAL B N 1
ATOM 5819 C CA . VAL B 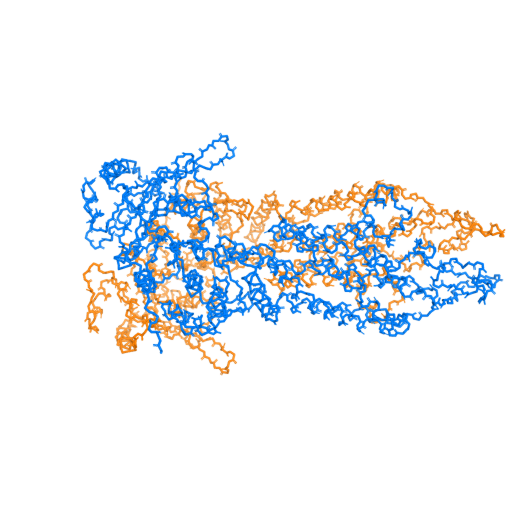1 167 ? 12.625 15.797 12.062 1 95.06 167 VAL B CA 1
ATOM 5820 C C . VAL B 1 167 ? 13.906 15.414 12.805 1 95.06 167 VAL B C 1
ATOM 5822 O O . VAL B 1 167 ? 14.992 15.891 12.469 1 95.06 167 VAL B O 1
ATOM 5825 N N . GLY B 1 168 ? 13.742 14.562 13.773 1 96.12 168 GLY B N 1
ATOM 5826 C CA . GLY B 1 168 ? 14.875 14.109 14.555 1 96.12 168 GLY B CA 1
ATOM 5827 C C . GLY B 1 168 ? 15.922 13.383 13.727 1 96.12 168 GLY B C 1
ATOM 5828 O O . GLY B 1 168 ? 17.125 13.523 13.969 1 96.12 168 GLY B O 1
ATOM 5829 N N . THR B 1 169 ? 15.477 12.602 12.75 1 95.94 169 THR B N 1
ATOM 5830 C CA . THR B 1 169 ? 16.406 11.867 11.906 1 95.94 169 THR B CA 1
ATOM 5831 C C . THR B 1 169 ? 17.234 12.82 11.055 1 95.94 169 THR B C 1
ATOM 5833 O O . THR B 1 169 ? 18.375 12.516 10.688 1 95.94 169 THR B O 1
ATOM 5836 N N . GLY B 1 170 ? 16.672 13.961 10.789 1 93.94 170 GLY B N 1
ATOM 5837 C CA . GLY B 1 170 ? 17.422 14.977 10.062 1 93.94 170 GLY B CA 1
ATOM 5838 C C . GLY B 1 170 ? 18.391 15.758 10.938 1 93.94 170 GLY B C 1
ATOM 5839 O O . GLY B 1 170 ? 19.531 16 10.555 1 93.94 170 GLY B O 1
ATOM 5840 N N . LEU B 1 171 ? 17.984 16.062 12.094 1 93.69 171 LEU B N 1
ATOM 5841 C CA . LEU B 1 171 ? 18.719 16.922 13.008 1 93.69 171 LEU B CA 1
ATOM 5842 C C . LEU B 1 171 ? 19.906 16.188 13.602 1 93.69 171 LEU B C 1
ATOM 5844 O O . LEU B 1 171 ? 20.953 16.797 13.891 1 93.69 171 LEU B O 1
ATOM 5848 N N . VAL B 1 172 ? 19.75 14.93 13.742 1 94.12 172 VAL B N 1
ATOM 5849 C CA . VAL B 1 172 ? 20.75 14.156 14.469 1 94.12 172 VAL B CA 1
ATOM 5850 C C . VAL B 1 172 ? 22.031 14.047 13.648 1 94.12 172 VAL B C 1
ATOM 5852 O O . VAL B 1 172 ? 23.094 13.773 14.188 1 94.12 172 VAL B O 1
ATOM 5855 N N . THR B 1 173 ? 21.984 14.344 12.336 1 90.88 173 THR B N 1
ATOM 5856 C CA . THR B 1 173 ? 23.109 14.133 11.422 1 90.88 173 THR B CA 1
ATOM 5857 C C . THR B 1 173 ? 24 15.359 11.391 1 90.88 173 THR B C 1
ATOM 5859 O O . THR B 1 173 ? 24.938 15.438 10.578 1 90.88 173 THR B O 1
ATOM 5862 N N . TYR B 1 174 ? 23.828 16.375 12.141 1 88.25 174 TYR B N 1
ATOM 5863 C CA . TYR B 1 174 ? 24.609 17.594 12.203 1 88.25 174 TYR B CA 1
ATOM 5864 C C . TYR B 1 174 ? 24.688 18.266 10.844 1 88.25 174 TYR B C 1
ATOM 5866 O O . TYR B 1 174 ? 25.766 18.562 10.344 1 88.25 174 TYR B O 1
ATOM 5874 N N . PRO B 1 175 ? 23.594 18.656 10.312 1 92.12 175 PRO B N 1
ATOM 5875 C CA . PRO B 1 175 ? 23.625 19.312 9.008 1 92.12 175 PRO B CA 1
ATOM 5876 C C . PRO B 1 175 ? 24.031 20.781 9.094 1 92.12 175 PRO B C 1
ATOM 5878 O O . PRO B 1 175 ? 23.875 21.406 10.141 1 92.12 175 PRO B O 1
ATOM 5881 N N . ARG B 1 176 ? 24.562 21.25 8.016 1 92.94 176 ARG B N 1
ATOM 5882 C CA . ARG B 1 176 ? 24.797 22.688 7.918 1 92.94 176 ARG B CA 1
ATOM 5883 C C . ARG B 1 176 ? 23.516 23.422 7.543 1 92.94 176 ARG B C 1
ATOM 5885 O O . ARG B 1 176 ? 23.312 24.562 7.965 1 92.94 176 ARG B O 1
ATOM 5892 N N . ILE B 1 177 ? 22.812 22.781 6.734 1 96 177 ILE B N 1
ATOM 5893 C CA . ILE B 1 177 ? 21.516 23.297 6.328 1 96 177 ILE B CA 1
ATOM 5894 C C . ILE B 1 177 ? 20.422 22.266 6.605 1 96 177 ILE B C 1
ATOM 5896 O O . ILE B 1 177 ? 20.562 21.094 6.242 1 96 177 ILE B O 1
ATOM 5900 N N . LEU B 1 178 ? 19.438 22.656 7.262 1 96.94 178 LEU B N 1
ATOM 5901 C CA . LEU B 1 178 ? 18.297 21.797 7.547 1 96.94 178 LEU B CA 1
ATOM 5902 C C . LEU B 1 178 ? 17.047 22.312 6.836 1 96.94 178 LEU B C 1
ATOM 5904 O O . LEU B 1 178 ? 16.578 23.422 7.117 1 96.94 178 LEU B O 1
ATOM 5908 N N . PHE B 1 179 ? 16.594 21.547 5.844 1 97.69 179 PHE B N 1
ATOM 5909 C CA . PHE B 1 179 ? 15.344 21.859 5.16 1 97.69 179 PHE B CA 1
ATOM 5910 C C . PHE B 1 179 ? 14.188 21.078 5.781 1 97.69 179 PHE B C 1
ATOM 5912 O O . PHE B 1 179 ? 14.242 19.859 5.902 1 97.69 179 PHE B O 1
ATOM 5919 N N . LEU B 1 180 ? 13.164 21.734 6.188 1 96.69 180 LEU B N 1
ATOM 5920 C CA . LEU B 1 180 ? 12 21.109 6.809 1 96.69 180 LEU B CA 1
ATOM 5921 C C . LEU B 1 180 ? 10.734 21.391 6 1 96.69 180 LEU B C 1
ATOM 5923 O O . LEU B 1 180 ? 10.281 22.531 5.922 1 96.69 180 LEU B O 1
ATOM 5927 N N . ASP B 1 181 ? 10.219 20.375 5.426 1 93.62 181 ASP B N 1
ATOM 5928 C CA . ASP B 1 181 ? 8.961 20.516 4.703 1 93.62 181 ASP B CA 1
ATOM 5929 C C . ASP B 1 181 ? 7.77 20.234 5.609 1 93.62 181 ASP B C 1
ATOM 5931 O O . ASP B 1 181 ? 7.438 19.062 5.852 1 93.62 181 ASP B O 1
ATOM 5935 N N . GLU B 1 182 ? 7.121 21.203 6.07 1 89.31 182 GLU B N 1
ATOM 5936 C CA . GLU B 1 182 ? 5.941 21.172 6.93 1 89.31 182 GLU B CA 1
ATOM 5937 C C . GLU B 1 182 ? 6.207 20.375 8.203 1 89.31 182 GLU B C 1
ATOM 5939 O O . GLU B 1 182 ? 5.465 19.453 8.523 1 89.31 182 GLU B O 1
ATOM 5944 N N . PRO B 1 183 ? 7.145 20.797 8.984 1 91.56 183 PRO B N 1
ATOM 5945 C CA . PRO B 1 183 ? 7.516 20.062 10.195 1 91.56 183 PRO B CA 1
ATOM 5946 C C . PRO B 1 183 ? 6.43 20.109 11.266 1 91.56 183 PRO B C 1
ATOM 5948 O O . PRO B 1 183 ? 6.434 19.297 12.195 1 91.56 183 PRO B O 1
ATOM 5951 N N . THR B 1 184 ? 5.508 21.078 11.18 1 87.69 184 THR B N 1
ATOM 5952 C CA . THR B 1 184 ? 4.516 21.25 12.234 1 87.69 184 THR B CA 1
ATOM 5953 C C . THR B 1 184 ? 3.166 20.688 11.812 1 87.69 184 THR B C 1
ATOM 5955 O O . THR B 1 184 ? 2.168 20.844 12.523 1 87.69 184 THR B O 1
ATOM 5958 N N . SER B 1 185 ? 3.164 20.094 10.68 1 80.19 185 SER B N 1
ATOM 5959 C CA . SER B 1 185 ? 1.911 19.516 10.203 1 80.19 185 SER B CA 1
ATOM 5960 C C . SER B 1 185 ? 1.407 18.422 11.148 1 80.19 185 SER B C 1
ATOM 5962 O O . SER B 1 185 ? 2.186 17.594 11.617 1 80.19 185 SER B O 1
ATOM 5964 N N . GLY B 1 186 ? 0.135 18.516 11.5 1 74.81 186 GLY B N 1
ATOM 5965 C CA . GLY B 1 186 ? -0.467 17.5 12.359 1 74.81 186 GLY B CA 1
ATOM 5966 C C . GLY B 1 186 ? -0.204 17.734 13.836 1 74.81 186 GLY B C 1
ATOM 5967 O O . GLY B 1 186 ? -0.563 16.906 14.672 1 74.81 186 GLY B O 1
ATOM 5968 N N . LEU B 1 187 ? 0.49 18.797 14.141 1 79.81 187 LEU B N 1
ATOM 5969 C CA . LEU B 1 187 ? 0.771 19.141 15.539 1 79.81 187 LEU B CA 1
ATOM 5970 C C . LEU B 1 187 ? -0.154 20.25 16.031 1 79.81 187 LEU B C 1
ATOM 5972 O O . LEU B 1 187 ? -0.587 21.094 15.234 1 79.81 187 LEU B O 1
ATOM 5976 N N . ASP B 1 188 ? -0.442 20.172 17.297 1 79.06 188 ASP B N 1
ATOM 5977 C CA . ASP B 1 188 ? -1.146 21.297 17.891 1 79.06 188 ASP B CA 1
ATOM 5978 C C . ASP B 1 188 ? -0.224 22.5 18.031 1 79.06 188 ASP B C 1
ATOM 5980 O O . ASP B 1 188 ? 0.994 22.375 17.891 1 79.06 188 ASP B O 1
ATOM 5984 N N . SER B 1 189 ? -0.792 23.641 18.297 1 79.75 189 SER B N 1
ATOM 5985 C CA . SER B 1 189 ? -0.061 24.906 18.281 1 79.75 189 SER B CA 1
ATOM 5986 C C . SER B 1 189 ? 1.05 24.906 19.328 1 79.75 189 SER B C 1
ATOM 5988 O O . SER B 1 189 ? 2.133 25.438 19.094 1 79.75 189 SER B O 1
ATOM 5990 N N . PHE B 1 190 ? 0.775 24.297 20.453 1 81.62 190 PHE B N 1
ATOM 5991 C CA . PHE B 1 190 ? 1.785 24.281 21.516 1 81.62 190 PHE B CA 1
ATOM 5992 C C . PHE B 1 190 ? 2.955 23.375 21.125 1 81.62 190 PHE B C 1
ATOM 5994 O O . PHE B 1 190 ? 4.117 23.781 21.25 1 81.62 190 PHE B O 1
ATOM 6001 N N . SER B 1 191 ? 2.609 22.188 20.734 1 83.75 191 SER B N 1
ATOM 6002 C CA . SER B 1 191 ? 3.652 21.25 20.328 1 83.75 191 SER B CA 1
ATOM 6003 C C . SER B 1 191 ? 4.465 21.812 19.156 1 83.75 191 SER B C 1
ATOM 6005 O O . SER B 1 191 ? 5.684 21.641 19.109 1 83.75 191 SER B O 1
ATOM 6007 N N . ALA B 1 192 ? 3.752 22.406 18.25 1 88 192 ALA B N 1
ATOM 6008 C CA . ALA B 1 192 ? 4.426 23.031 17.109 1 88 192 ALA B CA 1
ATOM 6009 C C . ALA B 1 192 ? 5.422 24.094 17.562 1 88 192 ALA B C 1
ATOM 6011 O O . ALA B 1 192 ? 6.555 24.141 17.078 1 88 192 ALA B O 1
ATOM 6012 N N . CYS B 1 193 ? 5.016 24.922 18.484 1 89 193 CYS B N 1
ATOM 6013 C CA . CYS B 1 193 ? 5.871 25.984 19 1 89 193 CYS B CA 1
ATOM 6014 C C . CYS B 1 193 ? 7.07 25.406 19.75 1 89 193 CYS B C 1
ATOM 6016 O O . CYS B 1 193 ? 8.195 25.875 19.562 1 89 193 CYS B O 1
ATOM 6018 N N . GLU B 1 194 ? 6.824 24.422 20.5 1 87.75 194 GLU B N 1
ATOM 6019 C CA . GLU B 1 194 ? 7.895 23.812 21.281 1 87.75 194 GLU B CA 1
ATOM 6020 C C . GLU B 1 194 ? 8.93 23.141 20.391 1 87.75 194 GLU B C 1
ATOM 6022 O O . GLU B 1 194 ? 10.133 23.234 20.625 1 87.75 194 GLU B O 1
ATOM 6027 N N . VAL B 1 195 ? 8.445 22.453 19.438 1 91 195 VAL B N 1
ATOM 6028 C CA . VAL B 1 195 ? 9.336 21.766 18.516 1 91 195 VAL B CA 1
ATOM 6029 C C . VAL B 1 195 ? 10.188 22.797 17.766 1 91 195 VAL B C 1
ATOM 6031 O O . VAL B 1 195 ? 11.406 22.641 17.672 1 91 195 VAL B O 1
ATOM 6034 N N . MET B 1 196 ? 9.609 23.844 17.281 1 94.06 196 MET B N 1
ATOM 6035 C CA . MET B 1 196 ? 10.344 24.859 16.531 1 94.06 196 MET B CA 1
ATOM 6036 C C . MET B 1 196 ? 11.305 25.609 17.453 1 94.06 196 MET B C 1
ATOM 6038 O O . MET B 1 196 ? 12.391 26.016 17.031 1 94.06 196 MET B O 1
ATOM 6042 N N . ALA B 1 197 ? 10.875 25.797 18.688 1 94.06 197 ALA B N 1
ATOM 6043 C CA . ALA B 1 197 ? 11.766 26.438 19.656 1 94.06 197 ALA B CA 1
ATOM 6044 C C . ALA B 1 197 ? 13.008 25.594 19.906 1 94.06 197 ALA B C 1
ATOM 6046 O O . ALA B 1 197 ? 14.117 26.125 20.016 1 94.06 197 ALA B O 1
ATOM 6047 N N . SER B 1 198 ? 12.703 24.359 20.016 1 93.81 198 SER B N 1
ATOM 6048 C CA . SER B 1 198 ? 13.828 23.438 20.219 1 93.81 198 SER B CA 1
ATOM 6049 C C . SER B 1 198 ? 14.758 23.453 19 1 93.81 198 SER B C 1
ATOM 6051 O O . SER B 1 198 ? 15.984 23.453 19.156 1 93.81 198 SER B O 1
ATOM 6053 N N . ILE B 1 199 ? 14.242 23.438 17.891 1 95.25 199 ILE B N 1
ATOM 6054 C CA . ILE B 1 199 ? 15.039 23.484 16.672 1 95.25 199 ILE B CA 1
ATOM 6055 C C . ILE B 1 199 ? 15.836 24.781 16.609 1 95.25 199 ILE B C 1
ATOM 6057 O O . ILE B 1 199 ? 17.016 24.781 16.234 1 95.25 199 ILE B O 1
ATOM 6061 N N . GLN B 1 200 ? 15.203 25.844 17 1 96.38 200 GLN B N 1
ATOM 6062 C CA . GLN B 1 200 ? 15.891 27.141 17.016 1 96.38 200 GLN B CA 1
ATOM 6063 C C . GLN B 1 200 ? 17.094 27.094 17.969 1 96.38 200 GLN B C 1
ATOM 6065 O O . GLN B 1 200 ? 18.172 27.594 17.625 1 96.38 200 GLN B O 1
ATOM 6070 N N . ARG B 1 201 ? 16.891 26.562 19.125 1 94.56 201 ARG B N 1
ATOM 6071 C CA . ARG B 1 201 ? 17.969 26.469 20.109 1 94.56 201 ARG B CA 1
ATOM 6072 C C . ARG B 1 201 ? 19.141 25.672 19.562 1 94.56 201 ARG B C 1
ATOM 6074 O O . ARG B 1 201 ? 20.297 26.078 19.703 1 94.56 201 ARG B O 1
ATOM 6081 N N . ILE B 1 202 ? 18.844 24.609 18.953 1 93.5 202 ILE B N 1
ATOM 6082 C CA . ILE B 1 202 ? 19.875 23.75 18.391 1 93.5 202 ILE B CA 1
ATOM 6083 C C . ILE B 1 202 ? 20.562 24.453 17.219 1 93.5 202 ILE B C 1
ATOM 6085 O O . ILE B 1 202 ? 21.781 24.391 17.078 1 93.5 202 ILE B O 1
ATOM 6089 N N . ALA B 1 203 ? 19.766 25.078 16.422 1 94.31 203 ALA B N 1
ATOM 6090 C CA . ALA B 1 203 ? 20.297 25.797 15.258 1 94.31 203 ALA B CA 1
ATOM 6091 C C . ALA B 1 203 ? 21.266 26.906 15.688 1 94.31 203 ALA B C 1
ATOM 6093 O O . ALA B 1 203 ? 22.328 27.062 15.094 1 94.31 203 ALA B O 1
ATOM 6094 N N . ARG B 1 204 ? 20.938 27.641 16.672 1 94.06 204 ARG B N 1
ATOM 6095 C CA . ARG B 1 204 ? 21.766 28.734 17.156 1 94.06 204 ARG B CA 1
ATOM 6096 C C . ARG B 1 204 ? 23.031 28.188 17.828 1 94.06 204 ARG B C 1
ATOM 6098 O O . ARG B 1 204 ? 24.109 28.734 17.641 1 94.06 204 ARG B O 1
ATOM 6105 N N . LYS B 1 205 ? 22.812 27.141 18.562 1 92.25 205 LYS B N 1
ATOM 6106 C CA . LYS B 1 205 ? 23.938 26.547 19.266 1 92.25 205 LYS B CA 1
ATOM 6107 C C . LYS B 1 205 ? 24.938 25.938 18.297 1 92.25 205 LYS B C 1
ATOM 6109 O O . LYS B 1 205 ? 26.156 26.078 18.484 1 92.25 205 LYS B O 1
ATOM 6114 N N . GLU B 1 206 ? 24.438 25.359 17.266 1 91.62 206 GLU B N 1
ATOM 6115 C CA . GLU B 1 206 ? 25.312 24.594 16.375 1 91.62 206 GLU B CA 1
ATOM 6116 C C . GLU B 1 206 ? 25.531 25.328 15.055 1 91.62 206 GLU B C 1
ATOM 6118 O O . GLU B 1 206 ? 26.297 24.875 14.211 1 91.62 206 GLU B O 1
ATOM 6123 N N . GLY B 1 207 ? 24.922 26.391 14.875 1 92.38 207 GLY B N 1
ATOM 6124 C CA . GLY B 1 207 ? 25.078 27.172 13.664 1 92.38 207 GLY B CA 1
ATOM 6125 C C . GLY B 1 207 ? 24.438 26.547 12.445 1 92.38 207 GLY B C 1
ATOM 6126 O O . GLY B 1 207 ? 25.016 26.531 11.367 1 92.38 207 GLY B O 1
ATOM 6127 N N . ILE B 1 208 ? 23.344 25.953 12.609 1 94.69 208 ILE B N 1
ATOM 6128 C CA . ILE B 1 208 ? 22.625 25.297 11.516 1 94.69 208 ILE B CA 1
ATOM 6129 C C . ILE B 1 208 ? 21.719 26.297 10.812 1 94.69 208 ILE B C 1
ATOM 6131 O O . ILE B 1 208 ? 21.031 27.094 11.469 1 94.69 208 ILE B O 1
ATOM 6135 N N . ILE B 1 209 ? 21.75 26.344 9.469 1 96.19 209 ILE B N 1
ATOM 6136 C CA . ILE B 1 209 ? 20.797 27.109 8.68 1 96.19 209 ILE B CA 1
ATOM 6137 C C . ILE B 1 209 ? 19.5 26.312 8.547 1 96.19 209 ILE B C 1
ATOM 6139 O O . ILE B 1 209 ? 19.5 25.172 8.094 1 96.19 209 ILE B O 1
ATOM 6143 N N . VAL B 1 210 ? 18.391 26.922 8.969 1 97.31 210 VAL B N 1
ATOM 6144 C CA . VAL B 1 210 ? 17.141 26.188 8.93 1 97.31 210 VAL B CA 1
ATOM 6145 C C . VAL B 1 210 ? 16.172 26.875 7.973 1 97.31 210 VAL B C 1
ATOM 6147 O O . VAL B 1 210 ? 15.961 28.094 8.062 1 97.31 210 VAL B O 1
ATOM 6150 N N . VAL B 1 211 ? 15.633 26.156 7.047 1 97.44 211 VAL B N 1
ATOM 6151 C CA . VAL B 1 211 ? 14.578 26.609 6.145 1 97.44 211 VAL B CA 1
ATOM 6152 C C . VAL B 1 211 ? 13.359 25.719 6.289 1 97.44 211 VAL B C 1
ATOM 6154 O O . VAL B 1 211 ? 13.438 24.5 6.07 1 97.44 211 VAL B O 1
ATOM 6157 N N . ALA B 1 212 ? 12.211 26.25 6.633 1 96.44 212 ALA B N 1
ATOM 6158 C CA . ALA B 1 212 ? 11.031 25.438 6.887 1 96.44 212 ALA B CA 1
ATOM 6159 C C . ALA B 1 212 ? 9.805 26 6.168 1 96.44 212 ALA B C 1
ATOM 6161 O O . ALA B 1 212 ? 9.633 27.219 6.098 1 96.44 212 ALA B O 1
ATOM 6162 N N . THR B 1 213 ? 9.047 25.156 5.555 1 94 213 THR B N 1
ATOM 6163 C CA . THR B 1 213 ? 7.734 25.547 5.062 1 94 213 THR B CA 1
ATOM 6164 C C . THR B 1 213 ? 6.676 25.375 6.148 1 94 213 THR B C 1
ATOM 6166 O O . THR B 1 213 ? 6.652 24.344 6.84 1 94 213 THR B O 1
ATOM 6169 N N . ILE B 1 214 ? 5.867 26.375 6.367 1 88.69 214 ILE B N 1
ATOM 6170 C CA . ILE B 1 214 ? 4.844 26.344 7.406 1 88.69 214 ILE B CA 1
ATOM 6171 C C . ILE B 1 214 ? 3.496 26.75 6.816 1 88.69 214 ILE B C 1
ATOM 6173 O O . ILE B 1 214 ? 3.408 27.719 6.062 1 88.69 214 ILE B O 1
ATOM 6177 N N . HIS B 1 215 ? 2.496 26.094 7.125 1 78.19 215 HIS B N 1
ATOM 6178 C CA . HIS B 1 215 ? 1.179 26.391 6.574 1 78.19 215 HIS B CA 1
ATOM 6179 C C . HIS B 1 215 ? 0.445 27.406 7.43 1 78.19 215 HIS B C 1
ATOM 6181 O O . HIS B 1 215 ? -0.031 28.422 6.918 1 78.19 215 HIS B O 1
ATOM 6187 N N . ALA B 1 216 ? 0.176 27.031 8.648 1 74.69 216 ALA B N 1
ATOM 6188 C CA . ALA B 1 216 ? -0.627 27.875 9.539 1 74.69 216 ALA B CA 1
ATOM 6189 C C . ALA B 1 216 ? 0.041 28.031 10.906 1 74.69 216 ALA B C 1
ATOM 6191 O O . ALA B 1 216 ? -0.415 27.453 11.891 1 74.69 216 ALA B O 1
ATOM 6192 N N . PRO B 1 217 ? 0.958 28.953 10.938 1 76.12 217 PRO B N 1
ATOM 6193 C CA . PRO B 1 217 ? 1.655 29.062 12.219 1 76.12 217 PRO B CA 1
ATOM 6194 C C . PRO B 1 217 ? 0.955 30.016 13.188 1 76.12 217 PRO B C 1
ATOM 6196 O O . PRO B 1 217 ? 0.289 30.969 12.758 1 76.12 217 PRO B O 1
ATOM 6199 N N . SER B 1 218 ? 1.091 29.656 14.453 1 79.62 218 SER B N 1
ATOM 6200 C CA . SER B 1 218 ? 0.722 30.641 15.477 1 79.62 218 SER B CA 1
ATOM 6201 C C . SER B 1 218 ? 1.703 31.812 15.5 1 79.62 218 SER B C 1
ATOM 6203 O O . SER B 1 218 ? 2.812 31.703 14.977 1 79.62 218 SER B O 1
ATOM 6205 N N . ILE B 1 219 ? 1.335 32.844 16.016 1 80.69 219 ILE B N 1
ATOM 6206 C CA . ILE B 1 219 ? 2.201 34.031 16.109 1 80.69 219 ILE B CA 1
ATOM 6207 C C . ILE B 1 219 ? 3.439 33.688 16.938 1 80.69 219 ILE B C 1
ATOM 6209 O O . ILE B 1 219 ? 4.543 34.156 16.641 1 80.69 219 ILE B O 1
ATOM 6213 N N . GLU B 1 220 ? 3.215 32.875 17.984 1 83.69 220 GLU B N 1
ATOM 6214 C CA . GLU B 1 220 ? 4.336 32.469 18.828 1 83.69 220 GLU B CA 1
ATOM 6215 C C . GLU B 1 220 ? 5.363 31.672 18.047 1 83.69 220 GLU B C 1
ATOM 6217 O O . GLU B 1 220 ? 6.57 31.844 18.234 1 83.69 220 GLU B O 1
ATOM 6222 N N . THR B 1 221 ? 4.879 30.859 17.266 1 87.94 221 THR B N 1
ATOM 6223 C CA . THR B 1 221 ? 5.766 30.031 16.453 1 87.94 221 THR B CA 1
ATOM 6224 C C . THR B 1 221 ? 6.484 30.891 15.406 1 87.94 221 THR B C 1
ATOM 6226 O O . THR B 1 221 ? 7.672 30.703 15.148 1 87.94 221 THR B O 1
ATOM 6229 N N . LEU B 1 222 ? 5.793 31.828 14.867 1 87.69 222 LEU B N 1
ATOM 6230 C CA . LEU B 1 222 ? 6.359 32.688 13.82 1 87.69 222 LEU B CA 1
ATOM 6231 C C . LEU B 1 222 ? 7.457 33.562 14.383 1 87.69 222 LEU B C 1
ATOM 6233 O O . LEU B 1 222 ? 8.406 33.906 13.672 1 87.69 222 LEU B O 1
ATOM 6237 N N . GLN B 1 223 ? 7.324 33.938 15.625 1 88.56 223 GLN B N 1
ATOM 6238 C CA . GLN B 1 223 ? 8.305 34.812 16.281 1 88.56 223 GLN B CA 1
ATOM 6239 C C . GLN B 1 223 ? 9.648 34.094 16.438 1 88.56 223 GLN B C 1
ATOM 6241 O O . GLN B 1 223 ? 10.68 34.75 16.609 1 88.56 223 GLN B O 1
ATOM 6246 N N . LEU B 1 224 ? 9.578 32.812 16.344 1 93.06 224 LEU B N 1
ATOM 6247 C CA . LEU B 1 224 ? 10.812 32.031 16.484 1 93.06 224 LEU B CA 1
ATOM 6248 C C . LEU B 1 224 ? 11.68 32.188 15.227 1 93.06 224 LEU B C 1
ATOM 6250 O O . LEU B 1 224 ? 12.875 31.875 15.266 1 93.06 224 LEU B O 1
ATOM 6254 N N . PHE B 1 225 ? 11.109 32.594 14.148 1 94.25 225 PHE B N 1
ATOM 6255 C CA . PHE B 1 225 ? 11.836 32.688 12.891 1 94.25 225 PHE B CA 1
ATOM 6256 C C . PHE B 1 225 ? 12.477 34.062 12.75 1 94.25 225 PHE B C 1
ATOM 6258 O O . PHE B 1 225 ? 11.914 35.062 13.211 1 94.25 225 PHE B O 1
ATOM 6265 N N . ASP B 1 226 ? 13.602 34.094 12.125 1 93 226 ASP B N 1
ATOM 6266 C CA . ASP B 1 226 ? 14.305 35.344 11.883 1 93 226 ASP B CA 1
ATOM 6267 C C . ASP B 1 226 ? 13.734 36.094 10.672 1 93 226 ASP B C 1
ATOM 6269 O O . ASP B 1 226 ? 13.688 37.312 10.648 1 93 226 ASP B O 1
ATOM 6273 N N . GLU B 1 227 ? 13.414 35.312 9.734 1 92.12 227 GLU B N 1
ATOM 6274 C CA . GLU B 1 227 ? 12.867 35.875 8.5 1 92.12 227 GLU B CA 1
ATOM 6275 C C . GLU B 1 227 ? 11.711 35 7.984 1 92.12 227 GLU B C 1
ATOM 6277 O O . GLU B 1 227 ? 11.68 33.812 8.211 1 92.12 227 GLU B O 1
ATOM 6282 N N . MET B 1 228 ? 10.805 35.719 7.332 1 92.81 228 MET B N 1
ATOM 6283 C CA . MET B 1 228 ? 9.688 35 6.691 1 92.81 228 MET B CA 1
ATOM 6284 C C . MET B 1 228 ? 9.578 35.406 5.223 1 92.81 228 MET B C 1
ATOM 6286 O O . MET B 1 228 ? 9.883 36.531 4.852 1 92.81 228 MET B O 1
ATOM 6290 N N . MET B 1 229 ? 9.266 34.469 4.449 1 93.44 229 MET B N 1
ATOM 6291 C CA . MET B 1 229 ? 9.031 34.656 3.021 1 93.44 229 MET B CA 1
ATOM 6292 C C . MET B 1 229 ? 7.645 34.156 2.633 1 93.44 229 MET B C 1
ATOM 6294 O O . MET B 1 229 ? 7.27 33.031 2.969 1 93.44 229 MET B O 1
ATOM 6298 N N . VAL B 1 230 ? 6.875 35 2.029 1 92.38 230 VAL B N 1
ATOM 6299 C CA . VAL B 1 230 ? 5.543 34.594 1.57 1 92.38 230 VAL B CA 1
ATOM 6300 C C . VAL B 1 230 ? 5.547 34.438 0.052 1 92.38 230 VAL B C 1
ATOM 6302 O O . VAL B 1 230 ? 5.855 35.406 -0.677 1 92.38 230 VAL B O 1
ATOM 6305 N N . LEU B 1 231 ? 5.215 33.25 -0.343 1 91.88 231 LEU B N 1
ATOM 6306 C CA . LEU B 1 231 ? 5.16 32.938 -1.767 1 91.88 231 LEU B CA 1
ATOM 6307 C C . LEU B 1 231 ? 3.723 33 -2.275 1 91.88 231 LEU B C 1
ATOM 6309 O O . LEU B 1 231 ? 2.801 32.531 -1.587 1 91.88 231 LEU B O 1
ATOM 6313 N N . ALA B 1 232 ? 3.568 33.594 -3.398 1 89.69 232 ALA B N 1
ATOM 6314 C CA . ALA B 1 232 ? 2.285 33.562 -4.094 1 89.69 232 ALA B CA 1
ATOM 6315 C C . ALA B 1 232 ? 2.475 33.344 -5.59 1 89.69 232 ALA B C 1
ATOM 6317 O O . ALA B 1 232 ? 3.172 34.094 -6.262 1 89.69 232 ALA B O 1
ATOM 6318 N N . LYS B 1 233 ? 1.878 32.344 -6.137 1 87.38 233 LYS B N 1
ATOM 6319 C CA . LYS B 1 233 ? 1.949 32 -7.551 1 87.38 233 LYS B CA 1
ATOM 6320 C C . LYS B 1 233 ? 3.398 31.891 -8.016 1 87.38 233 LYS B C 1
ATOM 6322 O O . LYS B 1 233 ? 3.76 32.438 -9.062 1 87.38 233 LYS B O 1
ATOM 6327 N N . GLY B 1 234 ? 4.215 31.375 -7.148 1 89.62 234 GLY B N 1
ATOM 6328 C CA . GLY B 1 234 ? 5.59 31.078 -7.516 1 89.62 234 GLY B CA 1
ATOM 6329 C C . GLY B 1 234 ? 6.52 32.281 -7.352 1 89.62 234 GLY B C 1
ATOM 6330 O O . GLY B 1 234 ? 7.715 32.188 -7.629 1 89.62 234 GLY B O 1
ATOM 6331 N N . LYS B 1 235 ? 6.023 33.406 -6.941 1 91.75 235 LYS B N 1
ATOM 6332 C CA . LYS B 1 235 ? 6.809 34.625 -6.754 1 91.75 235 LYS B CA 1
ATOM 6333 C C . LYS B 1 235 ? 6.801 35.062 -5.293 1 91.75 235 LYS B C 1
ATOM 6335 O O . LYS B 1 235 ? 5.879 34.75 -4.543 1 91.75 235 LYS B O 1
ATOM 6340 N N . VAL B 1 236 ? 7.812 35.781 -4.934 1 93.06 236 VAL B N 1
ATOM 6341 C CA . VAL B 1 236 ? 7.898 36.25 -3.559 1 93.06 236 VAL B CA 1
ATOM 6342 C C . VAL B 1 236 ? 7.035 37.5 -3.393 1 93.06 236 VAL B C 1
ATOM 6344 O O . VAL B 1 236 ? 7.281 38.531 -4.035 1 93.06 236 VAL B O 1
ATOM 6347 N N . ALA B 1 237 ? 6.098 37.438 -2.594 1 91.31 237 ALA B N 1
ATOM 6348 C CA . ALA B 1 237 ? 5.215 38.562 -2.312 1 91.31 237 ALA B CA 1
ATOM 6349 C C . ALA B 1 237 ? 5.766 39.406 -1.17 1 91.31 237 ALA B C 1
ATOM 6351 O O . ALA B 1 237 ? 5.516 40.625 -1.112 1 91.31 237 ALA B O 1
ATOM 6352 N N . PHE B 1 238 ? 6.387 38.75 -0.288 1 90.75 238 PHE B N 1
ATOM 6353 C CA . PHE B 1 238 ? 6.941 39.438 0.866 1 90.75 238 PHE B CA 1
ATOM 6354 C C . PHE B 1 238 ? 8.141 38.688 1.431 1 90.75 238 PHE B C 1
ATOM 6356 O O . PHE B 1 238 ? 8.164 37.438 1.417 1 90.75 238 PHE B O 1
ATOM 6363 N N . GLN B 1 239 ? 9.086 39.375 1.864 1 92.06 239 GLN B N 1
ATOM 6364 C CA . GLN B 1 239 ? 10.242 38.844 2.576 1 92.06 239 GLN B CA 1
ATOM 6365 C C . GLN B 1 239 ? 10.695 39.812 3.682 1 92.06 239 GLN B C 1
ATOM 6367 O O . GLN B 1 239 ? 10.891 41 3.438 1 92.06 239 GLN B O 1
ATOM 6372 N N . GLY B 1 240 ? 10.773 39.281 4.836 1 89.38 240 GLY B N 1
ATOM 6373 C CA . GLY B 1 240 ? 11.211 40.094 5.941 1 89.38 240 GLY B CA 1
ATOM 6374 C C . GLY B 1 240 ? 10.781 39.594 7.297 1 89.38 240 GLY B C 1
ATOM 6375 O O . GLY B 1 240 ? 10.367 38.438 7.418 1 89.38 240 GLY B O 1
ATOM 6376 N N . SER B 1 241 ? 10.961 40.375 8.289 1 88.12 241 SER B N 1
ATOM 6377 C CA . SER B 1 241 ? 10.57 40 9.648 1 88.12 241 SER B CA 1
ATOM 6378 C C . SER B 1 241 ? 9.07 40.156 9.852 1 88.12 241 SER B C 1
ATOM 6380 O O . SER B 1 241 ? 8.375 40.719 9 1 88.12 241 SER B O 1
ATOM 6382 N N . LEU B 1 242 ? 8.609 39.625 10.938 1 85.06 242 LEU B N 1
ATOM 6383 C CA . LEU B 1 242 ? 7.195 39.719 11.273 1 85.06 242 LEU B CA 1
ATOM 6384 C C . LEU B 1 242 ? 6.762 41.188 11.398 1 85.06 242 LEU B C 1
ATOM 6386 O O . LEU B 1 242 ? 5.672 41.562 10.953 1 85.06 242 LEU B O 1
ATOM 6390 N N . ASP B 1 243 ? 7.641 42 11.922 1 82.69 243 ASP B N 1
ATOM 6391 C CA . ASP B 1 243 ? 7.355 43.406 12.086 1 82.69 243 ASP B CA 1
ATOM 6392 C C . ASP B 1 243 ? 7.285 44.125 10.734 1 82.69 243 ASP B C 1
ATOM 6394 O O . ASP B 1 243 ? 6.445 45 10.523 1 82.69 243 ASP B O 1
ATOM 6398 N N . ALA B 1 244 ? 8.148 43.719 9.898 1 86.69 244 ALA B N 1
ATOM 6399 C CA . ALA B 1 244 ? 8.172 44.281 8.562 1 86.69 244 ALA B CA 1
ATOM 6400 C C . ALA B 1 244 ? 6.91 43.938 7.785 1 86.69 244 ALA B C 1
ATOM 6402 O O . ALA B 1 244 ? 6.461 44.688 6.926 1 86.69 244 ALA B O 1
ATOM 6403 N N . ALA B 1 245 ? 6.383 42.812 8.102 1 86.94 245 ALA B N 1
ATOM 6404 C CA . ALA B 1 245 ? 5.164 42.375 7.43 1 86.94 245 ALA B CA 1
ATOM 6405 C C . ALA B 1 245 ? 3.99 43.281 7.762 1 86.94 245 ALA B C 1
ATOM 6407 O O . ALA B 1 245 ? 3.184 43.594 6.891 1 86.94 245 ALA B O 1
ATOM 6408 N N . ALA B 1 246 ? 3.889 43.625 8.945 1 83.12 246 ALA B N 1
ATOM 6409 C CA . ALA B 1 246 ? 2.824 44.531 9.375 1 83.12 246 ALA B CA 1
ATOM 6410 C C . ALA B 1 246 ? 2.922 45.875 8.664 1 83.12 246 ALA B C 1
ATOM 6412 O O . ALA B 1 246 ? 1.91 46.438 8.234 1 83.12 246 ALA B O 1
ATOM 6413 N N . ALA B 1 247 ? 4.133 46.344 8.562 1 85.25 247 ALA B N 1
ATOM 6414 C CA . ALA B 1 247 ? 4.367 47.625 7.895 1 85.25 247 ALA B CA 1
ATOM 6415 C C . ALA B 1 247 ? 4.02 47.531 6.414 1 85.25 247 ALA B C 1
ATOM 6417 O O . ALA B 1 247 ? 3.43 48.469 5.855 1 85.25 247 ALA B O 1
ATOM 6418 N N . ARG B 1 248 ? 4.363 46.469 5.848 1 86.81 248 ARG B N 1
ATOM 6419 C CA . ARG B 1 248 ? 4.117 46.281 4.422 1 86.81 248 ARG B CA 1
ATOM 6420 C C . ARG B 1 248 ? 2.623 46.219 4.125 1 86.81 248 ARG B C 1
ATOM 6422 O O . ARG B 1 248 ? 2.166 46.75 3.113 1 86.81 248 ARG B O 1
ATOM 6429 N N . CYS B 1 249 ? 1.884 45.531 4.945 1 87.56 249 CYS B N 1
ATOM 6430 C CA . CYS B 1 249 ? 0.439 45.438 4.766 1 87.56 249 CYS B CA 1
ATOM 6431 C C . CYS B 1 249 ? -0.208 46.812 4.836 1 87.56 249 CYS B C 1
ATOM 6433 O O . CYS B 1 249 ? -1.132 47.094 4.074 1 87.56 249 CYS B O 1
ATOM 6435 N N . ALA B 1 250 ? 0.284 47.594 5.695 1 85.31 250 ALA B N 1
ATOM 6436 C CA . ALA B 1 250 ? -0.224 48.969 5.812 1 85.31 250 ALA B CA 1
ATOM 6437 C C . ALA B 1 250 ? 0.12 49.781 4.574 1 85.31 250 ALA B C 1
ATOM 6439 O O . ALA B 1 250 ? -0.696 50.594 4.105 1 85.31 250 ALA B O 1
ATOM 6440 N N . GLU B 1 251 ? 1.29 49.625 4.066 1 84.5 251 GLU B N 1
ATOM 6441 C CA . GLU B 1 251 ? 1.782 50.375 2.908 1 84.5 251 GLU B CA 1
ATOM 6442 C C . GLU B 1 251 ? 0.968 50.062 1.659 1 84.5 251 GLU B C 1
ATOM 6444 O O . GLU B 1 251 ? 0.771 50.906 0.8 1 84.5 251 GLU B O 1
ATOM 6449 N N . VAL B 1 252 ? 0.555 48.844 1.569 1 85.06 252 VAL B N 1
ATOM 6450 C CA . VAL B 1 252 ? -0.184 48.438 0.381 1 85.06 252 VAL B CA 1
ATOM 6451 C C . VAL B 1 252 ? -1.669 48.719 0.562 1 85.06 252 VAL B C 1
ATOM 6453 O O . VAL B 1 252 ? -2.484 48.406 -0.309 1 85.06 252 VAL B O 1
ATOM 6456 N N . GLY B 1 253 ? -2.111 49.25 1.656 1 83.5 253 GLY B N 1
ATOM 6457 C CA . GLY B 1 253 ? -3.471 49.75 1.854 1 83.5 253 GLY B CA 1
ATOM 6458 C C . GLY B 1 253 ? -4.355 48.75 2.586 1 83.5 253 GLY B C 1
ATOM 6459 O O . GLY B 1 253 ? -5.578 48.906 2.596 1 83.5 253 GLY B O 1
ATOM 6460 N N . HIS B 1 254 ? -3.707 47.719 3.078 1 87.44 254 HIS B N 1
ATOM 6461 C CA . HIS B 1 254 ? -4.473 46.719 3.803 1 87.44 254 HIS B CA 1
ATOM 6462 C C . HIS B 1 254 ? -3.883 46.469 5.184 1 87.44 254 HIS B C 1
ATOM 6464 O O . HIS B 1 254 ? -3.328 45.406 5.441 1 87.44 254 HIS B O 1
ATOM 6470 N N . PRO B 1 255 ? -4.121 47.406 6.016 1 86.06 255 PRO B N 1
ATOM 6471 C CA . PRO B 1 255 ? -3.541 47.25 7.352 1 86.06 255 PRO B CA 1
ATOM 6472 C C . PRO B 1 255 ? -4.102 46.031 8.102 1 86.06 255 PRO B C 1
ATOM 6474 O O . PRO B 1 255 ? -5.234 45.625 7.848 1 86.06 255 PRO B O 1
ATOM 6477 N N . ILE B 1 256 ? -3.332 45.469 9 1 83.19 256 ILE B N 1
ATOM 6478 C CA . ILE B 1 256 ? -3.688 44.281 9.75 1 83.19 256 ILE B CA 1
ATOM 6479 C C . ILE B 1 256 ? -4.742 44.625 10.805 1 83.19 256 ILE B C 1
ATOM 6481 O O . ILE B 1 256 ? -4.543 45.5 11.617 1 83.19 256 ILE B O 1
ATOM 6485 N N . PRO B 1 257 ? -5.844 43.938 10.742 1 75.88 257 PRO B N 1
ATOM 6486 C CA . PRO B 1 257 ? -6.848 44.156 11.789 1 75.88 257 PRO B CA 1
ATOM 6487 C C . PRO B 1 257 ? -6.344 43.75 13.18 1 75.88 257 PRO B C 1
ATOM 6489 O O . PRO B 1 257 ? -5.363 43.031 13.305 1 75.88 257 PRO B O 1
ATOM 6492 N N . GLU B 1 258 ? -7.035 44.188 14.172 1 66.75 258 GLU B N 1
ATOM 6493 C CA . GLU B 1 258 ? -6.668 43.906 15.562 1 66.75 258 GLU B CA 1
ATOM 6494 C C . GLU B 1 258 ? -6.781 42.438 15.867 1 66.75 258 GLU B C 1
ATOM 6496 O O . GLU B 1 258 ? -7.715 41.75 15.406 1 66.75 258 GLU B O 1
ATOM 6501 N N . TYR B 1 259 ? -5.723 41.781 16.562 1 63.84 259 TYR B N 1
ATOM 6502 C CA . TYR B 1 259 ? -5.695 40.438 17.062 1 63.84 259 TYR B CA 1
ATOM 6503 C C . TYR B 1 259 ? -5.52 39.438 15.922 1 63.84 259 TYR B C 1
ATOM 6505 O O . TYR B 1 259 ? -5.965 38.281 16.016 1 63.84 259 TYR B O 1
ATOM 6513 N N . THR B 1 260 ? -5.105 40.062 14.812 1 73 260 THR B N 1
ATOM 6514 C CA . THR B 1 260 ? -4.879 39.188 13.68 1 73 260 THR B CA 1
ATOM 6515 C C . THR B 1 260 ? -3.385 38.938 13.477 1 73 260 THR B C 1
ATOM 6517 O O . THR B 1 260 ? -2.574 39.844 13.625 1 73 260 THR B O 1
ATOM 6520 N N . ASN B 1 261 ? -3.152 37.719 13.227 1 76.88 261 ASN B N 1
ATOM 6521 C CA . ASN B 1 261 ? -1.784 37.344 12.898 1 76.88 261 ASN B CA 1
ATOM 6522 C C . ASN B 1 261 ? -1.36 37.906 11.539 1 76.88 261 ASN B C 1
ATOM 6524 O O . ASN B 1 261 ? -2.061 37.719 10.539 1 76.88 261 ASN B O 1
ATOM 6528 N N . PRO B 1 262 ? -0.281 38.688 11.523 1 78.12 262 PRO B N 1
ATOM 6529 C CA . PRO B 1 262 ? 0.167 39.25 10.25 1 78.12 262 PRO B CA 1
ATOM 6530 C C . PRO B 1 262 ? 0.313 38.219 9.148 1 78.12 262 PRO B C 1
ATOM 6532 O O . PRO B 1 262 ? 0 38.5 7.984 1 78.12 262 PRO B O 1
ATOM 6535 N N . SER B 1 263 ? 0.789 37.094 9.531 1 81.44 263 SER B N 1
ATOM 6536 C CA . SER B 1 263 ? 0.961 36.062 8.531 1 81.44 263 SER B CA 1
ATOM 6537 C C . SER B 1 263 ? -0.378 35.625 7.945 1 81.44 263 SER B C 1
ATOM 6539 O O . SER B 1 263 ? -0.484 35.375 6.738 1 81.44 263 SER B O 1
ATOM 6541 N N . ASP B 1 264 ? -1.378 35.531 8.758 1 80.62 264 ASP B N 1
ATOM 6542 C CA . ASP B 1 264 ? -2.709 35.156 8.289 1 80.62 264 ASP B CA 1
ATOM 6543 C C . ASP B 1 264 ? -3.27 36.219 7.344 1 80.62 264 ASP B C 1
ATOM 6545 O O . ASP B 1 264 ? -3.926 35.906 6.355 1 80.62 264 ASP B O 1
ATOM 6549 N N . HIS B 1 265 ? -3.014 37.406 7.746 1 83.56 265 HIS B N 1
ATOM 6550 C CA . HIS B 1 265 ? -3.486 38.5 6.922 1 83.56 265 HIS B CA 1
ATOM 6551 C C . HIS B 1 265 ? -2.809 38.5 5.559 1 83.56 265 HIS B C 1
ATOM 6553 O O . HIS B 1 265 ? -3.463 38.719 4.535 1 83.56 265 HIS B O 1
ATOM 6559 N N . LEU B 1 266 ? -1.542 38.344 5.559 1 84.56 266 LEU B N 1
ATOM 6560 C CA . LEU B 1 266 ? -0.791 38.281 4.309 1 84.56 266 LEU B CA 1
ATOM 6561 C C . LEU B 1 266 ? -1.279 37.156 3.43 1 84.56 266 LEU B C 1
ATOM 6563 O O . LEU B 1 266 ? -1.389 37.312 2.209 1 84.56 266 LEU B O 1
ATOM 6567 N N . LEU B 1 267 ? -1.523 36.031 4.027 1 83.25 267 LEU B N 1
ATOM 6568 C CA . LEU B 1 267 ? -2.002 34.875 3.285 1 83.25 267 LEU B CA 1
ATOM 6569 C C . LEU B 1 267 ? -3.377 35.125 2.68 1 83.25 267 LEU B C 1
ATOM 6571 O O . LEU B 1 267 ? -3.68 34.656 1.582 1 83.25 267 LEU B O 1
ATOM 6575 N N . LYS B 1 268 ? -4.176 35.812 3.422 1 82.25 268 LYS B N 1
ATOM 6576 C CA . LYS B 1 268 ? -5.484 36.219 2.908 1 82.25 268 LYS B CA 1
ATOM 6577 C C . LYS B 1 268 ? -5.34 37.094 1.671 1 82.25 268 LYS B C 1
ATOM 6579 O O . LYS B 1 268 ? -6.121 36.969 0.724 1 82.25 268 LYS B O 1
ATOM 6584 N N . LEU B 1 269 ? -4.352 37.906 1.75 1 84.44 269 LEU B N 1
ATOM 6585 C CA . LEU B 1 269 ? -4.137 38.844 0.661 1 84.44 269 LEU B CA 1
ATOM 6586 C C . LEU B 1 269 ? -3.609 38.156 -0.581 1 84.44 269 LEU B C 1
ATOM 6588 O O . LEU B 1 269 ? -3.859 38.594 -1.706 1 84.44 269 LEU B O 1
ATOM 6592 N N . VAL B 1 270 ? -2.953 37.031 -0.406 1 85.19 270 VAL B N 1
ATOM 6593 C CA . VAL B 1 270 ? -2.262 36.406 -1.536 1 85.19 270 VAL B CA 1
ATOM 6594 C C . VAL B 1 270 ? -3.066 35.219 -2.049 1 85.19 270 VAL B C 1
ATOM 6596 O O . VAL B 1 270 ? -2.83 34.75 -3.156 1 85.19 270 VAL B O 1
ATOM 6599 N N . SER B 1 271 ? -4.062 34.719 -1.333 1 79.5 271 SER B N 1
ATOM 6600 C CA . SER B 1 271 ? -4.836 33.531 -1.72 1 79.5 271 SER B CA 1
ATOM 6601 C C . SER B 1 271 ? -5.859 33.875 -2.797 1 79.5 271 SER B C 1
ATOM 6603 O O . SER B 1 271 ? -6.562 34.906 -2.697 1 79.5 271 SER B O 1
ATOM 6605 N N . THR B 1 272 ? -5.969 33.062 -3.938 1 72.25 272 THR B N 1
ATOM 6606 C CA . THR B 1 272 ? -6.859 33.344 -5.055 1 72.25 272 THR B CA 1
ATOM 6607 C C . THR B 1 272 ? -7.953 32.281 -5.172 1 72.25 272 THR B C 1
ATOM 6609 O O . THR B 1 272 ? -8.789 32.344 -6.07 1 72.25 272 THR B O 1
ATOM 6612 N N . ASP B 1 273 ? -8.047 31.312 -4.34 1 69.25 273 ASP B N 1
ATOM 6613 C CA . ASP B 1 273 ? -8.953 30.188 -4.508 1 69.25 273 ASP B CA 1
ATOM 6614 C C . ASP B 1 273 ? -10.398 30.594 -4.203 1 69.25 273 ASP B C 1
ATOM 6616 O O . ASP B 1 273 ? -11.336 29.953 -4.676 1 69.25 273 ASP B O 1
ATOM 6620 N N . PHE B 1 274 ? -10.688 31.5 -3.375 1 66.56 274 PHE B N 1
ATOM 6621 C CA . PHE B 1 274 ? -12.031 31.812 -2.906 1 66.56 274 PHE B CA 1
ATOM 6622 C C . PHE B 1 274 ? -12.484 33.156 -3.447 1 66.56 274 PHE B C 1
ATOM 6624 O O . PHE B 1 274 ? -12.508 34.156 -2.715 1 66.56 274 PHE B O 1
ATOM 6631 N N . GLY B 1 275 ? -12.664 33.375 -4.785 1 62.22 275 GLY B N 1
ATOM 6632 C CA . GLY B 1 275 ? -13.469 34.406 -5.441 1 62.22 275 GLY B CA 1
ATOM 6633 C C . GLY B 1 275 ? -12.656 35.594 -5.875 1 62.22 275 GLY B C 1
ATOM 6634 O O . GLY B 1 275 ? -12.789 36.062 -7.008 1 62.22 275 GLY B O 1
ATOM 6635 N N . ASP B 1 276 ? -12.008 36.5 -5.043 1 61.78 276 ASP B N 1
ATOM 6636 C CA . ASP B 1 276 ? -11.781 37.906 -5.359 1 61.78 276 ASP B CA 1
ATOM 6637 C C . ASP B 1 276 ? -10.508 38.094 -6.172 1 61.78 276 ASP B C 1
ATOM 6639 O O . ASP B 1 276 ? -9.531 37.375 -5.98 1 61.78 276 ASP B O 1
ATOM 6643 N N . ASP B 1 277 ? -10.812 38.625 -7.215 1 67.62 277 ASP B N 1
ATOM 6644 C CA . ASP B 1 277 ? -9.664 39.031 -8.023 1 67.62 277 ASP B CA 1
ATOM 6645 C C . ASP B 1 277 ? -8.656 39.844 -7.211 1 67.62 277 ASP B C 1
ATOM 6647 O O . ASP B 1 277 ? -8.945 40.969 -6.828 1 67.62 277 ASP B O 1
ATOM 6651 N N . LYS B 1 278 ? -7.637 39.219 -6.727 1 79.62 278 LYS B N 1
ATOM 6652 C CA . LYS B 1 278 ? -6.633 39.875 -5.891 1 79.62 278 LYS B CA 1
ATOM 6653 C C . LYS B 1 278 ? -5.379 40.188 -6.699 1 79.62 278 LYS B C 1
ATOM 6655 O O . LYS B 1 278 ? -4.285 40.312 -6.137 1 79.62 278 LYS B O 1
ATOM 6660 N N . SER B 1 279 ? -5.578 40.312 -7.945 1 79.62 279 SER B N 1
ATOM 6661 C CA . SER B 1 279 ? -4.43 40.531 -8.82 1 79.62 279 SER B CA 1
ATOM 6662 C C . SER B 1 279 ? -3.748 41.875 -8.508 1 79.62 279 SER B C 1
ATOM 6664 O O . SER B 1 279 ? -2.52 41.969 -8.523 1 79.62 279 SER B O 1
ATOM 6666 N N . ALA B 1 280 ? -4.566 42.844 -8.195 1 80.06 280 ALA B N 1
ATOM 6667 C CA . ALA B 1 280 ? -4.012 44.188 -7.934 1 80.06 280 ALA B CA 1
ATOM 6668 C C . ALA B 1 280 ? -3.154 44.188 -6.672 1 80.06 280 ALA B C 1
ATOM 6670 O O . ALA B 1 280 ? -2.074 44.781 -6.648 1 80.06 280 ALA B O 1
ATOM 6671 N N . VAL B 1 281 ? -3.646 43.531 -5.711 1 84.31 281 VAL B N 1
ATOM 6672 C CA . VAL B 1 281 ? -2.922 43.469 -4.445 1 84.31 281 VAL B CA 1
ATOM 6673 C C . VAL B 1 281 ? -1.646 42.656 -4.617 1 84.31 281 VAL B C 1
ATOM 6675 O O . VAL B 1 281 ? -0.592 43.031 -4.09 1 84.31 281 VAL B O 1
ATOM 6678 N N . LEU B 1 282 ? -1.677 41.656 -5.316 1 86.75 282 LEU B N 1
ATOM 6679 C CA . LEU B 1 282 ? -0.515 40.812 -5.566 1 86.75 282 LEU B CA 1
ATOM 6680 C C . LEU B 1 282 ? 0.569 41.594 -6.312 1 86.75 282 LEU B C 1
ATOM 6682 O O . LEU B 1 282 ? 1.749 41.5 -5.961 1 86.75 282 LEU B O 1
ATOM 6686 N N . ASP B 1 283 ? 0.083 42.281 -7.324 1 85.19 283 ASP B N 1
ATOM 6687 C CA . ASP B 1 283 ? 1.029 43.062 -8.102 1 85.19 283 ASP B CA 1
ATOM 6688 C C . ASP B 1 283 ? 1.716 44.125 -7.23 1 85.19 283 ASP B C 1
ATOM 6690 O O . ASP B 1 283 ? 2.916 44.344 -7.375 1 85.19 283 ASP B O 1
ATOM 6694 N N . ALA B 1 284 ? 0.95 44.688 -6.41 1 84.75 284 ALA B N 1
ATOM 6695 C CA . ALA B 1 284 ? 1.508 45.688 -5.508 1 84.75 284 ALA B CA 1
ATOM 6696 C C . ALA B 1 284 ? 2.559 45.062 -4.59 1 84.75 284 ALA B C 1
ATOM 6698 O O . ALA B 1 284 ? 3.592 45.688 -4.316 1 84.75 284 ALA B O 1
ATOM 6699 N N . LEU B 1 285 ? 2.305 43.969 -4.141 1 86.69 285 LEU B N 1
ATOM 6700 C CA . LEU B 1 285 ? 3.23 43.281 -3.244 1 86.69 285 LEU B CA 1
ATOM 6701 C C . LEU B 1 285 ? 4.504 42.875 -3.98 1 86.69 285 LEU B C 1
ATOM 6703 O O . LEU B 1 285 ? 5.605 43.031 -3.443 1 86.69 285 LEU B O 1
ATOM 6707 N N . TYR B 1 286 ? 4.355 42.5 -5.199 1 86.81 286 TYR B N 1
ATOM 6708 C CA . TYR B 1 286 ? 5.512 42.094 -6 1 86.81 286 TYR B CA 1
ATOM 6709 C C . TYR B 1 286 ? 6.426 43.281 -6.258 1 86.81 286 TYR B C 1
ATOM 6711 O O . TYR B 1 286 ? 7.648 43.188 -6.164 1 86.81 286 TYR B O 1
ATOM 6719 N N . VAL B 1 287 ? 5.824 44.344 -6.609 1 82.38 287 VAL B N 1
ATOM 6720 C CA . VAL B 1 287 ? 6.562 45.562 -6.945 1 82.38 287 VAL B CA 1
ATOM 6721 C C . VAL B 1 287 ? 7.316 46.062 -5.715 1 82.38 287 VAL B C 1
ATOM 6723 O O . VAL B 1 287 ? 8.477 46.469 -5.812 1 82.38 287 VAL B O 1
ATOM 6726 N N . GLU B 1 288 ? 6.66 46.031 -4.656 1 80.31 288 GLU B N 1
ATOM 6727 C CA . GLU B 1 288 ? 7.293 46.469 -3.422 1 80.31 288 GLU B CA 1
ATOM 6728 C C . GLU B 1 288 ? 8.477 45.594 -3.041 1 80.31 288 GLU B C 1
ATOM 6730 O O . GLU B 1 288 ? 9.492 46.094 -2.549 1 80.31 288 GLU B O 1
ATOM 6735 N N . HIS B 1 289 ? 8.328 44.344 -3.193 1 83.31 289 HIS B N 1
ATOM 6736 C CA . HIS B 1 289 ? 9.43 43.406 -2.912 1 83.31 289 HIS B CA 1
ATOM 6737 C C . HIS B 1 289 ? 10.602 43.656 -3.852 1 83.31 289 HIS B C 1
ATOM 6739 O O . HIS B 1 289 ? 11.766 43.625 -3.426 1 83.31 289 HIS B O 1
ATOM 6745 N N . ALA B 1 290 ? 10.273 43.812 -5.07 1 77.44 290 ALA B N 1
ATOM 6746 C CA . ALA B 1 290 ? 11.32 44.062 -6.055 1 77.44 290 ALA B CA 1
ATOM 6747 C C . ALA B 1 290 ? 12.078 45.344 -5.719 1 77.44 290 ALA B C 1
ATOM 6749 O O . ALA B 1 290 ? 13.297 45.438 -5.914 1 77.44 290 ALA B O 1
ATOM 6750 N N . ARG B 1 291 ? 11.367 46.25 -5.25 1 75.38 291 ARG B N 1
ATOM 6751 C CA . ARG B 1 291 ? 11.961 47.531 -4.895 1 75.38 291 ARG B CA 1
ATOM 6752 C C . ARG B 1 291 ? 12.914 47.375 -3.709 1 75.38 291 ARG B C 1
ATOM 6754 O O . ARG B 1 291 ? 14 47.969 -3.705 1 75.38 291 ARG B O 1
ATOM 6761 N N . GLN B 1 292 ? 12.555 46.562 -2.76 1 71.12 292 GLN B N 1
ATOM 6762 C CA . GLN B 1 292 ? 13.375 46.375 -1.57 1 71.12 292 GLN B CA 1
ATOM 6763 C C . GLN B 1 292 ? 14.578 45.5 -1.876 1 71.12 292 GLN B C 1
ATOM 6765 O O . GLN B 1 292 ? 15.641 45.656 -1.268 1 71.12 292 GLN B O 1
ATOM 6770 N N . GLY B 1 293 ? 14.383 44.375 -2.631 1 62.19 293 GLY B N 1
ATOM 6771 C CA . GLY B 1 293 ? 15.469 43.469 -3.006 1 62.19 293 GLY B CA 1
ATOM 6772 C C . GLY B 1 293 ? 16.578 44.188 -3.77 1 62.19 293 GLY B C 1
ATOM 6773 O O . GLY B 1 293 ? 17.75 43.844 -3.596 1 62.19 293 GLY B O 1
ATOM 6774 N N . ALA B 1 294 ? 16.266 45.062 -4.699 1 49.38 294 ALA B N 1
ATOM 6775 C CA . ALA B 1 294 ? 17.266 45.875 -5.398 1 49.38 294 ALA B CA 1
ATOM 6776 C C . ALA B 1 294 ? 18.125 46.656 -4.414 1 49.38 294 ALA B C 1
ATOM 6778 O O . ALA B 1 294 ? 19.312 46.844 -4.641 1 49.38 294 ALA B O 1
ATOM 6779 N N . LEU B 1 295 ? 17.594 46.844 -3.24 1 42.25 295 LEU B N 1
ATOM 6780 C CA . LEU B 1 295 ? 18.328 47.594 -2.229 1 42.25 295 LEU B CA 1
ATOM 6781 C C . LEU B 1 295 ? 19.281 46.688 -1.472 1 42.25 295 LEU B C 1
ATOM 6783 O O . LEU B 1 295 ? 20.391 47.094 -1.108 1 42.25 295 LEU B O 1
ATOM 6787 N N . ALA B 1 296 ? 18.953 45.375 -1.129 1 47.97 296 ALA B N 1
ATOM 6788 C CA . ALA B 1 296 ? 19.734 44.406 -0.36 1 47.97 296 ALA B CA 1
ATOM 6789 C C . ALA B 1 296 ? 20.828 43.781 -1.224 1 47.97 296 ALA B C 1
ATOM 6791 O O . ALA B 1 296 ? 21.797 43.219 -0.703 1 47.97 296 ALA B O 1
ATOM 6792 N N . ALA B 1 297 ? 20.719 43.625 -2.463 1 44.22 297 ALA B N 1
ATOM 6793 C CA . ALA B 1 297 ? 21.75 43.031 -3.324 1 44.22 297 ALA B CA 1
ATOM 6794 C C . ALA B 1 297 ? 23.094 43.719 -3.098 1 44.22 297 ALA B C 1
ATOM 6796 O O . ALA B 1 297 ? 24.109 43.281 -3.625 1 44.22 297 ALA B O 1
ATOM 6797 N N . GLN B 1 298 ? 23.141 44.844 -2.545 1 36.5 298 GLN B N 1
ATOM 6798 C CA . GLN B 1 298 ? 24.438 45.5 -2.402 1 36.5 298 GLN B CA 1
ATOM 6799 C C . GLN B 1 298 ? 25.328 44.75 -1.406 1 36.5 298 GLN B C 1
ATOM 6801 O O . GLN B 1 298 ? 26.5 45.094 -1.223 1 36.5 298 GLN B O 1
ATOM 6806 N N . PHE B 1 299 ? 24.922 44.031 -0.464 1 36.69 299 PHE B N 1
ATOM 6807 C CA . PHE B 1 299 ? 25.797 43.375 0.52 1 36.69 299 PHE B CA 1
ATOM 6808 C C . PHE B 1 299 ? 26.438 42.125 -0.051 1 36.69 299 PHE B C 1
ATOM 6810 O O . PHE B 1 299 ? 25.969 41.031 0.207 1 36.69 299 PHE B O 1
ATOM 6817 N N . GLU B 1 300 ? 26.953 41.969 -1.187 1 41.25 300 GLU B N 1
ATOM 6818 C CA . GLU B 1 300 ? 27.578 40.906 -1.934 1 41.25 300 GLU B CA 1
ATOM 6819 C C . GLU B 1 300 ? 28.641 40.188 -1.087 1 41.25 300 GLU B C 1
ATOM 6821 O O . GLU B 1 300 ? 28.609 38.969 -0.952 1 41.25 300 GLU B O 1
ATOM 6826 N N . GLY B 1 301 ? 30.094 40.406 -1.413 1 39.25 301 GLY B N 1
ATOM 6827 C CA . GLY B 1 301 ? 31.219 39.562 -1.795 1 39.25 301 GLY B CA 1
ATOM 6828 C C . GLY B 1 301 ? 31.984 39.031 -0.605 1 39.25 301 GLY B C 1
ATOM 6829 O O . GLY B 1 301 ? 33.094 38.469 -0.763 1 39.25 301 GLY B O 1
ATOM 6830 N N . LYS B 1 302 ? 31.953 39.531 0.535 1 36.22 302 LYS B N 1
ATOM 6831 C CA . LYS B 1 302 ? 33.156 39.188 1.294 1 36.22 302 LYS B CA 1
ATOM 6832 C C . LYS B 1 302 ? 33.094 37.75 1.793 1 36.22 302 LYS B C 1
ATOM 6834 O O . LYS B 1 302 ? 33.844 37.375 2.691 1 36.22 302 LYS B O 1
ATOM 6839 N N . GLY B 1 303 ? 32.188 36.938 1.482 1 40.91 303 GLY B N 1
ATOM 6840 C CA . GLY B 1 303 ? 32.094 35.719 2.283 1 40.91 303 GLY B CA 1
ATOM 6841 C C . GLY B 1 303 ? 33.156 34.688 1.961 1 40.91 303 GLY B C 1
ATOM 6842 O O . GLY B 1 303 ? 32.875 33.562 1.555 1 40.91 303 GLY B O 1
ATOM 6843 N N . ALA B 1 304 ? 34.25 35.062 1.376 1 36.41 304 ALA B N 1
ATOM 6844 C CA . ALA B 1 304 ? 35.156 34.031 0.904 1 36.41 304 ALA B CA 1
ATOM 6845 C C . ALA B 1 304 ? 35.688 33.188 2.068 1 36.41 304 ALA B C 1
ATOM 6847 O O . ALA B 1 304 ? 36.531 32.281 1.873 1 36.41 304 ALA B O 1
ATOM 6848 N N . ALA B 1 305 ? 35.906 33.781 3.213 1 35.22 305 ALA B N 1
ATOM 6849 C CA . ALA B 1 305 ? 37.031 33.188 3.922 1 35.22 305 ALA B CA 1
ATOM 6850 C C . ALA B 1 305 ? 36.812 31.719 4.211 1 35.22 305 ALA B C 1
ATOM 6852 O O . ALA B 1 305 ? 37.75 30.906 4.078 1 35.22 305 ALA B O 1
ATOM 6853 N N . GLU B 1 306 ? 35.875 31.172 5.09 1 38.81 306 GLU B N 1
ATOM 6854 C CA . GLU B 1 306 ? 36.125 30.016 5.934 1 38.81 306 GLU B CA 1
ATOM 6855 C C . GLU B 1 306 ? 35.688 28.719 5.238 1 38.81 306 GLU B C 1
ATOM 6857 O O . GLU B 1 306 ? 34.562 28.25 5.43 1 38.81 306 GLU B O 1
ATOM 6862 N N . ALA B 1 307 ? 36.031 28.422 4.066 1 40.12 307 ALA B N 1
ATOM 6863 C CA . ALA B 1 307 ? 35.875 27.219 3.25 1 40.12 307 ALA B CA 1
ATOM 6864 C C . ALA B 1 307 ? 36.438 26 3.959 1 40.12 307 ALA B C 1
ATOM 6866 O O . ALA B 1 307 ? 36.156 24.859 3.574 1 40.12 307 ALA B O 1
ATOM 6867 N N . LEU B 1 308 ? 37.375 26.125 4.848 1 40.34 308 LEU B N 1
ATOM 6868 C CA . LEU B 1 308 ? 38.312 25.047 5.145 1 40.34 308 LEU B CA 1
ATOM 6869 C C . LEU B 1 308 ? 37.594 23.906 5.883 1 40.34 308 LEU B C 1
ATOM 6871 O O . LEU B 1 308 ? 37.938 22.734 5.676 1 40.34 308 LEU B O 1
ATOM 6875 N N . GLU B 1 309 ? 36.719 24.156 6.793 1 41.97 309 GLU B N 1
ATOM 6876 C CA . GLU B 1 309 ? 36.281 23.078 7.676 1 41.97 309 GLU B CA 1
ATOM 6877 C C . GLU B 1 309 ? 35.344 22.109 6.957 1 41.97 309 GLU B C 1
ATOM 6879 O O . GLU B 1 309 ? 35.188 20.969 7.371 1 41.97 309 GLU B O 1
ATOM 6884 N N . TYR B 1 310 ? 34.688 22.531 5.875 1 46.19 310 TYR B N 1
ATOM 6885 C CA . TYR B 1 310 ? 33.688 21.781 5.098 1 46.19 310 TYR B CA 1
ATOM 6886 C C . TYR B 1 310 ? 34.344 20.531 4.48 1 46.19 310 TYR B C 1
ATOM 6888 O O . TYR B 1 310 ? 33.719 19.469 4.418 1 46.19 310 TYR B O 1
ATOM 6896 N N . GLU B 1 311 ? 35.594 20.75 3.988 1 46.66 311 GLU B N 1
ATOM 6897 C CA . GLU B 1 311 ? 36.281 19.703 3.238 1 46.66 311 GLU B CA 1
ATOM 6898 C C . GLU B 1 311 ? 36.531 18.484 4.117 1 46.66 311 GLU B C 1
ATOM 6900 O O . GLU B 1 311 ? 36.531 17.359 3.639 1 46.66 311 GLU B O 1
ATOM 6905 N N . HIS B 1 312 ? 36.656 18.734 5.41 1 47.22 312 HIS B N 1
ATOM 6906 C CA . HIS B 1 312 ? 37.094 17.594 6.219 1 47.22 312 HIS B CA 1
ATOM 6907 C C . HIS B 1 312 ? 35.938 16.625 6.48 1 47.22 312 HIS B C 1
ATOM 6909 O O . HIS B 1 312 ? 36.125 15.414 6.461 1 47.22 312 HIS B O 1
ATOM 6915 N N . HIS B 1 313 ? 34.75 17.141 6.754 1 51.84 313 HIS B N 1
ATOM 6916 C CA . HIS B 1 313 ? 33.656 16.234 7.125 1 51.84 313 HIS B CA 1
ATOM 6917 C C . HIS B 1 313 ? 33.156 15.438 5.918 1 51.84 313 HIS B C 1
ATOM 6919 O O . HIS B 1 313 ? 32.812 14.258 6.043 1 51.84 313 HIS B O 1
ATOM 6925 N N . VAL B 1 314 ? 33.281 16.047 4.703 1 54.97 314 VAL B N 1
ATOM 6926 C CA . VAL B 1 314 ? 32.844 15.367 3.48 1 54.97 314 VAL B CA 1
ATOM 6927 C C . VAL B 1 314 ? 33.844 14.266 3.131 1 54.97 314 VAL B C 1
ATOM 6929 O O . VAL B 1 314 ? 33.469 13.18 2.693 1 54.97 314 VAL B O 1
ATOM 6932 N N . ALA B 1 315 ? 35.25 14.57 3.344 1 51.06 315 ALA B N 1
ATOM 6933 C CA . ALA B 1 315 ? 36.312 13.625 3.023 1 51.06 315 ALA B CA 1
ATOM 6934 C C . ALA B 1 315 ? 36.188 12.352 3.854 1 51.06 315 ALA B C 1
ATOM 6936 O O . ALA B 1 315 ? 36.469 11.25 3.369 1 51.06 315 ALA B O 1
ATOM 6937 N N . ASP B 1 316 ? 35.5 12.414 5 1 62.22 316 ASP B N 1
ATOM 6938 C CA . ASP B 1 316 ? 35.438 11.273 5.91 1 62.22 316 ASP B CA 1
ATOM 6939 C C . ASP B 1 316 ? 34.312 10.312 5.504 1 62.22 316 ASP B C 1
ATOM 6941 O O . ASP B 1 316 ? 34.469 9.102 5.668 1 62.22 316 ASP B O 1
ATOM 6945 N N . ARG B 1 317 ? 33.406 10.797 4.645 1 67.56 317 ARG B N 1
ATOM 6946 C CA . ARG B 1 317 ? 32.312 9.938 4.246 1 67.56 317 ARG B CA 1
ATOM 6947 C C . ARG B 1 317 ? 32.656 9.156 2.979 1 67.56 317 ARG B C 1
ATOM 6949 O O . ARG B 1 317 ? 31.969 8.172 2.65 1 67.56 317 ARG B O 1
ATOM 6956 N N . LYS B 1 318 ? 33.75 9.523 2.406 1 68.81 318 LYS B N 1
ATOM 6957 C CA . LYS B 1 318 ? 34.125 8.844 1.17 1 68.81 318 LYS B CA 1
ATOM 6958 C C . LYS B 1 318 ? 35.219 7.789 1.428 1 68.81 318 LYS B C 1
ATOM 6960 O O . LYS B 1 318 ? 35.594 7.039 0.523 1 68.81 318 LYS B O 1
ATOM 6965 N N . SER B 1 319 ? 35.5 7.684 2.709 1 77.38 319 SER B N 1
ATOM 6966 C CA . SER B 1 319 ? 36.531 6.711 3.055 1 77.38 319 SER B CA 1
ATOM 6967 C C . SER B 1 319 ? 36 5.289 3.012 1 77.38 319 SER B C 1
ATOM 6969 O O . SER B 1 319 ? 34.812 5.066 3.207 1 77.38 319 SER B O 1
ATOM 6971 N N . PHE B 1 320 ? 36.875 4.375 2.662 1 80.44 320 PHE B N 1
ATOM 6972 C CA . PHE B 1 320 ? 36.531 2.959 2.623 1 80.44 320 PHE B CA 1
ATOM 6973 C C . PHE B 1 320 ? 36.062 2.479 3.992 1 80.44 320 PHE B C 1
ATOM 6975 O O . PHE B 1 320 ? 35.125 1.681 4.09 1 80.44 320 PHE B O 1
ATOM 6982 N N . ALA B 1 321 ? 36.688 2.957 5.02 1 81.19 321 ALA B N 1
ATOM 6983 C CA . ALA B 1 321 ? 36.312 2.59 6.383 1 81.19 321 ALA B CA 1
ATOM 6984 C C . ALA B 1 321 ? 34.875 3.002 6.703 1 81.19 321 ALA B C 1
ATOM 6986 O O . ALA B 1 321 ? 34.156 2.271 7.383 1 81.19 321 ALA B O 1
ATOM 6987 N N . HIS B 1 322 ? 34.5 4.078 6.207 1 84.94 322 HIS B N 1
ATOM 6988 C CA . HIS B 1 322 ? 33.125 4.551 6.426 1 84.94 322 HIS B CA 1
ATOM 6989 C C . HIS B 1 322 ? 32.125 3.652 5.723 1 84.94 322 HIS B C 1
ATOM 6991 O O . HIS B 1 322 ? 31.078 3.342 6.285 1 84.94 322 HIS B O 1
ATOM 6997 N N . HIS B 1 323 ? 32.5 3.191 4.578 1 87.81 323 HIS B N 1
ATOM 6998 C CA . HIS B 1 323 ? 31.594 2.338 3.826 1 87.81 323 HIS B CA 1
ATOM 6999 C C . HIS B 1 323 ? 31.375 1.004 4.531 1 87.81 323 HIS B C 1
ATOM 7001 O O . HIS B 1 323 ? 30.25 0.495 4.578 1 87.81 323 HIS B O 1
ATOM 7007 N N . ILE B 1 324 ? 32.375 0.456 5.051 1 90.94 324 ILE B N 1
ATOM 7008 C CA . ILE B 1 324 ? 32.281 -0.815 5.762 1 90.94 324 ILE B CA 1
ATOM 7009 C C . ILE B 1 324 ? 31.453 -0.64 7.023 1 90.94 324 ILE B C 1
ATOM 7011 O O . ILE B 1 324 ? 30.656 -1.516 7.371 1 90.94 324 ILE B O 1
ATOM 7015 N N . LYS B 1 325 ? 31.688 0.466 7.645 1 91.31 325 LYS B N 1
ATOM 7016 C CA . LYS B 1 325 ? 30.906 0.751 8.844 1 91.31 325 LYS B CA 1
ATOM 7017 C C . LYS B 1 325 ? 29.422 0.896 8.516 1 91.31 325 LYS B C 1
ATOM 7019 O O . LYS B 1 325 ? 28.562 0.4 9.25 1 91.31 325 LYS B O 1
ATOM 7024 N N . VAL B 1 326 ? 29.203 1.585 7.418 1 93.94 326 VAL B N 1
ATOM 7025 C CA . VAL B 1 326 ? 27.828 1.801 6.984 1 93.94 326 VAL B CA 1
ATOM 7026 C C . VAL B 1 326 ? 27.172 0.46 6.668 1 93.94 326 VAL B C 1
ATOM 7028 O O . VAL B 1 326 ? 26.016 0.224 7.043 1 93.94 326 VAL B O 1
ATOM 7031 N N . VAL B 1 327 ? 27.922 -0.413 6.035 1 95.62 327 VAL B N 1
ATOM 7032 C CA . VAL B 1 327 ? 27.391 -1.737 5.719 1 95.62 327 VAL B CA 1
ATOM 7033 C C . VAL B 1 327 ? 27.062 -2.484 7.012 1 95.62 327 VAL B C 1
ATOM 7035 O O . VAL B 1 327 ? 26.031 -3.146 7.105 1 95.62 327 VAL B O 1
ATOM 7038 N N . GLY B 1 328 ? 27.953 -2.365 7.957 1 95.75 328 GLY B N 1
ATOM 7039 C CA . GLY B 1 328 ? 27.703 -3 9.242 1 95.75 328 GLY B CA 1
ATOM 7040 C C . GLY B 1 328 ? 26.469 -2.482 9.945 1 95.75 328 GLY B C 1
ATOM 7041 O O . GLY B 1 328 ? 25.688 -3.264 10.484 1 95.75 328 GLY B O 1
ATOM 7042 N N . VAL B 1 329 ? 26.234 -1.168 9.914 1 95.75 329 VAL B N 1
ATOM 7043 C CA . VAL B 1 329 ? 25.078 -0.546 10.547 1 95.75 329 VAL B CA 1
ATOM 7044 C C . VAL B 1 329 ? 23.797 -0.978 9.82 1 95.75 329 VAL B C 1
ATOM 7046 O O . VAL B 1 329 ? 22.797 -1.302 10.461 1 95.75 329 VAL B O 1
ATOM 7049 N N . LEU B 1 330 ? 23.891 -0.99 8.523 1 97.19 330 LEU B N 1
ATOM 7050 C CA . LEU B 1 330 ? 22.75 -1.401 7.723 1 97.19 330 LEU B CA 1
ATOM 7051 C C . LEU B 1 330 ? 22.406 -2.865 7.977 1 97.19 330 LEU B C 1
ATOM 7053 O O . LEU B 1 330 ? 21.234 -3.232 8.039 1 97.19 330 LEU B O 1
ATOM 7057 N N . CYS B 1 331 ? 23.422 -3.736 8.086 1 97.38 331 CYS B N 1
ATOM 7058 C CA . CYS B 1 331 ? 23.188 -5.145 8.375 1 97.38 331 CYS B CA 1
ATOM 7059 C C . CYS B 1 331 ? 22.5 -5.312 9.719 1 97.38 331 CYS B C 1
ATOM 7061 O O . CYS B 1 331 ? 21.562 -6.113 9.844 1 97.38 331 CYS B O 1
ATOM 7063 N N . GLU B 1 332 ? 22.984 -4.574 10.656 1 97.12 332 GLU B N 1
ATOM 7064 C CA . GLU B 1 332 ? 22.375 -4.633 11.977 1 97.12 332 GLU B CA 1
ATOM 7065 C C . GLU B 1 332 ? 20.922 -4.176 11.93 1 97.12 332 GLU B C 1
ATOM 7067 O O . GLU B 1 332 ? 20.031 -4.848 12.461 1 97.12 332 GLU B O 1
ATOM 7072 N N . ARG B 1 333 ? 20.672 -3.066 11.281 1 96.75 333 ARG B N 1
ATOM 7073 C CA . ARG B 1 333 ? 19.328 -2.518 11.164 1 96.75 333 ARG B CA 1
ATOM 7074 C C . ARG B 1 333 ? 18.406 -3.48 10.422 1 96.75 333 ARG B C 1
ATOM 7076 O O . ARG B 1 333 ? 17.266 -3.705 10.836 1 96.75 333 ARG B O 1
ATOM 7083 N N . ASN B 1 334 ? 18.922 -4.043 9.367 1 95.69 334 ASN B N 1
ATOM 7084 C CA . ASN B 1 334 ? 18.141 -4.984 8.578 1 95.69 334 ASN B CA 1
ATOM 7085 C C . ASN B 1 334 ? 17.828 -6.25 9.375 1 95.69 334 ASN B C 1
ATOM 7087 O O . ASN B 1 334 ? 16.734 -6.805 9.25 1 95.69 334 ASN B O 1
ATOM 7091 N N . THR B 1 335 ? 18.797 -6.727 10.102 1 95.62 335 THR B N 1
ATOM 7092 C CA . THR B 1 335 ? 18.578 -7.914 10.922 1 95.62 335 THR B CA 1
ATOM 7093 C C . THR B 1 335 ? 17.453 -7.668 11.938 1 95.62 335 THR B C 1
ATOM 7095 O O . THR B 1 335 ? 16.594 -8.523 12.133 1 95.62 335 THR B O 1
ATOM 7098 N N . VAL B 1 336 ? 17.453 -6.461 12.531 1 95.19 336 VAL B N 1
ATOM 7099 C CA . VAL B 1 336 ? 16.406 -6.109 13.484 1 95.19 336 VAL B CA 1
ATOM 7100 C C . VAL B 1 336 ? 15.062 -5.98 12.766 1 95.19 336 VAL B C 1
ATOM 7102 O O . VAL B 1 336 ? 14.039 -6.477 13.25 1 95.19 336 VAL B O 1
ATOM 7105 N N . ASN B 1 337 ? 15.055 -5.367 11.656 1 93.69 337 ASN B N 1
ATOM 7106 C CA . ASN B 1 337 ? 13.836 -5.191 10.867 1 93.69 337 ASN B CA 1
ATOM 7107 C C . ASN B 1 337 ? 13.242 -6.531 10.445 1 93.69 337 ASN B C 1
ATOM 7109 O O . ASN B 1 337 ? 12.039 -6.754 10.586 1 93.69 337 ASN B O 1
ATOM 7113 N N . TYR B 1 338 ? 14.156 -7.445 9.969 1 91.38 338 TYR B N 1
ATOM 7114 C CA . TYR B 1 338 ? 13.68 -8.734 9.469 1 91.38 338 TYR B CA 1
ATOM 7115 C C . TYR B 1 338 ? 13.195 -9.617 10.609 1 91.38 338 TYR B C 1
ATOM 7117 O O . TYR B 1 338 ? 12.219 -10.359 10.461 1 91.38 338 TYR B O 1
ATOM 7125 N N . SER B 1 339 ? 13.805 -9.578 11.742 1 91.88 339 SER B N 1
ATOM 7126 C CA . SER B 1 339 ? 13.461 -10.43 12.875 1 91.88 339 SER B CA 1
ATOM 7127 C C . SER B 1 339 ? 12.164 -9.984 13.539 1 91.88 339 SER B C 1
ATOM 7129 O O . SER B 1 339 ? 11.438 -10.805 14.109 1 91.88 339 SER B O 1
ATOM 7131 N N . ARG B 1 340 ? 11.836 -8.648 13.43 1 91.56 340 ARG B N 1
ATOM 7132 C CA . ARG B 1 340 ? 10.68 -8.117 14.141 1 91.56 340 ARG B CA 1
ATOM 7133 C C . ARG B 1 340 ? 9.492 -7.941 13.203 1 91.56 340 ARG B C 1
ATOM 7135 O O . ARG B 1 340 ? 8.359 -7.77 13.664 1 91.56 340 ARG B O 1
ATOM 7142 N N . ASN B 1 341 ? 9.734 -8.039 11.977 1 87.62 341 ASN B N 1
ATOM 7143 C CA . ASN B 1 341 ? 8.664 -7.812 11.008 1 87.62 341 ASN B CA 1
ATOM 7144 C C . ASN B 1 341 ? 7.898 -9.102 10.711 1 87.62 341 ASN B C 1
ATOM 7146 O O . ASN B 1 341 ? 8.25 -9.836 9.789 1 87.62 341 ASN B O 1
ATOM 7150 N N . LEU B 1 342 ? 6.895 -9.375 11.328 1 79.5 342 LEU B N 1
ATOM 7151 C CA . LEU B 1 342 ? 6.09 -10.586 11.219 1 79.5 342 LEU B CA 1
ATOM 7152 C C . LEU B 1 342 ? 5.41 -10.664 9.859 1 79.5 342 LEU B C 1
ATOM 7154 O O . LEU B 1 342 ? 5.398 -11.727 9.227 1 79.5 342 LEU B O 1
ATOM 7158 N N . LEU B 1 343 ? 4.945 -9.547 9.398 1 75.5 343 LEU B N 1
ATOM 7159 C CA . LEU B 1 343 ? 4.176 -9.547 8.164 1 75.5 343 LEU B CA 1
ATOM 7160 C C . LEU B 1 343 ? 5.074 -9.836 6.965 1 75.5 343 LEU B C 1
ATOM 7162 O O . LEU B 1 343 ? 4.672 -10.539 6.039 1 75.5 343 LEU B O 1
ATOM 7166 N N . ALA B 1 344 ? 6.23 -9.297 7.062 1 74.69 344 ALA B N 1
ATOM 7167 C CA . ALA B 1 344 ? 7.094 -9.422 5.891 1 74.69 344 ALA B CA 1
ATOM 7168 C C . ALA B 1 344 ? 7.848 -10.75 5.902 1 74.69 344 ALA B C 1
ATOM 7170 O O . ALA B 1 344 ? 7.957 -11.414 4.867 1 74.69 344 ALA B O 1
ATOM 7171 N N . TYR B 1 345 ? 8.258 -11.25 7.07 1 80.81 345 TYR B N 1
ATOM 7172 C CA . TYR B 1 345 ? 9.148 -12.398 7.07 1 80.81 345 TYR B CA 1
ATOM 7173 C C . TYR B 1 345 ? 8.531 -13.57 7.82 1 80.81 345 TYR B C 1
ATOM 7175 O O . TYR B 1 345 ? 8.781 -14.734 7.492 1 80.81 345 TYR B O 1
ATOM 7183 N N . GLY B 1 346 ? 7.676 -13.266 8.719 1 81.69 346 GLY B N 1
ATOM 7184 C CA . GLY B 1 346 ? 6.973 -14.336 9.414 1 81.69 346 GLY B CA 1
ATOM 7185 C C . GLY B 1 346 ? 5.965 -15.047 8.531 1 81.69 346 GLY B C 1
ATOM 7186 O O . GLY B 1 346 ? 5.926 -16.281 8.5 1 81.69 346 GLY B O 1
ATOM 7187 N N . VAL B 1 347 ? 5.27 -14.273 7.895 1 81.44 347 VAL B N 1
ATOM 7188 C CA . VAL B 1 347 ? 4.254 -14.844 7.016 1 81.44 347 VAL B CA 1
ATOM 7189 C C . VAL B 1 347 ? 4.922 -15.664 5.918 1 81.44 347 VAL B C 1
ATOM 7191 O O . VAL B 1 347 ? 4.422 -16.719 5.535 1 81.44 347 VAL B O 1
ATOM 7194 N N . ARG B 1 348 ? 6.027 -15.273 5.457 1 83.44 348 ARG B N 1
ATOM 7195 C CA . ARG B 1 348 ? 6.766 -16 4.43 1 83.44 348 ARG B CA 1
ATOM 7196 C C . ARG B 1 348 ? 7.25 -17.344 4.957 1 83.44 348 ARG B C 1
ATOM 7198 O O . ARG B 1 348 ? 7.172 -18.359 4.258 1 83.44 348 ARG B O 1
ATOM 7205 N N . MET B 1 349 ? 7.77 -17.297 6.121 1 85.44 349 MET B N 1
ATOM 7206 C CA . MET B 1 349 ? 8.195 -18.562 6.734 1 85.44 349 MET B CA 1
ATOM 7207 C C . MET B 1 349 ? 7.02 -19.516 6.871 1 85.44 349 MET B C 1
ATOM 7209 O O . MET B 1 349 ? 7.16 -20.719 6.609 1 85.44 349 MET B O 1
ATOM 7213 N N . GLY B 1 350 ? 5.926 -18.969 7.266 1 86 350 GLY B N 1
ATOM 7214 C CA . GLY B 1 350 ? 4.73 -19.781 7.359 1 86 350 GLY B CA 1
ATOM 7215 C C . GLY B 1 350 ? 4.293 -20.359 6.023 1 86 350 GLY B C 1
ATOM 7216 O O . GLY B 1 350 ? 3.852 -21.5 5.949 1 86 350 GLY B O 1
ATOM 7217 N N . MET B 1 351 ? 4.441 -19.594 5.031 1 84.12 351 MET B N 1
ATOM 7218 C CA . MET B 1 351 ? 4.066 -20.031 3.688 1 84.12 351 MET B CA 1
ATOM 7219 C C . MET B 1 351 ? 4.957 -21.188 3.217 1 84.12 351 MET B C 1
ATOM 7221 O O . MET B 1 351 ? 4.465 -22.172 2.672 1 84.12 351 MET B O 1
ATOM 7225 N N . TYR B 1 352 ? 6.27 -21.094 3.461 1 84.75 352 TYR B N 1
ATOM 7226 C CA . TYR B 1 352 ? 7.191 -22.156 3.043 1 84.75 352 TYR B CA 1
ATOM 7227 C C . TYR B 1 352 ? 6.969 -23.422 3.846 1 84.75 352 TYR B C 1
ATOM 7229 O O . TYR B 1 352 ? 7.012 -24.531 3.295 1 84.75 352 TYR B O 1
ATOM 7237 N N . LEU B 1 353 ? 6.68 -23.203 5.098 1 88.56 353 LEU B N 1
ATOM 7238 C CA . LEU B 1 353 ? 6.387 -24.344 5.949 1 88.56 353 LEU B CA 1
ATOM 7239 C C . LEU B 1 353 ? 5.074 -25 5.535 1 88.56 353 LEU B C 1
ATOM 7241 O O . LEU B 1 353 ? 4.973 -26.234 5.508 1 88.56 353 LEU B O 1
ATOM 7245 N N . GLY B 1 354 ? 4.152 -24.156 5.293 1 88 354 GLY B N 1
ATOM 7246 C CA . GLY B 1 354 ? 2.875 -24.688 4.855 1 88 354 GLY B CA 1
ATOM 7247 C C . GLY B 1 354 ? 2.965 -25.453 3.551 1 88 354 GLY B C 1
ATOM 7248 O O . GLY B 1 354 ? 2.361 -26.516 3.412 1 88 354 GLY B O 1
ATOM 7249 N N . MET B 1 355 ? 3.674 -24.953 2.639 1 87.19 355 MET B N 1
ATOM 7250 C CA . MET B 1 355 ? 3.861 -25.641 1.363 1 87.19 355 MET B CA 1
ATOM 7251 C C . MET B 1 355 ? 4.648 -26.938 1.552 1 87.19 355 MET B C 1
ATOM 7253 O O . MET B 1 355 ? 4.352 -27.938 0.913 1 87.19 355 MET B O 1
ATOM 7257 N N . GLY B 1 356 ? 5.715 -26.828 2.404 1 90.56 356 GLY B N 1
ATOM 7258 C CA . GLY B 1 356 ? 6.449 -28.047 2.719 1 90.56 356 GLY B CA 1
ATOM 7259 C C . GLY B 1 356 ? 5.578 -29.141 3.322 1 90.56 356 GLY B C 1
ATOM 7260 O O . GLY B 1 356 ? 5.691 -30.297 2.949 1 90.56 356 GLY B O 1
ATOM 7261 N N . PHE B 1 357 ? 4.73 -28.703 4.133 1 92.12 357 PHE B N 1
ATOM 7262 C CA . PHE B 1 357 ? 3.807 -29.641 4.758 1 92.12 357 PHE B CA 1
ATOM 7263 C C . PHE B 1 357 ? 2.873 -30.266 3.721 1 92.12 357 PHE B C 1
ATOM 7265 O O . PHE B 1 357 ? 2.621 -31.469 3.738 1 92.12 357 PHE B O 1
ATOM 7272 N N . LEU B 1 358 ? 2.471 -29.469 2.883 1 89.25 358 LEU B N 1
ATOM 7273 C CA . LEU B 1 358 ? 1.567 -29.938 1.832 1 89.25 358 LEU B CA 1
ATOM 7274 C C . LEU B 1 358 ? 2.252 -30.953 0.934 1 89.25 358 LEU B C 1
ATOM 7276 O O . LEU B 1 358 ? 1.704 -32.031 0.68 1 89.25 358 LEU B O 1
ATOM 7280 N N . LEU B 1 359 ? 3.4 -30.688 0.458 1 91.69 359 LEU B N 1
ATOM 7281 C CA . LEU B 1 359 ? 4.121 -31.609 -0.415 1 91.69 359 LEU B CA 1
ATOM 7282 C C . LEU B 1 359 ? 4.465 -32.906 0.321 1 91.69 359 LEU B C 1
ATOM 7284 O O . LEU B 1 359 ? 4.34 -34 -0.24 1 91.69 359 LEU B O 1
ATOM 7288 N N . ALA B 1 360 ? 4.812 -32.719 1.59 1 93.12 360 ALA B N 1
ATOM 7289 C CA . ALA B 1 360 ? 5.207 -33.875 2.393 1 93.12 360 ALA B CA 1
ATOM 7290 C C . ALA B 1 360 ? 4.039 -34.844 2.592 1 93.12 360 ALA B C 1
ATOM 7292 O O . ALA B 1 360 ? 4.23 -36.062 2.684 1 93.12 360 ALA B O 1
ATOM 7293 N N . THR B 1 361 ? 2.871 -34.281 2.594 1 91.62 361 THR B N 1
ATOM 7294 C CA . THR B 1 361 ? 1.715 -35.125 2.891 1 91.62 361 THR B CA 1
ATOM 7295 C C . THR B 1 361 ? 1.073 -35.625 1.605 1 91.62 361 THR B C 1
ATOM 7297 O O . THR B 1 361 ? 0.474 -36.719 1.59 1 91.62 361 THR B O 1
ATOM 7300 N N . ILE B 1 362 ? 1.203 -34.938 0.582 1 90 362 ILE B N 1
ATOM 7301 C CA . ILE B 1 362 ? 0.574 -35.312 -0.674 1 90 362 ILE B CA 1
ATOM 7302 C C . ILE B 1 362 ? 1.415 -36.406 -1.36 1 90 362 ILE B C 1
ATOM 7304 O O . ILE B 1 362 ? 0.879 -37.375 -1.858 1 90 362 ILE B O 1
ATOM 7308 N N . TRP B 1 363 ? 2.701 -36.219 -1.423 1 92.69 363 TRP B N 1
ATOM 7309 C CA . TRP B 1 363 ? 3.596 -37.156 -2.082 1 92.69 363 TRP B CA 1
ATOM 7310 C C . TRP B 1 363 ? 4.344 -38 -1.058 1 92.69 363 TRP B C 1
ATOM 7312 O O . TRP B 1 363 ? 5.535 -38.281 -1.226 1 92.69 363 TRP B O 1
ATOM 7322 N N . ILE B 1 364 ? 3.646 -38.375 -0.045 1 90.44 364 ILE B N 1
ATOM 7323 C CA . ILE B 1 364 ? 4.281 -39.094 1.053 1 90.44 364 ILE B CA 1
ATOM 7324 C C . ILE B 1 364 ? 4.707 -40.469 0.58 1 90.44 364 ILE B C 1
ATOM 7326 O O . ILE B 1 364 ? 3.926 -41.188 -0.045 1 90.44 364 ILE B O 1
ATOM 7330 N N . ARG B 1 365 ? 5.902 -40.844 0.72 1 88.12 365 ARG B N 1
ATOM 7331 C CA . ARG B 1 365 ? 6.488 -42.156 0.493 1 88.12 365 ARG B CA 1
ATOM 7332 C C . ARG B 1 365 ? 6.215 -42.625 -0.927 1 88.12 365 ARG B C 1
ATOM 7334 O O . ARG B 1 365 ? 5.566 -43.656 -1.124 1 88.12 365 ARG B O 1
ATOM 7341 N N . LEU B 1 366 ? 6.707 -42.031 -1.985 1 85.56 366 LEU B N 1
ATOM 7342 C CA . LEU B 1 366 ? 6.465 -42.344 -3.391 1 85.56 366 LEU B CA 1
ATOM 7343 C C . LEU B 1 366 ? 7.051 -43.688 -3.766 1 85.56 366 LEU B C 1
ATOM 7345 O O . LEU B 1 366 ? 6.512 -44.406 -4.629 1 85.56 366 LEU B O 1
ATOM 7349 N N . GLY B 1 367 ? 8.055 -44.219 -3.107 1 84 367 GLY B N 1
ATOM 7350 C CA . GLY B 1 367 ? 8.641 -45.531 -3.41 1 84 367 GLY B CA 1
ATOM 7351 C C . GLY B 1 367 ? 9.43 -45.531 -4.703 1 84 367 GLY B C 1
ATOM 7352 O O . GLY B 1 367 ? 9.812 -44.469 -5.215 1 84 367 GLY B O 1
ATOM 7353 N N . GLN B 1 368 ? 9.727 -46.812 -5.316 1 87.81 368 GLN B N 1
ATOM 7354 C CA . GLN B 1 368 ? 10.578 -46.969 -6.496 1 87.81 368 GLN B CA 1
ATOM 7355 C C . GLN B 1 368 ? 9.852 -47.719 -7.613 1 87.81 368 GLN B C 1
ATOM 7357 O O . GLN B 1 368 ? 10.43 -48.625 -8.234 1 87.81 368 GLN B O 1
ATOM 7362 N N . SER B 1 369 ? 8.625 -47.25 -7.777 1 87.81 369 SER B N 1
ATOM 7363 C CA . SER B 1 369 ? 7.867 -47.75 -8.922 1 87.81 369 SER B CA 1
ATOM 7364 C C . SER B 1 369 ? 7.977 -46.781 -10.109 1 87.81 369 SER B C 1
ATOM 7366 O O . SER B 1 369 ? 8.078 -45.562 -9.922 1 87.81 369 SER B O 1
ATOM 7368 N N . ASP B 1 370 ? 7.984 -47.344 -11.289 1 87.06 370 ASP B N 1
ATOM 7369 C CA . ASP B 1 370 ? 8.148 -46.531 -12.484 1 87.06 370 ASP B CA 1
ATOM 7370 C C . ASP B 1 370 ? 6.98 -45.531 -12.641 1 87.06 370 ASP B C 1
ATOM 7372 O O . ASP B 1 370 ? 7.152 -44.438 -13.164 1 87.06 370 ASP B O 1
ATOM 7376 N N . SER B 1 371 ? 5.801 -45.906 -12.078 1 80.44 371 SER B N 1
ATOM 7377 C CA . SER B 1 371 ? 4.617 -45.031 -12.188 1 80.44 371 SER B CA 1
ATOM 7378 C C . SER B 1 371 ? 4.762 -43.781 -11.352 1 80.44 371 SER B C 1
ATOM 7380 O O . SER B 1 371 ? 4.039 -42.812 -11.562 1 80.44 371 SER B O 1
ATOM 7382 N N . LYS B 1 372 ? 5.742 -43.75 -10.438 1 87.88 372 LYS B N 1
ATOM 7383 C CA . LYS B 1 372 ? 5.891 -42.625 -9.523 1 87.88 372 LYS B CA 1
ATOM 7384 C C . LYS B 1 372 ? 7 -41.688 -9.984 1 87.88 372 LYS B C 1
ATOM 7386 O O . LYS B 1 372 ? 7.254 -40.656 -9.344 1 87.88 372 LYS B O 1
ATOM 7391 N N . ILE B 1 373 ? 7.645 -42.031 -11.086 1 89.44 373 ILE B N 1
ATOM 7392 C CA . ILE B 1 373 ? 8.742 -41.188 -11.578 1 89.44 373 ILE B CA 1
ATOM 7393 C C . ILE B 1 373 ? 8.227 -39.812 -11.922 1 89.44 373 ILE B C 1
ATOM 7395 O O . ILE B 1 373 ? 8.859 -38.812 -11.57 1 89.44 373 ILE B O 1
ATOM 7399 N N . ASN B 1 374 ? 7.059 -39.781 -12.531 1 87.44 374 ASN B N 1
ATOM 7400 C CA . ASN B 1 374 ? 6.492 -38.469 -12.883 1 87.44 374 ASN B CA 1
ATOM 7401 C C . ASN B 1 374 ? 6.102 -37.688 -11.641 1 87.44 374 ASN B C 1
ATOM 7403 O O . ASN B 1 374 ? 6.188 -36.438 -11.625 1 87.44 374 ASN B O 1
ATOM 7407 N N . ASP B 1 375 ? 5.691 -38.344 -10.609 1 89.69 375 ASP B N 1
ATOM 7408 C CA . ASP B 1 375 ? 5.379 -37.688 -9.352 1 89.69 375 ASP B CA 1
ATOM 7409 C C . ASP B 1 375 ? 6.625 -37.062 -8.734 1 89.69 375 ASP B C 1
ATOM 7411 O O . ASP B 1 375 ? 6.562 -35.938 -8.195 1 89.69 375 ASP B O 1
ATOM 7415 N N . ARG B 1 376 ? 7.719 -37.781 -8.875 1 92.44 376 ARG B N 1
ATOM 7416 C CA . ARG B 1 376 ? 8.984 -37.281 -8.375 1 92.44 376 ARG B CA 1
ATOM 7417 C C . ARG B 1 376 ? 9.406 -36.031 -9.133 1 92.44 376 ARG B C 1
ATOM 7419 O O . ARG B 1 376 ? 9.859 -35.031 -8.539 1 92.44 376 ARG B O 1
ATOM 7426 N N . LEU B 1 377 ? 9.203 -36.094 -10.43 1 92.75 377 LEU B N 1
ATOM 7427 C CA . LEU B 1 377 ? 9.539 -34.938 -11.25 1 92.75 377 LEU B CA 1
ATOM 7428 C C . LEU B 1 377 ? 8.641 -33.75 -10.898 1 92.75 377 LEU B C 1
ATOM 7430 O O . LEU B 1 377 ? 9.102 -32.594 -10.891 1 92.75 377 LEU B O 1
ATOM 7434 N N . SER B 1 378 ? 7.375 -34.031 -10.586 1 92.12 378 SER B N 1
ATOM 7435 C CA . SER B 1 378 ? 6.434 -32.969 -10.195 1 92.12 378 SER B CA 1
ATOM 7436 C C . SER B 1 378 ? 6.867 -32.312 -8.898 1 92.12 378 SER B C 1
ATOM 7438 O O . SER B 1 378 ? 6.723 -31.094 -8.742 1 92.12 378 SER B O 1
ATOM 7440 N N . VAL B 1 379 ? 7.359 -33.094 -7.98 1 93.44 379 VAL B N 1
ATOM 7441 C CA . VAL B 1 379 ? 7.812 -32.562 -6.699 1 93.44 379 VAL B CA 1
ATOM 7442 C C . VAL B 1 379 ? 8.953 -31.562 -6.926 1 93.44 379 VAL B C 1
ATOM 7444 O O . VAL B 1 379 ? 8.969 -30.469 -6.34 1 93.44 379 VAL B O 1
ATOM 7447 N N . HIS B 1 380 ? 9.914 -31.953 -7.785 1 95.31 380 HIS B N 1
ATOM 7448 C CA . HIS B 1 380 ? 11.062 -31.078 -8.039 1 95.31 380 HIS B CA 1
ATOM 7449 C C . HIS B 1 380 ? 10.641 -29.812 -8.781 1 95.31 380 HIS B C 1
ATOM 7451 O O . HIS B 1 380 ? 11.148 -28.734 -8.5 1 95.31 380 HIS B O 1
ATOM 7457 N N . PHE B 1 381 ? 9.727 -29.938 -9.711 1 93.69 381 PHE B N 1
ATOM 7458 C CA . PHE B 1 381 ? 9.203 -28.781 -10.414 1 93.69 381 PHE B CA 1
ATOM 7459 C C . PHE B 1 381 ? 8.477 -27.844 -9.453 1 93.69 381 PHE B C 1
ATOM 7461 O O . PHE B 1 381 ? 8.734 -26.641 -9.438 1 93.69 381 PHE B O 1
ATOM 7468 N N . PHE B 1 382 ? 7.605 -28.422 -8.727 1 90.75 382 PHE B N 1
ATOM 7469 C CA . PHE B 1 382 ? 6.758 -27.641 -7.828 1 90.75 382 PHE B CA 1
ATOM 7470 C C . PHE B 1 382 ? 7.594 -26.953 -6.758 1 90.75 382 PHE B C 1
ATOM 7472 O O . PHE B 1 382 ? 7.316 -25.812 -6.395 1 90.75 382 PHE B O 1
ATOM 7479 N N . SER B 1 383 ? 8.578 -27.641 -6.211 1 92.56 383 SER B N 1
ATOM 7480 C CA . SER B 1 383 ? 9.414 -27.062 -5.172 1 92.56 383 SER B CA 1
ATOM 7481 C C . SER B 1 383 ? 10.109 -25.797 -5.66 1 92.56 383 SER B C 1
ATOM 7483 O O . SER B 1 383 ? 10.148 -24.781 -4.949 1 92.56 383 SER B O 1
ATOM 7485 N N . VAL B 1 384 ? 10.586 -25.828 -6.887 1 93.44 384 VAL B N 1
ATOM 7486 C CA . VAL B 1 384 ? 11.297 -24.672 -7.426 1 93.44 384 VAL B CA 1
ATOM 7487 C C . VAL B 1 384 ? 10.305 -23.594 -7.852 1 93.44 384 VAL B C 1
ATOM 7489 O O . VAL B 1 384 ? 10.438 -22.438 -7.477 1 93.44 384 VAL B O 1
ATOM 7492 N N . ALA B 1 385 ? 9.305 -24.016 -8.594 1 89.31 385 ALA B N 1
ATOM 7493 C CA . ALA B 1 385 ? 8.383 -23.062 -9.219 1 89.31 385 ALA B CA 1
ATOM 7494 C C . ALA B 1 385 ? 7.508 -22.375 -8.172 1 89.31 385 ALA B C 1
ATOM 7496 O O . ALA B 1 385 ? 7.301 -21.172 -8.227 1 89.31 385 ALA B O 1
ATOM 7497 N N . PHE B 1 386 ? 7.035 -23.094 -7.305 1 83.69 386 PHE B N 1
ATOM 7498 C CA . PHE B 1 386 ? 6.102 -22.5 -6.348 1 83.69 386 PHE B CA 1
ATOM 7499 C C . PHE B 1 386 ? 6.844 -21.656 -5.324 1 83.69 386 PHE B C 1
ATOM 7501 O O . PHE B 1 386 ? 6.348 -20.594 -4.91 1 83.69 386 PHE B O 1
ATOM 7508 N N . LEU B 1 387 ? 7.961 -22.172 -4.816 1 85 387 LEU B N 1
ATOM 7509 C CA . LEU B 1 387 ? 8.734 -21.344 -3.889 1 85 387 LEU B CA 1
ATOM 7510 C C . LEU B 1 387 ? 9.188 -20.047 -4.559 1 85 387 LEU B C 1
ATOM 7512 O O . LEU B 1 387 ? 9.242 -19 -3.914 1 85 387 LEU B O 1
ATOM 7516 N N . ALA B 1 388 ? 9.5 -20.188 -5.84 1 86.94 388 ALA B N 1
ATOM 7517 C CA . ALA B 1 388 ? 9.859 -18.984 -6.59 1 86.94 388 ALA B CA 1
ATOM 7518 C C . ALA B 1 388 ? 8.688 -18.016 -6.656 1 86.94 388 ALA B C 1
ATOM 7520 O O . ALA B 1 388 ? 8.875 -16.797 -6.543 1 86.94 388 ALA B O 1
ATOM 7521 N N . PHE B 1 389 ? 7.555 -18.547 -6.797 1 82.44 389 PHE B N 1
ATOM 7522 C CA . PHE B 1 389 ? 6.371 -17.703 -6.863 1 82.44 389 PHE B CA 1
ATOM 7523 C C . PHE B 1 389 ? 6.129 -17 -5.531 1 82.44 389 PHE B C 1
ATOM 7525 O O . PHE B 1 389 ? 5.672 -15.859 -5.496 1 82.44 389 PHE B O 1
ATOM 7532 N N . MET B 1 390 ? 6.406 -17.656 -4.508 1 83.12 390 MET B N 1
ATOM 7533 C CA . MET B 1 390 ? 6.176 -17.109 -3.172 1 83.12 390 MET B CA 1
ATOM 7534 C C . MET B 1 390 ? 7.148 -15.977 -2.877 1 83.12 390 MET B C 1
ATOM 7536 O O . MET B 1 390 ? 6.906 -15.164 -1.979 1 83.12 390 MET B O 1
ATOM 7540 N N . SER B 1 391 ? 8.211 -15.906 -3.602 1 84.06 391 SER B N 1
ATOM 7541 C CA . SER B 1 391 ? 9.188 -14.836 -3.402 1 84.06 391 SER B CA 1
ATOM 7542 C C . SER B 1 391 ? 8.562 -13.469 -3.646 1 84.06 391 SER B C 1
ATOM 7544 O O . SER B 1 391 ? 9.086 -12.445 -3.184 1 84.06 391 SER B O 1
ATOM 7546 N N . VAL B 1 392 ? 7.363 -13.453 -4.332 1 83.5 392 VAL B N 1
ATOM 7547 C CA . VAL B 1 392 ? 6.684 -12.188 -4.617 1 83.5 392 VAL B CA 1
ATOM 7548 C C . VAL B 1 392 ? 6.223 -11.547 -3.311 1 83.5 392 VAL B C 1
ATOM 7550 O O . VAL B 1 392 ? 6.105 -10.32 -3.223 1 83.5 392 VAL B O 1
ATOM 7553 N N . ALA B 1 393 ? 6.086 -12.344 -2.273 1 81.19 393 ALA B N 1
ATOM 7554 C CA . ALA B 1 393 ? 5.641 -11.852 -0.972 1 81.19 393 ALA B CA 1
ATOM 7555 C C . ALA B 1 393 ? 6.703 -10.961 -0.327 1 81.19 393 ALA B C 1
ATOM 7557 O O . ALA B 1 393 ? 6.41 -10.211 0.604 1 81.19 393 ALA B O 1
ATOM 7558 N N . GLY B 1 394 ? 7.906 -10.992 -0.852 1 83.69 394 GLY B N 1
ATOM 7559 C CA . GLY B 1 394 ? 8.969 -10.164 -0.304 1 83.69 394 GLY B CA 1
ATOM 7560 C C . GLY B 1 394 ? 9.031 -8.781 -0.925 1 83.69 394 GLY B C 1
ATOM 7561 O O . GLY B 1 394 ? 9.719 -7.895 -0.415 1 83.69 394 GLY B O 1
ATOM 7562 N N . MET B 1 395 ? 8.234 -8.508 -1.893 1 88.88 395 MET B N 1
ATOM 7563 C CA . MET B 1 395 ? 8.336 -7.266 -2.654 1 88.88 395 MET B CA 1
ATOM 7564 C C . MET B 1 395 ? 7.898 -6.074 -1.808 1 88.88 395 MET B C 1
ATOM 7566 O O . MET B 1 395 ? 8.547 -5.023 -1.825 1 88.88 395 MET B O 1
ATOM 7570 N N . PRO B 1 396 ? 6.816 -6.215 -0.999 1 85.62 396 PRO B N 1
ATOM 7571 C CA . PRO B 1 396 ? 6.422 -5.059 -0.194 1 85.62 396 PRO B CA 1
ATOM 7572 C C . PRO B 1 396 ? 7.488 -4.656 0.823 1 85.62 396 PRO B C 1
ATOM 7574 O O . PRO B 1 396 ? 7.723 -3.463 1.039 1 85.62 396 PRO B O 1
ATOM 7577 N N . ALA B 1 397 ? 8.047 -5.621 1.444 1 86.62 397 ALA B N 1
ATOM 7578 C CA . ALA B 1 397 ? 9.117 -5.332 2.396 1 86.62 397 ALA B CA 1
ATOM 7579 C C . ALA B 1 397 ? 10.289 -4.637 1.71 1 86.62 397 ALA B C 1
ATOM 7581 O O . ALA B 1 397 ? 10.891 -3.717 2.273 1 86.62 397 ALA B O 1
ATOM 7582 N N . PHE B 1 398 ? 10.578 -5.059 0.536 1 90.62 398 PHE B N 1
ATOM 7583 C CA . PHE B 1 398 ? 11.656 -4.43 -0.223 1 90.62 398 PHE B CA 1
ATOM 7584 C C . PHE B 1 398 ? 11.289 -2.998 -0.591 1 90.62 398 PHE B C 1
ATOM 7586 O O . PHE B 1 398 ? 12.141 -2.104 -0.538 1 90.62 398 PHE B O 1
ATOM 7593 N N . LEU B 1 399 ? 10.102 -2.811 -1.007 1 90.62 399 LEU B N 1
ATOM 7594 C CA . LEU B 1 399 ? 9.664 -1.476 -1.403 1 90.62 399 LEU B CA 1
ATOM 7595 C C . LEU B 1 399 ? 9.688 -0.521 -0.214 1 90.62 399 LEU B C 1
ATOM 7597 O O . LEU B 1 399 ? 9.992 0.663 -0.368 1 90.62 399 LEU B O 1
ATOM 7601 N N . GLU B 1 400 ? 9.32 -0.998 0.947 1 89.94 400 GLU B N 1
ATOM 7602 C CA . GLU B 1 400 ? 9.422 -0.189 2.158 1 89.94 400 GLU B CA 1
ATOM 7603 C C . GLU B 1 400 ? 10.867 0.195 2.447 1 89.94 400 GLU B C 1
ATOM 7605 O O . GLU B 1 400 ? 11.156 1.354 2.748 1 89.94 400 GLU B O 1
ATOM 7610 N N . GLU B 1 401 ? 11.719 -0.782 2.338 1 93.19 401 GLU B N 1
ATOM 7611 C CA . GLU B 1 401 ? 13.141 -0.521 2.553 1 93.19 401 GLU B CA 1
ATOM 7612 C C . GLU B 1 401 ? 13.695 0.435 1.498 1 93.19 401 GLU B C 1
ATOM 7614 O O . GLU B 1 401 ? 14.539 1.276 1.799 1 93.19 401 GLU B O 1
ATOM 7619 N N . ARG B 1 402 ? 13.203 0.231 0.327 1 93.69 402 ARG B N 1
ATOM 7620 C CA . ARG B 1 402 ? 13.648 1.083 -0.772 1 93.69 402 ARG B CA 1
ATOM 7621 C C . ARG B 1 402 ? 13.25 2.535 -0.536 1 93.69 402 ARG B C 1
ATOM 7623 O O . ARG B 1 402 ? 14.016 3.453 -0.834 1 93.69 402 ARG B O 1
ATOM 7630 N N . SER B 1 403 ? 12.078 2.729 -0.045 1 93.31 403 SER B N 1
ATOM 7631 C CA . SER B 1 403 ? 11.617 4.09 0.224 1 93.31 403 SER B CA 1
ATOM 7632 C C . SER B 1 403 ? 12.5 4.77 1.269 1 93.31 403 SER B C 1
ATOM 7634 O O . SER B 1 403 ? 12.852 5.941 1.123 1 93.31 403 SER B O 1
ATOM 7636 N N . VAL B 1 404 ? 12.836 4.07 2.293 1 94.69 404 VAL B N 1
ATOM 7637 C CA . VAL B 1 404 ? 13.727 4.594 3.326 1 94.69 404 VAL B CA 1
ATOM 7638 C C . VAL B 1 404 ? 15.109 4.848 2.738 1 94.69 404 VAL B C 1
ATOM 7640 O O . VAL B 1 404 ? 15.727 5.879 3.014 1 94.69 404 VAL B O 1
ATOM 7643 N N . PHE B 1 405 ? 15.586 3.936 1.855 1 95.69 405 PHE B N 1
ATOM 7644 C CA . PHE B 1 405 ? 16.891 4.047 1.207 1 95.69 405 PHE B CA 1
ATOM 7645 C C . PHE B 1 405 ? 16.953 5.305 0.344 1 95.69 405 PHE B C 1
ATOM 7647 O O . PHE B 1 405 ? 17.938 6.047 0.395 1 95.69 405 PHE B O 1
ATOM 7654 N N . LEU B 1 406 ? 15.938 5.559 -0.37 1 93.5 406 LEU B N 1
ATOM 7655 C CA . LEU B 1 406 ? 15.945 6.695 -1.284 1 93.5 406 LEU B CA 1
ATOM 7656 C C . LEU B 1 406 ? 16 8.008 -0.515 1 93.5 406 LEU B C 1
ATOM 7658 O O . LEU B 1 406 ? 16.688 8.945 -0.93 1 93.5 406 LEU B O 1
ATOM 7662 N N . ARG B 1 407 ? 15.266 8.047 0.551 1 91.56 407 ARG B N 1
ATOM 7663 C CA . ARG B 1 407 ? 15.312 9.234 1.395 1 91.56 407 ARG B CA 1
ATOM 7664 C C . ARG B 1 407 ? 16.703 9.43 1.989 1 91.56 407 ARG B C 1
ATOM 7666 O O . ARG B 1 407 ? 17.25 10.539 1.96 1 91.56 407 ARG B O 1
ATOM 7673 N N . GLU B 1 408 ? 17.266 8.375 2.475 1 93.69 408 GLU B N 1
ATOM 7674 C CA . GLU B 1 408 ? 18.578 8.445 3.102 1 93.69 408 GLU B CA 1
ATOM 7675 C C . GLU B 1 408 ? 19.672 8.734 2.07 1 93.69 408 GLU B C 1
ATOM 7677 O O . GLU B 1 408 ? 20.641 9.438 2.359 1 93.69 408 GLU B O 1
ATOM 7682 N N . ARG B 1 409 ? 19.453 8.203 0.894 1 92.69 409 ARG B N 1
ATOM 7683 C CA . ARG B 1 409 ? 20.406 8.453 -0.182 1 92.69 409 ARG B CA 1
ATOM 7684 C C . ARG B 1 409 ? 20.375 9.922 -0.616 1 92.69 409 ARG B C 1
ATOM 7686 O O . ARG B 1 409 ? 21.422 10.531 -0.847 1 92.69 409 ARG B O 1
ATOM 7693 N N . LYS B 1 410 ? 19.203 10.445 -0.685 1 90.94 410 LYS B N 1
ATOM 7694 C CA . LYS B 1 410 ? 19.031 11.844 -1.062 1 90.94 410 LYS B CA 1
ATOM 7695 C C . LYS B 1 410 ? 19.688 12.773 -0.041 1 90.94 410 LYS B C 1
ATOM 7697 O O . LYS B 1 410 ? 20.125 13.867 -0.384 1 90.94 410 LYS B O 1
ATOM 7702 N N . ASN B 1 411 ? 19.75 12.258 1.151 1 92.25 411 ASN B N 1
ATOM 7703 C CA . ASN B 1 411 ? 20.391 13.039 2.205 1 92.25 411 ASN B CA 1
ATOM 7704 C C . ASN B 1 411 ? 21.875 12.703 2.344 1 92.25 411 ASN B C 1
ATOM 7706 O O . ASN B 1 411 ? 22.516 13.094 3.32 1 92.25 411 ASN B O 1
ATOM 7710 N N . GLY B 1 412 ? 22.422 11.852 1.428 1 88.62 412 GLY B N 1
ATOM 7711 C CA . GLY B 1 412 ? 23.844 11.609 1.314 1 88.62 412 GLY B CA 1
ATOM 7712 C C . GLY B 1 412 ? 24.375 10.648 2.369 1 88.62 412 GLY B C 1
ATOM 7713 O O . GLY B 1 412 ? 25.578 10.625 2.645 1 88.62 412 GLY B O 1
ATOM 7714 N N . LEU B 1 413 ? 23.578 9.883 2.959 1 89.88 413 LEU B N 1
ATOM 7715 C CA . LEU B 1 413 ? 24.016 9.008 4.035 1 89.88 413 LEU B CA 1
ATOM 7716 C C . LEU B 1 413 ? 24.797 7.816 3.48 1 89.88 413 LEU B C 1
ATOM 7718 O O . LEU B 1 413 ? 25.797 7.398 4.059 1 89.88 413 LEU B O 1
ATOM 7722 N N . TYR B 1 414 ? 24.297 7.18 2.449 1 92.06 414 TYR B N 1
ATOM 7723 C CA . TYR B 1 414 ? 24.984 6.07 1.8 1 92.06 414 TYR B CA 1
ATOM 7724 C C . TYR B 1 414 ? 24.469 5.855 0.386 1 92.06 414 TYR B C 1
ATOM 7726 O O . TYR B 1 414 ? 23.453 6.445 -0.005 1 92.06 414 TYR B O 1
ATOM 7734 N N . GLY B 1 415 ? 25.203 5.059 -0.337 1 91.38 415 GLY B N 1
ATOM 7735 C CA . GLY B 1 415 ? 24.844 4.801 -1.724 1 91.38 415 GLY B CA 1
ATOM 7736 C C . GLY B 1 415 ? 24.188 3.445 -1.93 1 91.38 415 GLY B C 1
ATOM 7737 O O . GLY B 1 415 ? 23.906 2.736 -0.963 1 91.38 415 GLY B O 1
ATOM 7738 N N . PRO B 1 416 ? 23.953 3.064 -3.195 1 92.62 416 PRO B N 1
ATOM 7739 C CA . PRO B 1 416 ? 23.266 1.812 -3.516 1 92.62 416 PRO B CA 1
ATOM 7740 C C . PRO B 1 416 ? 24.109 0.577 -3.193 1 92.62 416 PRO B C 1
ATOM 7742 O O . PRO B 1 416 ? 23.562 -0.469 -2.838 1 92.62 416 PRO B O 1
ATOM 7745 N N . LEU B 1 417 ? 25.406 0.62 -3.264 1 92.88 417 LEU B N 1
ATOM 7746 C CA . LEU B 1 417 ? 26.25 -0.547 -3.057 1 92.88 417 LEU B CA 1
ATOM 7747 C C . LEU B 1 417 ? 26.156 -1.044 -1.618 1 92.88 417 LEU B C 1
ATOM 7749 O O . LEU B 1 417 ? 25.875 -2.221 -1.381 1 92.88 417 LEU B O 1
ATOM 7753 N N . PRO B 1 418 ? 26.328 -0.092 -0.637 1 94.38 418 PRO B N 1
ATOM 7754 C CA . PRO B 1 418 ? 26.156 -0.584 0.732 1 94.38 418 PRO B CA 1
ATOM 7755 C C . PRO B 1 418 ? 24.75 -1.12 0.996 1 94.38 418 PRO B C 1
ATOM 7757 O O . PRO B 1 418 ? 24.578 -2.072 1.763 1 94.38 418 PRO B O 1
ATOM 7760 N N . PHE B 1 419 ? 23.812 -0.517 0.363 1 95.44 419 PHE B N 1
ATOM 7761 C CA . PHE B 1 419 ? 22.438 -0.949 0.528 1 95.44 419 PHE B CA 1
ATOM 7762 C C . PHE B 1 419 ? 22.25 -2.379 0.034 1 95.44 419 PHE B C 1
ATOM 7764 O O . PHE B 1 419 ? 21.703 -3.223 0.749 1 95.44 419 PHE B O 1
ATOM 7771 N N . VAL B 1 420 ? 22.75 -2.705 -1.152 1 94.62 420 VAL B N 1
ATOM 7772 C CA . VAL B 1 420 ? 22.547 -4.004 -1.783 1 94.62 420 VAL B CA 1
ATOM 7773 C C . VAL B 1 420 ? 23.375 -5.066 -1.048 1 94.62 420 VAL B C 1
ATOM 7775 O O . VAL B 1 420 ? 22.906 -6.188 -0.847 1 94.62 420 VAL B O 1
ATOM 7778 N N . VAL B 1 421 ? 24.547 -4.703 -0.666 1 94.75 421 VAL B N 1
ATOM 7779 C CA . VAL B 1 421 ? 25.406 -5.645 0.033 1 94.75 421 VAL B CA 1
ATOM 7780 C C . VAL B 1 421 ? 24.797 -6.02 1.376 1 94.75 421 VAL B C 1
ATOM 7782 O O . VAL B 1 421 ? 24.734 -7.199 1.73 1 94.75 421 VAL B O 1
ATOM 7785 N N . ALA B 1 422 ? 24.328 -5.004 2.107 1 96.19 422 ALA B N 1
ATOM 7786 C CA . ALA B 1 422 ? 23.703 -5.27 3.402 1 96.19 422 ALA B CA 1
ATOM 7787 C C . ALA B 1 422 ? 22.438 -6.098 3.236 1 96.19 422 ALA B C 1
ATOM 7789 O O . ALA B 1 422 ? 22.203 -7.047 3.988 1 96.19 422 ALA B O 1
ATOM 7790 N N . ASN B 1 423 ? 21.625 -5.75 2.26 1 94.38 423 ASN B N 1
ATOM 7791 C CA . ASN B 1 423 ? 20.406 -6.496 1.982 1 94.38 423 ASN B CA 1
ATOM 7792 C C . ASN B 1 423 ? 20.703 -7.957 1.646 1 94.38 423 ASN B C 1
ATOM 7794 O O . ASN B 1 423 ? 20.016 -8.859 2.104 1 94.38 423 ASN B O 1
ATOM 7798 N N . THR B 1 424 ? 21.75 -8.195 0.859 1 94.62 424 THR B N 1
ATOM 7799 C CA . THR B 1 424 ? 22.125 -9.539 0.444 1 94.62 424 THR B CA 1
ATOM 7800 C C . THR B 1 424 ? 22.625 -10.359 1.636 1 94.62 424 THR B C 1
ATOM 7802 O O . THR B 1 424 ? 22.188 -11.492 1.844 1 94.62 424 THR B O 1
ATOM 7805 N N . LEU B 1 425 ? 23.422 -9.758 2.422 1 95.5 425 LEU B N 1
ATOM 7806 C CA . LEU B 1 425 ? 24.062 -10.469 3.527 1 95.5 425 LEU B CA 1
ATOM 7807 C C . LEU B 1 425 ? 23.031 -10.883 4.57 1 95.5 425 LEU B C 1
ATOM 7809 O O . LEU B 1 425 ? 23.172 -11.93 5.199 1 95.5 425 LEU B O 1
ATOM 7813 N N . VAL B 1 426 ? 22.078 -10.062 4.754 1 94.94 426 VAL B N 1
ATOM 7814 C CA . VAL B 1 426 ? 21.094 -10.375 5.789 1 94.94 426 VAL B CA 1
ATOM 7815 C C . VAL B 1 426 ? 20 -11.281 5.215 1 94.94 426 VAL B C 1
ATOM 7817 O O . VAL B 1 426 ? 19.422 -12.086 5.938 1 94.94 426 VAL B O 1
ATOM 7820 N N . THR B 1 427 ? 19.75 -11.234 3.938 1 91.88 427 THR B N 1
ATOM 7821 C CA . THR B 1 427 ? 18.734 -12.062 3.287 1 91.88 427 THR B CA 1
ATOM 7822 C C . THR B 1 427 ? 19.203 -13.508 3.184 1 91.88 427 THR B C 1
ATOM 7824 O O . THR B 1 427 ? 18.391 -14.438 3.295 1 91.88 427 THR B O 1
ATOM 7827 N N . ILE B 1 428 ? 20.469 -13.727 3.006 1 94.75 428 ILE B N 1
ATOM 7828 C CA . ILE B 1 428 ? 21.031 -15.047 2.764 1 94.75 428 ILE B CA 1
ATOM 7829 C C . ILE B 1 428 ? 20.719 -15.969 3.938 1 94.75 428 ILE B C 1
ATOM 7831 O O . ILE B 1 428 ? 20.125 -17.031 3.752 1 94.75 428 ILE B O 1
ATOM 7835 N N . PRO B 1 429 ? 21.016 -15.562 5.168 1 94 429 PRO B N 1
ATOM 7836 C CA . PRO B 1 429 ? 20.703 -16.469 6.273 1 94 429 PRO B CA 1
ATOM 7837 C C . PRO B 1 429 ? 19.203 -16.703 6.445 1 94 429 PRO B C 1
ATOM 7839 O O . PRO B 1 429 ? 18.781 -17.812 6.812 1 94 429 PRO B O 1
ATOM 7842 N N . PHE B 1 430 ? 18.438 -15.781 6.223 1 89.81 430 PHE B N 1
ATOM 7843 C CA . PHE B 1 430 ? 16.984 -15.93 6.344 1 89.81 430 PHE B CA 1
ATOM 7844 C C . PHE B 1 430 ? 16.453 -16.906 5.297 1 89.81 430 PHE B C 1
ATOM 7846 O O . PHE B 1 430 ? 15.68 -17.797 5.621 1 89.81 430 PHE B O 1
ATOM 7853 N N . LEU B 1 431 ? 16.812 -16.719 4.074 1 92.38 431 LEU B N 1
ATOM 7854 C CA . LEU B 1 431 ? 16.344 -17.578 3 1 92.38 431 LEU B CA 1
ATOM 7855 C C . LEU B 1 431 ? 16.859 -19 3.184 1 92.38 431 LEU B C 1
ATOM 7857 O O . LEU B 1 431 ? 16.188 -19.969 2.836 1 92.38 431 LEU B O 1
ATOM 7861 N N . PHE B 1 432 ? 18.094 -19.094 3.672 1 95.44 432 PHE B N 1
ATOM 7862 C CA . PHE B 1 432 ? 18.656 -20.406 3.941 1 95.44 432 PHE B CA 1
ATOM 7863 C C . PHE B 1 432 ? 17.828 -21.141 4.988 1 95.44 432 PHE B C 1
ATOM 7865 O O . PHE B 1 432 ? 17.578 -22.344 4.855 1 95.44 432 PHE B O 1
ATOM 7872 N N . ALA B 1 433 ? 17.453 -20.438 5.992 1 93.5 433 ALA B N 1
ATOM 7873 C CA . ALA B 1 433 ? 16.609 -21.047 7.027 1 93.5 433 ALA B CA 1
ATOM 7874 C C . ALA B 1 433 ? 15.281 -21.516 6.441 1 93.5 433 ALA B C 1
ATOM 7876 O O . ALA B 1 433 ? 14.797 -22.594 6.793 1 93.5 433 ALA B O 1
ATOM 7877 N N . CYS B 1 434 ? 14.672 -20.781 5.562 1 91.19 434 CYS B N 1
ATOM 7878 C CA . CYS B 1 434 ? 13.43 -21.172 4.914 1 91.19 434 CYS B CA 1
ATOM 7879 C C . CYS B 1 434 ? 13.617 -22.422 4.055 1 91.19 434 CYS B C 1
ATOM 7881 O O . CYS B 1 434 ? 12.805 -23.344 4.098 1 91.19 434 CYS B O 1
ATOM 7883 N N . ALA B 1 435 ? 14.703 -22.391 3.283 1 94.06 435 ALA B N 1
ATOM 7884 C CA . ALA B 1 435 ? 15.008 -23.547 2.434 1 94.06 435 ALA B CA 1
ATOM 7885 C C . ALA B 1 435 ? 15.258 -24.797 3.273 1 94.06 435 ALA B C 1
ATOM 7887 O O . ALA B 1 435 ? 14.844 -25.891 2.9 1 94.06 435 ALA B O 1
ATOM 7888 N N . LEU B 1 436 ? 15.969 -24.578 4.355 1 95.75 436 LEU B N 1
ATOM 7889 C CA . LEU B 1 436 ? 16.281 -25.703 5.242 1 95.75 436 LEU B CA 1
ATOM 7890 C C . LEU B 1 436 ? 15.008 -26.281 5.844 1 95.75 436 LEU B C 1
ATOM 7892 O O . LEU B 1 436 ? 14.828 -27.5 5.855 1 95.75 436 LEU B O 1
ATOM 7896 N N . LEU B 1 437 ? 14.188 -25.469 6.344 1 93.25 437 LEU B N 1
ATOM 7897 C CA . LEU B 1 437 ? 12.938 -25.922 6.945 1 93.25 437 LEU B CA 1
ATOM 7898 C C . LEU B 1 437 ? 12.078 -26.672 5.922 1 93.25 437 LEU B C 1
ATOM 7900 O O . LEU B 1 437 ? 11.523 -27.734 6.219 1 93.25 437 LEU B O 1
ATOM 7904 N N . PHE B 1 438 ? 11.992 -26.109 4.777 1 94.31 438 PHE B N 1
ATOM 7905 C CA . PHE B 1 438 ? 11.242 -26.75 3.699 1 94.31 438 PHE B CA 1
ATOM 7906 C C . PHE B 1 438 ? 11.859 -28.094 3.34 1 94.31 438 PHE B C 1
ATOM 7908 O O . PHE B 1 438 ? 11.148 -29.109 3.232 1 94.31 438 PHE B O 1
ATOM 7915 N N . SER B 1 439 ? 13.188 -28.156 3.195 1 95.94 439 SER B N 1
ATOM 7916 C CA . SER B 1 439 ? 13.883 -29.359 2.74 1 95.94 439 SER B CA 1
ATOM 7917 C C . SER B 1 439 ? 13.789 -30.469 3.768 1 95.94 439 SER B C 1
ATOM 7919 O O . SER B 1 439 ? 13.617 -31.641 3.408 1 95.94 439 SER B O 1
ATOM 7921 N N . VAL B 1 440 ? 13.922 -30.125 5.004 1 94.94 440 VAL B N 1
ATOM 7922 C CA . VAL B 1 440 ? 13.852 -31.141 6.059 1 94.94 440 VAL B CA 1
ATOM 7923 C C . VAL B 1 440 ? 12.461 -31.766 6.09 1 94.94 440 VAL B C 1
ATOM 7925 O O . VAL B 1 440 ? 12.32 -32.969 6.305 1 94.94 440 VAL B O 1
ATOM 7928 N N . MET B 1 441 ? 11.516 -31.031 5.812 1 94 441 MET B N 1
ATOM 7929 C CA . MET B 1 441 ? 10.141 -31.5 5.852 1 94 441 MET B CA 1
ATOM 7930 C C . MET B 1 441 ? 9.82 -32.375 4.637 1 94 441 MET B C 1
ATOM 7932 O O . MET B 1 441 ? 9.148 -33.375 4.754 1 94 441 MET B O 1
ATOM 7936 N N . VAL B 1 442 ? 10.297 -32.031 3.512 1 95.25 442 VAL B N 1
ATOM 7937 C CA . VAL B 1 442 ? 9.844 -32.594 2.252 1 95.25 442 VAL B CA 1
ATOM 7938 C C . VAL B 1 442 ? 10.75 -33.781 1.86 1 95.25 442 VAL B C 1
ATOM 7940 O O . VAL B 1 442 ? 10.273 -34.812 1.407 1 95.25 442 VAL B O 1
ATOM 7943 N N . TYR B 1 443 ? 12.062 -33.719 2.078 1 95.81 443 TYR B N 1
ATOM 7944 C CA . TYR B 1 443 ? 13.031 -34.625 1.506 1 95.81 443 TYR B CA 1
ATOM 7945 C C . TYR B 1 443 ? 12.82 -36.062 2.041 1 95.81 443 TYR B C 1
ATOM 7947 O O . TYR B 1 443 ? 12.68 -37 1.267 1 95.81 443 TYR B O 1
ATOM 7955 N N . TRP B 1 444 ? 12.672 -36.219 3.281 1 93.69 444 TRP B N 1
ATOM 7956 C CA . TRP B 1 444 ? 12.594 -37.531 3.893 1 93.69 444 TRP B CA 1
ATOM 7957 C C . TRP B 1 444 ? 11.156 -38.031 3.879 1 93.69 444 TRP B C 1
ATOM 7959 O O . TRP B 1 444 ? 10.93 -39.25 3.756 1 93.69 444 TRP B O 1
ATOM 7969 N N . SER B 1 445 ? 10.234 -37.156 3.996 1 94.19 445 SER B N 1
ATOM 7970 C CA . SER B 1 445 ? 8.828 -37.562 3.973 1 94.19 445 SER B CA 1
ATOM 7971 C C . SER B 1 445 ? 8.438 -38.125 2.613 1 94.19 445 SER B C 1
ATOM 7973 O O . SER B 1 445 ? 7.68 -39.094 2.535 1 94.19 445 SER B O 1
ATOM 7975 N N . ILE B 1 446 ? 8.945 -37.594 1.557 1 94.5 446 ILE B N 1
ATOM 7976 C CA . ILE B 1 446 ? 8.594 -38 0.203 1 94.5 446 ILE B CA 1
ATOM 7977 C C . ILE B 1 446 ? 9.391 -39.25 -0.18 1 94.5 446 ILE B C 1
ATOM 7979 O O . ILE B 1 446 ? 8.938 -40.062 -0.981 1 94.5 446 ILE B O 1
ATOM 7983 N N . GLY B 1 447 ? 10.5 -39.438 0.465 1 94.56 447 GLY B N 1
ATOM 7984 C CA . GLY B 1 447 ? 11.352 -40.562 0.172 1 94.56 447 GLY B CA 1
ATOM 7985 C C . GLY B 1 447 ? 12.211 -40.375 -1.058 1 94.56 447 GLY B C 1
ATOM 7986 O O . GLY B 1 447 ? 12.266 -41.25 -1.932 1 94.56 447 GLY B O 1
ATOM 7987 N N . LEU B 1 448 ? 12.836 -39.25 -1.154 1 95.06 448 LEU B N 1
ATOM 7988 C CA . LEU B 1 448 ? 13.734 -38.938 -2.27 1 95.06 448 LEU B CA 1
ATOM 7989 C C . LEU B 1 448 ? 15.039 -39.75 -2.133 1 95.06 448 LEU B C 1
ATOM 7991 O O . LEU B 1 448 ? 15.125 -40.656 -1.32 1 95.06 448 LEU B O 1
ATOM 7995 N N . HIS B 1 449 ? 15.969 -39.5 -3.064 1 94.88 449 HIS B N 1
ATOM 7996 C CA . HIS B 1 449 ? 17.219 -40.25 -3.078 1 94.88 449 HIS B CA 1
ATOM 7997 C C . HIS B 1 449 ? 17.812 -40.344 -1.68 1 94.88 449 HIS B C 1
ATOM 7999 O O . HIS B 1 449 ? 18.047 -39.344 -1.026 1 94.88 449 HIS B O 1
ATOM 8005 N N . PRO B 1 450 ? 18.031 -41.594 -1.218 1 93 450 PRO B N 1
ATOM 8006 C CA . PRO B 1 450 ? 18.547 -41.75 0.143 1 93 450 PRO B CA 1
ATOM 8007 C C . PRO B 1 450 ? 19.984 -41.25 0.282 1 93 450 PRO B C 1
ATOM 8009 O O . PRO B 1 450 ? 20.734 -41.219 -0.704 1 93 450 PRO B O 1
ATOM 8012 N N . GLY B 1 451 ? 20.375 -40.75 1.491 1 93.75 451 GLY B N 1
ATOM 8013 C CA . GLY B 1 451 ? 21.734 -40.312 1.773 1 93.75 451 GLY B CA 1
ATOM 8014 C C . GLY B 1 451 ? 21.828 -38.875 2.197 1 93.75 451 GLY B C 1
ATOM 8015 O O . GLY B 1 451 ? 21.078 -38.031 1.702 1 93.75 451 GLY B O 1
ATOM 8016 N N . ALA B 1 452 ? 22.75 -38.562 3.049 1 94 452 ALA B N 1
ATOM 8017 C CA . ALA B 1 452 ? 22.953 -37.219 3.572 1 94 452 ALA B CA 1
ATOM 8018 C C . ALA B 1 452 ? 23.547 -36.312 2.512 1 94 452 ALA B C 1
ATOM 8020 O O . ALA B 1 452 ? 23.203 -35.125 2.432 1 94 452 ALA B O 1
ATOM 8021 N N . GLY B 1 453 ? 24.453 -36.844 1.714 1 95.56 453 GLY B N 1
ATOM 8022 C CA . GLY B 1 453 ? 25.062 -36.031 0.659 1 95.56 453 GLY B CA 1
ATOM 8023 C C . GLY B 1 453 ? 24.047 -35.5 -0.351 1 95.56 453 GLY B C 1
ATOM 8024 O O . GLY B 1 453 ? 24.109 -34.344 -0.747 1 95.56 453 GLY B O 1
ATOM 8025 N N . LYS B 1 454 ? 23.156 -36.406 -0.755 1 96.56 454 LYS B N 1
ATOM 8026 C CA . LYS B 1 454 ? 22.125 -36.031 -1.716 1 96.56 454 LYS B CA 1
ATOM 8027 C C . LYS B 1 454 ? 21.141 -35.031 -1.098 1 96.56 454 LYS B C 1
ATOM 8029 O O . LYS B 1 454 ? 20.609 -34.156 -1.788 1 96.56 454 LYS B O 1
ATOM 8034 N N . PHE B 1 455 ? 20.969 -35.188 0.208 1 97.5 455 PHE B N 1
ATOM 8035 C CA . PHE B 1 455 ? 20.094 -34.25 0.905 1 97.5 455 PHE B CA 1
ATOM 8036 C C . PHE B 1 455 ? 20.688 -32.844 0.885 1 97.5 455 PHE B C 1
ATOM 8038 O O . PHE B 1 455 ? 19.984 -31.875 0.573 1 97.5 455 PHE B O 1
ATOM 8045 N N . PHE B 1 456 ? 21.938 -32.719 1.234 1 97.38 456 PHE B N 1
ATOM 8046 C CA . PHE B 1 456 ? 22.578 -31.391 1.306 1 97.38 456 PHE B CA 1
ATOM 8047 C C . PHE B 1 456 ? 22.719 -30.797 -0.084 1 97.38 456 PHE B C 1
ATOM 8049 O O . PHE B 1 456 ? 22.688 -29.562 -0.242 1 97.38 456 PHE B O 1
ATOM 8056 N N . GLN B 1 457 ? 22.859 -31.672 -1.126 1 97.12 457 GLN B N 1
ATOM 8057 C CA . GLN B 1 457 ? 22.859 -31.156 -2.492 1 97.12 457 GLN B CA 1
ATOM 8058 C C . GLN B 1 457 ? 21.484 -30.609 -2.869 1 97.12 457 GLN B C 1
ATOM 8060 O O . GLN B 1 457 ? 21.391 -29.562 -3.504 1 97.12 457 GLN B O 1
ATOM 8065 N N . PHE B 1 458 ? 20.484 -31.375 -2.459 1 97.88 458 PHE B N 1
ATOM 8066 C CA . PHE B 1 458 ? 19.125 -30.906 -2.68 1 97.88 458 PHE B CA 1
ATOM 8067 C C . PHE B 1 458 ? 18.906 -29.547 -2.033 1 97.88 458 PHE B C 1
ATOM 8069 O O . PHE B 1 458 ? 18.391 -28.625 -2.668 1 97.88 458 PHE B O 1
ATOM 8076 N N . LEU B 1 459 ? 19.328 -29.438 -0.799 1 97.69 459 LEU B N 1
ATOM 8077 C CA . LEU B 1 459 ? 19.188 -28.188 -0.048 1 97.69 459 LEU B CA 1
ATOM 8078 C C . LEU B 1 459 ? 19.938 -27.062 -0.735 1 97.69 459 LEU B C 1
ATOM 8080 O O . LEU B 1 459 ? 19.406 -25.953 -0.868 1 97.69 459 LEU B O 1
ATOM 8084 N N . ALA B 1 460 ? 21.125 -27.328 -1.187 1 97.56 460 ALA B N 1
ATOM 8085 C CA . ALA B 1 460 ? 21.969 -26.297 -1.813 1 97.56 460 ALA B CA 1
ATOM 8086 C C . ALA B 1 460 ? 21.328 -25.797 -3.107 1 97.56 460 ALA B C 1
ATOM 8088 O O . ALA B 1 460 ? 21.281 -24.594 -3.354 1 97.56 460 ALA B O 1
ATOM 8089 N N . TYR B 1 461 ? 20.844 -26.75 -3.955 1 97.62 461 TYR B N 1
ATOM 8090 C CA . TYR B 1 461 ? 20.266 -26.359 -5.238 1 97.62 461 TYR B CA 1
ATOM 8091 C C . TYR B 1 461 ? 18.953 -25.609 -5.043 1 97.62 461 TYR B C 1
ATOM 8093 O O . TYR B 1 461 ? 18.672 -24.641 -5.75 1 97.62 461 TYR B O 1
ATOM 8101 N N . LEU B 1 462 ? 18.188 -26.078 -4.098 1 97 462 LEU B N 1
ATOM 8102 C CA . LEU B 1 462 ? 16.938 -25.391 -3.801 1 97 462 LEU B CA 1
ATOM 8103 C C . LEU B 1 462 ? 17.203 -23.984 -3.268 1 97 462 LEU B C 1
ATOM 8105 O O . LEU B 1 462 ? 16.5 -23.031 -3.621 1 97 462 LEU B O 1
ATOM 8109 N N . PHE B 1 463 ? 18.172 -23.875 -2.402 1 96.94 463 PHE B N 1
ATOM 8110 C CA . PHE B 1 463 ? 18.547 -22.578 -1.836 1 96.94 463 PHE B CA 1
ATOM 8111 C C . PHE B 1 463 ? 18.969 -21.609 -2.932 1 96.94 463 PHE B C 1
ATOM 8113 O O . PHE B 1 463 ? 18.578 -20.453 -2.928 1 96.94 463 PHE B O 1
ATOM 8120 N N . LEU B 1 464 ? 19.781 -22.109 -3.867 1 97.19 464 LEU B N 1
ATOM 8121 C CA . LEU B 1 464 ? 20.219 -21.266 -4.969 1 97.19 464 LEU B CA 1
ATOM 8122 C C . LEU B 1 464 ? 19.031 -20.797 -5.812 1 97.19 464 LEU B C 1
ATOM 8124 O O . LEU B 1 464 ? 19 -19.656 -6.258 1 97.19 464 LEU B O 1
ATOM 8128 N N . ALA B 1 465 ? 18.109 -21.672 -5.988 1 96.56 465 ALA B N 1
ATOM 8129 C CA . ALA B 1 465 ? 16.906 -21.328 -6.742 1 96.56 465 ALA B CA 1
ATOM 8130 C C . ALA B 1 465 ? 16.109 -20.25 -6.02 1 96.56 465 ALA B C 1
ATOM 8132 O O . ALA B 1 465 ? 15.609 -19.312 -6.645 1 96.56 465 ALA B O 1
ATOM 8133 N N . LEU B 1 466 ? 15.992 -20.391 -4.742 1 95.06 466 LEU B N 1
ATOM 8134 C CA . LEU B 1 466 ? 15.242 -19.422 -3.941 1 95.06 466 LEU B CA 1
ATOM 8135 C C . LEU B 1 466 ? 15.93 -18.062 -3.945 1 95.06 466 LEU B C 1
ATOM 8137 O O . LEU B 1 466 ? 15.258 -17.031 -3.998 1 95.06 466 LEU B O 1
ATOM 8141 N N . LEU B 1 467 ? 17.203 -18.109 -3.85 1 96.06 467 LEU B N 1
ATOM 8142 C CA . LEU B 1 467 ? 17.969 -16.875 -3.887 1 96.06 467 LEU B CA 1
ATOM 8143 C C . LEU B 1 467 ? 17.797 -16.172 -5.227 1 96.06 467 LEU B C 1
ATOM 8145 O O . LEU B 1 467 ? 17.688 -14.938 -5.281 1 96.06 467 LEU B O 1
ATOM 8149 N N . ALA B 1 468 ? 17.797 -16.953 -6.293 1 96.56 468 ALA B N 1
ATOM 8150 C CA . ALA B 1 468 ? 17.578 -16.375 -7.621 1 96.56 468 ALA B CA 1
ATOM 8151 C C . ALA B 1 468 ? 16.203 -15.758 -7.73 1 96.56 468 ALA B C 1
ATOM 8153 O O . ALA B 1 468 ? 16.047 -14.656 -8.266 1 96.56 468 ALA B O 1
ATOM 8154 N N . ALA B 1 469 ? 15.234 -16.453 -7.238 1 95 469 ALA B N 1
ATOM 8155 C CA . ALA B 1 469 ? 13.859 -15.969 -7.285 1 95 469 ALA B CA 1
ATOM 8156 C C . ALA B 1 469 ? 13.703 -14.68 -6.477 1 95 469 ALA B C 1
ATOM 8158 O O . ALA B 1 469 ? 13.047 -13.734 -6.926 1 95 469 ALA B O 1
ATOM 8159 N N . GLU B 1 470 ? 14.273 -14.664 -5.312 1 92.88 470 GLU B N 1
ATOM 8160 C CA . GLU B 1 470 ? 14.219 -13.492 -4.453 1 92.88 470 GLU B CA 1
ATOM 8161 C C . GLU B 1 470 ? 14.898 -12.289 -5.113 1 92.88 470 GLU B C 1
ATOM 8163 O O . GLU B 1 470 ? 14.406 -11.164 -5.023 1 92.88 470 GLU B O 1
ATOM 8168 N N . THR B 1 471 ? 15.992 -12.562 -5.688 1 95.12 471 THR B N 1
ATOM 8169 C CA . THR B 1 471 ? 16.734 -11.492 -6.348 1 95.12 471 THR B CA 1
ATOM 8170 C C . THR B 1 471 ? 15.961 -10.961 -7.559 1 95.12 471 THR B C 1
ATOM 8172 O O . THR B 1 471 ? 15.977 -9.766 -7.836 1 95.12 471 THR B O 1
ATOM 8175 N N . GLN B 1 472 ? 15.344 -11.828 -8.281 1 95.12 472 GLN B N 1
ATOM 8176 C CA . GLN B 1 472 ? 14.508 -11.406 -9.398 1 95.12 472 GLN B CA 1
ATOM 8177 C C . GLN B 1 472 ? 13.367 -10.5 -8.922 1 95.12 472 GLN B C 1
ATOM 8179 O O . GLN B 1 472 ? 13.07 -9.484 -9.555 1 95.12 472 GLN B O 1
ATOM 8184 N N . SER B 1 473 ? 12.734 -10.922 -7.855 1 92.94 473 SER B N 1
ATOM 8185 C CA . SER B 1 473 ? 11.648 -10.125 -7.305 1 92.94 473 SER B CA 1
ATOM 8186 C C . SER B 1 473 ? 12.141 -8.742 -6.879 1 92.94 473 SER B C 1
ATOM 8188 O O . SER B 1 473 ? 11.469 -7.738 -7.113 1 92.94 473 SER B O 1
ATOM 8190 N N . ALA B 1 474 ? 13.266 -8.695 -6.246 1 93.25 474 ALA B N 1
ATOM 8191 C CA . ALA B 1 474 ? 13.852 -7.418 -5.84 1 93.25 474 ALA B CA 1
ATOM 8192 C C . ALA B 1 474 ? 14.203 -6.559 -7.051 1 93.25 474 ALA B C 1
ATOM 8194 O O . ALA B 1 474 ? 14.016 -5.34 -7.031 1 93.25 474 ALA B O 1
ATOM 8195 N N . LEU B 1 475 ? 14.711 -7.215 -8.102 1 95.5 475 LEU B N 1
ATOM 8196 C CA . LEU B 1 475 ? 15.062 -6.504 -9.328 1 95.5 475 LEU B CA 1
ATOM 8197 C C . LEU B 1 475 ? 13.836 -5.875 -9.961 1 95.5 475 LEU B C 1
ATOM 8199 O O . LEU B 1 475 ? 13.859 -4.707 -10.359 1 95.5 475 LEU B O 1
ATOM 8203 N N . ILE B 1 476 ? 12.797 -6.633 -10.031 1 94.31 476 ILE B N 1
ATOM 8204 C CA . ILE B 1 476 ? 11.555 -6.145 -10.625 1 94.31 476 ILE B CA 1
ATOM 8205 C C . ILE B 1 476 ? 11.008 -4.984 -9.805 1 94.31 476 ILE B C 1
ATOM 8207 O O . ILE B 1 476 ? 10.602 -3.959 -10.359 1 94.31 476 ILE B O 1
ATOM 8211 N N . ALA B 1 477 ? 10.992 -5.125 -8.508 1 93.25 477 ALA B N 1
ATOM 8212 C CA . ALA B 1 477 ? 10.492 -4.078 -7.617 1 93.25 477 ALA B CA 1
ATOM 8213 C C . ALA B 1 477 ? 11.359 -2.822 -7.707 1 93.25 477 ALA B C 1
ATOM 8215 O O . ALA B 1 477 ? 10.859 -1.709 -7.523 1 93.25 477 ALA B O 1
ATOM 8216 N N . ALA B 1 478 ? 12.641 -2.969 -7.938 1 93.88 478 ALA B N 1
ATOM 8217 C CA . ALA B 1 478 ? 13.539 -1.829 -8.094 1 93.88 478 ALA B CA 1
ATOM 8218 C C . ALA B 1 478 ? 13.25 -1.079 -9.391 1 93.88 478 ALA B C 1
ATOM 8220 O O . ALA B 1 478 ? 13.328 0.151 -9.438 1 93.88 478 ALA B O 1
ATOM 8221 N N . LEU B 1 479 ? 12.859 -1.813 -10.43 1 92.94 479 LEU B N 1
ATOM 8222 C CA . LEU B 1 479 ? 12.609 -1.229 -11.742 1 92.94 479 LEU B CA 1
ATOM 8223 C C . LEU B 1 479 ? 11.234 -0.572 -11.797 1 92.94 479 LEU B C 1
ATOM 8225 O O . LEU B 1 479 ? 11.062 0.471 -12.43 1 92.94 479 LEU B O 1
ATOM 8229 N N . VAL B 1 480 ? 10.297 -1.244 -11.156 1 90.38 480 VAL B N 1
ATOM 8230 C CA . VAL B 1 480 ? 8.922 -0.757 -11.133 1 90.38 480 VAL B CA 1
ATOM 8231 C C . VAL B 1 480 ? 8.453 -0.609 -9.68 1 90.38 480 VAL B C 1
ATOM 8233 O O . VAL B 1 480 ? 7.801 -1.503 -9.141 1 90.38 480 VAL B O 1
ATOM 8236 N N . PRO B 1 481 ? 8.633 0.625 -9.117 1 88.44 481 PRO B N 1
ATOM 8237 C CA . PRO B 1 481 ? 8.391 0.789 -7.684 1 88.44 481 PRO B CA 1
ATOM 8238 C C . PRO B 1 481 ? 6.91 0.996 -7.359 1 88.44 481 PRO B C 1
ATOM 8240 O O . PRO B 1 481 ? 6.574 1.812 -6.496 1 88.44 481 PRO B O 1
ATOM 8243 N N . ILE B 1 482 ? 6.043 0.569 -8.188 1 85.69 482 ILE B N 1
ATOM 8244 C CA . ILE B 1 482 ? 4.617 0.459 -7.914 1 85.69 482 ILE B CA 1
ATOM 8245 C C . ILE B 1 482 ? 4.246 -1.004 -7.684 1 85.69 482 ILE B C 1
ATOM 8247 O O . ILE B 1 482 ? 4.355 -1.831 -8.594 1 85.69 482 ILE B O 1
ATOM 8251 N N . PHE B 1 483 ? 3.803 -1.29 -6.496 1 81.31 483 PHE B N 1
ATOM 8252 C CA . PHE B 1 483 ? 3.672 -2.666 -6.031 1 81.31 483 PHE B CA 1
ATOM 8253 C C . PHE B 1 483 ? 2.809 -3.482 -6.984 1 81.31 483 PHE B C 1
ATOM 8255 O O . PHE B 1 483 ? 3.186 -4.586 -7.383 1 81.31 483 PHE B O 1
ATOM 8262 N N . ILE B 1 484 ? 1.686 -2.971 -7.438 1 79.81 484 ILE B N 1
ATOM 8263 C CA . ILE B 1 484 ? 0.728 -3.715 -8.25 1 79.81 484 ILE B CA 1
ATOM 8264 C C . ILE B 1 484 ? 1.349 -4.051 -9.602 1 79.81 484 ILE B C 1
ATOM 8266 O O . ILE B 1 484 ? 1.19 -5.164 -10.102 1 79.81 484 ILE B O 1
ATOM 8270 N N . ALA B 1 485 ? 2.014 -3.105 -10.102 1 84.25 485 ALA B N 1
ATOM 8271 C CA . ALA B 1 485 ? 2.672 -3.324 -11.391 1 84.25 485 ALA B CA 1
ATOM 8272 C C . ALA B 1 485 ? 3.832 -4.305 -11.25 1 84.25 485 ALA B C 1
ATOM 8274 O O . ALA B 1 485 ? 4.051 -5.145 -12.125 1 84.25 485 ALA B O 1
ATOM 8275 N N . ALA B 1 486 ? 4.547 -4.156 -10.172 1 88.25 486 ALA B N 1
ATOM 8276 C CA . ALA B 1 486 ? 5.66 -5.066 -9.938 1 88.25 486 ALA B CA 1
ATOM 8277 C C . ALA B 1 486 ? 5.168 -6.5 -9.75 1 88.25 486 ALA B C 1
ATOM 8279 O O . ALA B 1 486 ? 5.789 -7.445 -10.242 1 88.25 486 ALA B O 1
ATOM 8280 N N . LEU B 1 487 ? 4.09 -6.672 -9.023 1 85.44 487 LEU B N 1
ATOM 8281 C CA . LEU B 1 487 ? 3.5 -7.988 -8.797 1 85.44 487 LEU B CA 1
ATOM 8282 C C . LEU B 1 487 ? 3.07 -8.625 -10.117 1 85.44 487 LEU B C 1
ATOM 8284 O O . LEU B 1 487 ? 3.316 -9.812 -10.344 1 85.44 487 LEU B O 1
ATOM 8288 N N . ALA B 1 488 ? 2.453 -7.832 -10.945 1 82.75 488 ALA B N 1
ATOM 8289 C CA . ALA B 1 488 ? 1.996 -8.328 -12.242 1 82.75 488 ALA B CA 1
ATOM 8290 C C . ALA B 1 488 ? 3.172 -8.789 -13.094 1 82.75 488 ALA B C 1
ATOM 8292 O O . ALA B 1 488 ? 3.117 -9.852 -13.719 1 82.75 488 ALA B O 1
ATOM 8293 N N . LEU B 1 489 ? 4.176 -8.023 -13.07 1 85.81 489 LEU B N 1
ATOM 8294 C CA . LEU B 1 489 ? 5.352 -8.359 -13.867 1 85.81 489 LEU B CA 1
ATOM 8295 C C . LEU B 1 489 ? 6.051 -9.602 -13.32 1 85.81 489 LEU B C 1
ATOM 8297 O O . LEU B 1 489 ? 6.52 -10.445 -14.078 1 85.81 489 LEU B O 1
ATOM 8301 N N . ALA B 1 490 ? 6.109 -9.617 -12.016 1 88.56 490 ALA B N 1
ATOM 8302 C CA . ALA B 1 490 ? 6.75 -10.773 -11.391 1 88.56 490 ALA B CA 1
ATOM 8303 C C . ALA B 1 490 ? 5.961 -12.047 -11.656 1 88.56 490 ALA B C 1
ATOM 8305 O O . ALA B 1 490 ? 6.543 -13.109 -11.906 1 88.56 490 ALA B O 1
ATOM 8306 N N . ALA B 1 491 ? 4.684 -11.969 -11.547 1 83.19 491 ALA B N 1
ATOM 8307 C CA . ALA B 1 491 ? 3.832 -13.117 -11.828 1 83.19 491 ALA B CA 1
ATOM 8308 C C . ALA B 1 491 ? 3.988 -13.57 -13.281 1 83.19 491 ALA B C 1
ATOM 8310 O O . ALA B 1 491 ? 4.066 -14.766 -13.555 1 83.19 491 ALA B O 1
ATOM 8311 N N . PHE B 1 492 ? 4.074 -12.633 -14.125 1 82.5 492 PHE B N 1
ATOM 8312 C CA . PHE B 1 492 ? 4.27 -12.945 -15.539 1 82.5 492 PHE B CA 1
ATOM 8313 C C . PHE B 1 492 ? 5.609 -13.641 -15.758 1 82.5 492 PHE B C 1
ATOM 8315 O O . PHE B 1 492 ? 5.684 -14.641 -16.469 1 82.5 492 PHE B O 1
ATOM 8322 N N . MET B 1 493 ? 6.598 -13.094 -15.195 1 88.19 493 MET B N 1
ATOM 8323 C CA . MET B 1 493 ? 7.93 -13.648 -15.391 1 88.19 493 MET B CA 1
ATOM 8324 C C . MET B 1 493 ? 8.008 -15.07 -14.836 1 88.19 493 MET B C 1
ATOM 8326 O O . MET B 1 493 ? 8.641 -15.938 -15.438 1 88.19 493 MET B O 1
ATOM 8330 N N . ASN B 1 494 ? 7.434 -15.273 -13.695 1 88.94 494 ASN B N 1
ATOM 8331 C CA . ASN B 1 494 ? 7.445 -16.609 -13.117 1 88.94 494 ASN B CA 1
ATOM 8332 C C . ASN B 1 494 ? 6.695 -17.609 -14 1 88.94 494 ASN B C 1
ATOM 8334 O O . ASN B 1 494 ? 7.145 -18.75 -14.172 1 88.94 494 ASN B O 1
ATOM 8338 N N . GLY B 1 495 ? 5.523 -17.188 -14.469 1 85.75 495 GLY B N 1
ATOM 8339 C CA . GLY B 1 495 ? 4.82 -18.047 -15.406 1 85.75 495 GLY B CA 1
ATOM 8340 C C . GLY B 1 495 ? 5.602 -18.297 -16.688 1 85.75 495 GLY B C 1
ATOM 8341 O O . GLY B 1 495 ? 5.602 -19.422 -17.203 1 85.75 495 GLY B O 1
ATOM 8342 N N . PHE B 1 496 ? 6.262 -17.281 -17.109 1 88 496 PHE B N 1
ATOM 8343 C CA . PHE B 1 496 ? 7.09 -17.375 -18.312 1 88 496 PHE B CA 1
ATOM 8344 C C . PHE B 1 496 ? 8.211 -18.391 -18.125 1 88 496 PHE B C 1
ATOM 8346 O O . PHE B 1 496 ? 8.43 -19.25 -18.969 1 88 496 PHE B O 1
ATOM 8353 N N . TRP B 1 497 ? 8.867 -18.359 -16.969 1 92.31 497 TRP B N 1
ATOM 8354 C CA . TRP B 1 497 ? 9.945 -19.297 -16.672 1 92.31 497 TRP B CA 1
ATOM 8355 C C . TRP B 1 497 ? 9.422 -20.719 -16.578 1 92.31 497 TRP B C 1
ATOM 8357 O O . TRP B 1 497 ? 10.07 -21.656 -17.047 1 92.31 497 TRP B O 1
ATOM 8367 N N . MET B 1 498 ? 8.219 -20.859 -16.062 1 89.75 498 MET B N 1
ATOM 8368 C CA . MET B 1 498 ? 7.633 -22.188 -15.922 1 89.75 498 MET B CA 1
ATOM 8369 C C . MET B 1 498 ? 7.359 -22.812 -17.281 1 89.75 498 MET B C 1
ATOM 8371 O O . MET B 1 498 ? 7.492 -24.016 -17.469 1 89.75 498 MET B O 1
ATOM 8375 N N . CYS B 1 499 ? 7.078 -21.953 -18.203 1 87.69 499 CYS B N 1
ATOM 8376 C CA . CYS B 1 499 ? 6.699 -22.453 -19.516 1 87.69 499 CYS B CA 1
ATOM 8377 C C . CYS B 1 499 ? 7.926 -22.875 -20.312 1 87.69 499 CYS B C 1
ATOM 8379 O O . CYS B 1 499 ? 7.871 -23.844 -21.078 1 87.69 499 CYS B O 1
ATOM 8381 N N . VAL B 1 500 ? 8.977 -22.25 -20.094 1 89.62 500 VAL B N 1
ATOM 8382 C CA . VAL B 1 500 ? 10.125 -22.516 -20.953 1 89.62 500 VAL B CA 1
ATOM 8383 C C . VAL B 1 500 ? 11.125 -23.406 -20.219 1 89.62 500 VAL B C 1
ATOM 8385 O O . VAL B 1 500 ? 12.188 -23.734 -20.75 1 89.62 500 VAL B O 1
ATOM 8388 N N . GLN B 1 501 ? 10.859 -23.75 -19 1 89.19 501 GLN B N 1
ATOM 8389 C CA . GLN B 1 501 ? 11.797 -24.484 -18.156 1 89.19 501 GLN B CA 1
ATOM 8390 C C . GLN B 1 501 ? 12 -25.906 -18.672 1 89.19 501 GLN B C 1
ATOM 8392 O O . GLN B 1 501 ? 13.07 -26.484 -18.5 1 89.19 501 GLN B O 1
ATOM 8397 N N . GLY B 1 502 ? 10.984 -26.547 -19.266 1 84.06 502 GLY B N 1
ATOM 8398 C CA . GLY B 1 502 ? 11.172 -27.875 -19.828 1 84.06 502 GLY B CA 1
ATOM 8399 C C . GLY B 1 502 ? 10.32 -28.938 -19.141 1 84.06 502 GLY B C 1
ATOM 8400 O O . GLY B 1 502 ? 10.305 -30.094 -19.578 1 84.06 502 GLY B O 1
ATOM 8401 N N . TYR B 1 503 ? 9.641 -28.609 -18.062 1 87.75 503 TYR B N 1
ATOM 8402 C CA . TYR B 1 503 ? 8.781 -29.578 -17.391 1 87.75 503 TYR B CA 1
ATOM 8403 C C . TYR B 1 503 ? 7.484 -29.781 -18.172 1 87.75 503 TYR B C 1
ATOM 8405 O O . TYR B 1 503 ? 7.062 -30.922 -18.406 1 87.75 503 TYR B O 1
ATOM 8413 N N . PHE B 1 504 ? 6.867 -28.719 -18.625 1 84.56 504 PHE B N 1
ATOM 8414 C CA . PHE B 1 504 ? 5.582 -28.797 -19.312 1 84.56 504 PHE B CA 1
ATOM 8415 C C . PHE B 1 504 ? 5.77 -29.203 -20.766 1 84.56 504 PHE B C 1
ATOM 8417 O O . PHE B 1 504 ? 4.891 -29.828 -21.359 1 84.56 504 PHE B O 1
ATOM 8424 N N . ILE B 1 505 ? 6.844 -28.766 -21.266 1 77.94 505 ILE B N 1
ATOM 8425 C CA . ILE B 1 505 ? 7.27 -29.141 -22.609 1 77.94 505 ILE B CA 1
ATOM 8426 C C . ILE B 1 505 ? 8.758 -29.469 -22.609 1 77.94 505 ILE B C 1
ATOM 8428 O O . ILE B 1 505 ? 9.57 -28.688 -22.078 1 77.94 505 ILE B O 1
ATOM 8432 N N . ARG B 1 506 ? 9.039 -30.641 -23.141 1 78.44 506 ARG B N 1
ATOM 8433 C CA . ARG B 1 506 ? 10.438 -31.031 -23.156 1 78.44 506 ARG B CA 1
ATOM 8434 C C . ARG B 1 506 ? 11.289 -30 -23.891 1 78.44 506 ARG B C 1
ATOM 8436 O O . ARG B 1 506 ? 10.844 -29.422 -24.891 1 78.44 506 ARG B O 1
ATOM 8443 N N . GLY B 1 507 ? 12.406 -29.781 -23.359 1 75.31 507 GLY B N 1
ATOM 8444 C CA . GLY B 1 507 ? 13.312 -28.797 -23.953 1 75.31 507 GLY B CA 1
ATOM 8445 C C . GLY B 1 507 ? 13.492 -28.969 -25.438 1 75.31 507 GLY B C 1
ATOM 8446 O O . GLY B 1 507 ? 13.391 -28 -26.203 1 75.31 507 GLY B O 1
ATOM 8447 N N . ARG B 1 508 ? 13.539 -30.172 -25.875 1 73.12 508 ARG B N 1
ATOM 8448 C CA . ARG B 1 508 ? 13.805 -30.453 -27.281 1 73.12 508 ARG B CA 1
ATOM 8449 C C . ARG B 1 508 ? 12.578 -30.156 -28.141 1 73.12 508 ARG B C 1
ATOM 8451 O O . ARG B 1 508 ? 12.695 -29.953 -29.344 1 73.12 508 ARG B O 1
ATOM 8458 N N . SER B 1 509 ? 11.469 -30.078 -27.469 1 77.94 509 SER B N 1
ATOM 8459 C CA . SER B 1 509 ? 10.227 -29.844 -28.203 1 77.94 509 SER B CA 1
ATOM 8460 C C . SER B 1 509 ? 9.859 -28.359 -28.219 1 77.94 509 SER B C 1
ATOM 8462 O O . SER B 1 509 ? 8.883 -27.953 -28.844 1 77.94 509 SER B O 1
ATOM 8464 N N . LEU B 1 510 ? 10.664 -27.562 -27.578 1 84.38 510 LEU B N 1
ATOM 8465 C CA . LEU B 1 510 ? 10.438 -26.125 -27.578 1 84.38 510 LEU B CA 1
ATOM 8466 C C . LEU B 1 510 ? 10.82 -25.516 -28.922 1 84.38 510 LEU B C 1
ATOM 8468 O O . LEU B 1 510 ? 11.812 -25.938 -29.531 1 84.38 510 LEU B O 1
ATOM 8472 N N . PRO B 1 511 ? 9.969 -24.547 -29.391 1 86 511 PRO B N 1
ATOM 8473 C CA . PRO B 1 511 ? 10.406 -23.828 -30.594 1 86 511 PRO B CA 1
ATOM 8474 C C . PRO B 1 511 ? 11.812 -23.25 -30.438 1 86 511 PRO B C 1
ATOM 8476 O O . PRO B 1 511 ? 12.203 -22.844 -29.344 1 86 511 PRO B O 1
ATOM 8479 N N . ARG B 1 512 ? 12.555 -23.203 -31.547 1 86.12 512 ARG B N 1
ATOM 8480 C CA . ARG B 1 512 ? 13.969 -22.859 -31.578 1 86.12 512 ARG B CA 1
ATOM 8481 C C . ARG B 1 512 ? 14.227 -21.5 -30.906 1 86.12 512 ARG B C 1
ATOM 8483 O O . ARG B 1 512 ? 15.195 -21.344 -30.172 1 86.12 512 ARG B O 1
ATOM 8490 N N . PHE B 1 513 ? 13.359 -20.594 -31.078 1 87.25 513 PHE B N 1
ATOM 8491 C CA . PHE B 1 513 ? 13.547 -19.266 -30.531 1 87.25 513 PHE B CA 1
ATOM 8492 C C . PHE B 1 513 ? 13.523 -19.312 -29 1 87.25 513 PHE B C 1
ATOM 8494 O O . PHE B 1 513 ? 14.406 -18.75 -28.344 1 87.25 513 PHE B O 1
ATOM 8501 N N . TRP B 1 514 ? 12.57 -20 -28.438 1 87.38 514 TRP B N 1
ATOM 8502 C CA . TRP B 1 514 ? 12.398 -20.047 -27 1 87.38 514 TRP B CA 1
ATOM 8503 C C . TRP B 1 514 ? 13.469 -20.922 -26.344 1 87.38 514 TRP B C 1
ATOM 8505 O O . TRP B 1 514 ? 13.922 -20.641 -25.234 1 87.38 514 TRP B O 1
ATOM 8515 N N . TYR B 1 515 ? 13.891 -22.016 -27.094 1 87.88 515 TYR B N 1
ATOM 8516 C CA . TYR B 1 515 ? 14.867 -22.969 -26.562 1 87.88 515 TYR B CA 1
ATOM 8517 C C . TYR B 1 515 ? 16.25 -22.328 -26.453 1 87.88 515 TYR B C 1
ATOM 8519 O O . TYR B 1 515 ? 16.891 -22.406 -25.406 1 87.88 515 TYR B O 1
ATOM 8527 N N . TYR B 1 516 ? 16.688 -21.625 -27.469 1 88.06 516 TYR B N 1
ATOM 8528 C CA . TYR B 1 516 ? 18.047 -21.125 -27.5 1 88.06 516 TYR B CA 1
ATOM 8529 C C . TYR B 1 516 ? 18.156 -19.781 -26.781 1 88.06 516 TYR B C 1
ATOM 8531 O O . TYR B 1 516 ? 19.25 -19.297 -26.516 1 88.06 516 TYR B O 1
ATOM 8539 N N . SER B 1 517 ? 17.094 -19.203 -26.359 1 89.62 517 SER B N 1
ATOM 8540 C CA . SER B 1 517 ? 17.156 -17.906 -25.703 1 89.62 517 SER B CA 1
ATOM 8541 C C . SER B 1 517 ? 16.719 -18 -24.25 1 89.62 517 SER B C 1
ATOM 8543 O O . SER B 1 517 ? 17.547 -18.109 -23.344 1 89.62 517 SER B O 1
ATOM 8545 N N . PHE B 1 518 ? 15.484 -18.297 -23.984 1 90.38 518 PHE B N 1
ATOM 8546 C CA . PHE B 1 518 ? 14.922 -18.094 -22.656 1 90.38 518 PHE B CA 1
ATOM 8547 C C . PHE B 1 518 ? 15.023 -19.359 -21.812 1 90.38 518 PHE B C 1
ATOM 8549 O O . PHE B 1 518 ? 15.062 -19.297 -20.578 1 90.38 518 PHE B O 1
ATOM 8556 N N . HIS B 1 519 ? 15.117 -20.531 -22.469 1 90.75 519 HIS B N 1
ATOM 8557 C CA . HIS B 1 519 ? 15.32 -21.766 -21.719 1 90.75 519 HIS B CA 1
ATOM 8558 C C . HIS B 1 519 ? 16.641 -21.734 -20.953 1 90.75 519 HIS B C 1
ATOM 8560 O O . HIS B 1 519 ? 16.703 -22.141 -19.797 1 90.75 519 HIS B O 1
ATOM 8566 N N . PHE B 1 520 ? 17.625 -21.125 -21.578 1 89.69 520 PHE B N 1
ATOM 8567 C CA . PHE B 1 520 ? 18.953 -21.156 -20.984 1 89.69 520 PHE B CA 1
ATOM 8568 C C . PHE B 1 520 ? 19.188 -19.922 -20.109 1 89.69 520 PHE B C 1
ATOM 8570 O O . PHE B 1 520 ? 20.156 -19.859 -19.359 1 89.69 520 PHE B O 1
ATOM 8577 N N . MET B 1 521 ? 18.297 -19.016 -20.141 1 92.38 521 MET B N 1
ATOM 8578 C CA . MET B 1 521 ? 18.375 -17.844 -19.281 1 92.38 521 MET B CA 1
ATOM 8579 C C . MET B 1 521 ? 17.594 -18.062 -17.984 1 92.38 521 MET B C 1
ATOM 8581 O O . MET B 1 521 ? 17.75 -17.312 -17.031 1 92.38 521 MET B O 1
ATOM 8585 N N . ASP B 1 522 ? 16.859 -19.094 -17.953 1 94.88 522 ASP B N 1
ATOM 8586 C CA . ASP B 1 522 ? 15.914 -19.359 -16.891 1 94.88 522 ASP B CA 1
ATOM 8587 C C . ASP B 1 522 ? 16.594 -20.078 -15.719 1 94.88 522 ASP B C 1
ATOM 8589 O O . ASP B 1 522 ? 17.062 -21.203 -15.859 1 94.88 522 ASP B O 1
ATOM 8593 N N . TYR B 1 523 ? 16.609 -19.453 -14.539 1 96.38 523 TYR B N 1
ATOM 8594 C CA . TYR B 1 523 ? 17.203 -20.078 -13.359 1 96.38 523 TYR B CA 1
ATOM 8595 C C . TYR B 1 523 ? 16.422 -21.328 -12.945 1 96.38 523 TYR B C 1
ATOM 8597 O O . TYR B 1 523 ? 17 -22.25 -12.359 1 96.38 523 TYR B O 1
ATOM 8605 N N . GLN B 1 524 ? 15.164 -21.391 -13.312 1 95.81 524 GLN B N 1
ATOM 8606 C CA . GLN B 1 524 ? 14.336 -22.547 -12.93 1 95.81 524 GLN B CA 1
ATOM 8607 C C . GLN B 1 524 ? 14.742 -23.797 -13.711 1 95.81 524 GLN B C 1
ATOM 8609 O O . GLN B 1 524 ? 14.609 -24.906 -13.211 1 95.81 524 GLN B O 1
ATOM 8614 N N . THR B 1 525 ? 15.188 -23.547 -14.992 1 94.88 525 THR B N 1
ATOM 8615 C CA . THR B 1 525 ? 15.656 -24.688 -15.789 1 94.88 525 THR B CA 1
ATOM 8616 C C . THR B 1 525 ? 16.828 -25.375 -15.109 1 94.88 525 THR B C 1
ATOM 8618 O O . THR B 1 525 ? 16.797 -26.594 -14.922 1 94.88 525 THR B O 1
ATOM 8621 N N . TYR B 1 526 ? 17.781 -24.625 -14.672 1 95.81 526 TYR B N 1
ATOM 8622 C CA . TYR B 1 526 ? 18.969 -25.172 -14.055 1 95.81 526 TYR B CA 1
ATOM 8623 C C . TYR B 1 526 ? 18.656 -25.828 -12.711 1 95.81 526 TYR B C 1
ATOM 8625 O O . TYR B 1 526 ? 19.125 -26.906 -12.406 1 95.81 526 TYR B O 1
ATOM 8633 N N . ALA B 1 527 ? 17.844 -25.156 -11.93 1 96.69 527 ALA B N 1
ATOM 8634 C CA . ALA B 1 527 ? 17.484 -25.688 -10.617 1 96.69 527 ALA B CA 1
ATOM 8635 C C . ALA B 1 527 ? 16.703 -26.984 -10.75 1 96.69 527 ALA B C 1
ATOM 8637 O O . ALA B 1 527 ? 16.969 -27.953 -10.047 1 96.69 527 ALA B O 1
ATOM 8638 N N . PHE B 1 528 ? 15.758 -27.047 -11.656 1 95.94 528 PHE B N 1
ATOM 8639 C CA . PHE B 1 528 ? 14.93 -28.234 -11.859 1 95.94 528 PHE B CA 1
ATOM 8640 C C . PHE B 1 528 ? 15.781 -29.406 -12.305 1 95.94 528 PHE B C 1
ATOM 8642 O O . PHE B 1 528 ? 15.656 -30.516 -11.75 1 95.94 528 PHE B O 1
ATOM 8649 N N . GLU B 1 529 ? 16.609 -29.203 -13.32 1 95.69 529 GLU B N 1
ATOM 8650 C CA . GLU B 1 529 ? 17.422 -30.281 -13.859 1 95.69 529 GLU B CA 1
ATOM 8651 C C . GLU B 1 529 ? 18.422 -30.781 -12.82 1 95.69 529 GLU B C 1
ATOM 8653 O O . GLU B 1 529 ? 18.688 -31.984 -12.734 1 95.69 529 GLU B O 1
ATOM 8658 N N . LEU B 1 530 ? 18.969 -29.844 -12.016 1 96.94 530 LEU B N 1
ATOM 8659 C CA . LEU B 1 530 ? 19.891 -30.219 -10.961 1 96.94 530 LEU B CA 1
ATOM 8660 C C . LEU B 1 530 ? 19.188 -31.078 -9.906 1 96.94 530 LEU B C 1
ATOM 8662 O O . LEU B 1 530 ? 19.719 -32.094 -9.477 1 96.94 530 LEU B O 1
ATOM 8666 N N . LEU B 1 531 ? 18.016 -30.703 -9.5 1 97.19 531 LEU B N 1
ATOM 8667 C CA . LEU B 1 531 ? 17.266 -31.422 -8.477 1 97.19 531 LEU B CA 1
ATOM 8668 C C . LEU B 1 531 ? 16.844 -32.781 -8.984 1 97.19 531 LEU B C 1
ATOM 8670 O O . LEU B 1 531 ? 16.938 -33.781 -8.266 1 97.19 531 LEU B O 1
ATOM 8674 N N . ALA B 1 532 ? 16.359 -32.812 -10.219 1 96.19 532 ALA B N 1
ATOM 8675 C CA . ALA B 1 532 ? 15.93 -34.094 -10.805 1 96.19 532 ALA B CA 1
ATOM 8676 C C . ALA B 1 532 ? 17.094 -35.062 -10.922 1 96.19 532 ALA B C 1
ATOM 8678 O O . ALA B 1 532 ? 16.969 -36.219 -10.578 1 96.19 532 ALA B O 1
ATOM 8679 N N . LYS B 1 533 ? 18.203 -34.562 -11.461 1 96.69 533 LYS B N 1
ATOM 8680 C CA . LYS B 1 533 ? 19.375 -35.438 -11.594 1 96.69 533 LYS B CA 1
ATOM 8681 C C . LYS B 1 533 ? 19.875 -35.906 -10.234 1 96.69 533 LYS B C 1
ATOM 8683 O O . LYS B 1 533 ? 20.266 -37.062 -10.078 1 96.69 533 LYS B O 1
ATOM 8688 N N . ASN B 1 534 ? 19.891 -34.969 -9.234 1 96.5 534 ASN B N 1
ATOM 8689 C CA . ASN B 1 534 ? 20.297 -35.312 -7.883 1 96.5 534 ASN B CA 1
ATOM 8690 C C . ASN B 1 534 ? 19.422 -36.438 -7.293 1 96.5 534 ASN B C 1
ATOM 8692 O O . ASN B 1 534 ? 19.906 -37.25 -6.527 1 96.5 534 ASN B O 1
ATOM 8696 N N . ASP B 1 535 ? 18.203 -36.5 -7.645 1 96.44 535 ASP B N 1
ATOM 8697 C CA . ASP B 1 535 ? 17.25 -37.438 -7.066 1 96.44 535 ASP B CA 1
ATOM 8698 C C . ASP B 1 535 ? 17.266 -38.781 -7.812 1 96.44 535 ASP B C 1
ATOM 8700 O O . ASP B 1 535 ? 17.297 -39.844 -7.191 1 96.44 535 ASP B O 1
ATOM 8704 N N . LEU B 1 536 ? 17.344 -38.781 -9.164 1 95.62 536 LEU B N 1
ATOM 8705 C CA . LEU B 1 536 ? 17.078 -39.969 -9.969 1 95.62 536 LEU B CA 1
ATOM 8706 C C . LEU B 1 536 ? 18.375 -40.719 -10.242 1 95.62 536 LEU B C 1
ATOM 8708 O O . LEU B 1 536 ? 18.375 -41.969 -10.352 1 95.62 536 LEU B O 1
ATOM 8712 N N . LYS B 1 537 ? 19.422 -39.969 -10.352 1 94.81 537 LYS B N 1
ATOM 8713 C CA . LYS B 1 537 ? 20.672 -40.625 -10.695 1 94.81 537 LYS B CA 1
ATOM 8714 C C . LYS B 1 537 ? 21.047 -41.688 -9.664 1 94.81 537 LYS B C 1
ATOM 8716 O O . LYS B 1 537 ? 21.125 -41.406 -8.469 1 94.81 537 LYS B O 1
ATOM 8721 N N . GLY B 1 538 ? 21.219 -42.875 -10.117 1 92.44 538 GLY B N 1
ATOM 8722 C CA . GLY B 1 538 ? 21.656 -43.969 -9.258 1 92.44 538 GLY B CA 1
ATOM 8723 C C . GLY B 1 538 ? 20.516 -44.812 -8.727 1 92.44 538 GLY B C 1
ATOM 8724 O O . GLY B 1 538 ? 20.75 -45.875 -8.148 1 92.44 538 GLY B O 1
ATOM 8725 N N . LEU B 1 539 ? 19.281 -44.438 -8.984 1 94.31 539 LEU B N 1
ATOM 8726 C CA . LEU B 1 539 ? 18.125 -45.219 -8.516 1 94.31 539 LEU B CA 1
ATOM 8727 C C . LEU B 1 539 ? 17.625 -46.156 -9.602 1 94.31 539 LEU B C 1
ATOM 8729 O O . LEU B 1 539 ? 17.875 -45.938 -10.789 1 94.31 539 LEU B O 1
ATOM 8733 N N . LEU B 1 540 ? 16.984 -47.219 -9.18 1 93.75 540 LEU B N 1
ATOM 8734 C CA . LEU B 1 540 ? 16.328 -48.188 -10.062 1 93.75 540 LEU B CA 1
ATOM 8735 C C . LEU B 1 540 ? 14.828 -48.219 -9.805 1 93.75 540 LEU B C 1
ATOM 8737 O O . LEU B 1 540 ? 14.391 -48.156 -8.656 1 93.75 540 LEU B O 1
ATOM 8741 N N . PHE B 1 541 ? 14.109 -48.156 -10.867 1 93 541 PHE B N 1
ATOM 8742 C CA . PHE B 1 541 ? 12.656 -48.156 -10.766 1 93 541 PHE B CA 1
ATOM 8743 C C . PHE B 1 541 ? 12.07 -49.438 -11.398 1 93 541 PHE B C 1
ATOM 8745 O O . PHE B 1 541 ? 12.445 -49.812 -12.516 1 93 541 PHE B O 1
ATOM 8752 N N . ASN B 1 542 ? 11.133 -50.094 -10.719 1 90.25 542 ASN B N 1
ATOM 8753 C CA . ASN B 1 542 ? 10.492 -51.312 -11.195 1 90.25 542 ASN B CA 1
ATOM 8754 C C . ASN B 1 542 ? 9.258 -51 -12.031 1 90.25 542 ASN B C 1
ATOM 8756 O O . ASN B 1 542 ? 8.477 -50.125 -11.695 1 90.25 542 ASN B O 1
ATOM 8760 N N . CYS B 1 543 ? 9.094 -51.625 -13.227 1 83.31 543 CYS B N 1
ATOM 8761 C CA . CYS B 1 543 ? 7.988 -51.406 -14.148 1 83.31 543 CYS B CA 1
ATOM 8762 C C . CYS B 1 543 ? 6.855 -52.375 -13.914 1 83.31 543 CYS B C 1
ATOM 8764 O O . CYS B 1 543 ? 6.621 -53.281 -14.727 1 83.31 543 CYS B O 1
ATOM 8766 N N . ASN B 1 544 ? 6.375 -52.688 -12.758 1 64 544 ASN B N 1
ATOM 8767 C CA . ASN B 1 544 ? 5.363 -53.688 -12.508 1 64 544 ASN B CA 1
ATOM 8768 C C . ASN B 1 544 ? 4.039 -53.344 -13.18 1 64 544 ASN B C 1
ATOM 8770 O O . ASN B 1 544 ? 3.066 -54.094 -13.07 1 64 544 ASN B O 1
ATOM 8774 N N . SER B 1 545 ? 3.762 -52.25 -13.727 1 54.28 545 SER B N 1
ATOM 8775 C CA . SER B 1 545 ? 2.367 -51.875 -13.914 1 54.28 545 SER B CA 1
ATOM 8776 C C . SER B 1 545 ? 1.702 -52.719 -14.992 1 54.28 545 SER B C 1
ATOM 8778 O O . SER B 1 545 ? 0.519 -53.031 -14.898 1 54.28 545 SER B O 1
ATOM 8780 N N . ALA B 1 546 ? 2.027 -52.688 -16.438 1 53.56 546 ALA B N 1
ATOM 8781 C CA . ALA B 1 546 ? 1.141 -53.312 -17.406 1 53.56 546 ALA B CA 1
ATOM 8782 C C . ALA B 1 546 ? 1.801 -54.531 -18.016 1 53.56 546 ALA B C 1
ATOM 8784 O O . ALA B 1 546 ? 2.834 -54.438 -18.688 1 53.56 546 ALA B O 1
ATOM 8785 N N . THR B 1 547 ? 1.717 -55.656 -17.266 1 50.5 547 THR B N 1
ATOM 8786 C CA . THR B 1 547 ? 2.148 -56.875 -17.906 1 50.5 547 THR B CA 1
ATOM 8787 C C . THR B 1 547 ? 1.332 -57.156 -19.172 1 50.5 547 THR B C 1
ATOM 8789 O O . THR B 1 547 ? 0.1 -57.125 -19.141 1 50.5 547 THR B O 1
ATOM 8792 N N . LEU B 1 548 ? 1.919 -56.812 -20.281 1 50.38 548 LEU B N 1
ATOM 8793 C CA . LEU B 1 548 ? 1.275 -57.219 -21.531 1 50.38 548 LEU B CA 1
ATOM 8794 C C . LEU B 1 548 ? 0.924 -58.719 -21.516 1 50.38 548 LEU B C 1
ATOM 8796 O O . LEU B 1 548 ? 1.52 -59.469 -20.766 1 50.38 548 LEU B O 1
ATOM 8800 N N . PRO B 1 549 ? -0.21 -59.062 -22.031 1 49.81 549 PRO B N 1
ATOM 8801 C CA . PRO B 1 549 ? -0.517 -60.469 -22.125 1 49.81 549 PRO B CA 1
ATOM 8802 C C . PRO B 1 549 ? 0.692 -61.312 -22.531 1 49.81 549 PRO B C 1
ATOM 8804 O O . PRO B 1 549 ? 0.775 -62.5 -22.188 1 49.81 549 PRO B O 1
ATOM 8807 N N . THR B 1 550 ? 1.582 -60.75 -23.266 1 49.97 550 THR B N 1
ATOM 8808 C CA . THR B 1 550 ? 2.717 -61.531 -23.734 1 49.97 550 THR B CA 1
ATOM 8809 C C . THR B 1 550 ? 3.768 -61.688 -22.641 1 49.97 550 THR B C 1
ATOM 8811 O O . THR B 1 550 ? 4.785 -62.344 -22.828 1 49.97 550 THR B O 1
ATOM 8814 N N . GLY B 1 551 ? 3.623 -61.188 -21.344 1 53.12 551 GLY B N 1
ATOM 8815 C CA . GLY B 1 551 ? 4.566 -61.344 -20.234 1 53.12 551 GLY B CA 1
ATOM 8816 C C . GLY B 1 551 ? 5.566 -60.188 -20.172 1 53.12 551 GLY B C 1
ATOM 8817 O O . GLY B 1 551 ? 6.402 -60.156 -19.266 1 53.12 551 GLY B O 1
ATOM 8818 N N . GLU B 1 552 ? 5.566 -59.375 -21.203 1 59.56 552 GLU B N 1
ATOM 8819 C CA . GLU B 1 552 ? 6.605 -58.375 -21.234 1 59.56 552 GLU B CA 1
ATOM 8820 C C . GLU B 1 552 ? 6.176 -57.125 -20.453 1 59.56 552 GLU B C 1
ATOM 8822 O O . GLU B 1 552 ? 4.988 -56.812 -20.375 1 59.56 552 GLU B O 1
ATOM 8827 N N . CYS B 1 553 ? 7.047 -56.625 -19.609 1 69.75 553 CYS B N 1
ATOM 8828 C CA . CYS B 1 553 ? 6.805 -55.469 -18.781 1 69.75 553 CYS B CA 1
ATOM 8829 C C . CYS B 1 553 ? 6.883 -54.188 -19.609 1 69.75 553 CYS B C 1
ATOM 8831 O O . CYS B 1 553 ? 7.668 -54.094 -20.547 1 69.75 553 CYS B O 1
ATOM 8833 N N . MET B 1 554 ? 5.82 -53.344 -19.562 1 71.19 554 MET B N 1
ATOM 8834 C CA . MET B 1 554 ? 5.852 -52.031 -20.203 1 71.19 554 MET B CA 1
ATOM 8835 C C . MET B 1 554 ? 6.199 -50.938 -19.219 1 71.19 554 MET B C 1
ATOM 8837 O O . MET B 1 554 ? 5.48 -50.75 -18.234 1 71.19 554 MET B O 1
ATOM 8841 N N . CYS B 1 555 ? 7.453 -50.406 -19.328 1 76.38 555 CYS B N 1
ATOM 8842 C CA . CYS B 1 555 ? 7.875 -49.312 -18.469 1 76.38 555 CYS B CA 1
ATOM 8843 C C . CYS B 1 555 ? 7.418 -47.969 -19.031 1 76.38 555 CYS B C 1
ATOM 8845 O O . CYS B 1 555 ? 7.25 -47.844 -20.25 1 76.38 555 CYS B O 1
ATOM 8847 N N . THR B 1 556 ? 7.117 -47 -18.188 1 75.94 556 THR B N 1
ATOM 8848 C CA . THR B 1 556 ? 6.707 -45.656 -18.578 1 75.94 556 THR B CA 1
ATOM 8849 C C . THR B 1 556 ? 7.797 -44.969 -19.406 1 75.94 556 THR B C 1
ATOM 8851 O O . THR B 1 556 ? 7.5 -44.188 -20.312 1 75.94 556 THR B O 1
ATOM 8854 N N . TYR B 1 557 ? 9.055 -45.281 -19.078 1 82.31 557 TYR B N 1
ATOM 8855 C CA . TYR B 1 557 ? 10.211 -44.75 -19.812 1 82.31 557 TYR B CA 1
ATOM 8856 C C . TYR B 1 557 ? 11.016 -45.875 -20.422 1 82.31 557 TYR B C 1
ATOM 8858 O O . TYR B 1 557 ? 11.078 -47 -19.859 1 82.31 557 TYR B O 1
ATOM 8866 N N . PRO B 1 558 ? 11.578 -45.594 -21.516 1 78.88 558 PRO B N 1
ATOM 8867 C CA . PRO B 1 558 ? 12.359 -46.656 -22.172 1 78.88 558 PRO B CA 1
ATOM 8868 C C . PRO B 1 558 ? 13.656 -46.969 -21.422 1 78.88 558 PRO B C 1
ATOM 8870 O O . PRO B 1 558 ? 14.352 -46.062 -20.969 1 78.88 558 PRO B O 1
ATOM 8873 N N . ALA B 1 559 ? 13.875 -48.25 -21.219 1 85.25 559 ALA B N 1
ATOM 8874 C CA . ALA B 1 559 ? 15.117 -48.688 -20.609 1 85.25 559 ALA B CA 1
ATOM 8875 C C . ALA B 1 559 ? 16.219 -48.875 -21.641 1 85.25 559 ALA B C 1
ATOM 8877 O O . ALA B 1 559 ? 15.953 -49.312 -22.766 1 85.25 559 ALA B O 1
ATOM 8878 N N . SER B 1 560 ? 17.391 -48.469 -21.328 1 86.5 560 SER B N 1
ATOM 8879 C CA . SER B 1 560 ? 18.531 -48.656 -22.219 1 86.5 560 SER B CA 1
ATOM 8880 C C . SER B 1 560 ? 18.922 -50.125 -22.297 1 86.5 560 SER B C 1
ATOM 8882 O O . SER B 1 560 ? 18.578 -50.906 -21.422 1 86.5 560 SER B O 1
ATOM 8884 N N . ALA B 1 561 ? 19.672 -50.438 -23.328 1 82.94 561 ALA B N 1
ATOM 8885 C CA . ALA B 1 561 ? 20.156 -51.781 -23.516 1 82.94 561 ALA B CA 1
ATOM 8886 C C . ALA B 1 561 ? 21.047 -52.219 -22.344 1 82.94 561 ALA B C 1
ATOM 8888 O O . ALA B 1 561 ? 21.016 -53.375 -21.906 1 82.94 561 ALA B O 1
ATOM 8889 N N . ALA B 1 562 ? 21.703 -51.281 -21.891 1 87.69 562 ALA B N 1
ATOM 8890 C CA . ALA B 1 562 ? 22.609 -51.562 -20.766 1 87.69 562 ALA B CA 1
ATOM 8891 C C . ALA B 1 562 ? 21.828 -51.906 -19.5 1 87.69 562 ALA B C 1
ATOM 8893 O O . ALA B 1 562 ? 22.203 -52.812 -18.766 1 87.69 562 ALA B O 1
ATOM 8894 N N . THR B 1 563 ? 20.781 -51.219 -19.266 1 88.62 563 THR B N 1
ATOM 8895 C CA . THR B 1 563 ? 19.969 -51.469 -18.078 1 88.62 563 THR B CA 1
ATOM 8896 C C . THR B 1 563 ? 19.234 -52.812 -18.188 1 88.62 563 THR B C 1
ATOM 8898 O O . THR B 1 563 ? 19.141 -53.531 -17.203 1 88.62 563 THR B O 1
ATOM 8901 N N . ILE B 1 564 ? 18.797 -53.094 -19.359 1 83.88 564 ILE B N 1
ATOM 8902 C CA . ILE B 1 564 ? 18.094 -54.375 -19.578 1 83.88 564 ILE B CA 1
ATOM 8903 C C . ILE B 1 564 ? 19.062 -55.531 -19.359 1 83.88 564 ILE B C 1
ATOM 8905 O O . ILE B 1 564 ? 18.703 -56.531 -18.75 1 83.88 564 ILE B O 1
ATOM 8909 N N . ALA B 1 565 ? 20.25 -55.312 -19.875 1 86.44 565 ALA B N 1
ATOM 8910 C CA . ALA B 1 565 ? 21.25 -56.375 -19.75 1 86.44 565 ALA B CA 1
ATOM 8911 C C . ALA B 1 565 ? 21.641 -56.594 -18.297 1 86.44 565 ALA B C 1
ATOM 8913 O O . ALA B 1 565 ? 21.859 -57.719 -17.875 1 86.44 565 ALA B O 1
ATOM 8914 N N . GLN B 1 566 ? 21.625 -55.594 -17.609 1 89.38 566 GLN B N 1
ATOM 8915 C CA . GLN B 1 566 ? 22.156 -55.656 -16.266 1 89.38 566 GLN B CA 1
ATOM 8916 C C . GLN B 1 566 ? 21.047 -56 -15.258 1 89.38 566 GLN B C 1
ATOM 8918 O O . GLN B 1 566 ? 21.266 -56.688 -14.281 1 89.38 566 GLN B O 1
ATOM 8923 N N . HIS B 1 567 ? 19.844 -55.438 -15.414 1 87.5 567 HIS B N 1
ATOM 8924 C CA . HIS B 1 567 ? 18.844 -55.531 -14.359 1 87.5 567 HIS B CA 1
ATOM 8925 C C . HIS B 1 567 ? 17.578 -56.219 -14.859 1 87.5 567 HIS B C 1
ATOM 8927 O O . HIS B 1 567 ? 16.641 -56.469 -14.086 1 87.5 567 HIS B O 1
ATOM 8933 N N . GLY B 1 568 ? 17.438 -56.438 -16.141 1 81.31 568 GLY B N 1
ATOM 8934 C CA . GLY B 1 568 ? 16.266 -57.125 -16.688 1 81.31 568 GLY B CA 1
ATOM 8935 C C . GLY B 1 568 ? 15.32 -56.188 -17.406 1 81.31 568 GLY B C 1
ATOM 8936 O O . GLY B 1 568 ? 15.523 -54.969 -17.406 1 81.31 568 GLY B O 1
ATOM 8937 N N . GLN B 1 569 ? 14.289 -56.781 -17.969 1 76.62 569 GLN B N 1
ATOM 8938 C CA . GLN B 1 569 ? 13.398 -56.031 -18.844 1 76.62 569 GLN B CA 1
ATOM 8939 C C . GLN B 1 569 ? 12.359 -55.25 -18.047 1 76.62 569 GLN B C 1
ATOM 8941 O O . GLN B 1 569 ? 11.742 -54.312 -18.562 1 76.62 569 GLN B O 1
ATOM 8946 N N . CYS B 1 570 ? 12.281 -55.5 -16.734 1 83.88 570 CYS B N 1
ATOM 8947 C CA . CYS B 1 570 ? 11.219 -54.844 -15.969 1 83.88 570 CYS B CA 1
ATOM 8948 C C . CYS B 1 570 ? 11.781 -53.812 -15.016 1 83.88 570 CYS B C 1
ATOM 8950 O O . CYS B 1 570 ? 11.258 -53.625 -13.922 1 83.88 570 CYS B O 1
ATOM 8952 N N . VAL B 1 571 ? 12.914 -53.219 -15.414 1 89.56 571 VAL B N 1
ATOM 8953 C CA . VAL B 1 571 ? 13.539 -52.219 -14.57 1 89.56 571 VAL B CA 1
ATOM 8954 C C . VAL B 1 571 ? 14.039 -51.062 -15.438 1 89.56 571 VAL B C 1
ATOM 8956 O O . VAL B 1 571 ? 14.547 -51.281 -16.547 1 89.56 571 VAL B O 1
ATOM 8959 N N . VAL B 1 572 ? 13.859 -49.875 -14.977 1 91.69 572 VAL B N 1
ATOM 8960 C CA . VAL B 1 572 ? 14.398 -48.656 -15.625 1 91.69 572 VAL B CA 1
ATOM 8961 C C . VAL B 1 572 ? 15.281 -47.906 -14.648 1 91.69 572 VAL B C 1
ATOM 8963 O O . VAL B 1 572 ? 14.953 -47.781 -13.461 1 91.69 572 VAL B O 1
ATOM 8966 N N . SER B 1 573 ? 16.438 -47.469 -15.125 1 92.88 573 SER B N 1
ATOM 8967 C CA . SER B 1 573 ? 17.359 -46.75 -14.258 1 92.88 573 SER B CA 1
ATOM 8968 C C . SER B 1 573 ? 17.062 -45.25 -14.297 1 92.88 573 SER B C 1
ATOM 8970 O O . SER B 1 573 ? 16.5 -44.719 -15.266 1 92.88 573 SER B O 1
ATOM 8972 N N . GLY B 1 574 ? 17.422 -44.594 -13.148 1 94 574 GLY B N 1
ATOM 8973 C CA . GLY B 1 574 ? 17.281 -43.125 -13.117 1 94 574 GLY B CA 1
ATOM 8974 C C . GLY B 1 574 ? 18.031 -42.438 -14.25 1 94 574 GLY B C 1
ATOM 8975 O O . GLY B 1 574 ? 17.562 -41.438 -14.773 1 94 574 GLY B O 1
ATOM 8976 N N . GLN B 1 575 ? 19.156 -43 -14.68 1 93.19 575 GLN B N 1
ATOM 8977 C CA . GLN B 1 575 ? 19.922 -42.438 -15.781 1 93.19 575 GLN B CA 1
ATOM 8978 C C . GLN B 1 575 ? 19.172 -42.562 -17.094 1 93.19 575 GLN B C 1
ATOM 8980 O O . GLN B 1 575 ? 19.25 -41.656 -17.938 1 93.19 575 GLN B O 1
ATOM 8985 N N . ASP B 1 576 ? 18.469 -43.656 -17.25 1 92 576 ASP B N 1
ATOM 8986 C CA . ASP B 1 576 ? 17.656 -43.844 -18.469 1 92 576 ASP B CA 1
ATOM 8987 C C . ASP B 1 576 ? 16.594 -42.75 -18.578 1 92 576 ASP B C 1
ATOM 8989 O O . ASP B 1 576 ? 16.375 -42.188 -19.656 1 92 576 ASP B O 1
ATOM 8993 N N . VAL B 1 577 ? 16.031 -42.469 -17.453 1 90.81 577 VAL B N 1
ATOM 8994 C CA . VAL B 1 577 ? 14.992 -41.438 -17.406 1 90.81 577 VAL B CA 1
ATOM 8995 C C . VAL B 1 577 ? 15.602 -40.062 -17.719 1 90.81 577 VAL B C 1
ATOM 8997 O O . VAL B 1 577 ? 15.055 -39.312 -18.531 1 90.81 577 VAL B O 1
ATOM 9000 N N . LEU B 1 578 ? 16.703 -39.75 -17.156 1 93.62 578 LEU B N 1
ATOM 9001 C CA . LEU B 1 578 ? 17.359 -38.438 -17.344 1 93.62 578 LEU B CA 1
ATOM 9002 C C . LEU B 1 578 ? 17.812 -38.281 -18.797 1 93.62 578 LEU B C 1
ATOM 9004 O O . LEU B 1 578 ? 17.719 -37.188 -19.344 1 93.62 578 LEU B O 1
ATOM 9008 N N . ASP B 1 579 ? 18.281 -39.375 -19.406 1 90.38 579 ASP B N 1
ATOM 9009 C CA . ASP B 1 579 ? 18.703 -39.312 -20.797 1 90.38 579 ASP B CA 1
ATOM 9010 C C . ASP B 1 579 ? 17.516 -39.094 -21.719 1 90.38 579 ASP B C 1
ATOM 9012 O O . ASP B 1 579 ? 17.609 -38.375 -22.719 1 90.38 579 ASP B O 1
ATOM 9016 N N . TYR B 1 580 ? 16.469 -39.812 -21.312 1 85.75 580 TYR B N 1
ATOM 9017 C CA . TYR B 1 580 ? 15.242 -39.625 -22.094 1 85.75 580 TYR B CA 1
ATOM 9018 C C . TYR B 1 580 ? 14.758 -38.188 -22.047 1 85.75 580 TYR B C 1
ATOM 9020 O O . TYR B 1 580 ? 14.25 -37.656 -23.031 1 85.75 580 TYR B O 1
ATOM 9028 N N . LEU B 1 581 ? 14.938 -37.562 -20.922 1 87.31 581 LEU B N 1
ATOM 9029 C CA . LEU B 1 581 ? 14.461 -36.188 -20.719 1 87.31 581 LEU B CA 1
ATOM 9030 C C . LEU B 1 581 ? 15.461 -35.188 -21.281 1 87.31 581 LEU B C 1
ATOM 9032 O O . LEU B 1 581 ? 15.156 -34 -21.391 1 87.31 581 LEU B O 1
ATOM 9036 N N . GLY B 1 582 ? 16.656 -35.562 -21.625 1 84.31 582 GLY B N 1
ATOM 9037 C CA . GLY B 1 582 ? 17.594 -34.719 -22.344 1 84.31 582 GLY B CA 1
ATOM 9038 C C . GLY B 1 582 ? 18.625 -34.062 -21.422 1 84.31 582 GLY B C 1
ATOM 9039 O O . GLY B 1 582 ? 19.406 -33.219 -21.875 1 84.31 582 GLY B O 1
ATOM 9040 N N . PHE B 1 583 ? 18.578 -34.438 -20.141 1 84.19 583 PHE B N 1
ATOM 9041 C CA . PHE B 1 583 ? 19.547 -33.75 -19.312 1 84.19 583 PHE B CA 1
ATOM 9042 C C . PHE B 1 583 ? 20.328 -34.75 -18.453 1 84.19 583 PHE B C 1
ATOM 9044 O O . PHE B 1 583 ? 20.766 -34.406 -17.344 1 84.19 583 PHE B O 1
ATOM 9051 N N . GLY B 1 584 ? 20.516 -35.875 -19.016 1 85.81 584 GLY B N 1
ATOM 9052 C CA . GLY B 1 584 ? 21.312 -36.906 -18.344 1 85.81 584 GLY B CA 1
ATOM 9053 C C . GLY B 1 584 ? 22.797 -36.562 -18.266 1 85.81 584 GLY B C 1
ATOM 9054 O O . GLY B 1 584 ? 23.484 -36.938 -17.328 1 85.81 584 GLY B O 1
ATOM 9055 N N . GLY B 1 585 ? 23.266 -35.812 -19.25 1 85.06 585 GLY B N 1
ATOM 9056 C CA . GLY B 1 585 ? 24.688 -35.531 -19.328 1 85.06 585 GLY B CA 1
ATOM 9057 C C . GLY B 1 585 ? 25.078 -34.188 -18.781 1 85.06 585 GLY B C 1
ATOM 9058 O O . GLY B 1 585 ? 26.219 -33.719 -18.969 1 85.06 585 GLY B O 1
ATOM 9059 N N . ILE B 1 586 ? 24.297 -33.531 -18.078 1 87.94 586 ILE B N 1
ATOM 9060 C CA . ILE B 1 586 ? 24.609 -32.188 -17.641 1 87.94 586 ILE B CA 1
ATOM 9061 C C . ILE B 1 586 ? 25.609 -32.219 -16.5 1 87.94 586 ILE B C 1
ATOM 9063 O O . ILE B 1 586 ? 25.547 -33.094 -15.633 1 87.94 586 ILE B O 1
ATOM 9067 N N . PRO B 1 587 ? 26.594 -31.344 -16.547 1 91.69 587 PRO B N 1
ATOM 9068 C CA . PRO B 1 587 ? 27.516 -31.219 -15.406 1 91.69 587 PRO B CA 1
ATOM 9069 C C . PRO B 1 587 ? 26.891 -30.484 -14.227 1 91.69 587 PRO B C 1
ATOM 9071 O O . PRO B 1 587 ? 26.594 -29.297 -14.32 1 91.69 587 PRO B O 1
ATOM 9074 N N . MET B 1 588 ? 26.781 -31.141 -13.078 1 93.44 588 MET B N 1
ATOM 9075 C CA . MET B 1 588 ? 26.062 -30.578 -11.93 1 93.44 588 MET B CA 1
ATOM 9076 C C . MET B 1 588 ? 26.797 -29.344 -11.391 1 93.44 588 MET B C 1
ATOM 9078 O O . MET B 1 588 ? 26.156 -28.344 -11.07 1 93.44 588 MET B O 1
ATOM 9082 N N . GLY B 1 589 ? 28.109 -29.406 -11.344 1 93.81 589 GLY B N 1
ATOM 9083 C CA . GLY B 1 589 ? 28.875 -28.25 -10.883 1 93.81 589 GLY B CA 1
ATOM 9084 C C . GLY B 1 589 ? 28.766 -27.047 -11.797 1 93.81 589 GLY B C 1
ATOM 9085 O O . GLY B 1 589 ? 28.656 -25.922 -11.328 1 93.81 589 GLY B O 1
ATOM 9086 N N . GLY B 1 590 ? 28.828 -27.312 -13.07 1 94.12 590 GLY B N 1
ATOM 9087 C CA . GLY B 1 590 ? 28.688 -26.234 -14.039 1 94.12 590 GLY B CA 1
ATOM 9088 C C . GLY B 1 590 ? 27.328 -25.547 -13.969 1 94.12 590 GLY B C 1
ATOM 9089 O O . GLY B 1 590 ? 27.266 -24.312 -14.016 1 94.12 590 GLY B O 1
ATOM 9090 N N . TYR B 1 591 ? 26.281 -26.328 -13.82 1 95.69 591 TYR B N 1
ATOM 9091 C CA . TYR B 1 591 ? 24.953 -25.781 -13.734 1 95.69 591 TYR B CA 1
ATOM 9092 C C . TYR B 1 591 ? 24.766 -24.969 -12.453 1 95.69 591 TYR B C 1
ATOM 9094 O O . TYR B 1 591 ? 24.109 -23.922 -12.453 1 95.69 591 TYR B O 1
ATOM 9102 N N . ALA B 1 592 ? 25.344 -25.484 -11.375 1 96.56 592 ALA B N 1
ATOM 9103 C CA . ALA B 1 592 ? 25.328 -24.719 -10.133 1 96.56 592 ALA B CA 1
ATOM 9104 C C . ALA B 1 592 ? 26.047 -23.391 -10.289 1 96.56 592 ALA B C 1
ATOM 9106 O O . ALA B 1 592 ? 25.609 -22.359 -9.758 1 96.56 592 ALA B O 1
ATOM 9107 N N . GLY B 1 593 ? 27.172 -23.453 -11.023 1 96.56 593 GLY B N 1
ATOM 9108 C CA . GLY B 1 593 ? 27.906 -22.234 -11.297 1 96.56 593 GLY B CA 1
ATOM 9109 C C . GLY B 1 593 ? 27.125 -21.219 -12.109 1 96.56 593 GLY B C 1
ATOM 9110 O O . GLY B 1 593 ? 27.188 -20.016 -11.844 1 96.56 593 GLY B O 1
ATOM 9111 N N . ILE B 1 594 ? 26.359 -21.703 -13.062 1 96.38 594 ILE B N 1
ATOM 9112 C CA . ILE B 1 594 ? 25.531 -20.812 -13.883 1 96.38 594 ILE B CA 1
ATOM 9113 C C . ILE B 1 594 ? 24.438 -20.188 -13.016 1 96.38 594 ILE B C 1
ATOM 9115 O O . ILE B 1 594 ? 24.141 -18.984 -13.156 1 96.38 594 ILE B O 1
ATOM 9119 N N . LEU B 1 595 ? 23.891 -20.969 -12.156 1 96.5 595 LEU B N 1
ATOM 9120 C CA . LEU B 1 595 ? 22.875 -20.453 -11.25 1 96.5 595 LEU B CA 1
ATOM 9121 C C . LEU B 1 595 ? 23.422 -19.328 -10.383 1 96.5 595 LEU B C 1
ATOM 9123 O O . LEU B 1 595 ? 22.781 -18.297 -10.203 1 96.5 595 LEU B O 1
ATOM 9127 N N . ILE B 1 596 ? 24.594 -19.5 -9.875 1 97 596 ILE B N 1
ATOM 9128 C CA . ILE B 1 596 ? 25.25 -18.469 -9.078 1 97 596 ILE B CA 1
ATOM 9129 C C . ILE B 1 596 ? 25.516 -17.234 -9.938 1 97 596 ILE B C 1
ATOM 9131 O O . ILE B 1 596 ? 25.328 -16.109 -9.484 1 97 596 ILE B O 1
ATOM 9135 N N . GLY B 1 597 ? 25.938 -17.516 -11.188 1 96.94 597 GLY B N 1
ATOM 9136 C CA . GLY B 1 597 ? 26.156 -16.406 -12.109 1 96.94 597 GLY B CA 1
ATOM 9137 C C . GLY B 1 597 ? 24.906 -15.594 -12.367 1 96.94 597 GLY B C 1
ATOM 9138 O O . GLY B 1 597 ? 24.953 -14.367 -12.414 1 96.94 597 GLY B O 1
ATOM 9139 N N . ILE B 1 598 ? 23.766 -16.25 -12.5 1 96.5 598 ILE B N 1
ATOM 9140 C CA . ILE B 1 598 ? 22.5 -15.578 -12.719 1 96.5 598 ILE B CA 1
ATOM 9141 C C . ILE B 1 598 ? 22.141 -14.727 -11.5 1 96.5 598 ILE B C 1
ATOM 9143 O O . ILE B 1 598 ? 21.703 -13.578 -11.633 1 96.5 598 ILE B O 1
ATOM 9147 N N . ILE B 1 599 ? 22.359 -15.234 -10.312 1 96.44 599 ILE B N 1
ATOM 9148 C CA . ILE B 1 599 ? 22.062 -14.531 -9.062 1 96.44 599 ILE B CA 1
ATOM 9149 C C . ILE B 1 599 ? 22.906 -13.266 -8.969 1 96.44 599 ILE B C 1
ATOM 9151 O O . ILE B 1 599 ? 22.391 -12.188 -8.656 1 96.44 599 ILE B O 1
ATOM 9155 N N . VAL B 1 600 ? 24.172 -13.383 -9.281 1 95.69 600 VAL B N 1
ATOM 9156 C CA . VAL B 1 600 ? 25.094 -12.25 -9.203 1 95.69 600 VAL B CA 1
ATOM 9157 C C . VAL B 1 600 ? 24.688 -11.188 -10.234 1 95.69 600 VAL B C 1
ATOM 9159 O O . VAL B 1 600 ? 24.703 -9.992 -9.938 1 95.69 600 VAL B O 1
ATOM 9162 N N . LEU B 1 601 ? 24.312 -11.664 -11.383 1 95.19 601 LEU B N 1
ATOM 9163 C CA . LEU B 1 601 ? 23.875 -10.727 -12.414 1 95.19 601 LEU B CA 1
ATOM 9164 C C . LEU B 1 601 ? 22.641 -9.969 -11.977 1 95.19 601 LEU B C 1
ATOM 9166 O O . LEU B 1 601 ? 22.562 -8.75 -12.164 1 95.19 601 LEU B O 1
ATOM 9170 N N . TYR B 1 602 ? 21.656 -10.703 -11.438 1 94.94 602 TYR B N 1
ATOM 9171 C CA . TYR B 1 602 ? 20.438 -10.07 -10.953 1 94.94 602 TYR B CA 1
ATOM 9172 C C . TYR B 1 602 ? 20.75 -9.047 -9.875 1 94.94 602 TYR B C 1
ATOM 9174 O O . TYR B 1 602 ? 20.156 -7.961 -9.844 1 94.94 602 TYR B O 1
ATOM 9182 N N . ARG B 1 603 ? 21.656 -9.344 -9.016 1 93.25 603 ARG B N 1
ATOM 9183 C CA . ARG B 1 603 ? 21.969 -8.477 -7.883 1 93.25 603 ARG B CA 1
ATOM 9184 C C . ARG B 1 603 ? 22.688 -7.211 -8.344 1 93.25 603 ARG B C 1
ATOM 9186 O O . ARG B 1 603 ? 22.453 -6.129 -7.801 1 93.25 603 ARG B O 1
ATOM 9193 N N . VAL B 1 604 ? 23.531 -7.328 -9.336 1 91.94 604 VAL B N 1
ATOM 9194 C CA . VAL B 1 604 ? 24.297 -6.191 -9.844 1 91.94 604 VAL B CA 1
ATOM 9195 C C . VAL B 1 604 ? 23.359 -5.23 -10.578 1 91.94 604 VAL B C 1
ATOM 9197 O O . VAL B 1 604 ? 23.453 -4.012 -10.391 1 91.94 604 VAL B O 1
ATOM 9200 N N . VAL B 1 605 ? 22.469 -5.832 -11.227 1 90.25 605 VAL B N 1
ATOM 9201 C CA . VAL B 1 605 ? 21.547 -4.992 -11.984 1 90.25 605 VAL B CA 1
ATOM 9202 C C . VAL B 1 605 ? 20.578 -4.301 -11.023 1 90.25 605 VAL B C 1
ATOM 9204 O O . VAL B 1 605 ? 20.281 -3.115 -11.188 1 90.25 605 VAL B O 1
#

pLDDT: mean 85.73, std 14.07, range [21.78, 98.06]